Protein AF-A0A1Y5IA86-F1 (afdb_monomer)

Nearest PDB structures (foldseek):
  4j15-assembly1_A  TM=9.752E-01  e=4.546E-58  Homo sapiens
  4j15-assembly1_B  TM=9.785E-01  e=8.354E-58  Homo sapiens
  6iy6-assembly1_A  TM=9.654E-01  e=1.547E-54  Homo sapiens
  6iy6-assembly1_B  TM=9.676E-01  e=4.677E-54  Homo sapiens
  6iy6-assembly2_H  TM=9.541E-01  e=8.594E-54  Homo sapiens

Structure (mmCIF, N/CA/C/O backbone):
data_AF-A0A1Y5IA86-F1
#
_entry.id   AF-A0A1Y5IA86-F1
#
loop_
_atom_site.group_PDB
_atom_site.id
_atom_site.type_symbol
_atom_site.label_atom_id
_atom_site.label_alt_id
_atom_site.label_comp_id
_atom_site.label_asym_id
_atom_site.label_entity_id
_atom_site.label_seq_id
_atom_site.pdbx_PDB_ins_code
_atom_site.Cartn_x
_atom_site.Cartn_y
_atom_site.Cartn_z
_atom_site.occupancy
_atom_site.B_iso_or_equiv
_atom_site.auth_seq_id
_atom_site.auth_comp_id
_atom_site.auth_asym_id
_atom_site.auth_atom_id
_atom_site.pdbx_PDB_model_num
ATOM 1 N N . MET A 1 1 ? 17.474 30.977 -11.297 1.00 80.12 1 MET A N 1
ATOM 2 C CA . MET A 1 1 ? 16.524 30.396 -10.325 1.00 80.12 1 MET A CA 1
ATOM 3 C C . MET A 1 1 ? 15.575 31.470 -9.800 1.00 80.12 1 MET A C 1
ATOM 5 O O . MET A 1 1 ? 14.400 31.369 -10.131 1.00 80.12 1 MET A O 1
ATOM 9 N N . TRP A 1 2 ? 16.081 32.512 -9.118 1.00 85.75 2 TRP A N 1
ATOM 10 C CA . TRP A 1 2 ? 15.303 33.655 -8.601 1.00 85.75 2 TRP A CA 1
ATOM 11 C C . TRP A 1 2 ? 14.282 34.213 -9.606 1.00 85.75 2 TRP A C 1
ATOM 13 O O . TRP A 1 2 ? 13.081 34.064 -9.397 1.00 85.75 2 TRP A O 1
ATOM 23 N N . GLU A 1 3 ? 14.768 34.728 -10.741 1.00 83.12 3 GLU A N 1
ATOM 24 C CA . GLU A 1 3 ? 13.941 35.332 -11.800 1.00 83.12 3 GLU A CA 1
ATOM 25 C C . GLU A 1 3 ? 12.871 34.385 -12.361 1.00 83.12 3 GLU A C 1
ATOM 27 O O . GLU A 1 3 ? 11.746 34.786 -12.632 1.00 83.12 3 GLU A O 1
ATOM 32 N N . ARG A 1 4 ? 13.209 33.100 -12.526 1.00 80.50 4 ARG A N 1
ATOM 33 C CA . ARG A 1 4 ? 12.324 32.122 -13.180 1.00 80.50 4 ARG A CA 1
ATOM 34 C C . ARG A 1 4 ? 11.253 31.542 -12.256 1.00 80.50 4 ARG A C 1
ATOM 36 O O . ARG A 1 4 ? 10.274 31.016 -12.767 1.00 80.50 4 ARG A O 1
ATOM 43 N N . SER A 1 5 ? 11.467 31.568 -10.937 1.00 84.19 5 SER A N 1
ATOM 44 C CA . SER A 1 5 ? 10.695 30.725 -10.004 1.00 84.19 5 SER A CA 1
ATOM 45 C C . SER A 1 5 ? 10.127 31.512 -8.825 1.00 84.19 5 SER A C 1
ATOM 47 O O . SER A 1 5 ? 8.926 31.473 -8.601 1.00 84.19 5 SER A O 1
ATOM 49 N N . ALA A 1 6 ? 10.966 32.242 -8.086 1.00 87.44 6 ALA A N 1
ATOM 50 C CA . ALA A 1 6 ? 10.559 32.889 -6.837 1.00 87.44 6 ALA A CA 1
ATOM 51 C C . ALA A 1 6 ? 10.018 34.312 -7.053 1.00 87.44 6 ALA A C 1
ATOM 53 O O . ALA A 1 6 ? 8.976 34.668 -6.504 1.00 87.44 6 ALA A O 1
ATOM 54 N N . ARG A 1 7 ? 10.676 35.107 -7.909 1.00 89.56 7 ARG A N 1
ATOM 55 C CA . ARG A 1 7 ? 10.315 36.513 -8.153 1.00 89.56 7 ARG A CA 1
ATOM 56 C C . ARG A 1 7 ? 8.884 36.669 -8.673 1.00 89.56 7 ARG A C 1
ATOM 58 O O . ARG A 1 7 ? 8.102 37.423 -8.107 1.00 89.56 7 ARG A O 1
ATOM 65 N N . GLY A 1 8 ? 8.518 35.891 -9.693 1.00 86.19 8 GLY A N 1
ATOM 66 C CA . GLY A 1 8 ? 7.184 35.958 -10.295 1.00 86.19 8 GLY A CA 1
ATOM 67 C C . GLY A 1 8 ? 6.046 35.576 -9.341 1.00 86.19 8 GLY A C 1
ATOM 68 O O . GLY A 1 8 ? 4.920 36.022 -9.539 1.00 86.19 8 GLY A O 1
ATOM 69 N N . VAL A 1 9 ? 6.313 34.776 -8.301 1.00 87.81 9 VAL A N 1
ATOM 70 C CA . VAL A 1 9 ? 5.323 34.455 -7.258 1.00 87.81 9 VAL A CA 1
ATOM 71 C C . VAL A 1 9 ? 5.081 35.670 -6.363 1.00 87.81 9 VAL A C 1
ATOM 73 O O . VAL A 1 9 ? 3.931 36.030 -6.128 1.00 87.81 9 VAL A O 1
ATOM 76 N N . LEU A 1 10 ? 6.154 36.326 -5.915 1.00 87.06 10 LEU A N 1
ATOM 77 C CA . LEU A 1 10 ? 6.083 37.504 -5.046 1.00 87.06 10 LEU A CA 1
ATOM 78 C C . LEU A 1 10 ? 5.452 38.704 -5.768 1.00 87.06 10 LEU A C 1
ATOM 80 O O . LEU A 1 10 ? 4.538 39.330 -5.236 1.00 87.06 10 LEU A O 1
ATOM 84 N N . GLU A 1 11 ? 5.842 38.962 -7.017 1.00 86.06 11 GLU A N 1
ATOM 85 C CA . GLU A 1 11 ? 5.274 40.059 -7.813 1.00 86.06 11 GLU A CA 1
ATOM 86 C C . GLU A 1 11 ? 3.776 39.853 -8.094 1.00 86.06 11 GLU A C 1
ATOM 88 O O . GLU A 1 11 ? 2.989 40.793 -7.995 1.00 86.06 11 GLU A O 1
ATOM 93 N N . ARG A 1 12 ? 3.338 38.614 -8.374 1.00 85.81 12 ARG A N 1
ATOM 94 C CA . ARG A 1 12 ? 1.905 38.288 -8.537 1.00 85.81 12 ARG A CA 1
ATOM 95 C C . ARG A 1 12 ? 1.105 38.427 -7.244 1.00 85.81 12 ARG A C 1
ATOM 97 O O . ARG A 1 12 ? -0.098 38.656 -7.313 1.00 85.81 12 ARG A O 1
ATOM 104 N N . ALA A 1 13 ? 1.757 38.302 -6.091 1.00 82.94 13 ALA A N 1
ATOM 105 C CA . ALA A 1 13 ? 1.162 38.584 -4.789 1.00 82.94 13 ALA A CA 1
ATOM 106 C C . ALA A 1 13 ? 1.131 40.091 -4.460 1.00 82.94 13 ALA A C 1
ATOM 108 O O . ALA A 1 13 ? 0.719 40.464 -3.365 1.00 82.94 13 ALA A O 1
ATOM 109 N N . GLY A 1 14 ? 1.547 40.959 -5.393 1.00 81.81 14 GLY A N 1
ATOM 110 C CA . GLY A 1 14 ? 1.581 42.410 -5.207 1.00 81.81 14 GLY A CA 1
ATOM 111 C C . GLY A 1 14 ? 2.766 42.896 -4.373 1.00 81.81 14 GLY A C 1
ATOM 112 O O . GLY A 1 14 ? 2.727 44.011 -3.863 1.00 81.81 14 GLY A O 1
ATOM 113 N N . VAL A 1 15 ? 3.806 42.072 -4.214 1.00 84.00 15 VAL A N 1
ATOM 114 C CA . VAL A 1 15 ? 4.965 42.383 -3.376 1.00 84.00 15 VAL A CA 1
ATOM 115 C C . VAL A 1 15 ? 6.112 42.933 -4.223 1.00 84.00 15 VAL A C 1
ATOM 117 O O . VAL A 1 15 ? 6.592 42.272 -5.144 1.00 84.00 15 VAL A O 1
ATOM 120 N N . THR A 1 16 ? 6.585 44.133 -3.886 1.00 86.06 16 THR A N 1
ATOM 121 C CA . THR A 1 16 ? 7.737 44.766 -4.543 1.00 86.06 16 THR A CA 1
ATOM 122 C C . THR A 1 16 ? 9.044 44.206 -3.983 1.00 86.06 16 THR A C 1
ATOM 124 O O . THR A 1 16 ? 9.231 44.159 -2.770 1.00 86.06 16 THR A O 1
ATOM 127 N N . CYS A 1 17 ? 9.971 43.801 -4.851 1.00 89.19 17 CYS A N 1
ATOM 128 C CA . CYS A 1 17 ? 11.278 43.269 -4.457 1.00 89.19 17 CYS A CA 1
ATOM 129 C C . CYS A 1 17 ? 12.406 44.187 -4.940 1.00 89.19 17 CYS A C 1
ATOM 131 O O . CYS A 1 17 ? 12.538 44.400 -6.144 1.00 89.19 17 CYS A O 1
ATOM 133 N N . ASP A 1 18 ? 13.238 44.673 -4.018 1.00 91.31 18 ASP A N 1
ATOM 134 C CA . ASP A 1 18 ? 14.514 45.319 -4.334 1.00 91.31 18 ASP A CA 1
ATOM 135 C C . ASP A 1 18 ? 15.637 44.284 -4.219 1.00 91.31 18 ASP A C 1
ATOM 137 O O . ASP A 1 18 ? 15.963 43.825 -3.124 1.00 91.31 18 ASP A O 1
ATOM 141 N N . ALA A 1 19 ? 16.167 43.838 -5.357 1.00 90.12 19 ALA A N 1
ATOM 142 C CA . ALA A 1 19 ? 17.066 42.695 -5.423 1.00 90.12 19 ALA A CA 1
ATOM 143 C C . ALA A 1 19 ? 18.514 43.106 -5.701 1.00 90.12 19 ALA A C 1
ATOM 145 O O . ALA A 1 19 ? 18.819 43.682 -6.742 1.00 90.12 19 ALA A O 1
ATOM 146 N N . THR A 1 20 ? 19.422 42.705 -4.812 1.00 91.31 20 THR A N 1
ATOM 147 C CA . THR A 1 20 ? 20.872 42.883 -4.946 1.00 91.31 20 THR A CA 1
ATOM 148 C C . THR A 1 20 ? 21.560 41.522 -4.978 1.00 91.31 20 THR A C 1
ATOM 150 O O . THR A 1 20 ? 21.212 40.615 -4.225 1.00 91.31 20 THR A O 1
ATOM 153 N N . THR A 1 21 ? 22.542 41.355 -5.864 1.00 91.44 21 THR A N 1
ATOM 154 C CA . THR A 1 21 ? 23.313 40.110 -6.002 1.00 91.44 21 THR A CA 1
ATOM 155 C C . THR A 1 21 ? 24.685 40.269 -5.359 1.00 91.44 21 THR A C 1
ATOM 157 O O . THR A 1 21 ? 25.342 41.275 -5.599 1.00 91.44 21 THR A O 1
ATOM 160 N N . THR A 1 22 ? 25.123 39.285 -4.573 1.00 89.94 22 THR A N 1
ATOM 161 C CA . THR A 1 22 ? 26.429 39.325 -3.905 1.00 89.94 22 THR A CA 1
ATOM 162 C C . THR A 1 22 ? 27.589 39.164 -4.889 1.00 89.94 22 THR A C 1
ATOM 164 O O . THR A 1 22 ? 27.472 38.487 -5.909 1.00 89.94 22 THR A O 1
ATOM 167 N N . GLU A 1 23 ? 28.751 39.728 -4.586 1.00 85.00 23 GLU A N 1
ATOM 168 C CA . GLU A 1 23 ? 29.949 39.610 -5.430 1.00 85.00 23 GLU A CA 1
ATOM 169 C C . GLU A 1 23 ? 30.992 38.628 -4.874 1.00 85.00 23 GLU A C 1
ATOM 171 O O . GLU A 1 23 ? 31.783 38.069 -5.638 1.00 85.00 23 GLU A O 1
ATOM 176 N N . GLY A 1 24 ? 30.952 38.337 -3.571 1.00 79.75 24 GLY A N 1
ATOM 177 C CA . GLY A 1 24 ? 31.893 37.442 -2.898 1.00 79.75 24 GLY A CA 1
ATOM 178 C C . GLY A 1 24 ? 31.553 37.196 -1.420 1.00 79.75 24 GLY A C 1
ATOM 179 O O . GLY A 1 24 ? 30.486 37.609 -0.969 1.00 79.75 24 GLY A O 1
ATOM 180 N N . PRO A 1 25 ? 32.430 36.494 -0.672 1.00 79.69 25 PRO A N 1
ATOM 181 C CA . PRO A 1 25 ? 32.285 36.291 0.776 1.00 79.69 25 PRO A CA 1
ATOM 182 C C . PRO A 1 25 ? 32.173 37.603 1.551 1.00 79.69 25 PRO A C 1
ATOM 184 O O . PRO A 1 25 ? 32.876 38.562 1.233 1.00 79.69 25 PRO A O 1
ATOM 187 N N . GLY A 1 26 ? 31.326 37.626 2.578 1.00 83.38 26 GLY A N 1
ATOM 188 C CA . GLY A 1 26 ? 31.096 38.791 3.444 1.00 83.38 26 GLY A CA 1
ATOM 189 C C . GLY A 1 26 ? 30.260 39.906 2.808 1.00 83.38 26 GLY A C 1
ATOM 190 O O . GLY A 1 26 ? 29.914 40.882 3.475 1.00 83.38 26 GLY A O 1
ATOM 191 N N . ASP A 1 27 ? 29.888 39.777 1.535 1.00 89.38 27 ASP A N 1
ATOM 192 C CA . ASP A 1 27 ? 29.110 40.798 0.841 1.00 89.38 27 ASP A CA 1
ATOM 193 C C . ASP A 1 27 ? 27.649 40.817 1.315 1.00 89.38 27 ASP A C 1
ATOM 195 O O . ASP A 1 27 ? 27.065 41.887 1.459 1.00 89.38 27 ASP A O 1
ATOM 199 N N . ALA A 1 28 ? 27.076 39.659 1.673 1.00 90.00 28 ALA A N 1
ATOM 200 C CA . ALA A 1 28 ? 25.748 39.615 2.291 1.00 90.00 28 ALA A CA 1
ATOM 201 C C . ALA A 1 28 ? 25.734 40.316 3.663 1.00 90.00 28 ALA A C 1
ATOM 203 O O . ALA A 1 28 ? 24.791 41.047 3.964 1.00 90.00 28 ALA A O 1
ATOM 204 N N . THR A 1 29 ? 26.801 40.164 4.459 1.00 92.12 29 THR A N 1
ATOM 205 C CA . THR A 1 29 ? 26.995 40.902 5.720 1.00 92.12 29 THR A CA 1
ATOM 206 C C . THR A 1 29 ? 27.020 42.404 5.467 1.00 92.12 29 THR A C 1
ATOM 208 O O . THR A 1 29 ? 26.275 43.148 6.104 1.00 92.12 29 THR A O 1
ATOM 211 N N . ARG A 1 30 ? 27.826 42.856 4.499 1.00 92.75 30 ARG A N 1
ATOM 212 C CA . ARG A 1 30 ? 27.950 44.273 4.141 1.00 92.75 30 ARG A CA 1
ATOM 213 C C . ARG A 1 30 ? 26.624 44.868 3.660 1.00 92.75 30 ARG A C 1
ATOM 215 O O . ARG A 1 30 ? 26.199 45.884 4.203 1.00 92.75 30 ARG A O 1
ATOM 222 N N . ILE A 1 31 ? 25.954 44.221 2.702 1.00 92.50 31 ILE A N 1
ATOM 223 C CA . ILE A 1 31 ? 24.675 44.675 2.126 1.00 92.50 31 ILE A CA 1
ATOM 224 C C . ILE A 1 31 ? 23.634 44.883 3.227 1.00 92.50 31 ILE A C 1
ATOM 226 O O . ILE A 1 31 ? 22.983 45.923 3.281 1.00 92.50 31 ILE A O 1
ATOM 230 N N . VAL A 1 32 ? 23.490 43.914 4.130 1.00 91.94 32 VAL A N 1
ATOM 231 C CA . VAL A 1 32 ? 22.477 43.979 5.188 1.00 91.94 32 VAL A CA 1
ATOM 232 C C . VAL A 1 32 ? 22.867 44.966 6.296 1.00 91.94 32 VAL A C 1
ATOM 234 O O . VAL A 1 32 ? 22.005 45.653 6.851 1.00 91.94 32 VAL A O 1
ATOM 237 N N . ARG A 1 33 ? 24.160 45.109 6.595 1.00 92.81 33 ARG A N 1
ATOM 238 C CA . ARG A 1 33 ? 24.649 46.094 7.568 1.00 92.81 33 ARG A CA 1
ATOM 239 C C . ARG A 1 33 ? 24.466 47.535 7.086 1.00 92.81 33 ARG A C 1
ATOM 241 O O . ARG A 1 33 ? 24.126 48.391 7.891 1.00 92.81 33 ARG A O 1
ATOM 248 N N . GLU A 1 34 ? 24.664 47.797 5.796 1.00 90.94 34 GLU A N 1
ATOM 249 C CA . GLU A 1 34 ? 24.614 49.146 5.206 1.00 90.94 34 GLU A CA 1
ATOM 250 C C . GLU A 1 34 ? 23.210 49.556 4.730 1.00 90.94 34 GLU A C 1
ATOM 252 O O . GLU A 1 34 ? 22.939 50.745 4.574 1.00 90.94 34 GLU A O 1
ATOM 257 N N . ALA A 1 35 ? 22.301 48.602 4.508 1.00 88.50 35 ALA A N 1
ATOM 258 C CA . ALA A 1 35 ? 20.963 48.891 3.998 1.00 88.50 35 ALA A CA 1
ATOM 259 C C . ALA A 1 35 ? 20.098 49.701 4.984 1.00 88.50 35 ALA A C 1
ATOM 261 O O . ALA A 1 35 ? 20.112 49.477 6.197 1.00 88.50 35 ALA A O 1
ATOM 262 N N . ASP A 1 36 ? 19.274 50.608 4.455 1.00 87.81 36 ASP A N 1
ATOM 263 C CA . ASP A 1 36 ? 18.257 51.314 5.237 1.00 87.81 36 ASP A CA 1
ATOM 264 C C . ASP A 1 36 ? 17.083 50.375 5.549 1.00 87.81 36 ASP A C 1
ATOM 266 O O . ASP A 1 36 ? 16.126 50.244 4.784 1.00 87.81 36 ASP A O 1
ATOM 270 N N . MET A 1 37 ? 17.145 49.713 6.706 1.00 87.56 37 MET A N 1
ATOM 271 C CA . MET A 1 37 ? 16.094 48.804 7.172 1.00 87.56 37 MET A CA 1
ATOM 272 C C . MET A 1 37 ? 14.746 49.513 7.362 1.00 87.56 37 MET A C 1
ATOM 274 O O . MET A 1 37 ? 13.712 48.848 7.448 1.00 87.56 37 MET A O 1
ATOM 278 N N . GLY A 1 38 ? 14.702 50.845 7.473 1.00 81.94 38 GLY A N 1
ATOM 279 C CA . GLY A 1 38 ? 13.459 51.618 7.550 1.00 81.94 38 GLY A CA 1
ATOM 280 C C . GLY A 1 38 ? 12.592 51.471 6.297 1.00 81.94 38 GLY A C 1
ATOM 281 O O . GLY A 1 38 ? 11.363 51.437 6.407 1.00 81.94 38 GLY A O 1
ATOM 282 N N . ALA A 1 39 ? 13.223 51.294 5.135 1.00 83.81 39 ALA A N 1
ATOM 283 C CA . ALA A 1 39 ? 12.564 51.183 3.836 1.00 83.81 39 ALA A CA 1
ATOM 284 C C . ALA A 1 39 ? 11.942 49.802 3.553 1.00 83.81 39 ALA A C 1
ATOM 286 O O . ALA A 1 39 ? 11.108 49.691 2.654 1.00 83.81 39 ALA A O 1
ATOM 287 N N . TYR A 1 40 ? 12.298 48.769 4.326 1.00 86.81 40 TYR A N 1
ATOM 288 C CA . TYR A 1 40 ? 11.901 47.382 4.065 1.00 86.81 40 TYR A CA 1
ATOM 289 C C . TYR A 1 40 ? 11.084 46.775 5.209 1.00 86.81 40 TYR A C 1
ATOM 291 O O . TYR A 1 40 ? 11.309 47.069 6.388 1.00 86.81 40 TYR A O 1
ATOM 299 N N . ASP A 1 41 ? 10.150 45.890 4.854 1.00 76.06 41 ASP A N 1
ATOM 300 C CA . ASP A 1 41 ? 9.382 45.095 5.826 1.00 76.06 41 ASP A CA 1
ATOM 301 C C . ASP A 1 41 ? 10.126 43.814 6.233 1.00 76.06 41 ASP A C 1
ATOM 303 O O . ASP A 1 41 ? 9.995 43.325 7.359 1.00 76.06 41 ASP A O 1
ATOM 307 N N . CYS A 1 42 ? 10.921 43.255 5.318 1.00 87.56 42 CYS A N 1
ATOM 308 C CA . CYS A 1 42 ? 11.643 42.011 5.534 1.00 87.56 42 CYS A CA 1
ATOM 309 C C . CYS A 1 42 ? 12.900 41.903 4.660 1.00 87.56 42 CYS A C 1
ATOM 311 O O . CYS A 1 42 ? 13.068 42.641 3.683 1.00 87.56 42 CYS A O 1
ATOM 313 N N . VAL A 1 43 ? 13.770 40.957 5.021 1.00 93.06 43 VAL A N 1
ATOM 314 C CA . VAL A 1 43 ? 14.963 40.594 4.249 1.00 93.06 43 VAL A CA 1
ATOM 315 C C . VAL A 1 43 ? 14.776 39.177 3.716 1.00 93.06 43 VAL A C 1
ATOM 317 O O . VAL A 1 43 ? 14.604 38.237 4.492 1.00 93.06 43 VAL A O 1
ATOM 320 N N . VAL A 1 44 ? 14.802 39.011 2.395 1.00 93.94 44 VAL A N 1
ATOM 321 C CA . VAL A 1 44 ? 14.702 37.714 1.715 1.00 93.94 44 VAL A CA 1
ATOM 322 C C . VAL A 1 44 ? 16.075 37.291 1.211 1.00 93.94 44 VAL A C 1
ATOM 324 O O . VAL A 1 44 ? 16.728 38.006 0.458 1.00 93.94 44 VAL A O 1
ATOM 327 N N . LEU A 1 45 ? 16.501 36.098 1.600 1.00 94.75 45 LEU A N 1
ATOM 328 C CA . LEU A 1 45 ? 17.818 35.552 1.311 1.00 94.75 45 LEU A CA 1
ATOM 329 C C . LEU A 1 45 ? 17.675 34.413 0.308 1.00 94.75 45 LEU A C 1
ATOM 331 O O . LEU A 1 45 ? 17.053 33.390 0.596 1.00 94.75 45 LEU A O 1
ATOM 335 N N . VAL A 1 46 ? 18.237 34.594 -0.884 1.00 93.75 46 VAL A N 1
ATOM 336 C CA . VAL A 1 46 ? 18.209 33.601 -1.963 1.00 93.75 46 VAL A CA 1
ATOM 337 C C . VAL A 1 46 ? 19.581 32.940 -2.020 1.00 93.75 46 VAL A C 1
ATOM 339 O O . VAL A 1 46 ? 20.505 33.457 -2.648 1.00 93.75 46 VAL A O 1
ATOM 342 N N . GLY A 1 47 ? 19.740 31.821 -1.316 1.00 90.69 47 GLY A N 1
ATOM 343 C CA . GLY A 1 47 ? 21.059 31.275 -1.000 1.00 90.69 47 GLY A CA 1
ATOM 344 C C . GLY A 1 47 ? 21.013 29.951 -0.244 1.00 90.69 47 GLY A C 1
ATOM 345 O O . GLY A 1 47 ? 19.967 29.314 -0.138 1.00 90.69 47 GLY A O 1
ATOM 346 N N . GLY A 1 48 ? 22.176 29.528 0.250 1.00 88.44 48 GLY A N 1
ATOM 347 C CA . GLY A 1 48 ? 22.298 28.432 1.216 1.00 88.44 48 GLY A CA 1
ATOM 348 C C . GLY A 1 48 ? 22.410 28.941 2.648 1.00 88.44 48 GLY A C 1
ATOM 349 O O . GLY A 1 48 ? 22.352 30.147 2.883 1.00 88.44 48 GLY A O 1
ATOM 350 N N . ASP A 1 49 ? 22.650 28.031 3.591 1.00 89.06 49 ASP A N 1
ATOM 351 C CA . ASP A 1 49 ? 22.754 28.357 5.020 1.00 89.06 49 ASP A CA 1
ATOM 352 C C . ASP A 1 49 ? 23.853 29.395 5.320 1.00 89.06 49 ASP A C 1
ATOM 354 O O . ASP A 1 49 ? 23.603 30.338 6.063 1.00 89.06 49 ASP A O 1
ATOM 358 N N . GLY A 1 50 ? 25.006 29.330 4.640 1.00 87.38 50 GLY A N 1
ATOM 359 C CA . GLY A 1 50 ? 26.074 30.332 4.788 1.00 87.38 50 GLY A CA 1
ATOM 360 C C . GLY A 1 50 ? 25.664 31.752 4.367 1.00 87.38 50 GLY A C 1
ATOM 361 O O . GLY A 1 50 ? 26.040 32.726 5.008 1.00 87.38 50 GLY A O 1
ATOM 362 N N . THR A 1 51 ? 24.805 31.900 3.348 1.00 89.69 51 THR A N 1
ATOM 363 C CA . THR A 1 51 ? 24.244 33.216 2.979 1.00 89.69 51 THR A CA 1
ATOM 364 C C . THR A 1 51 ? 23.330 33.751 4.077 1.00 89.69 51 THR A C 1
ATOM 366 O O . THR A 1 51 ? 23.310 34.955 4.329 1.00 89.69 51 THR A O 1
ATOM 369 N N . VAL A 1 52 ? 22.584 32.860 4.739 1.00 91.00 52 VAL A N 1
ATOM 370 C CA . VAL A 1 52 ? 21.755 33.229 5.888 1.00 91.00 52 VAL A CA 1
ATOM 371 C C . VAL A 1 52 ? 22.616 33.681 7.060 1.00 91.00 52 VAL A C 1
ATOM 373 O O . VAL A 1 52 ? 22.331 34.726 7.644 1.00 91.00 52 VAL A O 1
ATOM 376 N N . ALA A 1 53 ? 23.689 32.947 7.349 1.00 89.12 53 ALA A N 1
ATOM 377 C CA . ALA A 1 53 ? 24.637 33.282 8.403 1.00 89.12 53 ALA A CA 1
ATOM 378 C C . ALA A 1 53 ? 25.298 34.651 8.169 1.00 89.12 53 ALA A C 1
ATOM 380 O O . ALA A 1 53 ? 25.236 35.517 9.041 1.00 89.12 53 ALA A O 1
ATOM 381 N N . GLU A 1 54 ? 25.854 34.890 6.975 1.00 91.25 54 GLU A N 1
ATOM 382 C CA . GLU A 1 54 ? 26.487 36.169 6.625 1.00 91.25 54 GLU A CA 1
ATOM 383 C C . GLU A 1 54 ? 25.508 37.346 6.749 1.00 91.25 54 GLU A C 1
ATOM 385 O O . GLU A 1 54 ? 25.830 38.369 7.361 1.00 91.25 54 GLU A O 1
ATOM 390 N N . ALA A 1 55 ? 24.303 37.207 6.192 1.00 91.38 55 ALA A N 1
ATOM 391 C CA . ALA A 1 55 ? 23.290 38.255 6.242 1.00 91.38 55 ALA A CA 1
ATOM 392 C C . ALA A 1 55 ? 22.838 38.550 7.680 1.00 91.38 55 ALA A C 1
ATOM 394 O O . ALA A 1 55 ? 22.693 39.714 8.060 1.00 91.38 55 ALA A O 1
ATOM 395 N N . TYR A 1 56 ? 22.637 37.511 8.496 1.00 91.56 56 TYR A N 1
ATOM 396 C CA . TYR A 1 56 ? 22.224 37.678 9.886 1.00 91.56 56 TYR A CA 1
ATOM 397 C C . TYR A 1 56 ? 23.322 38.309 10.746 1.00 91.56 56 TYR A C 1
ATOM 399 O O . TYR A 1 56 ? 23.034 39.191 11.556 1.00 91.56 56 TYR A O 1
ATOM 407 N N . GLN A 1 57 ? 24.583 37.939 10.517 1.00 90.62 57 GLN A N 1
ATOM 408 C CA . GLN A 1 57 ? 25.724 38.605 11.138 1.00 90.62 57 GLN A CA 1
ATOM 409 C C . GLN A 1 57 ? 25.731 40.105 10.798 1.00 90.62 57 GLN A C 1
ATOM 411 O O . GLN A 1 57 ? 25.901 40.937 11.688 1.00 90.62 57 GLN A O 1
ATOM 416 N N . GLY A 1 58 ? 25.415 40.459 9.547 1.00 90.75 58 GLY A N 1
ATOM 417 C CA . GLY A 1 58 ? 25.247 41.849 9.115 1.00 90.75 58 GLY A CA 1
ATOM 418 C C . GLY A 1 58 ? 24.164 42.602 9.890 1.00 90.75 58 GLY A C 1
ATOM 419 O O . GLY A 1 58 ? 24.367 43.765 10.219 1.00 90.75 58 GLY A O 1
ATOM 420 N N . LEU A 1 59 ? 23.049 41.947 10.248 1.00 89.94 59 LEU A N 1
ATOM 421 C CA . LEU A 1 59 ? 22.017 42.533 11.122 1.00 89.94 59 LEU A CA 1
ATOM 422 C C . LEU A 1 59 ? 22.509 42.739 12.556 1.00 89.94 59 LEU A C 1
ATOM 424 O O . LEU A 1 59 ? 22.099 43.702 13.201 1.00 89.94 59 LEU A O 1
ATOM 428 N N . CYS A 1 60 ? 23.341 41.833 13.073 1.00 88.25 60 CYS A N 1
ATOM 429 C CA . CYS A 1 60 ? 23.877 41.915 14.433 1.00 88.25 60 CYS A CA 1
ATOM 430 C C . CYS A 1 60 ? 24.977 42.972 14.595 1.00 88.25 60 CYS A C 1
ATOM 432 O O . CYS A 1 60 ? 25.123 43.505 15.690 1.00 88.25 60 CYS A O 1
ATOM 434 N N . GLU A 1 61 ? 25.712 43.303 13.533 1.00 88.94 61 GLU A N 1
ATOM 435 C CA . GLU A 1 61 ? 26.796 44.300 13.552 1.00 88.94 61 GLU A CA 1
ATOM 436 C C . GLU A 1 61 ? 26.322 45.759 13.467 1.00 88.94 61 GLU A C 1
ATOM 438 O O . GLU A 1 61 ? 27.138 46.679 13.520 1.00 88.94 61 GLU A O 1
ATOM 443 N N . ARG A 1 62 ? 25.017 45.997 13.313 1.00 88.75 62 ARG A N 1
ATOM 444 C CA . ARG A 1 62 ? 24.468 47.352 13.193 1.00 88.75 62 ARG A CA 1
ATOM 445 C C . ARG A 1 62 ? 24.401 48.061 14.544 1.00 88.75 62 ARG A C 1
ATOM 447 O O . ARG A 1 62 ? 24.119 47.446 15.569 1.00 88.75 62 ARG A O 1
ATOM 454 N N . GLU A 1 63 ? 24.528 49.385 14.529 1.00 85.12 63 GLU A N 1
ATOM 455 C CA . GLU A 1 63 ? 24.335 50.213 15.730 1.00 85.12 63 GLU A CA 1
ATOM 456 C C . GLU A 1 63 ? 22.901 50.099 16.289 1.00 85.12 63 GLU A C 1
ATOM 458 O O . GLU A 1 63 ? 22.695 50.083 17.502 1.00 85.12 63 GLU A O 1
ATOM 463 N N . ASP A 1 64 ? 21.909 49.931 15.408 1.00 86.56 64 ASP A N 1
ATOM 464 C CA . ASP A 1 64 ? 20.482 49.756 15.712 1.00 86.56 64 ASP A CA 1
ATOM 465 C C . ASP A 1 64 ? 20.042 48.273 15.774 1.00 86.56 64 ASP A C 1
ATOM 467 O O . ASP A 1 64 ? 18.844 47.966 15.761 1.00 86.56 64 ASP A O 1
ATOM 471 N N . ALA A 1 65 ? 20.986 47.324 15.880 1.00 83.56 65 ALA A N 1
ATOM 472 C CA . ALA A 1 65 ? 20.740 45.881 15.749 1.00 83.56 65 ALA A CA 1
ATOM 473 C C . ALA A 1 65 ? 19.629 45.332 16.660 1.00 83.56 65 ALA A C 1
ATOM 475 O O . ALA A 1 65 ? 18.934 44.378 16.302 1.00 83.56 65 ALA A O 1
ATOM 476 N N . ARG A 1 66 ? 19.437 45.895 17.860 1.00 82.31 66 ARG A N 1
ATOM 477 C CA . ARG A 1 66 ? 18.371 45.454 18.776 1.00 82.31 66 ARG A CA 1
ATOM 478 C C . ARG A 1 66 ? 16.978 45.785 18.238 1.00 82.31 66 ARG A C 1
ATOM 480 O O . ARG A 1 66 ? 16.090 44.939 18.312 1.00 82.31 66 ARG A O 1
ATOM 487 N N . GLU A 1 67 ? 16.791 46.986 17.702 1.00 83.00 67 GLU A N 1
ATOM 488 C CA . GLU A 1 67 ? 15.508 47.433 17.152 1.00 83.00 67 GLU A CA 1
ATOM 489 C C . GLU A 1 67 ? 15.216 46.738 15.819 1.00 83.00 67 GLU A C 1
ATOM 491 O O . GLU A 1 67 ? 14.119 46.215 15.604 1.00 83.00 67 GLU A O 1
ATOM 496 N N . VAL A 1 68 ? 16.228 46.648 14.951 1.00 84.19 68 VAL A N 1
ATOM 497 C CA . VAL A 1 68 ? 16.106 46.005 13.639 1.00 84.19 68 VAL A CA 1
ATOM 498 C C . VAL A 1 68 ? 15.759 44.525 13.776 1.00 84.19 68 VAL A C 1
ATOM 500 O O . VAL A 1 68 ? 14.821 44.078 13.123 1.00 84.19 68 VAL A O 1
ATOM 503 N N . ARG A 1 69 ? 16.430 43.764 14.652 1.00 83.25 69 ARG A N 1
ATOM 504 C CA . ARG A 1 69 ? 16.130 42.329 14.845 1.00 83.25 69 ARG A CA 1
ATOM 505 C C . ARG A 1 69 ? 14.734 42.072 15.408 1.00 83.25 69 ARG A C 1
ATOM 507 O O . ARG A 1 69 ? 14.109 41.082 15.047 1.00 83.25 69 ARG A O 1
ATOM 514 N N . ALA A 1 70 ? 14.214 42.977 16.239 1.00 79.25 70 ALA A N 1
ATOM 515 C CA . ALA A 1 70 ? 12.842 42.875 16.726 1.00 79.25 70 ALA A CA 1
ATOM 516 C C . ALA A 1 70 ? 11.813 43.119 15.605 1.00 79.25 70 ALA A C 1
ATOM 518 O O . ALA A 1 70 ? 10.733 42.520 15.606 1.00 79.25 70 ALA A O 1
ATOM 519 N N . ARG A 1 71 ? 12.132 43.981 14.628 1.00 83.25 71 ARG A N 1
ATOM 520 C CA . ARG A 1 71 ? 11.210 44.409 13.561 1.00 83.25 71 ARG A CA 1
ATOM 521 C C . ARG A 1 71 ? 11.292 43.576 12.278 1.00 83.25 71 ARG A C 1
ATOM 523 O O . ARG A 1 71 ? 10.248 43.290 11.693 1.00 83.25 71 ARG A O 1
ATOM 530 N N . VAL A 1 72 ? 12.489 43.208 11.837 1.00 85.94 72 VAL A N 1
ATOM 531 C CA . VAL A 1 72 ? 12.732 42.565 10.539 1.00 85.94 72 VAL A CA 1
ATOM 532 C C . VAL A 1 72 ? 12.424 41.073 10.609 1.00 85.94 72 VAL A C 1
ATOM 534 O O . VAL A 1 72 ? 12.850 40.373 11.523 1.00 85.94 72 VAL A O 1
ATOM 537 N N . THR A 1 73 ? 11.694 40.583 9.609 1.00 90.75 73 THR A N 1
ATOM 538 C CA . THR A 1 73 ? 11.467 39.145 9.401 1.00 90.75 73 THR A CA 1
ATOM 539 C C . THR A 1 73 ? 12.405 38.632 8.308 1.00 90.75 73 THR A C 1
ATOM 541 O O . THR A 1 73 ? 12.630 39.327 7.317 1.00 90.75 73 THR A O 1
ATOM 544 N N . LEU A 1 74 ? 12.945 37.425 8.463 1.00 93.12 74 LEU A N 1
ATOM 545 C CA . LEU A 1 74 ? 13.783 36.777 7.453 1.00 93.12 74 LEU A CA 1
ATOM 546 C C . LEU A 1 74 ? 12.960 35.826 6.576 1.00 93.12 74 LEU A C 1
ATOM 548 O O . LEU A 1 74 ? 12.257 34.947 7.075 1.00 93.12 74 LEU A O 1
ATOM 552 N N . GLY A 1 75 ? 13.073 35.976 5.260 1.00 93.12 75 GLY A N 1
ATOM 553 C CA . GLY A 1 75 ? 12.619 34.997 4.274 1.00 93.12 75 GLY A CA 1
ATOM 554 C C . GLY A 1 75 ? 13.807 34.244 3.694 1.00 93.12 75 GLY A C 1
ATOM 555 O O . GLY A 1 75 ? 14.853 34.840 3.464 1.00 93.12 75 GLY A O 1
ATOM 556 N N . VAL A 1 76 ? 13.662 32.946 3.435 1.00 93.62 76 VAL A N 1
ATOM 557 C CA . VAL A 1 76 ? 14.738 32.136 2.845 1.00 93.62 76 VAL A CA 1
ATOM 558 C C . VAL A 1 76 ? 14.203 31.398 1.628 1.00 93.62 76 VAL A C 1
ATOM 560 O O . VAL A 1 76 ? 13.197 30.698 1.719 1.00 93.62 76 VAL A O 1
ATOM 563 N N . VAL A 1 77 ? 14.882 31.547 0.494 1.00 93.94 77 VAL A N 1
ATOM 564 C CA . VAL A 1 77 ? 14.605 30.829 -0.755 1.00 93.94 77 VAL A CA 1
ATOM 565 C C . VAL A 1 77 ? 15.822 29.949 -1.070 1.00 93.94 77 VAL A C 1
ATOM 567 O O . VAL A 1 77 ? 16.926 30.484 -1.213 1.00 93.94 77 VAL A O 1
ATOM 570 N N . PRO A 1 78 ? 15.657 28.619 -1.188 1.00 92.81 78 PRO A N 1
ATOM 571 C CA . PRO A 1 78 ? 16.779 27.690 -1.244 1.00 92.81 78 PRO A CA 1
ATOM 572 C C . PRO A 1 78 ? 17.539 27.813 -2.569 1.00 92.81 78 PRO A C 1
ATOM 574 O O . PRO A 1 78 ? 16.959 27.727 -3.654 1.00 92.81 78 PRO A O 1
ATOM 577 N N . ALA A 1 79 ? 18.855 28.016 -2.480 1.00 89.06 79 ALA A N 1
ATOM 578 C CA . ALA A 1 79 ? 19.775 28.060 -3.623 1.00 89.06 79 ALA A CA 1
ATOM 579 C C . ALA A 1 79 ? 21.156 27.439 -3.331 1.00 89.06 79 ALA A C 1
ATOM 581 O O . ALA A 1 79 ? 22.033 27.458 -4.198 1.00 89.06 79 ALA A O 1
ATOM 582 N N . GLY A 1 80 ? 21.384 26.944 -2.111 1.00 83.38 80 GLY A N 1
ATOM 583 C CA . GLY A 1 80 ? 22.644 26.348 -1.672 1.00 83.38 80 GLY A CA 1
ATOM 584 C C . GLY A 1 80 ? 22.687 24.827 -1.801 1.00 83.38 80 GLY A C 1
ATOM 585 O O . GLY A 1 80 ? 21.759 24.199 -2.294 1.00 83.38 80 GLY A O 1
ATOM 586 N N . SER A 1 81 ? 23.794 24.225 -1.353 1.00 78.56 81 SER A N 1
ATOM 587 C CA . SER A 1 81 ? 23.986 22.764 -1.358 1.00 78.56 81 SER A CA 1
ATOM 588 C C . SER A 1 81 ? 23.465 22.059 -0.096 1.00 78.56 81 SER A C 1
ATOM 590 O O . SER A 1 81 ? 23.378 20.835 -0.108 1.00 78.56 81 SER A O 1
ATOM 592 N N . GLY A 1 82 ? 23.189 22.813 0.978 1.00 81.25 82 GLY A N 1
ATOM 593 C CA . GLY A 1 82 ? 22.732 22.312 2.283 1.00 81.25 82 GLY A CA 1
ATOM 594 C C . GLY A 1 82 ? 21.264 22.639 2.574 1.00 81.25 82 GLY A C 1
ATOM 595 O O . GLY A 1 82 ? 20.500 21.722 2.844 1.00 81.25 82 GLY A O 1
ATOM 596 N N . ASN A 1 83 ? 20.886 23.922 2.485 1.00 91.44 83 ASN A N 1
ATOM 597 C CA . ASN A 1 83 ? 19.536 24.490 2.675 1.00 91.44 83 ASN A CA 1
ATOM 598 C C . ASN A 1 83 ? 18.804 24.002 3.942 1.00 91.44 83 ASN A C 1
ATOM 600 O O . ASN A 1 83 ? 17.576 23.896 3.971 1.00 91.44 83 ASN A O 1
ATOM 604 N N . ALA A 1 84 ? 19.556 23.719 4.999 1.00 91.94 84 ALA A N 1
ATOM 605 C CA . ALA A 1 84 ? 19.099 23.082 6.225 1.00 91.94 84 ALA A CA 1
ATOM 606 C C . ALA A 1 84 ? 18.054 23.912 6.991 1.00 91.94 84 ALA A C 1
ATOM 608 O O . ALA A 1 84 ? 17.021 23.382 7.420 1.00 91.94 84 ALA A O 1
ATOM 609 N N . LEU A 1 85 ? 18.269 25.227 7.115 1.00 92.12 85 LEU A N 1
ATOM 610 C CA . LEU A 1 85 ? 17.316 26.121 7.779 1.00 92.12 85 LEU A CA 1
ATOM 611 C C . LEU A 1 85 ? 16.006 26.210 6.988 1.00 92.12 85 LEU A C 1
ATOM 613 O O . LEU A 1 85 ? 14.921 26.089 7.554 1.00 92.12 85 LEU A O 1
ATOM 617 N N . CYS A 1 86 ? 16.104 26.364 5.666 1.00 92.38 86 CYS A N 1
ATOM 618 C CA . CYS A 1 86 ? 14.943 26.424 4.782 1.00 92.38 86 CYS A CA 1
ATOM 619 C C . CYS A 1 86 ? 14.138 25.113 4.821 1.00 92.38 86 CYS A C 1
ATOM 621 O O . CYS A 1 86 ? 12.915 25.133 4.983 1.00 92.38 86 CYS A O 1
ATOM 623 N N . LYS A 1 87 ? 14.830 23.967 4.771 1.00 93.75 87 LYS A N 1
ATOM 624 C CA . LYS A 1 87 ? 14.230 22.638 4.924 1.00 93.75 87 LYS A CA 1
ATOM 625 C C . LYS A 1 87 ? 13.511 22.502 6.262 1.00 93.75 87 LYS A C 1
ATOM 627 O O . LYS A 1 87 ? 12.386 22.013 6.286 1.00 93.75 87 LYS A O 1
ATOM 632 N N . SER A 1 88 ? 14.119 22.970 7.350 1.00 93.25 88 SER A N 1
ATOM 633 C CA . SER A 1 88 ? 13.524 22.937 8.690 1.00 93.25 88 SER A CA 1
ATOM 634 C C . SER A 1 88 ? 12.275 23.806 8.821 1.00 93.25 88 SER A C 1
ATOM 636 O O . SER A 1 88 ? 11.318 23.414 9.488 1.00 93.25 88 SER A O 1
ATOM 638 N N . ILE A 1 89 ? 12.261 24.976 8.179 1.00 91.81 89 ILE A N 1
ATOM 639 C CA . ILE A 1 89 ? 11.093 25.862 8.152 1.00 91.81 89 ILE A CA 1
ATOM 640 C C . ILE A 1 89 ? 9.927 25.184 7.424 1.00 91.81 89 ILE A C 1
ATOM 642 O O . ILE A 1 89 ? 8.831 25.125 7.978 1.00 91.81 89 ILE A O 1
ATOM 646 N N . GLN A 1 90 ? 10.165 24.639 6.227 1.00 91.38 90 GLN A N 1
ATOM 647 C CA . GLN A 1 90 ? 9.101 24.050 5.404 1.00 91.38 90 GLN A CA 1
ATOM 648 C C . GLN A 1 90 ? 8.606 22.703 5.939 1.00 91.38 90 GLN A C 1
ATOM 650 O O . GLN A 1 90 ? 7.400 22.466 6.016 1.00 91.38 90 GLN A O 1
ATOM 655 N N . ALA A 1 91 ? 9.522 21.843 6.396 1.00 87.56 91 ALA A N 1
ATOM 656 C CA . ALA A 1 91 ? 9.176 20.529 6.933 1.00 87.56 91 ALA A CA 1
ATOM 657 C C . ALA A 1 91 ? 8.264 20.613 8.168 1.00 87.56 91 ALA A C 1
ATOM 659 O O . ALA A 1 91 ? 7.466 19.706 8.385 1.00 87.56 91 ALA A O 1
ATOM 660 N N . ALA A 1 92 ? 8.328 21.703 8.941 1.00 78.88 92 ALA A N 1
ATOM 661 C CA . ALA A 1 92 ? 7.466 21.903 10.105 1.00 78.88 92 ALA A CA 1
ATOM 662 C C . ALA A 1 92 ? 5.963 22.005 9.768 1.00 78.88 92 ALA A C 1
ATOM 664 O O . ALA A 1 92 ? 5.140 21.818 10.660 1.00 78.88 92 ALA A O 1
ATOM 665 N N . ALA A 1 93 ? 5.602 22.275 8.509 1.00 76.44 93 ALA A N 1
ATOM 666 C CA . ALA A 1 93 ? 4.218 22.234 8.026 1.00 76.44 93 ALA A CA 1
ATOM 667 C C . ALA A 1 93 ? 3.991 21.188 6.920 1.00 76.44 93 ALA A C 1
ATOM 669 O O . ALA A 1 93 ? 2.955 21.209 6.264 1.00 76.44 93 ALA A O 1
ATOM 670 N N . GLY A 1 94 ? 4.954 20.288 6.685 1.00 80.19 94 GLY A N 1
ATOM 671 C CA . GLY A 1 94 ? 4.868 19.294 5.610 1.00 80.19 94 GLY A CA 1
ATOM 672 C C . GLY A 1 94 ? 4.995 19.865 4.190 1.00 80.19 94 GLY A C 1
ATOM 673 O O . GLY A 1 94 ? 4.680 19.164 3.233 1.00 80.19 94 GLY A O 1
ATOM 674 N N . GLU A 1 95 ? 5.463 21.106 4.039 1.00 84.19 95 GLU A N 1
ATOM 675 C CA . GLU A 1 95 ? 5.651 21.764 2.739 1.00 84.19 95 GLU A CA 1
ATOM 676 C C . GLU A 1 95 ? 6.997 21.358 2.099 1.00 84.19 95 GLU A C 1
ATOM 678 O O . GLU A 1 95 ? 7.953 20.951 2.777 1.00 84.19 95 GLU A O 1
ATOM 683 N N . THR A 1 96 ? 7.108 21.471 0.772 1.00 87.69 96 THR A N 1
ATOM 684 C CA . THR A 1 96 ? 8.341 21.141 0.039 1.00 87.69 96 THR A CA 1
ATOM 685 C C . THR A 1 96 ? 9.394 22.252 0.149 1.00 87.69 96 THR A C 1
ATOM 687 O O . THR A 1 96 ? 9.096 23.446 0.158 1.00 87.69 96 THR A O 1
ATOM 690 N N . CYS A 1 97 ? 10.673 21.863 0.229 1.00 90.50 97 CYS A N 1
ATOM 691 C CA . CYS A 1 97 ? 11.800 22.800 0.234 1.00 90.50 97 CYS A CA 1
ATOM 692 C C . CYS A 1 97 ? 12.242 23.089 -1.207 1.00 90.50 97 CYS A C 1
ATOM 694 O O . CYS A 1 97 ? 13.232 22.553 -1.692 1.00 90.50 97 CYS A O 1
ATOM 696 N N . ASP A 1 98 ? 11.464 23.906 -1.911 1.00 92.12 98 ASP A N 1
ATOM 697 C CA . ASP A 1 98 ? 11.776 24.368 -3.264 1.00 92.12 98 ASP A CA 1
ATOM 698 C C . ASP A 1 98 ? 11.538 25.886 -3.397 1.00 92.12 98 ASP A C 1
ATOM 700 O O . ASP A 1 98 ? 10.810 26.475 -2.589 1.00 92.12 98 ASP A O 1
ATOM 704 N N . PRO A 1 99 ? 12.139 26.556 -4.399 1.00 92.38 99 PRO A N 1
ATOM 705 C CA . PRO A 1 99 ? 12.040 28.007 -4.533 1.00 92.38 99 PRO A CA 1
ATOM 706 C C . PRO A 1 99 ? 10.619 28.568 -4.645 1.00 92.38 99 PRO A C 1
ATOM 708 O O . PRO A 1 99 ? 10.385 29.688 -4.193 1.00 92.38 99 PRO A O 1
ATOM 711 N N . VAL A 1 100 ? 9.679 27.828 -5.243 1.00 91.69 100 VAL A N 1
ATOM 712 C CA . VAL A 1 100 ? 8.297 28.288 -5.453 1.00 91.69 100 VAL A CA 1
ATOM 713 C C . VAL A 1 100 ? 7.528 28.220 -4.140 1.00 91.69 100 VAL A C 1
ATOM 715 O O . VAL A 1 100 ? 6.925 29.214 -3.734 1.00 91.69 100 VAL A O 1
ATOM 718 N N . SER A 1 101 ? 7.611 27.091 -3.439 1.00 90.31 101 SER A N 1
ATOM 719 C CA . SER A 1 101 ? 6.948 26.899 -2.143 1.00 90.31 101 SER A CA 1
ATOM 720 C C . SER A 1 101 ? 7.478 27.870 -1.087 1.00 90.31 101 SER A C 1
ATOM 722 O O . SER A 1 101 ? 6.711 28.434 -0.312 1.00 90.31 101 SER A O 1
ATOM 724 N N . CYS A 1 102 ? 8.781 28.168 -1.103 1.00 91.00 102 CYS A N 1
ATOM 725 C CA . CYS A 1 102 ? 9.378 29.168 -0.209 1.00 91.00 102 CYS A CA 1
ATOM 726 C C . CYS A 1 102 ? 8.940 30.597 -0.537 1.00 91.00 102 CYS A C 1
ATOM 728 O O . CYS A 1 102 ? 8.616 31.362 0.372 1.00 91.00 102 CYS A O 1
ATOM 730 N N . ALA A 1 103 ? 8.855 30.952 -1.821 1.00 90.69 103 ALA A N 1
ATOM 731 C CA . ALA A 1 103 ? 8.309 32.243 -2.231 1.00 90.69 103 ALA A CA 1
ATOM 732 C C . ALA A 1 103 ? 6.832 32.393 -1.831 1.00 90.69 103 ALA A C 1
ATOM 734 O O . ALA A 1 103 ? 6.424 33.467 -1.395 1.00 90.69 103 ALA A O 1
ATOM 735 N N . LEU A 1 104 ? 6.043 31.316 -1.908 1.00 89.12 104 LEU A N 1
ATOM 736 C CA . LEU A 1 104 ? 4.649 31.309 -1.466 1.00 89.12 104 LEU A CA 1
ATOM 737 C C . LEU A 1 104 ? 4.528 31.473 0.057 1.00 89.12 104 LEU A C 1
ATOM 739 O O . LEU A 1 104 ? 3.682 32.238 0.515 1.00 89.12 104 LEU A O 1
ATOM 743 N N . THR A 1 105 ? 5.388 30.813 0.839 1.00 89.62 105 THR A N 1
ATOM 744 C CA . THR A 1 105 ? 5.472 31.000 2.299 1.00 89.62 105 THR A CA 1
ATOM 745 C C . THR A 1 105 ? 5.730 32.464 2.659 1.00 89.62 105 THR A C 1
ATOM 747 O O . THR A 1 105 ? 5.048 33.011 3.525 1.00 89.62 105 THR A O 1
ATOM 750 N N . ILE A 1 106 ? 6.660 33.121 1.960 1.00 90.44 106 ILE A N 1
ATOM 751 C CA . ILE A 1 106 ? 6.955 34.548 2.155 1.00 90.44 106 ILE A CA 1
ATOM 752 C C . ILE A 1 106 ? 5.750 35.410 1.749 1.00 90.44 106 ILE A C 1
ATOM 754 O O . ILE A 1 106 ? 5.334 36.276 2.514 1.00 90.44 106 ILE A O 1
ATOM 758 N N . ALA A 1 107 ? 5.139 35.141 0.589 1.00 87.38 107 ALA A N 1
ATOM 759 C CA . ALA A 1 107 ? 3.978 35.883 0.089 1.00 87.38 107 ALA A CA 1
ATOM 760 C C . ALA A 1 107 ? 2.757 35.800 1.023 1.00 87.38 107 ALA A C 1
ATOM 762 O O . ALA A 1 107 ? 2.009 36.766 1.152 1.00 87.38 107 ALA A O 1
ATOM 763 N N . ARG A 1 108 ? 2.559 34.658 1.696 1.00 86.31 108 ARG A N 1
ATOM 764 C CA . ARG A 1 108 ? 1.485 34.458 2.685 1.00 86.31 108 ARG A CA 1
ATOM 765 C C . ARG A 1 108 ? 1.673 35.311 3.948 1.00 86.31 108 ARG A C 1
ATOM 767 O O . ARG A 1 108 ? 0.713 35.498 4.689 1.00 86.31 108 ARG A O 1
ATOM 774 N N . GLY A 1 109 ? 2.885 35.803 4.214 1.00 84.19 109 GLY A N 1
ATOM 775 C CA . GLY A 1 109 ? 3.169 36.727 5.315 1.00 84.19 109 GLY A CA 1
ATOM 776 C C . GLY A 1 109 ? 3.124 36.110 6.719 1.00 84.19 109 GLY A C 1
ATOM 777 O O . GLY A 1 109 ? 3.159 36.839 7.709 1.00 84.19 109 GLY A O 1
ATOM 778 N N . MET A 1 110 ? 3.037 34.783 6.833 1.00 85.19 110 MET A N 1
ATOM 779 C CA . MET A 1 110 ? 3.000 34.094 8.125 1.00 85.19 110 MET A CA 1
ATOM 780 C C . MET A 1 110 ? 4.401 33.942 8.700 1.00 85.19 110 MET A C 1
ATOM 782 O O . MET A 1 110 ? 5.348 33.630 7.979 1.00 85.19 110 MET A O 1
ATOM 786 N N . THR A 1 111 ? 4.536 34.170 10.005 1.00 88.44 111 THR A N 1
ATOM 787 C CA . THR A 1 111 ? 5.837 34.200 10.678 1.00 88.44 111 THR A CA 1
ATOM 788 C C . THR A 1 111 ? 5.856 33.322 11.917 1.00 88.44 111 THR A C 1
ATOM 790 O O . THR A 1 111 ? 4.825 33.112 12.564 1.00 88.44 111 THR A O 1
ATOM 793 N N . ARG A 1 112 ? 7.052 32.834 12.252 1.00 88.88 112 ARG A N 1
ATOM 794 C CA . ARG A 1 112 ? 7.349 32.088 13.475 1.00 88.88 112 ARG A CA 1
ATOM 795 C C . ARG A 1 112 ? 8.600 32.657 14.141 1.00 88.88 112 ARG A C 1
ATOM 797 O O . ARG A 1 112 ? 9.493 33.163 13.457 1.00 88.88 112 ARG A O 1
ATOM 804 N N . ALA A 1 113 ? 8.645 32.577 15.467 1.00 90.75 113 ALA A N 1
ATOM 805 C CA . ALA A 1 113 ? 9.840 32.892 16.230 1.00 90.75 113 ALA A CA 1
ATOM 806 C C . ALA A 1 113 ? 10.915 31.799 16.056 1.00 90.75 113 ALA A C 1
ATOM 808 O O . ALA A 1 113 ? 10.615 30.633 15.804 1.00 90.75 113 ALA A O 1
ATOM 809 N N . LEU A 1 114 ? 12.177 32.192 16.158 1.00 91.62 114 LEU A N 1
ATOM 810 C CA . LEU A 1 114 ? 13.349 31.330 16.102 1.00 91.62 114 LEU A CA 1
ATOM 811 C C . LEU A 1 114 ? 14.341 31.804 17.167 1.00 91.62 114 LEU A C 1
ATOM 813 O O . LEU A 1 114 ? 14.495 33.008 17.398 1.00 91.62 114 LEU A O 1
ATOM 817 N N . ASP A 1 115 ? 15.001 30.850 17.812 1.00 92.75 115 ASP A N 1
ATOM 818 C CA . ASP A 1 115 ? 16.013 31.134 18.821 1.00 92.75 115 ASP A CA 1
ATOM 819 C C . ASP A 1 115 ? 17.315 31.599 18.168 1.00 92.75 115 ASP A C 1
ATOM 821 O O . ASP A 1 115 ? 17.664 31.180 17.063 1.00 92.75 115 ASP A O 1
ATOM 825 N N . ARG A 1 116 ? 18.043 32.480 18.855 1.00 92.50 116 ARG A N 1
ATOM 826 C CA . ARG A 1 116 ? 19.382 32.914 18.450 1.00 92.50 116 ARG A CA 1
ATOM 827 C C . ARG A 1 116 ? 20.408 32.232 19.337 1.00 92.50 116 ARG A C 1
ATOM 829 O O . ARG A 1 116 ? 20.373 32.389 20.554 1.00 92.50 116 ARG A O 1
ATOM 836 N N . CYS A 1 117 ? 21.387 31.578 18.734 1.00 94.19 117 CYS A N 1
ATOM 837 C CA . CYS A 1 117 ? 22.538 31.056 19.452 1.00 94.19 117 CYS A CA 1
ATOM 838 C C . CYS A 1 117 ? 23.681 32.075 19.403 1.00 94.19 117 CYS A C 1
ATOM 840 O O . CYS A 1 117 ? 24.100 32.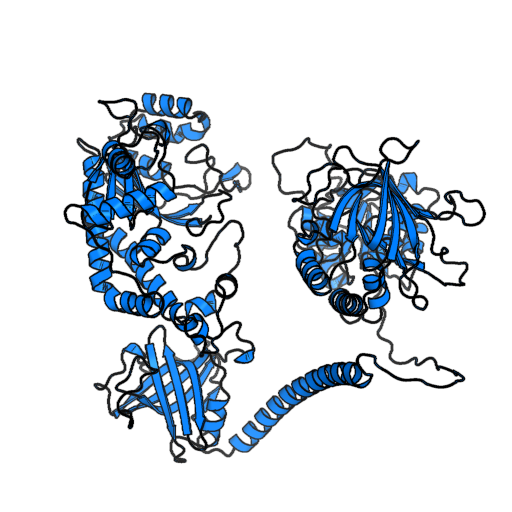516 18.334 1.00 94.19 117 CYS A O 1
ATOM 842 N N . GLU A 1 118 ? 24.183 32.482 20.563 1.00 93.25 118 GLU A N 1
ATOM 843 C CA . GLU A 1 118 ? 25.346 33.356 20.686 1.00 93.25 118 GLU A CA 1
ATOM 844 C C . GLU A 1 118 ? 26.580 32.534 21.029 1.00 93.25 118 GLU A C 1
ATOM 846 O O . GLU A 1 118 ? 26.633 31.915 22.088 1.00 93.25 118 GLU A O 1
ATOM 851 N N . VAL A 1 119 ? 27.575 32.545 20.144 1.00 92.44 119 VAL A N 1
ATOM 852 C CA . VAL A 1 119 ? 28.810 31.780 20.300 1.00 92.44 119 VAL A CA 1
ATOM 853 C C . VAL A 1 119 ? 29.964 32.724 20.618 1.00 92.44 119 VAL A C 1
ATOM 855 O O . VAL A 1 119 ? 30.295 33.600 19.820 1.00 92.44 119 VAL A O 1
ATOM 858 N N . ARG A 1 120 ? 30.596 32.532 21.778 1.00 91.12 120 ARG A N 1
ATOM 859 C CA . ARG A 1 120 ? 31.769 33.287 22.237 1.00 91.12 120 ARG A CA 1
ATOM 860 C C . ARG A 1 120 ? 32.981 32.379 22.343 1.00 91.12 120 ARG A C 1
ATOM 862 O O . ARG A 1 120 ? 32.894 31.263 22.857 1.00 91.12 120 ARG A O 1
ATOM 869 N N . PHE A 1 121 ? 34.130 32.885 21.918 1.00 87.69 121 PHE A N 1
ATOM 870 C CA . PHE A 1 121 ? 35.404 32.184 22.060 1.00 87.69 121 PHE A CA 1
ATOM 871 C C . PHE A 1 121 ? 36.165 32.681 23.288 1.00 87.69 121 PHE A C 1
ATOM 873 O O . PHE A 1 121 ? 36.132 33.867 23.625 1.00 87.69 121 PHE A O 1
ATOM 880 N N . MET A 1 122 ? 36.855 31.769 23.970 1.00 83.44 122 MET A N 1
ATOM 881 C CA . MET A 1 122 ? 37.721 32.127 25.091 1.00 83.44 122 MET A CA 1
ATOM 882 C C . MET A 1 122 ? 38.951 32.890 24.587 1.00 83.44 122 MET A C 1
ATOM 884 O O . MET A 1 122 ? 39.607 32.458 23.635 1.00 83.44 122 MET A O 1
ATOM 888 N N . ASP A 1 123 ? 39.295 33.999 25.238 1.00 77.06 123 ASP A N 1
ATOM 889 C CA . ASP A 1 123 ? 40.555 34.688 24.976 1.00 77.06 123 ASP A CA 1
ATOM 890 C C . ASP A 1 123 ? 41.710 33.932 25.653 1.00 77.06 123 ASP A C 1
ATOM 892 O O . ASP A 1 123 ? 41.735 33.733 26.870 1.00 77.06 123 ASP A O 1
ATOM 896 N N . GLY A 1 124 ? 42.676 33.490 24.845 1.00 67.50 124 GLY A N 1
ATOM 897 C CA . GLY A 1 124 ? 43.838 32.737 25.312 1.00 67.50 124 GLY A CA 1
ATOM 898 C C . GLY A 1 124 ? 44.814 33.539 26.180 1.00 67.50 124 GLY A C 1
ATOM 899 O O . GLY A 1 124 ? 45.631 32.921 26.858 1.00 67.50 124 GLY A O 1
ATOM 900 N N . MET A 1 125 ? 44.753 34.877 26.176 1.00 67.88 125 MET A N 1
ATOM 901 C CA . MET A 1 125 ? 45.606 35.740 27.005 1.00 67.88 125 MET A CA 1
ATOM 902 C C . MET A 1 125 ? 44.985 36.052 28.370 1.00 67.88 125 MET A C 1
ATOM 904 O O . MET A 1 125 ? 45.705 36.088 29.366 1.00 67.88 125 MET A O 1
ATOM 908 N N . THR A 1 126 ? 43.670 36.278 28.435 1.00 71.88 126 THR A N 1
ATOM 909 C CA . THR A 1 126 ? 42.982 36.693 29.674 1.00 71.88 126 THR A CA 1
ATOM 910 C C . THR A 1 126 ? 42.269 35.548 30.391 1.00 71.88 126 THR A C 1
ATOM 912 O O . THR A 1 126 ? 41.953 35.677 31.572 1.00 71.88 126 THR A O 1
ATOM 915 N N . GLY A 1 127 ? 41.999 34.430 29.706 1.00 72.25 127 GLY A N 1
ATOM 916 C CA . GLY A 1 127 ? 41.223 33.315 30.259 1.00 72.25 127 GLY A CA 1
ATOM 917 C C . GLY A 1 127 ? 39.746 33.651 30.497 1.00 72.25 127 GLY A C 1
ATOM 918 O O . GLY A 1 127 ? 39.081 32.959 31.268 1.00 72.25 127 GLY A O 1
ATOM 919 N N . THR A 1 128 ? 39.237 34.711 29.863 1.00 80.50 128 THR A N 1
ATOM 920 C CA . THR A 1 128 ? 37.837 35.152 29.940 1.00 80.50 128 THR A CA 1
ATOM 921 C C . THR A 1 128 ? 37.139 34.997 28.589 1.00 80.50 128 THR A C 1
ATOM 923 O O . THR A 1 128 ? 37.775 35.034 27.533 1.00 80.50 128 THR A O 1
ATOM 926 N N . TRP A 1 129 ? 35.814 34.820 28.604 1.00 83.50 129 TRP A N 1
ATOM 927 C CA . TRP A 1 129 ? 35.011 34.800 27.379 1.00 83.50 129 TRP A CA 1
ATOM 928 C C . TRP A 1 129 ? 35.110 36.159 26.687 1.00 83.50 129 TRP A C 1
ATOM 930 O O . TRP A 1 129 ? 34.825 37.185 27.302 1.00 83.50 129 TRP A O 1
ATOM 940 N N . SER A 1 130 ? 35.551 36.170 25.432 1.00 77.56 130 SER A N 1
ATOM 941 C CA . SER A 1 130 ? 35.770 37.408 24.691 1.00 77.56 130 SER A CA 1
ATOM 942 C C . SER A 1 130 ? 34.439 38.076 24.344 1.00 77.56 130 SER A C 1
ATOM 944 O O . SER A 1 130 ? 33.568 37.446 23.748 1.00 77.56 130 SER A O 1
ATOM 946 N N . GLU A 1 131 ? 34.294 39.359 24.682 1.00 69.00 131 GLU A N 1
ATOM 947 C CA . GLU A 1 131 ? 33.141 40.174 24.265 1.00 69.00 131 GLU A CA 1
ATOM 948 C C . GLU A 1 131 ? 33.271 40.643 22.808 1.00 69.00 131 GLU A C 1
ATOM 950 O O . GLU A 1 131 ? 32.274 40.821 22.113 1.00 69.00 131 GLU A O 1
ATOM 955 N N . THR A 1 132 ? 34.505 40.783 22.314 1.00 67.06 132 THR A N 1
ATOM 956 C CA . THR A 1 132 ? 34.805 41.233 20.948 1.00 67.06 132 THR A CA 1
ATOM 957 C C . THR A 1 132 ? 34.782 40.105 19.915 1.00 67.06 132 THR A C 1
ATOM 959 O O . THR A 1 132 ? 34.695 40.380 18.722 1.00 67.06 132 THR A O 1
ATOM 962 N N . ARG A 1 133 ? 34.844 38.835 20.343 1.00 73.69 133 ARG A N 1
ATOM 963 C CA . ARG A 1 133 ? 34.802 37.646 19.469 1.00 73.69 133 ARG A CA 1
ATOM 964 C C . ARG A 1 133 ? 33.516 36.857 19.677 1.00 73.69 133 ARG A C 1
ATOM 966 O O . ARG A 1 133 ? 33.533 35.726 20.172 1.00 73.69 133 ARG A O 1
ATOM 973 N N . THR A 1 134 ? 32.418 37.487 19.279 1.00 81.81 134 THR A N 1
ATOM 974 C CA . THR A 1 134 ? 31.066 36.933 19.356 1.00 81.81 134 THR A CA 1
ATOM 975 C C . THR A 1 134 ? 30.513 36.723 17.948 1.00 81.81 134 THR A C 1
ATOM 977 O O . THR A 1 134 ? 30.551 37.631 17.121 1.00 81.81 134 THR A O 1
ATOM 980 N N . THR A 1 135 ? 29.985 35.531 17.678 1.00 88.12 135 THR A N 1
ATOM 981 C CA . THR A 1 135 ? 29.292 35.181 16.428 1.00 88.12 135 THR A CA 1
ATOM 982 C C . THR A 1 135 ? 27.885 34.701 16.751 1.00 88.12 135 THR A C 1
ATOM 984 O O . THR A 1 135 ? 27.637 34.152 17.828 1.00 88.12 135 THR A O 1
ATOM 987 N N . HIS A 1 136 ? 26.947 34.900 15.831 1.00 90.75 136 HIS A N 1
ATOM 988 C CA . HIS A 1 136 ? 25.572 34.448 16.000 1.00 90.75 136 HIS A CA 1
ATOM 989 C C . HIS A 1 136 ? 25.226 33.320 15.032 1.00 90.75 136 HIS A C 1
ATOM 991 O O . HIS A 1 136 ? 25.621 33.346 13.872 1.00 90.75 136 HIS A O 1
ATOM 997 N N . SER A 1 137 ? 24.476 32.342 15.530 1.00 92.38 137 SER A N 1
ATOM 998 C CA . SER A 1 137 ? 24.023 31.168 14.792 1.00 92.38 137 SER A CA 1
ATOM 999 C C . SER A 1 137 ? 22.505 31.071 14.845 1.00 92.38 137 SER A C 1
ATOM 1001 O O . SER A 1 137 ? 21.893 31.288 15.896 1.00 92.38 137 SER A O 1
ATOM 1003 N N . LEU A 1 138 ? 21.908 30.756 13.698 1.00 92.38 138 LEU A N 1
ATOM 1004 C CA . LEU A 1 138 ? 20.485 30.446 13.556 1.00 92.38 138 LEU A CA 1
ATOM 1005 C C . LEU A 1 138 ? 20.239 28.957 13.306 1.00 92.38 138 LEU A C 1
ATOM 1007 O O . LEU A 1 138 ? 19.116 28.490 13.505 1.00 92.38 138 LEU A O 1
ATOM 1011 N N . LEU A 1 139 ? 21.261 28.222 12.857 1.00 92.56 139 LEU A N 1
ATOM 1012 C CA . LEU A 1 139 ? 21.152 26.835 12.417 1.00 92.56 139 LEU A CA 1
ATOM 1013 C C . LEU A 1 139 ? 21.879 25.868 13.355 1.00 92.56 139 LEU A C 1
ATOM 1015 O O . LEU A 1 139 ? 21.231 25.033 13.985 1.00 92.56 139 LEU A O 1
ATOM 1019 N N . SER A 1 140 ? 23.214 25.898 13.397 1.00 94.38 140 SER A N 1
ATOM 1020 C CA . SER A 1 140 ? 23.987 24.900 14.142 1.00 94.38 140 SER A CA 1
ATOM 1021 C C . SER A 1 140 ? 25.432 25.299 14.442 1.00 94.38 140 SER A C 1
ATOM 1023 O O . SER A 1 140 ? 26.069 26.047 13.706 1.00 94.38 140 SER A O 1
ATOM 1025 N N . THR A 1 141 ? 25.994 24.702 15.493 1.00 94.81 141 THR A N 1
ATOM 1026 C CA . THR A 1 141 ? 27.436 24.687 15.780 1.00 94.81 141 THR A CA 1
ATOM 1027 C C . THR A 1 141 ? 27.950 23.253 15.685 1.00 94.81 141 THR A C 1
ATOM 1029 O O . THR A 1 141 ? 27.426 22.351 16.340 1.00 94.81 141 THR A O 1
ATOM 1032 N N . SER A 1 142 ? 28.986 23.015 14.882 1.00 93.56 142 SER A N 1
ATOM 1033 C CA . SER A 1 142 ? 29.531 21.678 14.634 1.00 93.56 142 SER A CA 1
ATOM 1034 C C . SER A 1 142 ? 31.036 21.592 14.884 1.00 93.56 142 SER A C 1
ATOM 1036 O O . SER A 1 142 ? 31.794 22.553 14.727 1.00 93.56 142 SER A O 1
ATOM 1038 N N . TRP A 1 143 ? 31.478 20.406 15.301 1.00 92.38 143 TRP A N 1
ATOM 1039 C CA . TRP A 1 143 ? 32.865 20.130 15.645 1.00 92.38 143 TRP A CA 1
ATOM 1040 C C . TRP A 1 143 ? 33.257 18.671 15.369 1.00 92.38 143 TRP A C 1
ATOM 1042 O O . TRP A 1 143 ? 32.453 17.743 15.499 1.00 92.38 143 TRP A O 1
ATOM 1052 N N . GLY A 1 144 ? 34.528 18.456 15.029 1.00 90.38 144 GLY A N 1
ATOM 1053 C CA . GLY A 1 144 ? 35.088 17.139 14.746 1.00 90.38 144 GLY A CA 1
ATOM 1054 C C . GLY A 1 144 ? 34.602 16.586 13.407 1.00 90.38 144 GLY A C 1
ATOM 1055 O O . GLY A 1 144 ? 34.712 17.242 12.380 1.00 90.38 144 GLY A O 1
ATOM 1056 N N . PHE A 1 145 ? 34.079 15.361 13.394 1.00 89.44 145 PHE A N 1
ATOM 1057 C CA . PHE A 1 145 ? 33.637 14.688 12.168 1.00 89.44 145 PHE A CA 1
ATOM 1058 C C . PHE A 1 145 ? 32.669 15.513 11.317 1.00 89.44 145 PHE A C 1
ATOM 1060 O O . PHE A 1 145 ? 32.810 15.524 10.100 1.00 89.44 145 PHE A O 1
ATOM 1067 N N . PHE A 1 146 ? 31.712 16.201 11.940 1.00 90.94 146 PHE A N 1
ATOM 1068 C CA . PHE A 1 146 ? 30.686 16.949 11.215 1.00 90.94 146 PHE A CA 1
ATOM 1069 C C . PHE A 1 146 ? 31.264 18.176 10.504 1.00 90.94 146 PHE A C 1
ATOM 1071 O O . PHE A 1 146 ? 31.071 18.325 9.300 1.00 90.94 146 PHE A O 1
ATOM 1078 N N . SER A 1 147 ? 32.064 18.981 11.207 1.00 89.31 147 SER A N 1
ATOM 1079 C CA . SER A 1 147 ? 32.737 20.143 10.619 1.00 89.31 147 SER A CA 1
ATOM 1080 C C . SER A 1 147 ? 33.819 19.735 9.612 1.00 89.31 147 SER A C 1
ATOM 1082 O O . SER A 1 147 ? 33.961 20.367 8.572 1.00 89.31 147 SER A O 1
ATOM 1084 N N . ASP A 1 148 ? 34.546 18.639 9.852 1.00 89.00 148 ASP A N 1
ATOM 1085 C CA . ASP A 1 148 ? 35.493 18.087 8.875 1.00 89.00 148 ASP A CA 1
ATOM 1086 C C . ASP A 1 148 ? 34.795 17.691 7.569 1.00 89.00 148 ASP A C 1
ATOM 1088 O O . ASP A 1 148 ? 35.335 17.908 6.484 1.00 89.00 148 ASP A O 1
ATOM 1092 N N . VAL A 1 149 ? 33.624 17.054 7.661 1.00 88.25 149 VAL A N 1
ATOM 1093 C CA . VAL A 1 149 ? 32.847 16.643 6.488 1.00 88.25 149 VAL A CA 1
ATOM 1094 C C . VAL A 1 149 ? 32.343 17.860 5.733 1.00 88.25 149 VAL A C 1
ATOM 1096 O O . VAL A 1 149 ? 32.499 17.908 4.513 1.00 88.25 149 VAL A O 1
ATOM 1099 N N . ASP A 1 150 ? 31.784 18.838 6.435 1.00 86.25 150 ASP A N 1
ATOM 1100 C CA . ASP A 1 150 ? 31.247 20.044 5.818 1.00 86.25 150 ASP A CA 1
ATOM 1101 C C . ASP A 1 150 ? 32.348 20.853 5.115 1.00 86.25 150 ASP A C 1
ATOM 1103 O O . ASP A 1 150 ? 32.353 20.979 3.888 1.00 86.25 150 ASP A O 1
ATOM 1107 N N . ILE A 1 151 ? 33.376 21.262 5.862 1.00 86.81 151 ILE A N 1
ATOM 1108 C CA . ILE A 1 151 ? 34.414 22.174 5.372 1.00 86.81 151 ILE A CA 1
ATOM 1109 C C . ILE A 1 151 ? 35.306 21.518 4.319 1.00 86.81 151 ILE A C 1
ATOM 1111 O O . ILE A 1 151 ? 35.608 22.104 3.281 1.00 86.81 151 ILE A O 1
ATOM 1115 N N . GLU A 1 152 ? 35.744 20.277 4.522 1.00 86.19 152 GLU A N 1
ATOM 1116 C CA . GLU A 1 152 ? 36.673 19.653 3.575 1.00 86.19 152 GLU A CA 1
ATOM 1117 C C . GLU A 1 152 ? 35.980 19.111 2.319 1.00 86.19 152 GLU A C 1
ATOM 1119 O O . GLU A 1 152 ? 36.660 18.764 1.345 1.00 86.19 152 GLU A O 1
ATOM 1124 N N . SER A 1 153 ? 34.647 19.001 2.323 1.00 84.69 153 SER A N 1
ATOM 1125 C CA . SER A 1 153 ? 33.887 18.662 1.118 1.00 84.69 153 SER A CA 1
ATOM 1126 C C . SER A 1 153 ? 33.657 19.866 0.203 1.00 84.69 153 SER A C 1
ATOM 1128 O O . SER A 1 153 ? 33.227 19.666 -0.931 1.00 84.69 153 SER A O 1
ATOM 1130 N N . GLU A 1 154 ? 34.032 21.086 0.608 1.00 81.38 154 GLU A N 1
ATOM 1131 C CA . GLU A 1 154 ? 33.975 22.291 -0.238 1.00 81.38 154 GLU A CA 1
ATOM 1132 C C . GLU A 1 154 ? 34.765 22.134 -1.549 1.00 81.38 154 GLU A C 1
ATOM 1134 O O . GLU A 1 154 ? 34.329 22.577 -2.610 1.00 81.38 154 GLU A O 1
ATOM 1139 N N . ARG A 1 155 ? 35.866 21.370 -1.552 1.00 78.94 155 ARG A N 1
ATOM 1140 C CA . ARG A 1 155 ? 36.597 21.009 -2.791 1.00 78.94 155 ARG A CA 1
ATOM 1141 C C . ARG A 1 155 ? 35.767 20.188 -3.792 1.00 78.94 155 ARG A C 1
ATOM 1143 O O . ARG A 1 155 ? 36.146 20.038 -4.950 1.00 78.94 155 ARG A O 1
ATOM 1150 N N . PHE A 1 156 ? 34.647 19.629 -3.341 1.00 77.56 156 PHE A N 1
ATOM 1151 C CA . PHE A 1 156 ? 33.692 18.837 -4.112 1.00 77.56 156 PHE A CA 1
ATOM 1152 C C . PHE A 1 156 ? 32.353 19.562 -4.296 1.00 77.56 156 PHE A C 1
ATOM 1154 O O . PHE A 1 156 ? 31.378 18.927 -4.694 1.00 77.56 156 PHE A O 1
ATOM 1161 N N . ARG A 1 157 ? 32.290 20.885 -4.074 1.00 71.81 157 ARG A N 1
ATOM 1162 C CA . ARG A 1 157 ? 31.056 21.692 -4.162 1.00 71.81 157 ARG A CA 1
ATOM 1163 C C . ARG A 1 157 ? 30.275 21.508 -5.470 1.00 71.81 157 ARG A C 1
ATOM 1165 O O . ARG A 1 157 ? 29.052 21.589 -5.464 1.00 71.81 157 ARG A O 1
ATOM 1172 N N . ARG A 1 158 ? 30.953 21.154 -6.573 1.00 71.75 158 ARG A N 1
ATOM 1173 C CA . ARG A 1 158 ? 30.333 20.826 -7.876 1.00 71.75 158 ARG A CA 1
ATOM 1174 C C . ARG A 1 158 ? 29.350 19.648 -7.851 1.00 71.75 158 ARG A C 1
ATOM 1176 O O . ARG A 1 158 ? 28.576 19.502 -8.787 1.00 71.75 158 ARG A O 1
ATOM 1183 N N . PHE A 1 159 ? 29.401 18.801 -6.824 1.00 70.75 159 PHE A N 1
ATOM 1184 C CA . PHE A 1 159 ? 28.515 17.646 -6.666 1.00 70.75 159 PHE A CA 1
ATOM 1185 C C . PHE A 1 159 ? 27.273 17.952 -5.807 1.00 70.75 159 PHE A C 1
ATOM 1187 O O . PHE A 1 159 ? 26.545 17.031 -5.443 1.00 70.75 159 PHE A O 1
ATOM 1194 N N . GLY A 1 160 ? 27.021 19.224 -5.467 1.00 73.31 160 GLY A N 1
ATOM 1195 C CA . GLY A 1 160 ? 25.872 19.614 -4.646 1.00 73.31 160 GLY A CA 1
ATOM 1196 C C . GLY A 1 160 ? 25.867 18.891 -3.295 1.00 73.31 160 GLY A C 1
ATOM 1197 O O . GLY A 1 160 ? 26.928 18.672 -2.710 1.00 73.31 160 GLY A O 1
ATOM 1198 N N . GLY A 1 161 ? 24.689 18.480 -2.814 1.00 69.62 161 GLY A N 1
ATOM 1199 C CA . GLY A 1 161 ? 24.536 17.781 -1.529 1.00 69.62 161 GLY A CA 1
ATOM 1200 C C . GLY A 1 161 ? 25.288 16.443 -1.425 1.00 69.62 161 GLY A C 1
ATOM 1201 O O . GLY A 1 161 ? 25.704 16.056 -0.335 1.00 69.62 161 GLY A O 1
ATOM 1202 N N . MET A 1 162 ? 25.588 15.765 -2.545 1.00 76.38 162 MET A N 1
ATOM 1203 C CA . MET A 1 162 ? 26.339 14.494 -2.530 1.00 76.38 162 MET A CA 1
ATOM 1204 C C . MET A 1 162 ? 27.760 14.634 -1.956 1.00 76.38 162 MET A C 1
ATOM 1206 O O . MET A 1 162 ? 28.354 13.642 -1.515 1.00 76.38 162 MET A O 1
ATOM 1210 N N . ARG A 1 163 ? 28.312 15.858 -1.935 1.00 83.00 163 ARG A N 1
ATOM 1211 C CA . ARG A 1 163 ? 29.646 16.152 -1.385 1.00 83.00 163 ARG A CA 1
ATOM 1212 C C . ARG A 1 163 ? 29.785 15.707 0.073 1.00 83.00 163 ARG A C 1
ATOM 1214 O O . ARG A 1 163 ? 30.839 15.190 0.451 1.00 83.00 163 ARG A O 1
ATOM 1221 N N . PHE A 1 164 ? 28.716 15.848 0.858 1.00 81.19 164 PHE A N 1
ATOM 1222 C CA . PHE A 1 164 ? 28.697 15.506 2.278 1.00 81.19 164 PHE A CA 1
ATOM 1223 C C . PHE A 1 164 ? 28.821 13.996 2.481 1.00 81.19 164 PHE A C 1
ATOM 1225 O O . PHE A 1 164 ? 29.696 13.539 3.216 1.00 81.19 164 PHE A O 1
ATOM 1232 N N . THR A 1 165 ? 28.036 13.200 1.749 1.00 82.38 165 THR A N 1
ATOM 1233 C CA . THR A 1 165 ? 28.065 11.731 1.825 1.00 82.38 165 THR A CA 1
ATOM 1234 C C . THR A 1 165 ? 29.422 11.168 1.403 1.00 82.38 165 THR A C 1
ATOM 1236 O O . THR A 1 165 ? 29.985 10.307 2.082 1.00 82.38 165 THR A O 1
ATOM 1239 N N . MET A 1 166 ? 29.999 11.684 0.312 1.00 80.88 166 MET A N 1
ATOM 1240 C CA . MET A 1 166 ? 31.318 11.252 -0.168 1.00 80.88 166 MET A CA 1
ATOM 1241 C C . MET A 1 166 ? 32.414 11.522 0.868 1.00 80.88 166 MET A C 1
ATOM 1243 O O . MET A 1 166 ? 33.219 10.637 1.175 1.00 80.88 166 MET A O 1
ATOM 1247 N N . GLN A 1 167 ? 32.441 12.731 1.433 1.00 83.94 167 GLN A N 1
ATOM 1248 C CA . GLN A 1 167 ? 33.453 13.112 2.415 1.00 83.94 167 GLN A CA 1
ATOM 1249 C C . GLN A 1 167 ? 33.247 12.400 3.761 1.00 83.94 167 GLN A C 1
ATOM 1251 O O . GLN A 1 167 ? 34.231 12.007 4.392 1.00 83.94 167 GLN A O 1
ATOM 1256 N N . ALA A 1 168 ? 32.000 12.135 4.164 1.00 84.44 168 ALA A N 1
ATOM 1257 C CA . ALA A 1 168 ? 31.687 11.312 5.330 1.00 84.44 168 ALA A CA 1
ATOM 1258 C C . ALA A 1 168 ? 32.287 9.906 5.202 1.00 84.44 168 ALA A C 1
ATOM 1260 O O . ALA A 1 168 ? 32.973 9.446 6.116 1.00 84.44 168 ALA A O 1
ATOM 1261 N N . ILE A 1 169 ? 32.140 9.250 4.046 1.00 84.62 169 ILE A N 1
ATOM 1262 C CA . ILE A 1 169 ? 32.743 7.929 3.793 1.00 84.62 169 ILE A CA 1
ATOM 1263 C C . ILE A 1 169 ? 34.273 7.995 3.892 1.00 84.62 169 ILE A C 1
ATOM 1265 O O . ILE A 1 169 ? 34.885 7.158 4.564 1.00 84.62 169 ILE A O 1
ATOM 1269 N N . VAL A 1 170 ? 34.902 9.013 3.291 1.00 84.06 170 VAL A N 1
ATOM 1270 C CA . VAL A 1 170 ? 36.359 9.232 3.390 1.00 84.06 170 VAL A CA 1
ATOM 1271 C C . VAL A 1 170 ? 36.797 9.340 4.856 1.00 84.06 170 VAL A C 1
ATOM 1273 O O . VAL A 1 170 ? 37.767 8.696 5.269 1.00 84.06 170 VAL A O 1
ATOM 1276 N N . ARG A 1 171 ? 36.060 10.100 5.671 1.00 82.56 171 ARG A N 1
ATOM 1277 C CA . ARG A 1 171 ? 36.364 10.316 7.094 1.00 82.56 171 ARG A CA 1
ATOM 1278 C C . ARG A 1 171 ? 36.127 9.071 7.952 1.00 82.56 171 ARG A C 1
ATOM 1280 O O . ARG A 1 171 ? 36.944 8.785 8.831 1.00 82.56 171 ARG A O 1
ATOM 1287 N N . ILE A 1 172 ? 35.104 8.271 7.647 1.00 82.81 172 ILE A N 1
ATOM 1288 C CA . ILE A 1 172 ? 34.846 6.975 8.302 1.00 82.81 172 ILE A CA 1
ATOM 1289 C C . ILE A 1 172 ? 36.001 5.993 8.049 1.00 82.81 172 ILE A C 1
ATOM 1291 O O . ILE A 1 172 ? 36.439 5.285 8.963 1.00 82.81 172 ILE A O 1
ATOM 1295 N N . VAL A 1 173 ? 36.540 5.962 6.827 1.00 80.56 173 VAL A N 1
ATOM 1296 C CA . VAL A 1 173 ? 37.686 5.103 6.483 1.00 80.56 173 VAL A CA 1
ATOM 1297 C C . VAL A 1 173 ? 38.952 5.552 7.219 1.00 80.56 173 VAL A C 1
ATOM 1299 O O . VAL A 1 173 ? 39.646 4.706 7.799 1.00 80.56 173 VAL A O 1
ATOM 1302 N N . ALA A 1 174 ? 39.211 6.865 7.248 1.00 78.06 174 ALA A N 1
ATOM 1303 C CA . ALA A 1 174 ? 40.408 7.474 7.833 1.00 78.06 174 ALA A CA 1
ATOM 1304 C C . ALA A 1 174 ? 40.468 7.443 9.377 1.00 78.06 174 ALA A C 1
ATOM 1306 O O . ALA A 1 174 ? 41.547 7.629 9.932 1.00 78.06 174 ALA A O 1
ATOM 1307 N N . ARG A 1 175 ? 39.347 7.182 10.074 1.00 71.19 175 ARG A N 1
ATOM 1308 C CA . ARG A 1 175 ? 39.242 7.054 11.549 1.00 71.19 175 ARG A CA 1
ATOM 1309 C C . ARG A 1 175 ? 39.925 8.186 12.338 1.00 71.19 175 ARG A C 1
ATOM 1311 O O . ARG A 1 175 ? 40.730 7.927 13.233 1.00 71.19 175 ARG A O 1
ATOM 1318 N N . ARG A 1 176 ? 39.578 9.440 12.045 1.00 80.06 176 ARG A N 1
ATOM 1319 C CA . ARG A 1 176 ? 40.015 10.575 12.871 1.00 80.06 176 ARG A CA 1
ATOM 1320 C C . ARG A 1 176 ? 39.167 10.637 14.144 1.00 80.06 176 ARG A C 1
ATOM 1322 O O . ARG A 1 176 ? 37.943 10.625 14.055 1.00 80.06 176 ARG A O 1
ATOM 1329 N N . LYS A 1 177 ? 39.816 10.666 15.305 1.00 83.38 177 LYS A N 1
ATOM 1330 C CA . LYS A 1 177 ? 39.162 10.739 16.614 1.00 83.38 177 LYS A CA 1
ATOM 1331 C C . LYS A 1 177 ? 39.576 12.005 17.349 1.00 83.38 177 LYS A C 1
ATOM 1333 O O . LYS A 1 177 ? 40.671 12.530 17.115 1.00 83.38 177 LYS A O 1
ATOM 1338 N N . TYR A 1 178 ? 38.719 12.450 18.253 1.00 85.12 178 TYR A N 1
ATOM 1339 C CA . TYR A 1 178 ? 38.893 13.674 19.012 1.00 85.12 178 TYR A CA 1
ATOM 1340 C C . TYR A 1 178 ? 38.666 13.431 20.502 1.00 85.12 178 TYR A C 1
ATOM 1342 O O . TYR A 1 178 ? 37.845 12.606 20.889 1.00 85.12 178 TYR A O 1
ATOM 1350 N N . GLN A 1 179 ? 39.397 14.152 21.342 1.00 84.88 179 GLN A N 1
ATOM 1351 C CA . GLN A 1 179 ? 39.076 14.290 22.760 1.00 84.88 179 GLN A CA 1
ATOM 1352 C C . GLN A 1 179 ? 38.330 15.607 22.965 1.00 84.88 179 GLN A C 1
ATOM 1354 O O . GLN A 1 179 ? 38.685 16.601 22.331 1.00 84.88 179 GLN A O 1
ATOM 1359 N N . CYS A 1 180 ? 37.328 15.636 23.837 1.00 89.19 180 CYS A N 1
ATOM 1360 C CA . CYS A 1 180 ? 36.737 16.888 24.311 1.00 89.19 180 CYS A CA 1
ATOM 1361 C C . CYS A 1 180 ? 36.217 16.772 25.737 1.00 89.19 180 CYS A C 1
ATOM 1363 O O . CYS A 1 180 ? 35.804 15.694 26.174 1.00 89.19 180 CYS A O 1
ATOM 1365 N N . ASP A 1 181 ? 36.144 17.931 26.382 1.00 90.81 181 ASP A N 1
ATOM 1366 C CA . ASP A 1 181 ? 35.253 18.164 27.508 1.00 90.81 181 ASP A CA 1
ATOM 1367 C C . ASP A 1 181 ? 34.075 19.008 27.012 1.00 90.81 181 ASP A C 1
ATOM 1369 O O . ASP A 1 181 ? 34.265 20.100 26.475 1.00 90.81 181 ASP A O 1
ATOM 1373 N N . LEU A 1 182 ? 32.861 18.488 27.168 1.00 93.44 182 LEU A N 1
ATOM 1374 C CA . LEU A 1 182 ? 31.619 19.196 26.879 1.00 93.44 182 LEU A CA 1
ATOM 1375 C C . LEU A 1 182 ? 30.905 19.469 28.198 1.00 93.44 182 LEU A C 1
ATOM 1377 O O . LEU A 1 182 ? 30.478 18.531 28.875 1.00 93.44 182 LEU A O 1
ATOM 1381 N N . LEU A 1 183 ? 30.784 20.740 28.563 1.00 93.88 183 LEU A N 1
ATOM 1382 C CA . LEU A 1 183 ? 29.959 21.175 29.681 1.00 93.88 183 LEU A CA 1
ATOM 1383 C C . LEU A 1 183 ? 28.655 21.735 29.122 1.00 93.88 183 LEU A C 1
ATOM 1385 O O . LEU A 1 183 ? 28.677 22.416 28.105 1.00 93.88 183 LEU A O 1
ATOM 1389 N N . TYR A 1 184 ? 27.521 21.471 29.753 1.00 93.38 184 TYR A N 1
ATOM 1390 C CA . TYR A 1 184 ? 26.248 22.015 29.289 1.00 93.38 184 TYR A CA 1
ATOM 1391 C C . TYR A 1 184 ? 25.258 22.209 30.430 1.00 93.38 184 TYR A C 1
ATOM 1393 O O . TYR A 1 184 ? 25.287 21.477 31.420 1.00 93.38 184 TYR A O 1
ATOM 1401 N N . GLU A 1 185 ? 24.385 23.198 30.282 1.00 91.56 185 GLU A N 1
ATOM 1402 C CA . GLU A 1 185 ? 23.300 23.489 31.211 1.00 91.56 185 GLU A CA 1
ATOM 1403 C C . GLU A 1 185 ? 22.019 22.772 30.780 1.00 91.56 185 GLU A C 1
ATOM 1405 O O . GLU A 1 185 ? 21.544 22.932 29.653 1.00 91.56 185 GLU A O 1
ATOM 1410 N N . THR A 1 186 ? 21.460 21.980 31.691 1.00 82.81 186 THR A N 1
ATOM 1411 C CA . THR A 1 186 ? 20.245 21.187 31.458 1.00 82.81 186 THR A CA 1
ATOM 1412 C C . THR A 1 186 ? 18.984 22.053 31.311 1.00 82.81 186 THR A C 1
ATOM 1414 O O . THR A 1 186 ? 18.822 23.078 31.975 1.00 82.81 186 THR A O 1
ATOM 1417 N N . THR A 1 187 ? 18.056 21.634 30.446 1.00 75.38 187 THR A N 1
ATOM 1418 C CA . THR A 1 187 ? 16.685 22.174 30.361 1.00 75.38 187 THR A CA 1
ATOM 1419 C C . THR A 1 187 ? 15.723 21.339 31.228 1.00 75.38 187 THR A C 1
ATOM 1421 O O . THR A 1 187 ? 16.061 20.210 31.585 1.00 75.38 187 THR A O 1
ATOM 1424 N N . PRO A 1 188 ? 14.509 21.831 31.561 1.00 63.56 188 PRO A N 1
ATOM 1425 C CA . PRO A 1 188 ? 13.468 21.015 32.207 1.00 63.56 188 PRO A CA 1
ATOM 1426 C C . PRO A 1 188 ? 13.087 19.751 31.414 1.00 63.56 188 PRO A C 1
ATOM 1428 O O . PRO A 1 188 ? 12.687 18.756 32.001 1.00 63.56 188 PRO A O 1
ATOM 1431 N N . GLU A 1 189 ? 13.260 19.787 30.091 1.00 57.09 189 GLU A N 1
ATOM 1432 C CA . GLU A 1 189 ? 13.065 18.674 29.146 1.00 57.09 189 GLU A CA 1
ATOM 1433 C C . GLU A 1 189 ? 14.325 17.799 28.975 1.00 57.09 189 GLU A C 1
ATOM 1435 O O . GLU A 1 189 ? 14.331 16.871 28.169 1.00 57.09 189 GLU A O 1
ATOM 1440 N N . GLY A 1 190 ? 15.408 18.114 29.696 1.00 53.94 190 GLY A N 1
ATOM 1441 C CA . GLY A 1 190 ? 16.787 17.664 29.481 1.00 53.94 190 GLY A CA 1
ATOM 1442 C C . GLY A 1 190 ? 17.086 16.200 29.810 1.00 53.94 190 GLY A C 1
ATOM 1443 O O . GLY A 1 190 ? 18.169 15.890 30.304 1.00 53.94 190 GLY A O 1
ATOM 1444 N N . GLU A 1 191 ? 16.160 15.286 29.554 1.00 59.81 191 GLU A N 1
ATOM 1445 C CA . GLU A 1 191 ? 16.421 13.851 29.597 1.00 59.81 191 GLU A CA 1
ATOM 1446 C C . GLU A 1 191 ? 17.180 13.405 28.342 1.00 59.81 191 GLU A C 1
ATOM 1448 O O . GLU A 1 191 ? 16.979 13.938 27.249 1.00 59.81 191 GLU A O 1
ATOM 1453 N N . ALA A 1 192 ? 18.055 12.402 28.471 1.00 60.16 192 ALA A N 1
ATOM 1454 C CA . ALA A 1 192 ? 18.634 11.749 27.304 1.00 60.16 192 ALA A CA 1
ATOM 1455 C C . ALA A 1 192 ? 17.506 11.234 26.395 1.00 60.16 192 ALA A C 1
ATOM 1457 O O . ALA A 1 192 ? 16.702 10.389 26.776 1.00 60.16 192 ALA A O 1
ATOM 1458 N N . HIS A 1 193 ? 17.449 11.737 25.166 1.00 65.81 193 HIS A N 1
ATOM 1459 C CA . HIS A 1 193 ? 16.398 11.411 24.205 1.00 65.81 193 HIS A CA 1
ATOM 1460 C C . HIS A 1 193 ? 16.672 10.112 23.427 1.00 65.81 193 HIS A C 1
ATOM 1462 O O . HIS A 1 193 ? 15.920 9.755 22.519 1.00 65.81 193 HIS A O 1
ATOM 1468 N N . ASN A 1 194 ? 17.748 9.401 23.775 1.00 61.72 194 ASN A N 1
ATOM 1469 C CA . ASN A 1 194 ? 18.040 8.074 23.252 1.00 61.72 194 ASN A CA 1
ATOM 1470 C C . ASN A 1 194 ? 17.065 7.071 23.888 1.00 61.72 194 ASN A C 1
ATOM 1472 O O . ASN A 1 194 ? 17.107 6.848 25.096 1.00 61.72 194 ASN A O 1
ATOM 1476 N N . ALA A 1 195 ? 16.199 6.459 23.074 1.00 53.22 195 ALA A N 1
ATOM 1477 C CA . ALA A 1 195 ? 15.069 5.637 23.520 1.00 53.22 195 ALA A CA 1
ATOM 1478 C C . ALA A 1 195 ? 15.435 4.420 24.399 1.00 53.22 195 ALA A C 1
ATOM 1480 O O . ALA A 1 195 ? 14.543 3.778 24.948 1.00 53.22 195 ALA A O 1
ATOM 1481 N N . ARG A 1 196 ? 16.724 4.073 24.517 1.00 53.25 196 ARG A N 1
ATOM 1482 C CA . ARG A 1 196 ? 17.208 2.958 25.347 1.00 53.25 196 ARG A CA 1
ATOM 1483 C C . ARG A 1 196 ? 17.626 3.346 26.763 1.00 53.25 196 ARG A C 1
ATOM 1485 O O . ARG A 1 196 ? 17.544 2.496 27.640 1.00 53.25 196 ARG A O 1
ATOM 1492 N N . ASP A 1 197 ? 18.043 4.592 26.976 1.00 52.66 197 ASP A N 1
ATOM 1493 C CA . ASP A 1 197 ? 18.671 5.052 28.218 1.00 52.66 197 ASP A CA 1
ATOM 1494 C C . ASP A 1 197 ? 17.913 6.266 28.778 1.00 52.66 197 ASP A C 1
ATOM 1496 O O . ASP A 1 197 ? 18.502 7.325 28.997 1.00 52.66 197 ASP A O 1
ATOM 1500 N N . ALA A 1 198 ? 16.600 6.134 29.010 1.00 51.97 198 ALA A N 1
ATOM 1501 C CA . ALA A 1 198 ? 15.791 7.139 29.711 1.00 51.97 198 ALA A CA 1
ATOM 1502 C C . ALA A 1 198 ? 16.167 7.198 31.213 1.00 51.97 198 ALA A C 1
ATOM 1504 O O . ALA A 1 198 ? 15.372 6.894 32.097 1.00 51.97 198 ALA A O 1
ATOM 1505 N N . LEU A 1 199 ? 17.432 7.516 31.497 1.00 52.84 199 LEU A N 1
ATOM 1506 C CA . LEU A 1 199 ? 18.081 7.511 32.814 1.00 52.84 199 LEU A CA 1
ATOM 1507 C C . LEU A 1 199 ? 18.429 8.939 33.282 1.00 52.84 199 LEU A C 1
ATOM 1509 O O . LEU A 1 199 ? 19.310 9.132 34.120 1.00 52.84 199 LEU A O 1
ATOM 1513 N N . GLY A 1 200 ? 17.745 9.951 32.740 1.00 63.06 200 GLY A N 1
ATOM 1514 C CA . GLY A 1 200 ? 17.984 11.363 33.040 1.00 63.06 200 GLY A CA 1
ATOM 1515 C C . GLY A 1 200 ? 19.111 12.000 32.217 1.00 63.06 200 GLY A C 1
ATOM 1516 O O . GLY A 1 200 ? 19.566 11.469 31.204 1.00 63.06 200 GLY A O 1
ATOM 1517 N N . ALA A 1 201 ? 19.528 13.198 32.627 1.00 69.25 201 ALA A N 1
ATOM 1518 C CA . ALA A 1 201 ? 20.498 14.016 31.901 1.00 69.25 201 ALA A CA 1
ATOM 1519 C C . ALA A 1 201 ? 21.928 13.409 31.931 1.00 69.25 201 ALA A C 1
ATOM 1521 O O . ALA A 1 201 ? 22.450 13.130 33.017 1.00 69.25 201 ALA A O 1
ATOM 1522 N N . PRO A 1 202 ? 22.602 13.225 30.777 1.00 79.12 202 PRO A N 1
ATOM 1523 C CA . PRO A 1 202 ? 23.881 12.514 30.696 1.00 79.12 202 PRO A CA 1
ATOM 1524 C C . PRO A 1 202 ? 25.077 13.304 31.260 1.00 79.12 202 PRO A C 1
ATOM 1526 O O . PRO A 1 202 ? 25.204 14.507 31.052 1.00 79.12 202 PRO A O 1
ATOM 1529 N N . GLY A 1 203 ? 26.033 12.612 31.885 1.00 83.31 203 GLY A N 1
ATOM 1530 C CA . GLY A 1 203 ? 27.278 13.214 32.386 1.00 83.31 203 GLY A CA 1
ATOM 1531 C C . GLY A 1 203 ? 27.255 13.584 33.871 1.00 83.31 203 GLY A C 1
ATOM 1532 O O . GLY A 1 203 ? 26.219 13.523 34.538 1.00 83.31 203 GLY A O 1
ATOM 1533 N N . GLU A 1 204 ? 28.427 13.943 34.387 1.00 88.62 204 GLU A N 1
ATOM 1534 C CA . GLU A 1 204 ? 28.669 14.217 35.808 1.00 88.62 204 GLU A CA 1
ATOM 1535 C C . GLU A 1 204 ? 28.270 15.652 36.168 1.00 88.62 204 GLU A C 1
ATOM 1537 O O . GLU A 1 204 ? 28.440 16.564 35.361 1.00 88.62 204 GLU A O 1
ATOM 1542 N N . LEU A 1 205 ? 27.735 15.871 37.372 1.00 88.00 205 LEU A N 1
ATOM 1543 C CA . LEU A 1 205 ? 27.410 17.219 37.852 1.00 88.00 205 LEU A CA 1
ATOM 1544 C C . LEU A 1 205 ? 28.687 18.047 38.025 1.00 88.00 205 LEU A C 1
ATOM 1546 O O . LEU A 1 205 ? 29.670 17.562 38.583 1.00 88.00 205 LEU A O 1
ATOM 1550 N N . VAL A 1 206 ? 28.658 19.307 37.589 1.00 90.00 206 VAL A N 1
ATOM 1551 C CA . VAL A 1 206 ? 29.797 20.223 37.736 1.00 90.00 206 VAL A CA 1
ATOM 1552 C C . VAL A 1 206 ? 29.749 20.885 39.120 1.00 90.00 206 VAL A C 1
ATOM 1554 O O . VAL A 1 206 ? 28.803 21.627 39.404 1.00 90.00 206 VAL A O 1
ATOM 1557 N N . PRO A 1 207 ? 30.753 20.674 39.995 1.00 87.62 207 PRO A N 1
ATOM 1558 C CA . PRO A 1 207 ? 30.786 21.313 41.307 1.00 87.62 207 PRO A CA 1
ATOM 1559 C C . PRO A 1 207 ? 30.729 22.842 41.191 1.00 87.62 207 PRO A C 1
ATOM 1561 O O . PRO A 1 207 ? 31.468 23.443 40.415 1.00 87.62 207 PRO A O 1
ATOM 1564 N N . GLY A 1 208 ? 29.844 23.480 41.961 1.00 85.81 208 GLY A N 1
ATOM 1565 C CA . GLY A 1 208 ? 29.708 24.942 41.989 1.00 85.81 208 GLY A CA 1
ATOM 1566 C C . GLY A 1 208 ? 28.936 25.568 40.818 1.00 85.81 208 GLY A C 1
ATOM 1567 O O . GLY A 1 208 ? 28.773 26.785 40.809 1.00 85.81 208 GLY A O 1
ATOM 1568 N N . ARG A 1 209 ? 28.421 24.778 39.862 1.00 90.38 209 ARG A N 1
ATOM 1569 C CA . ARG A 1 209 ? 27.533 25.251 38.782 1.00 90.38 209 ARG A CA 1
ATOM 1570 C C . ARG A 1 209 ? 26.218 24.450 38.769 1.00 90.38 209 ARG A C 1
ATOM 1572 O O . ARG A 1 209 ? 26.146 23.407 38.118 1.00 90.38 209 ARG A O 1
ATOM 1579 N N . PRO A 1 210 ? 25.174 24.892 39.497 1.00 85.38 210 PRO A N 1
ATOM 1580 C CA . PRO A 1 210 ? 23.879 24.209 39.520 1.00 85.38 210 PRO A CA 1
ATOM 1581 C C . PRO A 1 210 ? 23.298 24.041 38.110 1.00 85.38 210 PRO A C 1
ATOM 1583 O O . PRO A 1 210 ? 23.347 24.970 37.314 1.00 85.38 210 PRO A O 1
ATOM 1586 N N . GLY A 1 211 ? 22.765 22.858 37.793 1.00 84.56 211 GLY A N 1
ATOM 1587 C CA . GLY A 1 211 ? 22.176 22.560 36.478 1.00 84.56 211 GLY A CA 1
ATOM 1588 C C . GLY A 1 211 ? 23.180 22.237 35.363 1.00 84.56 211 GLY A C 1
ATOM 1589 O O . GLY A 1 211 ? 22.758 21.762 34.306 1.00 84.56 211 GLY A O 1
ATOM 1590 N N . TRP A 1 212 ? 24.486 22.422 35.599 1.00 92.12 212 TRP A N 1
ATOM 1591 C CA . TRP A 1 212 ? 25.541 22.115 34.634 1.00 92.12 212 TRP A CA 1
ATOM 1592 C C . TRP A 1 212 ? 26.072 20.689 34.783 1.00 92.12 212 TRP A C 1
ATOM 1594 O O . TRP A 1 212 ? 26.321 20.195 35.888 1.00 92.12 212 TRP A O 1
ATOM 1604 N N . ARG A 1 213 ? 26.301 20.039 33.643 1.00 91.25 213 ARG A N 1
ATOM 1605 C CA . ARG A 1 213 ? 26.853 18.686 33.539 1.00 91.25 213 ARG A CA 1
ATOM 1606 C C . ARG A 1 213 ? 28.063 18.651 32.629 1.00 91.25 213 ARG A C 1
ATOM 1608 O O . ARG A 1 213 ? 28.163 19.453 31.708 1.00 91.25 213 ARG A O 1
ATOM 1615 N N . LYS A 1 214 ? 28.964 17.703 32.878 1.00 92.38 214 LYS A N 1
ATOM 1616 C CA . LYS A 1 214 ? 30.192 17.486 32.115 1.00 92.38 214 LYS A CA 1
ATOM 1617 C C . LYS A 1 214 ? 30.213 16.094 31.492 1.00 92.38 214 LYS A C 1
ATOM 1619 O O . LYS A 1 214 ? 29.977 15.087 32.161 1.00 92.38 214 LYS A O 1
ATOM 1624 N N . ILE A 1 215 ? 30.541 16.042 30.206 1.00 90.75 215 ILE A N 1
ATOM 1625 C CA . ILE A 1 215 ? 30.847 14.820 29.465 1.00 90.75 215 ILE A CA 1
ATOM 1626 C C . ILE A 1 215 ? 32.286 14.933 28.962 1.00 90.75 215 ILE A C 1
ATOM 1628 O O . ILE A 1 215 ? 32.600 15.815 28.166 1.00 90.75 215 ILE A O 1
ATOM 1632 N N . SER A 1 216 ? 33.140 14.019 29.412 1.00 89.38 216 SER A N 1
ATOM 1633 C CA . SER A 1 216 ? 34.544 13.927 29.004 1.00 89.38 216 SER A CA 1
ATOM 1634 C C . SER A 1 216 ? 34.796 12.632 28.242 1.00 89.38 216 SER A C 1
ATOM 1636 O O . SER A 1 216 ? 34.268 11.579 28.612 1.00 89.38 216 SER A O 1
ATOM 1638 N N . GLY A 1 217 ? 35.630 12.687 27.204 1.00 84.31 217 GLY A N 1
ATOM 1639 C CA . GLY A 1 217 ? 36.216 11.487 26.607 1.00 84.31 217 GLY A CA 1
ATOM 1640 C C . GLY A 1 217 ? 36.399 11.518 25.093 1.00 84.31 217 GLY A C 1
ATOM 1641 O O . GLY A 1 217 ? 36.301 12.551 24.430 1.00 84.31 217 GLY A O 1
ATOM 1642 N N . GLU A 1 218 ? 36.683 10.329 24.553 1.00 86.00 218 GLU A N 1
ATOM 1643 C CA . GLU A 1 218 ? 36.929 10.127 23.129 1.00 86.00 218 GLU A CA 1
ATOM 1644 C C . GLU A 1 218 ? 35.619 10.164 22.332 1.00 86.00 218 GLU A C 1
ATOM 1646 O O . GLU A 1 218 ? 34.719 9.339 22.513 1.00 86.00 218 GLU A O 1
ATOM 1651 N N . THR A 1 219 ? 35.537 11.094 21.393 1.00 88.38 219 THR A N 1
ATOM 1652 C CA . THR A 1 219 ? 34.392 11.291 20.513 1.00 88.38 219 THR A CA 1
ATOM 1653 C C . THR A 1 219 ? 34.841 11.419 19.061 1.00 88.38 219 THR A C 1
ATOM 1655 O O . THR A 1 219 ? 36.010 11.658 18.743 1.00 88.38 219 THR A O 1
ATOM 1658 N N . LEU A 1 220 ? 33.910 11.196 18.148 1.00 87.69 220 LEU A N 1
ATOM 1659 C CA . LEU A 1 220 ? 34.111 11.418 16.727 1.00 87.69 220 LEU A CA 1
ATOM 1660 C C . LEU A 1 220 ? 33.754 12.858 16.341 1.00 87.69 220 LEU A C 1
ATOM 1662 O O . LEU A 1 220 ? 34.400 13.434 15.470 1.00 87.69 220 LEU A O 1
ATOM 1666 N N . GLY A 1 221 ? 32.748 13.445 16.985 1.00 90.81 221 GLY A N 1
ATOM 1667 C CA . GLY A 1 221 ? 32.310 14.809 16.716 1.00 90.81 221 GLY A CA 1
ATOM 1668 C C . GLY A 1 221 ? 31.034 15.173 17.463 1.00 90.81 221 GLY A C 1
ATOM 1669 O O . GLY A 1 221 ? 30.349 14.310 18.021 1.00 90.81 221 GLY A O 1
ATOM 1670 N N . MET A 1 222 ? 30.731 16.464 17.453 1.00 93.44 222 MET A N 1
ATOM 1671 C CA . MET A 1 222 ? 29.543 17.059 18.055 1.00 93.44 222 MET A CA 1
ATOM 1672 C C . MET A 1 222 ? 28.822 17.907 17.011 1.00 93.44 222 MET A C 1
ATOM 1674 O O . MET A 1 222 ? 29.468 18.634 16.255 1.00 93.44 222 MET A O 1
ATOM 1678 N N . TRP A 1 223 ? 27.498 17.838 16.998 1.00 94.94 223 TRP A N 1
ATOM 1679 C CA . TRP A 1 223 ? 26.650 18.727 16.217 1.00 94.94 223 TRP A CA 1
ATOM 1680 C C . TRP A 1 223 ? 25.524 19.238 17.110 1.00 94.94 223 TRP A C 1
ATOM 1682 O O . TRP A 1 223 ? 24.688 18.456 17.550 1.00 94.94 223 TRP A O 1
ATOM 1692 N N . ALA A 1 224 ? 25.553 20.528 17.431 1.00 95.69 224 ALA A N 1
ATOM 1693 C CA . ALA A 1 224 ? 24.513 21.211 18.187 1.00 95.69 224 ALA A CA 1
ATOM 1694 C C . ALA A 1 224 ? 23.613 21.961 17.201 1.00 95.69 224 ALA A C 1
ATOM 1696 O O . ALA A 1 224 ? 24.121 22.799 16.456 1.00 95.69 224 ALA A O 1
ATOM 1697 N N . LEU A 1 225 ? 22.320 21.643 17.151 1.00 95.50 225 LEU A N 1
ATOM 1698 C CA . LEU A 1 225 ? 21.379 22.177 16.169 1.00 95.50 225 LEU A CA 1
ATOM 1699 C C . LEU A 1 225 ? 20.213 22.899 16.841 1.00 95.50 225 LEU A C 1
ATOM 1701 O O . LEU A 1 225 ? 19.584 22.373 17.754 1.00 95.50 225 LEU A O 1
ATOM 1705 N N . ASN A 1 226 ? 19.925 24.095 16.338 1.00 92.69 226 ASN A N 1
ATOM 1706 C CA . ASN A 1 226 ? 18.804 24.942 16.741 1.00 92.69 226 ASN A CA 1
ATOM 1707 C C . ASN A 1 226 ? 17.500 24.559 16.013 1.00 92.69 226 ASN A C 1
ATOM 1709 O O . ASN A 1 226 ? 16.404 24.918 16.424 1.00 92.69 226 ASN A O 1
ATOM 1713 N N . VAL A 1 227 ? 17.615 23.839 14.892 1.00 93.38 227 VAL A N 1
ATOM 1714 C CA . VAL A 1 227 ? 16.491 23.380 14.067 1.00 93.38 227 VAL A CA 1
ATOM 1715 C C . VAL A 1 227 ? 16.689 21.921 13.626 1.00 93.38 227 VAL A C 1
ATOM 1717 O O . VAL A 1 227 ? 17.817 21.426 13.658 1.00 93.38 227 VAL A O 1
ATOM 1720 N N . PRO A 1 228 ? 15.630 21.201 13.204 1.00 93.06 228 PRO A N 1
ATOM 1721 C CA . PRO A 1 228 ? 15.713 19.744 13.073 1.00 93.06 228 PRO A CA 1
ATOM 1722 C C . PRO A 1 228 ? 16.616 19.194 11.966 1.00 93.06 228 PRO A C 1
ATOM 1724 O O . PRO A 1 228 ? 17.190 18.110 12.107 1.00 93.06 228 PRO A O 1
ATOM 1727 N N . TRP A 1 229 ? 16.718 19.895 10.837 1.00 93.94 229 TRP A N 1
ATOM 1728 C CA . TRP A 1 229 ? 17.470 19.429 9.674 1.00 93.94 229 TRP A CA 1
ATOM 1729 C C . TRP A 1 229 ? 18.851 20.075 9.637 1.00 93.94 229 TRP A C 1
ATOM 1731 O O . TRP A 1 229 ? 18.974 21.284 9.798 1.00 93.94 229 TRP A O 1
ATOM 1741 N N . GLY A 1 230 ? 19.879 19.259 9.393 1.00 89.19 230 GLY A N 1
ATOM 1742 C CA . GLY A 1 230 ? 21.267 19.696 9.207 1.00 89.19 230 GLY A CA 1
ATOM 1743 C C . GLY A 1 230 ? 21.666 19.867 7.737 1.00 89.19 230 GLY A C 1
ATOM 1744 O O . GLY A 1 230 ? 22.645 20.544 7.448 1.00 89.19 230 GLY A O 1
ATOM 1745 N N . THR A 1 231 ? 20.901 19.273 6.814 1.00 89.12 231 THR A N 1
ATOM 1746 C CA . THR A 1 231 ? 20.914 19.489 5.351 1.00 89.12 231 THR A CA 1
ATOM 1747 C C . THR A 1 231 ? 19.525 19.122 4.794 1.00 89.12 231 THR A C 1
ATOM 1749 O O . THR A 1 231 ? 18.689 18.615 5.542 1.00 89.12 231 THR A O 1
ATOM 1752 N N . GLU A 1 232 ? 19.263 19.284 3.492 1.00 86.88 232 GLU A N 1
ATOM 1753 C CA . GLU A 1 232 ? 18.024 18.813 2.842 1.00 86.88 232 GLU A CA 1
ATOM 1754 C C . GLU A 1 232 ? 17.733 17.316 3.033 1.00 86.88 232 GLU A C 1
ATOM 1756 O O . GLU A 1 232 ? 16.564 16.921 3.027 1.00 86.88 232 GLU A O 1
ATOM 1761 N N . CYS A 1 233 ? 18.776 16.495 3.204 1.00 84.56 233 CYS A N 1
ATOM 1762 C CA . CYS A 1 233 ? 18.664 15.047 3.376 1.00 84.56 233 CYS A CA 1
ATOM 1763 C C . CYS A 1 233 ? 19.052 14.545 4.770 1.00 84.56 233 CYS A C 1
ATOM 1765 O O . CYS A 1 233 ? 18.836 13.377 5.050 1.00 84.56 233 CYS A O 1
ATOM 1767 N N . THR A 1 234 ? 19.582 15.386 5.661 1.00 90.06 234 THR A N 1
ATOM 1768 C CA . THR A 1 234 ? 20.045 14.966 6.995 1.00 90.06 234 THR A CA 1
ATOM 1769 C C . THR A 1 234 ? 19.107 15.477 8.090 1.00 90.06 234 THR A C 1
ATOM 1771 O O . THR A 1 234 ? 19.185 16.644 8.484 1.00 90.06 234 THR A O 1
ATOM 1774 N N . PHE A 1 235 ? 18.268 14.598 8.645 1.00 92.44 235 PHE A N 1
ATOM 1775 C CA . PHE A 1 235 ? 17.364 14.905 9.761 1.00 92.44 235 PHE A CA 1
ATOM 1776 C C . PHE A 1 235 ? 18.087 14.773 11.114 1.00 92.44 235 PHE A C 1
ATOM 1778 O O . PHE A 1 235 ? 17.847 13.858 11.900 1.00 92.44 235 PHE A O 1
ATOM 1785 N N . ALA A 1 236 ? 19.060 15.661 11.341 1.00 92.00 236 ALA A N 1
ATOM 1786 C CA . ALA A 1 236 ? 20.086 15.527 12.375 1.00 92.00 236 ALA A CA 1
ATOM 1787 C C . ALA A 1 236 ? 19.583 15.669 13.825 1.00 92.00 236 ALA A C 1
ATOM 1789 O O . ALA A 1 236 ? 20.099 14.960 14.693 1.00 92.00 236 ALA A O 1
ATOM 1790 N N . ALA A 1 237 ? 18.591 16.522 14.097 1.00 93.44 237 ALA A N 1
ATOM 1791 C CA . ALA A 1 237 ? 18.038 16.758 15.437 1.00 93.44 237 ALA A CA 1
ATOM 1792 C C . ALA A 1 237 ? 16.503 16.601 15.458 1.00 93.44 237 ALA A C 1
ATOM 1794 O O . ALA A 1 237 ? 15.772 17.588 15.470 1.00 93.44 237 ALA A O 1
ATOM 1795 N N . PRO A 1 238 ? 15.975 15.363 15.487 1.00 91.62 238 PRO A N 1
ATOM 1796 C CA . PRO A 1 238 ? 14.540 15.098 15.340 1.00 91.62 238 PRO A CA 1
ATOM 1797 C C . PRO A 1 238 ? 13.607 15.746 16.377 1.00 91.62 238 PRO A C 1
ATOM 1799 O O . PRO A 1 238 ? 12.402 15.796 16.148 1.00 91.62 238 PRO A O 1
ATOM 1802 N N . ARG A 1 239 ? 14.133 16.184 17.527 1.00 88.94 239 ARG A N 1
ATOM 1803 C CA . ARG A 1 239 ? 13.390 16.818 18.633 1.00 88.94 239 ARG A CA 1
ATOM 1804 C C . ARG A 1 239 ? 13.692 18.311 18.811 1.00 88.94 239 ARG A C 1
ATOM 1806 O O . ARG A 1 239 ? 13.135 18.912 19.733 1.00 88.94 239 ARG A O 1
ATOM 1813 N N . ALA A 1 240 ? 14.521 18.902 17.948 1.00 90.00 240 ALA A N 1
ATOM 1814 C CA . ALA A 1 240 ? 14.704 20.349 17.943 1.00 90.00 240 ALA A CA 1
ATOM 1815 C C . ALA A 1 240 ? 13.364 21.025 17.642 1.00 90.00 240 ALA A C 1
ATOM 1817 O O . ALA A 1 240 ? 12.638 20.610 16.735 1.00 90.00 240 ALA A O 1
ATOM 1818 N N . ALA A 1 241 ? 13.015 22.049 18.410 1.00 88.88 241 ALA A N 1
ATOM 1819 C CA . ALA A 1 241 ? 11.815 22.831 18.180 1.00 88.88 241 ALA A CA 1
ATOM 1820 C C . ALA A 1 241 ? 12.189 24.298 17.999 1.00 88.88 241 ALA A C 1
ATOM 1822 O O . ALA A 1 241 ? 13.215 24.773 18.470 1.00 88.88 241 ALA A O 1
ATOM 1823 N N . PHE A 1 242 ? 11.346 25.013 17.267 1.00 89.06 242 PHE A N 1
ATOM 1824 C CA . PHE A 1 242 ? 11.494 26.452 17.136 1.00 89.06 242 PHE A CA 1
ATOM 1825 C C . PHE A 1 242 ? 11.032 27.100 18.434 1.00 89.06 242 PHE A C 1
ATOM 1827 O O . PHE A 1 242 ? 10.007 26.684 18.960 1.00 89.06 242 PHE A O 1
ATOM 1834 N N . ASP A 1 243 ? 11.744 28.128 18.883 1.00 88.56 243 ASP A N 1
ATOM 1835 C CA . ASP A 1 243 ? 11.367 28.973 20.017 1.00 88.56 243 ASP A CA 1
ATOM 1836 C C . ASP A 1 243 ? 11.288 28.297 21.395 1.00 88.56 243 ASP A C 1
ATOM 1838 O O . ASP A 1 243 ? 10.672 28.845 22.314 1.00 88.56 243 ASP A O 1
ATOM 1842 N N . ASP A 1 244 ? 11.938 27.150 21.592 1.00 89.38 244 ASP A N 1
ATOM 1843 C CA . ASP A 1 244 ? 11.920 26.437 22.874 1.00 89.38 244 ASP A CA 1
ATOM 1844 C C . ASP A 1 244 ? 12.998 26.923 23.866 1.00 89.38 244 ASP A C 1
ATOM 1846 O O . ASP A 1 244 ? 12.934 26.623 25.063 1.00 89.38 244 ASP A O 1
ATOM 1850 N N . GLY A 1 245 ? 13.928 27.770 23.414 1.00 90.19 245 GLY A N 1
ATOM 1851 C CA . GLY A 1 245 ? 15.013 28.316 24.227 1.00 90.19 245 GLY A CA 1
ATOM 1852 C C . GLY A 1 245 ? 16.103 27.291 24.538 1.00 90.19 245 GLY A C 1
ATOM 1853 O O . GLY A 1 245 ? 16.772 27.408 25.570 1.00 90.19 245 GLY A O 1
ATOM 1854 N N . SER A 1 246 ? 16.261 26.278 23.688 1.00 91.25 246 SER A N 1
ATOM 1855 C CA . SER A 1 246 ? 17.256 25.221 23.827 1.00 91.25 246 SER A CA 1
ATOM 1856 C C . SER A 1 246 ? 17.952 24.892 22.506 1.00 91.25 246 SER A C 1
ATOM 1858 O O . SER A 1 246 ? 17.527 25.297 21.433 1.00 91.25 246 SER A O 1
ATOM 1860 N N . ILE A 1 247 ? 19.068 24.170 22.596 1.00 92.62 247 ILE A N 1
ATOM 1861 C CA . ILE A 1 247 ? 19.785 23.622 21.447 1.00 92.62 247 ILE A CA 1
ATOM 1862 C C . ILE A 1 247 ? 19.982 22.119 21.622 1.00 92.62 247 ILE A C 1
ATOM 1864 O O . ILE A 1 247 ? 20.368 21.637 22.694 1.00 92.62 247 ILE A O 1
ATOM 1868 N N . ASP A 1 248 ? 19.735 21.373 20.553 1.00 93.31 248 ASP A N 1
ATOM 1869 C CA . ASP A 1 248 ? 19.811 19.920 20.531 1.00 93.31 248 ASP A CA 1
ATOM 1870 C C . ASP A 1 248 ? 21.229 19.460 20.195 1.00 93.31 248 ASP A C 1
ATOM 1872 O O . ASP A 1 248 ? 21.743 19.712 19.106 1.00 93.31 248 ASP A O 1
ATOM 1876 N N . ILE A 1 249 ? 21.876 18.749 21.116 1.00 93.56 249 ILE A N 1
ATOM 1877 C CA . ILE A 1 249 ? 23.260 18.294 20.976 1.00 93.56 249 ILE A CA 1
ATOM 1878 C C . ILE A 1 249 ? 23.296 16.815 20.594 1.00 93.56 249 ILE A C 1
ATOM 1880 O O . ILE A 1 249 ? 22.902 15.939 21.365 1.00 93.56 249 ILE A O 1
ATOM 1884 N N . VAL A 1 250 ? 23.853 16.532 19.416 1.00 94.06 250 VAL A N 1
ATOM 1885 C CA . VAL A 1 250 ? 24.197 15.193 18.924 1.00 94.06 250 VAL A CA 1
ATOM 1886 C C . VAL A 1 250 ? 25.694 14.966 19.122 1.00 94.06 250 VAL A C 1
ATOM 1888 O O . VAL A 1 250 ? 26.530 15.495 18.387 1.00 94.06 250 VAL A O 1
ATOM 1891 N N . LEU A 1 251 ? 26.055 14.150 20.110 1.00 92.06 251 LEU A N 1
ATOM 1892 C CA . LEU A 1 251 ? 27.440 13.775 20.396 1.00 92.06 251 LEU A CA 1
ATOM 1893 C C . LEU A 1 251 ? 27.685 12.321 19.976 1.00 92.06 251 LEU A C 1
ATOM 1895 O O . LEU A 1 251 ? 27.113 11.394 20.555 1.00 92.06 251 LEU A O 1
ATOM 1899 N N . VAL A 1 252 ? 28.555 12.110 18.983 1.00 91.44 252 VAL A N 1
ATOM 1900 C CA . VAL A 1 252 ? 28.850 10.774 18.439 1.00 91.44 252 VAL A CA 1
ATOM 1901 C C . VAL A 1 252 ? 30.143 10.235 19.028 1.00 91.44 252 VAL A C 1
ATOM 1903 O O . VAL A 1 252 ? 31.235 10.615 18.620 1.00 91.44 252 VAL A O 1
ATOM 1906 N N . GLN A 1 253 ? 30.024 9.293 19.953 1.00 88.62 253 GLN A N 1
ATOM 1907 C CA . GLN A 1 253 ? 31.149 8.594 20.559 1.00 88.62 253 GLN A CA 1
ATOM 1908 C C . GLN A 1 253 ? 31.898 7.723 19.540 1.00 88.62 253 GLN A C 1
ATOM 1910 O O . GLN A 1 253 ? 31.358 7.302 18.511 1.00 88.62 253 GLN A O 1
ATOM 1915 N N . ALA A 1 254 ? 33.161 7.413 19.836 1.00 81.69 254 ALA A N 1
ATOM 1916 C CA . ALA A 1 254 ? 33.975 6.572 18.968 1.00 81.69 254 ALA A CA 1
ATOM 1917 C C . ALA A 1 254 ? 33.344 5.176 18.765 1.00 81.69 254 ALA A C 1
ATOM 1919 O O . ALA A 1 254 ? 33.150 4.413 19.709 1.00 81.69 254 ALA A O 1
ATOM 1920 N N . ALA A 1 255 ? 33.064 4.814 17.508 1.00 82.81 255 ALA A N 1
ATOM 1921 C CA . ALA A 1 255 ? 32.427 3.547 17.141 1.00 82.81 255 ALA A CA 1
ATOM 1922 C C . ALA A 1 255 ? 33.190 2.787 16.036 1.00 82.81 255 ALA A C 1
ATOM 1924 O O . ALA A 1 255 ? 34.156 3.275 15.442 1.00 82.81 255 ALA A O 1
ATOM 1925 N N . SER A 1 256 ? 32.764 1.548 15.757 1.00 83.25 256 SER A N 1
ATOM 1926 C CA . SER A 1 256 ? 33.314 0.738 14.657 1.00 83.25 256 SER A CA 1
ATOM 1927 C C . SER A 1 256 ? 32.941 1.314 13.281 1.00 83.25 256 SER A C 1
ATOM 1929 O O . SER A 1 256 ? 31.910 1.967 13.150 1.00 83.25 256 SER A O 1
ATOM 1931 N N . ARG A 1 257 ? 33.711 1.019 12.219 1.00 80.81 257 ARG A N 1
ATOM 1932 C CA . ARG A 1 257 ? 33.387 1.466 10.843 1.00 80.81 257 ARG A CA 1
ATOM 1933 C C . ARG A 1 257 ? 31.996 1.016 10.384 1.00 80.81 257 ARG A C 1
ATOM 1935 O O . ARG A 1 257 ? 31.284 1.796 9.769 1.00 80.81 257 ARG A O 1
ATOM 1942 N N . LYS A 1 258 ? 31.598 -0.215 10.726 1.00 80.25 258 LYS A N 1
ATOM 1943 C CA . LYS A 1 258 ? 30.261 -0.755 10.432 1.00 80.25 258 LYS A CA 1
ATOM 1944 C C . LYS A 1 258 ? 29.171 0.046 11.147 1.00 80.25 258 LYS A C 1
ATOM 1946 O O . LYS A 1 258 ? 28.161 0.380 10.543 1.00 80.25 258 LYS A O 1
ATOM 1951 N N . SER A 1 259 ? 29.401 0.390 12.416 1.00 83.19 259 SER A N 1
ATOM 1952 C CA . SER A 1 259 ? 28.501 1.251 13.191 1.00 83.19 259 SER A CA 1
ATOM 1953 C C . SER A 1 259 ? 28.427 2.664 12.616 1.00 83.19 259 SER A C 1
ATOM 1955 O O . SER A 1 259 ? 27.345 3.219 12.536 1.00 83.19 259 SER A O 1
ATOM 1957 N N . MET A 1 260 ? 29.551 3.220 12.161 1.00 82.81 260 MET A N 1
ATOM 1958 C CA . MET A 1 260 ? 29.593 4.543 11.537 1.00 82.81 260 MET A CA 1
ATOM 1959 C C . MET A 1 260 ? 28.894 4.592 10.178 1.00 82.81 260 MET A C 1
ATOM 1961 O O . MET A 1 260 ? 28.203 5.560 9.888 1.00 82.81 260 MET A O 1
ATOM 1965 N N . LEU A 1 261 ? 29.038 3.549 9.356 1.00 82.62 261 LEU A N 1
ATOM 1966 C CA . LEU A 1 261 ? 28.328 3.454 8.081 1.00 82.62 261 LEU A CA 1
ATOM 1967 C C . LEU A 1 261 ? 26.818 3.297 8.301 1.00 82.62 261 LEU A C 1
ATOM 1969 O O . LEU A 1 261 ? 26.030 3.898 7.585 1.00 82.62 261 LEU A O 1
ATOM 1973 N N . LYS A 1 262 ? 26.421 2.544 9.336 1.00 84.56 262 LYS A N 1
ATOM 1974 C CA . LYS A 1 262 ? 25.022 2.455 9.766 1.00 84.56 262 LYS A CA 1
ATOM 1975 C C . LYS A 1 262 ? 24.487 3.807 10.249 1.00 84.56 262 LYS A C 1
ATOM 1977 O O . LYS A 1 262 ? 23.419 4.208 9.815 1.00 84.56 262 LYS A O 1
ATOM 1982 N N . LEU A 1 263 ? 25.248 4.518 11.084 1.00 85.69 263 LEU A N 1
ATOM 1983 C CA . LEU A 1 263 ? 24.887 5.860 11.546 1.00 85.69 263 LEU A CA 1
ATOM 1984 C C . LEU A 1 263 ? 24.641 6.814 10.377 1.00 85.69 263 LEU A C 1
ATOM 1986 O O . LEU A 1 263 ? 23.631 7.503 10.388 1.00 85.69 263 LEU A O 1
ATOM 1990 N N . LEU A 1 264 ? 25.515 6.804 9.364 1.00 83.62 264 LEU A N 1
ATOM 1991 C CA . LEU A 1 264 ? 25.369 7.637 8.167 1.00 83.62 264 LEU A CA 1
ATOM 1992 C C . LEU A 1 264 ? 24.030 7.406 7.446 1.00 83.62 264 LEU A C 1
ATOM 1994 O O . LEU A 1 264 ? 23.428 8.371 7.003 1.00 83.62 264 LEU A O 1
ATOM 1998 N N . LEU A 1 265 ? 23.557 6.158 7.367 1.00 82.25 265 LEU A N 1
ATOM 1999 C CA . LEU A 1 265 ? 22.264 5.814 6.754 1.00 82.25 265 LEU A CA 1
ATOM 2000 C C . LEU A 1 265 ? 21.064 6.156 7.650 1.00 82.25 265 LEU A C 1
ATOM 2002 O O . LEU A 1 265 ? 19.961 6.374 7.159 1.00 82.25 265 LEU A O 1
ATOM 2006 N N . ASP A 1 266 ? 21.259 6.164 8.968 1.00 88.88 266 ASP A N 1
ATOM 2007 C CA . ASP A 1 266 ? 20.186 6.432 9.924 1.00 88.88 266 ASP A CA 1
ATOM 2008 C C . ASP A 1 266 ? 19.923 7.943 10.109 1.00 88.88 266 ASP A C 1
ATOM 2010 O O . ASP A 1 266 ? 18.805 8.301 10.490 1.00 88.88 266 ASP A O 1
ATOM 2014 N N . PHE A 1 267 ? 20.894 8.814 9.788 1.00 86.62 267 PHE A N 1
ATOM 2015 C CA . PHE A 1 267 ? 20.774 10.280 9.865 1.00 86.62 267 PHE A CA 1
ATOM 2016 C C . PHE A 1 267 ? 19.650 10.856 8.992 1.00 86.62 267 PHE A C 1
ATOM 2018 O O . PHE A 1 267 ? 18.991 11.806 9.408 1.00 86.62 267 PHE A O 1
ATOM 2025 N N . ASP A 1 268 ? 19.378 10.268 7.826 1.00 84.94 268 ASP A N 1
ATOM 2026 C CA . ASP A 1 268 ? 18.325 10.749 6.918 1.00 84.94 268 ASP A CA 1
ATOM 2027 C C . ASP A 1 268 ? 16.922 10.571 7.518 1.00 84.94 268 ASP A C 1
ATOM 2029 O O . ASP A 1 268 ? 16.005 11.347 7.268 1.00 84.94 268 ASP A O 1
ATOM 2033 N N . SER A 1 269 ? 16.768 9.548 8.361 1.00 85.69 269 SER A N 1
ATOM 2034 C CA . SER A 1 269 ? 15.508 9.190 9.021 1.00 85.69 269 SER A CA 1
ATOM 2035 C C . SER A 1 269 ? 15.392 9.691 10.462 1.00 85.69 269 SER A C 1
ATOM 2037 O O . SER A 1 269 ? 14.384 9.438 11.118 1.00 85.69 269 SER A O 1
ATOM 2039 N N . GLY A 1 270 ? 16.448 10.304 11.002 1.00 88.88 270 GLY A N 1
ATOM 2040 C CA . GLY A 1 270 ? 16.539 10.660 12.417 1.00 88.88 270 GLY A CA 1
ATOM 2041 C C . GLY A 1 270 ? 16.755 9.478 13.373 1.00 88.88 270 GLY A C 1
ATOM 2042 O O . GLY A 1 270 ? 16.866 9.673 14.581 1.00 88.88 270 GLY A O 1
ATOM 2043 N N . ARG A 1 271 ? 16.837 8.232 12.882 1.00 89.19 271 ARG A N 1
ATOM 2044 C CA . ARG A 1 271 ? 16.988 7.033 13.732 1.00 89.19 271 ARG A CA 1
ATOM 2045 C C . ARG A 1 271 ? 18.363 6.916 14.388 1.00 89.19 271 ARG A C 1
ATOM 2047 O O . ARG A 1 271 ? 18.518 6.110 15.309 1.00 89.19 271 ARG A O 1
ATOM 2054 N N . HIS A 1 272 ? 19.349 7.706 13.958 1.00 89.62 272 HIS A N 1
ATOM 2055 C CA . HIS A 1 272 ? 20.707 7.711 14.515 1.00 89.62 272 HIS A CA 1
ATOM 2056 C C . HIS A 1 272 ? 20.705 8.020 16.014 1.00 89.62 272 HIS A C 1
ATOM 2058 O O . HIS A 1 272 ? 21.559 7.499 16.730 1.00 89.62 272 HIS A O 1
ATOM 2064 N N . VAL A 1 273 ? 19.717 8.776 16.508 1.00 88.69 273 VAL A N 1
ATOM 2065 C CA . VAL A 1 273 ? 19.555 9.101 17.938 1.00 88.69 273 VAL A CA 1
ATOM 2066 C C . VAL A 1 273 ? 19.339 7.871 18.825 1.00 88.69 273 VAL A C 1
ATOM 2068 O O . VAL A 1 273 ? 19.624 7.924 20.016 1.00 88.69 273 VAL A O 1
ATOM 2071 N N . ASN A 1 274 ? 18.888 6.747 18.254 1.00 85.81 274 ASN A N 1
ATOM 2072 C CA . ASN A 1 274 ? 18.680 5.480 18.968 1.00 85.81 274 ASN A CA 1
ATOM 2073 C C . ASN A 1 274 ? 19.925 4.578 18.962 1.00 85.81 274 ASN A C 1
ATOM 2075 O O . ASN A 1 274 ? 19.935 3.487 19.540 1.00 85.81 274 ASN A O 1
ATOM 2079 N N . HIS A 1 275 ? 20.984 4.975 18.258 1.00 86.75 275 HIS A N 1
ATOM 2080 C CA . HIS A 1 275 ? 22.196 4.179 18.168 1.00 86.75 275 HIS A CA 1
ATOM 2081 C C . HIS A 1 275 ? 23.049 4.362 19.431 1.00 86.75 275 HIS A C 1
ATOM 2083 O O . HIS A 1 275 ? 23.313 5.476 19.864 1.00 86.75 275 HIS A O 1
ATOM 2089 N N . ARG A 1 276 ? 23.585 3.264 19.981 1.00 84.56 276 ARG A N 1
ATOM 2090 C CA . ARG A 1 276 ? 24.372 3.240 21.240 1.00 84.56 276 ARG A CA 1
ATOM 2091 C C . ARG A 1 276 ? 25.588 4.174 21.305 1.00 84.56 276 ARG A C 1
ATOM 2093 O O . ARG A 1 276 ? 26.122 4.412 22.374 1.00 84.56 276 ARG A O 1
ATOM 2100 N N . ALA A 1 277 ? 26.087 4.606 20.150 1.00 87.56 277 ALA A N 1
ATOM 2101 C CA . ALA A 1 277 ? 27.234 5.510 20.059 1.00 87.56 277 ALA A CA 1
ATOM 2102 C C . ALA A 1 277 ? 26.820 6.988 20.008 1.00 87.56 277 ALA A C 1
ATOM 2104 O O . ALA A 1 277 ? 27.686 7.844 19.892 1.00 87.56 277 ALA A O 1
ATOM 2105 N N . VAL A 1 278 ? 25.523 7.292 20.038 1.00 90.06 278 VAL A N 1
ATOM 2106 C CA . VAL A 1 278 ? 24.996 8.652 19.945 1.00 90.06 278 VAL A CA 1
ATOM 2107 C C . VAL A 1 278 ? 24.375 9.025 21.278 1.00 90.06 278 VAL A C 1
ATOM 2109 O O . VAL A 1 278 ? 23.490 8.335 21.786 1.00 90.06 278 VAL A O 1
ATOM 2112 N N . ARG A 1 279 ? 24.840 10.140 21.836 1.00 89.06 279 ARG A N 1
ATOM 2113 C CA . ARG A 1 279 ? 24.152 10.839 22.918 1.00 89.06 279 ARG A CA 1
ATOM 2114 C C . ARG A 1 279 ? 23.400 12.012 22.312 1.00 89.06 279 ARG A C 1
ATOM 2116 O O . ARG A 1 279 ? 23.991 12.781 21.559 1.00 89.06 279 ARG A O 1
ATOM 2123 N N . TYR A 1 280 ? 22.118 12.106 22.637 1.00 90.88 280 TYR A N 1
ATOM 2124 C CA . TYR A 1 280 ? 21.213 13.117 22.109 1.00 90.88 280 TYR A CA 1
ATOM 2125 C C . TYR A 1 280 ? 20.434 13.756 23.259 1.00 90.88 280 TYR A C 1
ATOM 2127 O O . TYR A 1 280 ? 19.752 13.041 23.997 1.00 90.88 280 TYR A O 1
ATOM 2135 N N . PHE A 1 281 ? 20.608 15.060 23.468 1.00 89.38 281 PHE A N 1
ATOM 2136 C CA . PHE A 1 281 ? 20.052 15.792 24.611 1.00 89.38 281 PHE A CA 1
ATOM 2137 C C . PHE A 1 281 ? 19.955 17.295 24.320 1.00 89.38 281 PHE A C 1
ATOM 2139 O O . PHE A 1 281 ? 20.666 17.800 23.454 1.00 89.38 281 PHE A O 1
ATOM 2146 N N . LYS A 1 282 ? 19.106 18.003 25.070 1.00 90.81 282 LYS A N 1
ATOM 2147 C CA . LYS A 1 282 ? 18.916 19.457 24.969 1.00 90.81 282 LYS A CA 1
ATOM 2148 C C . LYS A 1 282 ? 19.744 20.227 25.994 1.00 90.81 282 LYS A C 1
ATOM 2150 O O . LYS A 1 282 ? 19.932 19.768 27.124 1.00 90.81 282 LYS A O 1
ATOM 2155 N N . ALA A 1 283 ? 20.200 21.414 25.610 1.00 91.50 283 ALA A N 1
ATOM 2156 C CA . ALA A 1 283 ? 20.935 22.327 26.477 1.00 91.50 283 ALA A CA 1
ATOM 2157 C C . ALA A 1 283 ? 20.446 23.772 26.316 1.00 91.50 283 ALA A C 1
ATOM 2159 O O . ALA A 1 283 ? 20.107 24.184 25.213 1.00 91.50 283 ALA A O 1
ATOM 2160 N N . LYS A 1 284 ? 20.449 24.561 27.396 1.00 91.56 284 LYS A N 1
ATOM 2161 C CA . LYS A 1 284 ? 20.252 26.029 27.312 1.00 91.56 284 LYS A CA 1
ATOM 2162 C C . LYS A 1 284 ? 21.527 26.755 26.901 1.00 91.56 284 LYS A C 1
ATOM 2164 O O . LYS A 1 284 ? 21.491 27.745 26.178 1.00 91.56 284 LYS A O 1
ATOM 2169 N N . SER A 1 285 ? 22.648 26.220 27.369 1.00 93.62 285 SER A N 1
ATOM 2170 C CA . SER A 1 285 ? 23.989 26.686 27.057 1.00 93.62 285 SER A CA 1
ATOM 2171 C C . SER A 1 285 ? 24.944 25.502 27.055 1.00 93.62 285 SER A C 1
ATOM 2173 O O . SER A 1 285 ? 24.738 24.534 27.793 1.00 93.62 285 SER A O 1
ATOM 2175 N N . PHE A 1 286 ? 26.011 25.573 26.264 1.00 95.00 286 PHE A N 1
ATOM 2176 C CA . PHE A 1 286 ? 27.102 24.602 26.333 1.00 95.00 286 PHE A CA 1
ATOM 2177 C C . PHE A 1 286 ? 28.469 25.258 26.157 1.00 95.00 286 PHE A C 1
ATOM 2179 O O . PHE A 1 286 ? 28.619 26.257 25.461 1.00 95.00 286 PHE A O 1
ATOM 2186 N N . GLU A 1 287 ? 29.480 24.668 26.783 1.00 94.62 287 GLU A N 1
ATOM 2187 C CA . GLU A 1 287 ? 30.890 24.991 26.623 1.00 94.62 287 GLU A CA 1
ATOM 2188 C C . GLU A 1 287 ? 31.590 23.765 26.025 1.00 94.62 287 GLU A C 1
ATOM 2190 O O . GLU A 1 287 ? 31.612 22.688 26.626 1.00 94.62 287 GLU A O 1
ATOM 2195 N N . LEU A 1 288 ? 32.159 23.916 24.831 1.00 92.50 288 LEU A N 1
ATOM 2196 C CA . LEU A 1 288 ? 32.984 22.891 24.199 1.00 92.50 288 LEU A CA 1
ATOM 2197 C C . LEU A 1 288 ? 34.451 23.258 24.402 1.00 92.50 288 LEU A C 1
ATOM 2199 O O . LEU A 1 288 ? 34.897 24.314 23.959 1.00 92.50 288 LEU A O 1
ATOM 2203 N N . ILE A 1 289 ? 35.206 22.355 25.021 1.00 90.38 289 ILE A N 1
ATOM 2204 C CA . ILE A 1 289 ? 36.652 22.456 25.220 1.00 90.38 289 ILE A CA 1
ATOM 2205 C C . ILE A 1 289 ? 37.316 21.401 24.318 1.00 90.38 289 ILE A C 1
ATOM 2207 O O . ILE A 1 289 ? 37.334 20.211 24.662 1.00 90.38 289 ILE A O 1
ATOM 2211 N N . PRO A 1 290 ? 37.842 21.796 23.142 1.00 86.06 290 PRO A N 1
ATOM 2212 C CA . PRO A 1 290 ? 38.469 20.863 22.214 1.00 86.06 290 PRO A CA 1
ATOM 2213 C C . PRO A 1 290 ? 39.795 20.329 22.769 1.00 86.06 290 PRO A C 1
ATOM 2215 O O . PRO A 1 290 ? 40.705 21.091 23.089 1.00 86.06 290 PRO A O 1
ATOM 2218 N N . GLY A 1 291 ? 39.932 19.009 22.839 1.00 77.00 291 GLY A N 1
ATOM 2219 C CA . GLY A 1 291 ? 41.157 18.314 23.228 1.00 77.00 291 GLY A CA 1
ATOM 2220 C C . GLY A 1 291 ? 42.017 17.866 22.033 1.00 77.00 291 GLY A C 1
ATOM 2221 O O . GLY A 1 291 ? 41.752 18.219 20.876 1.00 77.00 291 GLY A O 1
ATOM 2222 N N . PRO A 1 292 ? 43.077 17.072 22.281 1.00 68.62 292 PRO A N 1
ATOM 2223 C CA . PRO A 1 292 ? 43.949 16.566 21.225 1.00 68.62 292 PRO A CA 1
ATOM 2224 C C . PRO A 1 292 ? 43.220 15.597 20.274 1.00 68.62 292 PRO A C 1
ATOM 2226 O O . PRO A 1 292 ? 42.397 14.781 20.684 1.00 68.62 292 PRO A O 1
ATOM 2229 N N . SER A 1 293 ? 43.553 15.673 18.981 1.00 70.06 293 SER A N 1
ATOM 2230 C CA . SER A 1 293 ? 43.107 14.727 17.944 1.00 70.06 293 SER A CA 1
ATOM 2231 C C . SER A 1 293 ? 44.121 13.593 17.748 1.00 70.06 293 SER A C 1
ATOM 2233 O O . SER A 1 293 ? 45.325 13.808 17.897 1.00 70.06 293 SER A O 1
ATOM 2235 N N . SER A 1 294 ? 43.649 12.410 17.337 1.00 65.19 294 SER A N 1
ATOM 2236 C CA . SER A 1 294 ? 44.471 11.216 17.071 1.00 65.19 294 SER A CA 1
ATOM 2237 C C . SER A 1 294 ? 45.423 11.343 15.870 1.00 65.19 294 SER A C 1
ATOM 2239 O O . SER A 1 294 ? 46.202 10.430 15.606 1.00 65.19 294 SER A O 1
ATOM 2241 N N . SER A 1 295 ? 45.365 12.447 15.117 1.00 58.44 295 SER A N 1
ATOM 2242 C CA . SER A 1 295 ? 46.296 12.766 14.031 1.00 58.44 295 SER A CA 1
ATOM 2243 C C . SER A 1 295 ? 47.011 14.087 14.311 1.00 58.44 295 SER A C 1
ATOM 2245 O O . SER A 1 295 ? 46.378 15.138 14.402 1.00 58.44 295 SER A O 1
ATOM 2247 N N . ALA A 1 296 ? 48.343 14.042 14.414 1.00 49.62 296 ALA A N 1
ATOM 2248 C CA . ALA A 1 296 ? 49.180 15.219 14.662 1.00 49.62 296 ALA A CA 1
ATOM 2249 C C . ALA A 1 296 ? 49.358 16.137 13.431 1.00 49.62 296 ALA A C 1
ATOM 2251 O O . ALA A 1 296 ? 49.837 17.253 13.580 1.00 49.62 296 ALA A O 1
ATOM 2252 N N . LYS A 1 297 ? 48.991 15.682 12.219 1.00 48.56 297 LYS A N 1
ATOM 2253 C CA . LYS A 1 297 ? 49.299 16.366 10.942 1.00 48.56 297 LYS A CA 1
ATOM 2254 C C . LYS A 1 297 ? 48.090 16.972 10.212 1.00 48.56 297 LYS A C 1
ATOM 2256 O O . LYS A 1 297 ? 48.254 17.513 9.126 1.00 48.56 297 LYS A O 1
ATOM 2261 N N . SER A 1 298 ? 46.876 16.888 10.759 1.00 52.16 298 SER A N 1
ATOM 2262 C CA . SER A 1 298 ? 45.678 17.434 10.104 1.00 52.16 298 SER A CA 1
ATOM 2263 C C . SER A 1 298 ? 44.744 18.088 11.118 1.00 52.16 298 SER A C 1
ATOM 2265 O O . SER A 1 298 ? 44.221 17.395 11.991 1.00 52.16 298 SER A O 1
ATOM 2267 N N . GLY A 1 299 ? 44.566 19.405 11.017 1.00 58.09 299 GLY A N 1
ATOM 2268 C CA . GLY A 1 299 ? 43.749 20.179 11.947 1.00 58.09 299 GLY A CA 1
ATOM 2269 C C . GLY A 1 299 ? 42.257 19.856 11.848 1.00 58.09 299 GLY A C 1
ATOM 2270 O O . GLY A 1 299 ? 41.763 19.600 10.754 1.00 58.09 299 GLY A O 1
ATOM 2271 N N . GLY A 1 300 ? 41.571 19.832 12.994 1.00 74.69 300 GLY A N 1
ATOM 2272 C CA . GLY A 1 300 ? 40.108 19.788 13.062 1.00 74.69 300 GLY A CA 1
ATOM 2273 C C . GLY A 1 300 ? 39.509 21.190 12.940 1.00 74.69 300 GLY A C 1
ATOM 2274 O O . GLY A 1 300 ? 40.213 22.183 13.165 1.00 74.69 300 GLY A O 1
ATOM 2275 N N . TYR A 1 301 ? 38.221 21.252 12.605 1.00 86.06 301 TYR A N 1
ATOM 2276 C CA . TYR A 1 301 ? 37.471 22.497 12.415 1.00 86.06 301 TYR A CA 1
ATOM 2277 C C . TYR A 1 301 ? 36.390 22.676 13.485 1.00 86.06 301 TYR A C 1
ATOM 2279 O O . TYR A 1 301 ? 35.822 21.701 13.986 1.00 86.06 301 TYR A O 1
ATOM 2287 N N . ILE A 1 302 ? 36.080 23.926 13.805 1.00 89.19 302 ILE A N 1
ATOM 2288 C CA . ILE A 1 302 ? 34.809 24.332 14.411 1.00 89.19 302 ILE A CA 1
ATOM 2289 C C . ILE A 1 302 ? 34.071 25.120 13.335 1.00 89.19 302 ILE A C 1
ATOM 2291 O O . ILE A 1 302 ? 34.653 26.047 12.765 1.00 89.19 302 ILE A O 1
ATOM 2295 N N . ALA A 1 303 ? 32.828 24.741 13.056 1.00 90.38 303 ALA A N 1
ATOM 2296 C CA . ALA A 1 303 ? 31.982 25.433 12.097 1.00 90.38 303 ALA A CA 1
ATOM 2297 C C . ALA A 1 303 ? 30.701 25.946 12.761 1.00 90.38 303 ALA A C 1
ATOM 2299 O O . ALA A 1 303 ? 30.108 25.252 13.590 1.00 90.38 303 ALA A O 1
ATOM 2300 N N . ILE A 1 304 ? 30.289 27.156 12.393 1.00 90.56 304 ILE A N 1
ATOM 2301 C CA . ILE A 1 304 ? 29.058 27.810 12.847 1.00 90.56 304 ILE A CA 1
ATOM 2302 C C . ILE A 1 304 ? 28.228 28.104 11.598 1.00 90.56 304 ILE A C 1
ATOM 2304 O O . ILE A 1 304 ? 28.718 28.750 10.680 1.00 90.56 304 ILE A O 1
ATOM 2308 N N . ASP A 1 305 ? 27.010 27.567 11.531 1.00 90.19 305 ASP A N 1
ATOM 2309 C CA . ASP A 1 305 ? 26.101 27.641 10.374 1.00 90.19 305 ASP A CA 1
ATOM 2310 C C . ASP A 1 305 ? 26.744 27.215 9.033 1.00 90.19 305 ASP A C 1
ATOM 2312 O O . ASP A 1 305 ? 26.350 27.660 7.958 1.00 90.19 305 ASP A O 1
ATOM 2316 N N . GLY A 1 306 ? 27.727 26.311 9.106 1.00 82.25 306 GLY A N 1
ATOM 2317 C CA . GLY A 1 306 ? 28.486 25.793 7.961 1.00 82.25 306 GLY A CA 1
ATOM 2318 C C . GLY A 1 306 ? 29.734 26.602 7.591 1.00 82.25 306 GLY A C 1
ATOM 2319 O O . GLY A 1 306 ? 30.508 26.178 6.736 1.00 82.25 306 GLY A O 1
ATOM 2320 N N . GLU A 1 307 ? 29.989 27.723 8.270 1.00 85.38 307 GLU A N 1
ATOM 2321 C CA . GLU A 1 307 ? 31.165 28.568 8.052 1.00 85.38 307 GLU A CA 1
ATOM 2322 C C . GLU A 1 307 ? 32.287 28.256 9.049 1.00 85.38 307 GLU A C 1
ATOM 2324 O O . GLU A 1 307 ? 32.046 27.912 10.209 1.00 85.38 307 GLU A O 1
ATOM 2329 N N . VAL A 1 308 ? 33.545 28.371 8.608 1.00 86.00 308 VAL A N 1
ATOM 2330 C CA . VAL A 1 308 ? 34.716 28.082 9.453 1.00 86.00 308 VAL A CA 1
ATOM 2331 C C . VAL A 1 308 ? 34.858 29.154 10.533 1.00 86.00 308 VAL A C 1
ATOM 2333 O O . VAL A 1 308 ? 35.207 30.291 10.236 1.00 86.00 308 VAL A O 1
ATOM 2336 N N . ALA A 1 309 ? 34.677 28.771 11.797 1.00 83.00 309 ALA A N 1
ATOM 2337 C CA . ALA A 1 309 ? 34.849 29.672 12.937 1.00 83.00 309 ALA A CA 1
ATOM 2338 C C . ALA A 1 309 ? 36.227 29.529 13.611 1.00 83.00 309 ALA A C 1
ATOM 2340 O O . ALA A 1 309 ? 36.785 30.502 14.119 1.00 83.00 309 ALA A O 1
ATOM 2341 N N . ALA A 1 310 ? 36.804 28.320 13.613 1.00 81.00 310 ALA A N 1
ATOM 2342 C CA . ALA A 1 310 ? 38.166 28.085 14.101 1.00 81.00 310 ALA A CA 1
ATOM 2343 C C . ALA A 1 310 ? 38.815 26.849 13.456 1.00 81.00 310 ALA A C 1
ATOM 2345 O O . ALA A 1 310 ? 38.143 25.864 13.132 1.00 81.00 310 ALA A O 1
ATOM 2346 N N . ARG A 1 311 ? 40.150 26.867 13.326 1.00 80.25 311 ARG A N 1
ATOM 2347 C CA . ARG A 1 311 ? 40.952 25.782 12.731 1.00 80.25 311 ARG A CA 1
ATOM 2348 C C . ARG A 1 311 ? 42.217 25.505 13.540 1.00 80.25 311 ARG A C 1
ATOM 2350 O O . ARG A 1 311 ? 42.910 26.416 13.984 1.00 80.25 311 ARG A O 1
ATOM 2357 N N . ARG A 1 312 ? 42.561 24.226 13.714 1.00 65.25 312 ARG A N 1
ATOM 2358 C CA . ARG A 1 312 ? 43.790 23.818 14.418 1.00 65.25 312 ARG A CA 1
ATOM 2359 C C . ARG A 1 312 ? 45.027 24.040 13.522 1.00 65.25 312 ARG A C 1
ATOM 2361 O O . ARG A 1 312 ? 45.102 23.429 12.458 1.00 65.25 312 ARG A O 1
ATOM 2368 N N . HIS A 1 313 ? 45.986 24.849 13.993 1.00 59.72 313 HIS A N 1
ATOM 2369 C CA . HIS A 1 313 ? 47.248 25.261 13.331 1.00 59.72 313 HIS A CA 1
ATOM 2370 C C . HIS A 1 313 ? 47.174 26.380 12.269 1.00 59.72 313 HIS A C 1
ATOM 2372 O O . HIS A 1 313 ? 47.998 26.392 11.358 1.00 59.72 313 HIS A O 1
ATOM 2378 N N . ASP A 1 314 ? 46.245 27.333 12.382 1.00 53.34 314 ASP A N 1
ATOM 2379 C CA . ASP A 1 314 ? 46.250 28.520 11.512 1.00 53.34 314 ASP A CA 1
ATOM 2380 C C . ASP A 1 314 ? 47.081 29.676 12.123 1.00 53.34 314 ASP A C 1
ATOM 2382 O O . ASP A 1 314 ? 46.829 30.038 13.274 1.00 53.34 314 ASP A O 1
ATOM 2386 N N . PRO A 1 315 ? 48.078 30.241 11.412 1.00 43.41 315 PRO A N 1
ATOM 2387 C CA . PRO A 1 315 ? 48.803 31.438 11.844 1.00 43.41 315 PRO A CA 1
ATOM 2388 C C . PRO A 1 315 ? 48.071 32.761 11.538 1.00 43.41 315 PRO A C 1
ATOM 2390 O O . PRO A 1 315 ? 48.587 33.822 11.891 1.00 43.41 315 PRO A O 1
ATOM 2393 N N . SER A 1 316 ? 46.905 32.739 10.875 1.00 47.25 316 SER A N 1
ATOM 2394 C CA . SER A 1 316 ? 46.151 33.951 10.527 1.00 47.25 316 SER A CA 1
ATOM 2395 C C . SER A 1 316 ? 45.566 34.660 11.763 1.00 47.25 316 SER A C 1
ATOM 2397 O O . SER A 1 316 ? 44.799 34.045 12.503 1.00 47.25 316 SER A O 1
ATOM 2399 N N . PRO A 1 317 ? 45.821 35.970 11.964 1.00 46.78 317 PRO A N 1
ATOM 2400 C CA . PRO A 1 317 ? 45.224 36.745 13.057 1.00 46.78 317 PRO A CA 1
ATOM 2401 C C . PRO A 1 317 ? 43.707 36.973 12.906 1.00 46.78 317 PRO A C 1
ATOM 2403 O O . PRO A 1 317 ? 43.076 37.442 13.851 1.00 46.78 317 PRO A O 1
ATOM 2406 N N . ALA A 1 318 ? 43.120 36.652 11.744 1.00 46.78 318 ALA A N 1
ATOM 2407 C CA . ALA A 1 318 ? 41.693 36.835 11.465 1.00 46.78 318 ALA A CA 1
ATOM 2408 C C . ALA A 1 318 ? 40.801 35.674 11.950 1.00 46.78 318 ALA A C 1
ATOM 2410 O O . ALA A 1 318 ? 39.604 35.876 12.131 1.00 46.78 318 ALA A O 1
ATOM 2411 N N . MET A 1 319 ? 41.351 34.471 12.171 1.00 53.09 319 MET A N 1
ATOM 2412 C CA . MET A 1 319 ? 40.595 33.312 12.670 1.00 53.09 319 MET A CA 1
ATOM 2413 C C . MET A 1 319 ? 40.991 32.958 14.108 1.00 53.09 319 MET A C 1
ATOM 2415 O O . MET A 1 319 ? 42.154 33.063 14.492 1.00 53.09 319 MET A O 1
ATOM 2419 N N . SER A 1 320 ? 40.015 32.534 14.917 1.00 54.88 320 SER A N 1
ATOM 2420 C CA . SER A 1 320 ? 40.232 32.227 16.336 1.00 54.88 320 SER A CA 1
ATOM 2421 C C . SER A 1 320 ? 41.169 31.019 16.515 1.00 54.88 320 SER A C 1
ATOM 2423 O O . SER A 1 320 ? 41.036 30.034 15.774 1.00 54.88 320 SER A O 1
ATOM 2425 N N . PRO A 1 321 ? 42.095 31.030 17.500 1.00 63.28 321 PRO A N 1
ATOM 2426 C CA . PRO A 1 321 ? 42.848 29.834 17.845 1.00 63.28 321 PRO A CA 1
ATOM 2427 C C . PRO A 1 321 ? 41.868 28.728 18.243 1.00 63.28 321 PRO A C 1
ATOM 2429 O O . PRO A 1 321 ? 40.938 28.950 19.013 1.00 63.28 321 PRO A O 1
ATOM 2432 N N . TYR A 1 322 ? 42.075 27.526 17.707 1.00 72.12 322 TYR A N 1
ATOM 2433 C CA . TYR A 1 322 ? 41.292 26.337 18.042 1.00 72.12 322 TYR A CA 1
ATOM 2434 C C . TYR A 1 322 ? 41.294 26.106 19.565 1.00 72.12 322 TYR A C 1
ATOM 2436 O O . TYR A 1 322 ? 42.275 25.604 20.116 1.00 72.12 322 TYR A O 1
ATOM 2444 N N . GLY A 1 323 ? 40.215 26.510 20.236 1.00 74.56 323 GLY A N 1
ATOM 2445 C CA . GLY A 1 323 ? 40.143 26.636 21.690 1.00 74.56 323 GLY A CA 1
ATOM 2446 C C . GLY A 1 323 ? 38.704 26.604 22.212 1.00 74.56 323 GLY A C 1
ATOM 2447 O O . GLY A 1 323 ? 37.781 26.367 21.428 1.00 74.56 323 GLY A O 1
ATOM 2448 N N . PRO A 1 324 ? 38.504 26.780 23.530 1.00 87.25 324 PRO A N 1
ATOM 2449 C CA . PRO A 1 324 ? 37.188 26.679 24.146 1.00 87.25 324 PRO A CA 1
ATOM 2450 C C . PRO A 1 324 ? 36.187 27.678 23.560 1.00 87.25 324 PRO A C 1
ATOM 2452 O O . PRO A 1 324 ? 36.506 28.857 23.388 1.00 87.25 324 PRO A O 1
ATOM 2455 N N . LEU A 1 325 ? 34.968 27.207 23.304 1.00 91.62 325 LEU A N 1
ATOM 2456 C CA . LEU A 1 325 ? 33.839 28.039 22.892 1.00 91.62 325 LEU A CA 1
ATOM 2457 C C . LEU A 1 325 ? 32.662 27.829 23.841 1.00 91.62 325 LEU A C 1
ATOM 2459 O O . LEU A 1 325 ? 32.486 26.735 24.381 1.00 91.62 325 LEU A O 1
ATOM 2463 N N . ARG A 1 326 ? 31.851 28.869 24.002 1.00 93.38 326 ARG A N 1
ATOM 2464 C CA . ARG A 1 326 ? 30.582 28.844 24.722 1.00 93.38 326 ARG A CA 1
ATOM 2465 C C . ARG A 1 326 ? 29.466 29.259 23.784 1.00 93.38 326 ARG A C 1
ATOM 2467 O O . ARG A 1 326 ? 29.621 30.236 23.064 1.00 93.38 326 ARG A O 1
ATOM 2474 N N . CYS A 1 327 ? 28.364 28.529 23.815 1.00 95.06 327 CYS A N 1
ATOM 2475 C CA . CYS A 1 327 ? 27.136 28.856 23.114 1.00 95.06 327 CYS A CA 1
ATOM 2476 C C . CYS A 1 327 ? 26.025 29.086 24.138 1.00 95.06 327 CYS A C 1
ATOM 2478 O O . CYS A 1 327 ? 25.783 28.212 24.971 1.00 95.06 327 CYS A O 1
ATOM 2480 N N . ASP A 1 328 ? 25.346 30.226 24.056 1.00 94.75 328 ASP A N 1
ATOM 2481 C CA . ASP A 1 328 ? 24.179 30.571 24.872 1.00 94.75 328 ASP A CA 1
ATOM 2482 C C . ASP A 1 328 ? 22.952 30.762 23.965 1.00 94.75 328 ASP A C 1
ATOM 2484 O O . ASP A 1 328 ? 23.026 31.468 22.954 1.00 94.75 328 ASP A O 1
ATOM 2488 N N . VAL A 1 329 ? 21.830 30.114 24.297 1.00 93.56 329 VAL A N 1
ATOM 2489 C CA . VAL A 1 329 ? 20.585 30.188 23.514 1.00 93.56 329 VAL A CA 1
ATOM 2490 C C . VAL A 1 329 ? 19.699 31.319 24.034 1.00 93.56 329 VAL A C 1
ATOM 2492 O O . VAL A 1 329 ? 19.335 31.361 25.209 1.00 93.56 329 VAL A O 1
ATOM 2495 N N . HIS A 1 330 ? 19.316 32.231 23.141 1.00 92.31 330 HIS A N 1
ATOM 2496 C CA . HIS A 1 330 ? 18.414 33.347 23.419 1.00 92.31 330 HIS A CA 1
ATOM 2497 C C . HIS A 1 330 ? 17.067 33.104 22.749 1.00 92.31 330 HIS A C 1
ATOM 2499 O O . HIS A 1 330 ? 16.969 33.039 21.519 1.00 92.31 330 HIS A O 1
ATOM 2505 N N . ARG A 1 331 ? 16.030 32.958 23.576 1.00 90.75 331 ARG A N 1
ATOM 2506 C CA . ARG A 1 331 ? 14.717 32.502 23.128 1.00 90.75 331 ARG A CA 1
ATOM 2507 C C . ARG A 1 331 ? 13.986 33.548 22.276 1.00 90.75 331 ARG A C 1
ATOM 2509 O O . ARG A 1 331 ? 13.838 34.687 22.713 1.00 90.75 331 ARG A O 1
ATOM 2516 N N . ALA A 1 332 ? 13.440 33.130 21.135 1.00 85.19 332 ALA A N 1
ATOM 2517 C CA . ALA A 1 332 ? 12.504 33.885 20.296 1.00 85.19 332 ALA A CA 1
ATOM 2518 C C . ALA A 1 332 ? 12.994 35.279 19.840 1.00 85.19 332 ALA A C 1
ATOM 2520 O O . ALA A 1 332 ? 12.193 36.199 19.670 1.00 85.19 332 ALA A O 1
ATOM 2521 N N . GLU A 1 333 ? 14.301 35.454 19.626 1.00 85.88 333 GLU A N 1
ATOM 2522 C CA . GLU A 1 333 ? 14.884 36.743 19.216 1.00 85.88 333 GLU A CA 1
ATOM 2523 C C . GLU A 1 333 ? 14.886 36.985 17.698 1.00 85.88 333 GLU A C 1
ATOM 2525 O O . GLU A 1 333 ? 15.256 38.072 17.246 1.00 85.88 333 GLU A O 1
ATOM 2530 N N . VAL A 1 334 ? 14.488 35.995 16.895 1.00 89.50 334 VAL A N 1
ATOM 2531 C CA . VAL A 1 334 ? 14.461 36.084 15.429 1.00 89.50 334 VAL A CA 1
ATOM 2532 C C . VAL A 1 334 ? 13.077 35.741 14.910 1.00 89.50 334 VAL A C 1
ATOM 2534 O O . VAL A 1 334 ? 12.426 34.834 15.417 1.00 89.50 334 VAL A O 1
ATOM 2537 N N . ARG A 1 335 ? 12.616 36.447 13.873 1.00 90.88 335 ARG A N 1
ATOM 2538 C CA . ARG A 1 335 ? 11.385 36.103 13.153 1.00 90.88 335 ARG A CA 1
ATOM 2539 C C . ARG A 1 335 ? 11.713 35.620 11.753 1.00 90.88 335 ARG A C 1
ATOM 2541 O O . ARG A 1 335 ? 12.425 36.296 11.014 1.00 90.88 335 ARG A O 1
ATOM 2548 N N . VAL A 1 336 ? 11.162 34.472 11.380 1.00 92.12 336 VAL A N 1
ATOM 2549 C CA . VAL A 1 336 ? 11.281 33.898 10.034 1.00 92.12 336 VAL A CA 1
ATOM 2550 C C . VAL A 1 336 ? 9.899 33.716 9.419 1.00 92.12 336 VAL A C 1
ATOM 2552 O O . VAL A 1 336 ? 8.937 33.442 10.141 1.00 92.12 336 VAL A O 1
ATOM 2555 N N . PHE A 1 337 ? 9.779 33.849 8.098 1.00 91.44 337 PHE A N 1
ATOM 2556 C CA . PHE A 1 337 ? 8.557 33.430 7.411 1.00 91.44 337 PHE A CA 1
ATOM 2557 C C . PHE A 1 337 ? 8.431 31.914 7.476 1.00 91.44 337 PHE A C 1
ATOM 2559 O O . PHE A 1 337 ? 9.379 31.197 7.160 1.00 91.44 337 PHE A O 1
ATOM 2566 N N . ALA A 1 338 ? 7.264 31.433 7.884 1.00 88.38 338 ALA A N 1
ATOM 2567 C CA . ALA A 1 338 ? 6.989 30.015 8.039 1.00 88.38 338 ALA A CA 1
ATOM 2568 C C . ALA A 1 338 ? 5.533 29.707 7.660 1.00 88.38 338 ALA A C 1
ATOM 2570 O O . ALA A 1 338 ? 4.644 30.522 7.923 1.00 88.38 338 ALA A O 1
ATOM 2571 N N . PRO A 1 339 ? 5.268 28.545 7.043 1.00 82.00 339 PRO A N 1
ATOM 2572 C CA . PRO A 1 339 ? 3.904 28.082 6.793 1.00 82.00 339 PRO A CA 1
ATOM 2573 C C . PRO A 1 339 ? 3.157 27.806 8.113 1.00 82.00 339 PRO A C 1
ATOM 2575 O O . PRO A 1 339 ? 3.781 27.542 9.143 1.00 82.00 339 PRO A O 1
ATOM 2578 N N . THR A 1 340 ? 1.819 27.861 8.104 1.00 64.69 340 THR A N 1
ATOM 2579 C CA . THR A 1 340 ? 1.015 27.476 9.278 1.00 64.69 340 THR A CA 1
ATOM 2580 C C . THR A 1 340 ? 1.233 25.991 9.559 1.00 64.69 340 THR A C 1
ATOM 2582 O O . THR A 1 340 ? 1.104 25.197 8.627 1.00 64.69 340 THR A O 1
ATOM 2585 N N . PRO A 1 341 ? 1.517 25.577 10.804 1.00 52.69 341 PRO A N 1
ATOM 2586 C CA . PRO A 1 341 ? 1.464 24.163 11.128 1.00 52.69 341 PRO A CA 1
ATOM 2587 C C . PRO A 1 341 ? 0.034 23.652 10.916 1.00 52.69 341 PRO A C 1
ATOM 2589 O O . PRO A 1 341 ? -0.925 24.285 11.365 1.00 52.69 341 PRO A O 1
ATOM 2592 N N . ALA A 1 342 ? -0.110 22.501 10.255 1.00 39.34 342 ALA A N 1
ATOM 2593 C CA . ALA A 1 342 ? -1.335 21.716 10.338 1.00 39.34 342 ALA A CA 1
ATOM 2594 C C . ALA A 1 342 ? -1.600 21.432 11.828 1.00 39.34 342 ALA A C 1
ATOM 2596 O O . ALA A 1 342 ? -0.704 20.991 12.549 1.00 39.34 342 ALA A O 1
ATOM 2597 N N . ILE A 1 343 ? -2.786 21.790 12.313 1.00 35.38 343 ILE A N 1
ATOM 2598 C CA . ILE A 1 343 ? -3.133 21.823 13.737 1.00 35.38 343 ILE A CA 1
ATOM 2599 C C . ILE A 1 343 ? -2.869 20.453 14.386 1.00 35.38 343 ILE A C 1
ATOM 2601 O O . ILE A 1 343 ? -3.552 19.477 14.088 1.00 35.38 343 ILE A O 1
ATOM 2605 N N . ASN A 1 344 ? -1.907 20.402 15.313 1.00 30.12 344 ASN A N 1
ATOM 2606 C CA . ASN A 1 344 ? -1.712 19.289 16.240 1.00 30.12 344 ASN A CA 1
ATOM 2607 C C . ASN A 1 344 ? -2.495 19.583 17.532 1.00 30.12 344 ASN A C 1
ATOM 2609 O O . ASN A 1 344 ? -2.262 20.587 18.206 1.00 30.12 344 ASN A O 1
ATOM 2613 N N . LEU A 1 345 ? -3.446 18.707 17.861 1.00 34.94 345 LEU A N 1
ATOM 2614 C CA . LEU A 1 345 ? -4.198 18.692 19.115 1.00 34.94 345 LEU A CA 1
ATOM 2615 C C . LEU A 1 345 ? -3.286 18.199 20.250 1.00 34.94 345 LEU A C 1
ATOM 2617 O O . LEU A 1 345 ? -3.051 17.002 20.372 1.00 34.94 345 LEU A O 1
ATOM 2621 N N . GLY A 1 346 ? -2.798 19.111 21.094 1.00 32.50 346 GLY A N 1
ATOM 2622 C CA . GLY A 1 346 ? -2.145 18.773 22.364 1.00 32.50 346 GLY A CA 1
ATOM 2623 C C . GLY A 1 346 ? -0.890 19.597 22.647 1.00 32.50 346 GLY A C 1
ATOM 2624 O O . GLY A 1 346 ? 0.171 19.321 22.104 1.00 32.50 346 GLY A O 1
ATOM 2625 N N . GLY A 1 347 ? -1.005 20.587 23.536 1.00 27.59 347 GLY A N 1
ATOM 2626 C CA . GLY A 1 347 ? 0.119 21.396 24.026 1.00 27.59 347 GLY A CA 1
ATOM 2627 C C . GLY A 1 347 ? -0.195 22.890 24.007 1.00 27.59 347 GLY A C 1
ATOM 2628 O O . GLY A 1 347 ? -0.775 23.391 23.051 1.00 27.59 347 GLY A O 1
ATOM 2629 N N . HIS A 1 348 ? 0.110 23.593 25.098 1.00 27.73 348 HIS A N 1
ATOM 2630 C CA . HIS A 1 348 ? -0.277 24.985 25.340 1.00 27.73 348 HIS A CA 1
ATOM 2631 C C . HIS A 1 348 ? 0.016 25.935 24.170 1.00 27.73 348 HIS A C 1
ATOM 2633 O O . HIS A 1 348 ? 1.148 26.043 23.707 1.00 27.73 348 HIS A O 1
ATOM 2639 N N . ALA A 1 349 ? -1.014 26.682 23.762 1.00 30.34 349 ALA A N 1
ATOM 2640 C CA . ALA A 1 349 ? -0.912 27.761 22.793 1.00 30.34 349 ALA A CA 1
ATOM 2641 C C . ALA A 1 349 ? 0.086 28.830 23.274 1.00 30.34 349 ALA A C 1
ATOM 2643 O O . ALA A 1 349 ? -0.191 29.566 24.227 1.00 30.34 349 ALA A O 1
ATOM 2644 N N . SER A 1 350 ? 1.233 28.943 22.600 1.00 29.23 350 SER A N 1
ATOM 2645 C CA . SER A 1 350 ? 2.026 30.171 22.624 1.00 29.23 350 SER A CA 1
ATOM 2646 C C . SER A 1 350 ? 1.396 31.183 21.655 1.00 29.23 350 SER A C 1
ATOM 2648 O O . SER A 1 350 ? 0.769 30.841 20.653 1.00 29.23 350 SER A O 1
ATOM 2650 N N . ARG A 1 351 ? 1.434 32.452 22.058 1.00 31.08 351 ARG A N 1
ATOM 2651 C CA . ARG A 1 351 ? 0.584 33.546 21.570 1.00 31.08 351 ARG A CA 1
ATOM 2652 C C . ARG A 1 351 ? 0.734 33.827 20.064 1.00 31.08 351 ARG A C 1
ATOM 2654 O O . ARG A 1 351 ? 1.836 34.041 19.580 1.00 31.08 351 ARG A O 1
ATOM 2661 N N . SER A 1 352 ? -0.420 33.913 19.396 1.00 35.44 352 SER A N 1
ATOM 2662 C CA . SER A 1 352 ? -0.748 34.632 18.149 1.00 35.44 352 SER A CA 1
ATOM 2663 C C . SER A 1 352 ? 0.385 35.394 17.432 1.00 35.44 352 SER A C 1
ATOM 2665 O O . SER A 1 352 ? 0.878 36.392 17.963 1.00 35.44 352 SER A O 1
ATOM 2667 N N . SER A 1 353 ? 0.673 35.052 16.168 1.00 38.78 353 SER A N 1
ATOM 2668 C CA . SER A 1 353 ? 1.336 35.967 15.228 1.00 38.78 353 SER A CA 1
ATOM 2669 C C . SER A 1 353 ? 0.296 36.657 14.334 1.00 38.78 353 SER A C 1
ATOM 2671 O O . SER A 1 353 ? -0.566 36.029 13.723 1.00 38.78 353 SER A O 1
ATOM 2673 N N . SER A 1 354 ? 0.328 37.990 14.324 1.00 41.53 354 SER A N 1
ATOM 2674 C CA . SER A 1 354 ? -0.535 38.852 13.517 1.00 41.53 354 SER A CA 1
ATOM 2675 C C . SER A 1 354 ? -0.131 38.800 12.042 1.00 41.53 354 SER A C 1
ATOM 2677 O O . SER A 1 354 ? 1.032 39.048 11.723 1.00 41.53 354 SER A O 1
ATOM 2679 N N . SER A 1 355 ? -1.082 38.569 11.135 1.00 44.34 355 SER A N 1
ATOM 2680 C CA . SER A 1 355 ? -0.884 38.790 9.700 1.00 44.34 355 SER A CA 1
ATOM 2681 C C . SER A 1 355 ? -0.957 40.291 9.397 1.00 44.34 355 SER A C 1
ATOM 2683 O O . SER A 1 355 ? -2.041 40.844 9.200 1.00 44.34 355 SER A O 1
ATOM 2685 N N . SER A 1 356 ? 0.181 40.977 9.388 1.00 49.72 356 SER A N 1
ATOM 2686 C CA . SER A 1 356 ? 0.274 42.318 8.805 1.00 49.72 356 SER A CA 1
ATOM 2687 C C . SER A 1 356 ? 0.574 42.180 7.307 1.00 49.72 356 SER A C 1
ATOM 2689 O O . SER A 1 356 ? 1.559 41.520 6.970 1.00 49.72 356 SER A O 1
ATOM 2691 N N . PRO A 1 357 ? -0.243 42.749 6.403 1.00 56.66 357 PRO A N 1
ATOM 2692 C CA . PRO A 1 357 ? 0.054 42.725 4.973 1.00 56.66 357 PRO A CA 1
ATOM 2693 C C . PRO A 1 357 ? 1.397 43.417 4.698 1.00 56.66 357 PRO A C 1
ATOM 2695 O O . PRO A 1 357 ? 1.668 44.476 5.265 1.00 56.66 357 PRO A O 1
ATOM 2698 N N . LEU A 1 358 ? 2.230 42.806 3.846 1.00 68.44 358 LEU A N 1
ATOM 2699 C CA . LEU A 1 358 ? 3.479 43.401 3.358 1.00 68.44 358 LEU A CA 1
ATOM 2700 C C . LEU A 1 358 ? 3.125 44.715 2.645 1.00 68.44 358 LEU A C 1
ATOM 2702 O O . LEU A 1 358 ? 2.381 44.711 1.667 1.00 68.44 358 LEU A O 1
ATOM 2706 N N . SER A 1 359 ? 3.588 45.838 3.187 1.00 62.56 359 SER A N 1
ATOM 2707 C CA . SER A 1 359 ? 3.187 47.195 2.786 1.00 62.56 359 SER A CA 1
ATOM 2708 C C . SER A 1 359 ? 4.329 48.004 2.160 1.00 62.56 359 SER A C 1
ATOM 2710 O O . SER A 1 359 ? 4.077 49.006 1.491 1.00 62.56 359 SER A O 1
ATOM 2712 N N . ARG A 1 360 ? 5.576 47.565 2.361 1.00 67.25 360 ARG A N 1
ATOM 2713 C CA . ARG A 1 360 ? 6.827 48.121 1.827 1.00 67.25 360 ARG A CA 1
ATOM 2714 C C . ARG A 1 360 ? 7.549 47.076 0.969 1.00 67.25 360 ARG A C 1
ATOM 2716 O O . ARG A 1 360 ? 7.159 45.910 0.917 1.00 67.25 360 ARG A O 1
ATOM 2723 N N . SER A 1 361 ? 8.615 47.495 0.289 1.00 82.56 361 SER A N 1
ATOM 2724 C CA . SER A 1 361 ? 9.447 46.596 -0.518 1.00 82.56 361 SER A CA 1
ATOM 2725 C C . SER A 1 361 ? 10.160 45.543 0.346 1.00 82.56 361 SER A C 1
ATOM 2727 O O . SER A 1 361 ? 10.429 45.767 1.529 1.00 82.56 361 SER A O 1
ATOM 2729 N N . LEU A 1 362 ? 10.511 44.402 -0.252 1.00 88.69 362 LEU A N 1
ATOM 2730 C CA . LEU A 1 362 ? 11.420 43.418 0.345 1.00 88.69 362 LEU A CA 1
ATOM 2731 C C . LEU A 1 362 ? 12.849 43.691 -0.114 1.00 88.69 362 LEU A C 1
ATOM 2733 O O . LEU A 1 362 ? 13.074 43.820 -1.318 1.00 88.69 362 LEU A O 1
ATOM 2737 N N . LEU A 1 363 ? 13.807 43.697 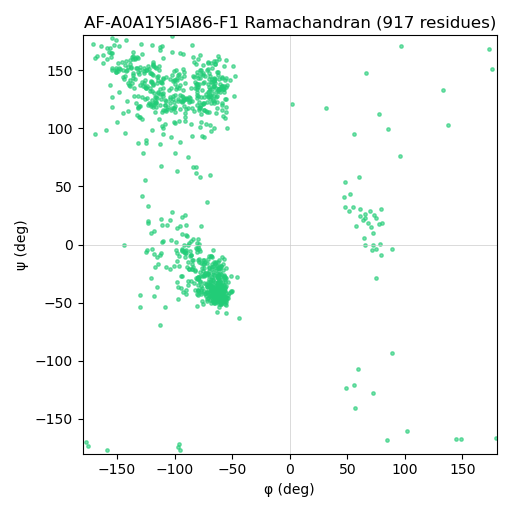0.814 1.00 91.44 363 LEU A N 1
ATOM 2738 C CA . LEU A 1 363 ? 15.220 43.636 0.449 1.00 91.44 363 LEU A CA 1
ATOM 2739 C C . LEU A 1 363 ? 15.560 42.184 0.113 1.00 91.44 363 LEU A C 1
ATOM 2741 O O . LEU A 1 363 ? 15.491 41.318 0.984 1.00 91.44 363 LEU A O 1
ATOM 2745 N N . VAL A 1 364 ? 15.932 41.905 -1.131 1.00 90.81 364 VAL A N 1
ATOM 2746 C CA . VAL A 1 364 ? 16.311 40.567 -1.588 1.00 90.81 364 VAL A CA 1
ATOM 2747 C C . VAL A 1 364 ? 17.818 40.508 -1.801 1.00 90.81 364 VAL A C 1
ATOM 2749 O O . VAL A 1 364 ? 18.353 41.172 -2.684 1.00 90.81 364 VAL A O 1
ATOM 2752 N N . VAL A 1 365 ? 18.508 39.669 -1.029 1.00 90.50 365 VAL A N 1
ATOM 2753 C CA . VAL A 1 365 ? 19.946 39.412 -1.187 1.00 90.50 365 VAL A CA 1
ATOM 2754 C C . VAL A 1 365 ? 20.134 38.066 -1.874 1.00 90.50 365 VAL A C 1
ATOM 2756 O O . VAL A 1 365 ? 19.756 37.018 -1.346 1.00 90.50 365 VAL A O 1
ATOM 2759 N N . ILE A 1 366 ? 20.703 38.092 -3.075 1.00 89.88 366 ILE A N 1
ATOM 2760 C CA . ILE A 1 366 ? 20.864 36.922 -3.937 1.00 89.88 366 ILE A CA 1
ATOM 2761 C C . ILE A 1 366 ? 22.322 36.493 -3.934 1.00 89.88 366 ILE A C 1
ATOM 2763 O O . ILE A 1 366 ? 23.192 37.222 -4.404 1.00 89.88 366 ILE A O 1
ATOM 2767 N N . ALA A 1 367 ? 22.594 35.277 -3.470 1.00 83.94 367 ALA A N 1
ATOM 2768 C CA . ALA A 1 367 ? 23.926 34.706 -3.571 1.00 83.94 367 ALA A CA 1
ATOM 2769 C C . ALA A 1 367 ? 24.297 34.480 -5.046 1.00 83.94 367 ALA A C 1
ATOM 2771 O O . ALA A 1 367 ? 23.620 33.736 -5.767 1.00 83.94 367 ALA A O 1
ATOM 2772 N N . ARG A 1 368 ? 25.390 35.092 -5.515 1.00 80.75 368 ARG A N 1
ATOM 2773 C CA . ARG A 1 368 ? 25.891 34.848 -6.873 1.00 80.75 368 ARG A CA 1
ATOM 2774 C C . ARG A 1 368 ? 26.413 33.426 -7.012 1.00 80.75 368 ARG A C 1
ATOM 2776 O O . ARG A 1 368 ? 27.220 32.947 -6.216 1.00 80.75 368 ARG A O 1
ATOM 2783 N N . ALA A 1 369 ? 26.017 32.769 -8.098 1.00 62.16 369 ALA A N 1
ATOM 2784 C CA . ALA A 1 369 ? 26.673 31.547 -8.532 1.00 62.16 369 ALA A CA 1
ATOM 2785 C C . ALA A 1 369 ? 28.125 31.882 -8.914 1.00 62.16 369 ALA A C 1
ATOM 2787 O O . ALA A 1 369 ? 28.354 32.613 -9.880 1.00 62.16 369 ALA A O 1
ATOM 2788 N N . ARG A 1 370 ? 29.113 31.381 -8.160 1.00 54.75 370 ARG A N 1
ATOM 2789 C CA . ARG A 1 370 ? 30.525 31.505 -8.555 1.00 54.75 370 ARG A CA 1
ATOM 2790 C C . ARG A 1 370 ? 30.704 30.842 -9.924 1.00 54.75 370 ARG A C 1
ATOM 2792 O O . ARG A 1 370 ? 30.407 29.656 -10.072 1.00 54.75 370 ARG A O 1
ATOM 2799 N N . ALA A 1 371 ? 31.139 31.618 -10.917 1.00 34.88 371 ALA A N 1
ATOM 2800 C CA . ALA A 1 371 ? 31.443 31.108 -12.247 1.00 34.88 371 ALA A CA 1
ATOM 2801 C C . ALA A 1 371 ? 32.537 30.035 -12.148 1.00 34.88 371 ALA A C 1
ATOM 2803 O O . ALA A 1 371 ? 33.508 30.194 -11.410 1.00 34.88 371 ALA A O 1
ATOM 2804 N N . GLN A 1 372 ? 32.360 28.937 -12.880 1.00 40.72 372 GLN A N 1
ATOM 2805 C CA . GLN A 1 372 ? 33.403 27.942 -13.093 1.00 40.72 372 GLN A CA 1
ATOM 2806 C C . GLN A 1 372 ? 34.489 28.573 -13.970 1.00 40.72 372 GLN A C 1
ATOM 2808 O O . GLN A 1 372 ? 34.332 28.634 -15.186 1.00 40.72 372 GLN A O 1
ATOM 2813 N N . THR A 1 373 ? 35.566 29.073 -13.370 1.00 26.31 373 THR A N 1
ATOM 2814 C CA . THR A 1 373 ? 36.788 29.413 -14.104 1.00 26.31 373 THR A CA 1
ATOM 2815 C C . THR A 1 373 ? 37.688 28.187 -14.206 1.00 26.31 373 THR A C 1
ATOM 2817 O O . THR A 1 373 ? 38.061 27.566 -13.210 1.00 26.31 373 THR A O 1
ATOM 2820 N N . GLU A 1 374 ? 38.006 27.827 -15.448 1.00 33.53 374 GLU A N 1
ATOM 2821 C CA . GLU A 1 374 ? 39.124 26.967 -15.807 1.00 33.53 374 GLU A CA 1
ATOM 2822 C C . GLU A 1 374 ? 40.445 27.657 -15.432 1.00 33.53 374 GLU A C 1
ATOM 2824 O O . GLU A 1 374 ? 40.638 28.828 -15.741 1.00 33.53 374 GLU A O 1
ATOM 2829 N N . GLY A 1 375 ? 41.359 26.902 -14.816 1.00 33.81 375 GLY A N 1
ATOM 2830 C CA . GLY A 1 375 ? 42.783 27.230 -14.753 1.00 33.81 375 GLY A CA 1
ATOM 2831 C C . GLY A 1 375 ? 43.221 28.167 -13.627 1.00 33.81 375 GLY A C 1
ATOM 2832 O O . GLY A 1 375 ? 43.201 29.375 -13.786 1.00 33.81 375 GLY A O 1
ATOM 2833 N N . GLU A 1 376 ? 43.758 27.589 -12.551 1.00 23.58 376 GLU A N 1
ATOM 2834 C CA . GLU A 1 376 ? 44.973 28.099 -11.902 1.00 23.58 376 GLU A CA 1
ATOM 2835 C C . GLU A 1 376 ? 45.599 26.969 -11.071 1.00 23.58 376 GLU A C 1
ATOM 2837 O O . GLU A 1 376 ? 45.161 26.613 -9.977 1.00 23.58 376 GLU A O 1
ATOM 2842 N N . ILE A 1 377 ? 46.609 26.331 -11.665 1.00 31.62 377 ILE A N 1
ATOM 2843 C CA . ILE A 1 377 ? 47.562 25.483 -10.954 1.00 31.62 377 ILE A CA 1
ATOM 2844 C C . ILE A 1 377 ? 48.509 26.455 -10.253 1.00 31.62 377 ILE A C 1
ATOM 2846 O O . ILE A 1 377 ? 49.355 27.058 -10.910 1.00 31.62 377 ILE A O 1
ATOM 2850 N N . MET A 1 378 ? 48.377 26.617 -8.937 1.00 24.61 378 MET A N 1
ATOM 2851 C CA . MET A 1 378 ? 49.464 27.187 -8.147 1.00 24.61 378 MET A CA 1
ATOM 2852 C C . MET A 1 378 ? 50.511 26.102 -7.894 1.00 24.61 378 MET A C 1
ATOM 2854 O O . MET A 1 378 ? 50.202 25.016 -7.406 1.00 24.61 378 MET A O 1
ATOM 2858 N N . ALA A 1 379 ? 51.732 26.413 -8.320 1.00 24.12 379 ALA A N 1
ATOM 2859 C CA . ALA A 1 379 ? 52.910 25.570 -8.274 1.00 24.12 379 ALA A CA 1
ATOM 2860 C C . ALA A 1 379 ? 53.310 25.196 -6.836 1.00 24.12 379 ALA A C 1
ATOM 2862 O O . ALA A 1 379 ? 53.384 26.056 -5.961 1.00 24.12 379 ALA A O 1
ATOM 2863 N N . ASP A 1 380 ? 53.607 23.911 -6.634 1.00 28.25 380 ASP A N 1
ATOM 2864 C CA . ASP A 1 380 ? 54.404 23.410 -5.513 1.00 28.25 380 ASP A CA 1
ATOM 2865 C C . ASP A 1 380 ? 55.896 23.651 -5.806 1.00 28.25 380 ASP A C 1
ATOM 2867 O O . ASP A 1 380 ? 56.371 23.355 -6.903 1.00 28.25 380 ASP A O 1
ATOM 2871 N N . GLU A 1 381 ? 56.647 24.091 -4.797 1.00 23.38 381 GLU A N 1
ATOM 2872 C CA . GLU A 1 381 ? 58.115 24.032 -4.738 1.00 23.38 381 GLU A CA 1
ATOM 2873 C C . GLU A 1 381 ? 58.548 23.610 -3.309 1.00 23.38 381 GLU A C 1
ATOM 2875 O O . GLU A 1 381 ? 57.766 23.742 -2.367 1.00 23.38 381 GLU A O 1
ATOM 2880 N N . PRO A 1 382 ? 59.736 23.007 -3.110 1.00 24.28 382 PRO A N 1
ATOM 2881 C CA . PRO A 1 382 ? 59.896 21.556 -3.036 1.00 24.28 382 PRO A CA 1
ATOM 2882 C C . PRO A 1 382 ? 60.241 21.017 -1.633 1.00 24.28 382 PRO A C 1
ATOM 2884 O O . PRO A 1 382 ? 60.765 21.707 -0.763 1.00 24.28 382 PRO A O 1
ATOM 2887 N N . ILE A 1 383 ? 59.989 19.717 -1.445 1.00 35.75 383 ILE A N 1
ATOM 2888 C CA . ILE A 1 383 ? 60.397 18.916 -0.279 1.00 35.75 383 ILE A CA 1
ATOM 2889 C C . ILE A 1 383 ? 61.832 18.392 -0.494 1.00 35.75 383 ILE A C 1
ATOM 2891 O O . ILE A 1 383 ? 62.109 17.822 -1.547 1.00 35.75 383 ILE A O 1
ATOM 2895 N N . ALA A 1 384 ? 62.700 18.486 0.521 1.00 21.86 384 ALA A N 1
ATOM 2896 C CA . ALA A 1 384 ? 63.928 17.684 0.671 1.00 21.86 384 ALA A CA 1
ATOM 2897 C C . ALA A 1 384 ? 63.803 16.894 1.992 1.00 21.86 384 ALA A C 1
ATOM 2899 O O . ALA A 1 384 ? 63.686 17.499 3.054 1.00 21.86 384 ALA A O 1
ATOM 2900 N N . ASP A 1 385 ? 63.412 15.620 1.988 1.00 23.28 385 ASP A N 1
ATOM 2901 C CA . ASP A 1 385 ? 64.123 14.363 1.678 1.00 23.28 385 ASP A CA 1
ATOM 2902 C C . ASP A 1 385 ? 65.056 13.871 2.801 1.00 23.28 385 ASP A C 1
ATOM 2904 O O . ASP A 1 385 ? 66.069 14.493 3.103 1.00 23.28 385 ASP A O 1
ATOM 2908 N N . ALA A 1 386 ? 64.673 12.736 3.402 1.00 21.25 386 ALA A N 1
ATOM 2909 C CA . ALA A 1 386 ? 65.566 11.713 3.948 1.00 21.25 386 ALA A CA 1
ATOM 2910 C C . ALA A 1 386 ? 64.760 10.446 4.310 1.00 21.25 386 ALA A C 1
ATOM 2912 O O . ALA A 1 386 ? 64.170 10.321 5.383 1.00 21.25 386 ALA A O 1
ATOM 2913 N N . SER A 1 387 ? 64.749 9.522 3.346 1.00 22.14 387 SER A N 1
ATOM 2914 C CA . SER A 1 387 ? 64.923 8.066 3.499 1.00 22.14 387 SER A CA 1
ATOM 2915 C C . SER A 1 387 ? 63.998 7.268 4.438 1.00 22.14 387 SER A C 1
ATOM 2917 O O . SER A 1 387 ? 64.252 7.090 5.623 1.00 22.14 387 SER A O 1
ATOM 2919 N N . ALA A 1 388 ? 62.965 6.709 3.802 1.00 27.88 388 ALA A N 1
ATOM 2920 C CA . ALA A 1 388 ? 62.599 5.289 3.748 1.00 27.88 388 ALA A CA 1
ATOM 2921 C C . ALA A 1 388 ? 62.903 4.353 4.939 1.00 27.88 388 ALA A C 1
ATOM 2923 O O . ALA A 1 388 ? 64.038 3.944 5.133 1.00 27.88 388 ALA A O 1
ATOM 2924 N N . GLU A 1 389 ? 61.823 3.814 5.515 1.00 23.95 389 GLU A N 1
ATOM 2925 C CA . GLU A 1 389 ? 61.617 2.367 5.678 1.00 23.95 389 GLU A CA 1
ATOM 2926 C C . GLU A 1 389 ? 60.113 2.041 5.504 1.00 23.95 389 GLU A C 1
ATOM 2928 O O . GLU A 1 389 ? 59.233 2.841 5.820 1.00 23.95 389 GLU A O 1
ATOM 2933 N N . THR A 1 390 ? 59.824 0.901 4.873 1.00 24.94 390 THR A N 1
ATOM 2934 C CA . THR A 1 390 ? 58.515 0.424 4.366 1.00 24.94 390 THR A CA 1
ATOM 2935 C C . THR A 1 390 ? 57.984 -0.668 5.309 1.00 24.94 390 THR A C 1
ATOM 2937 O O . THR A 1 390 ? 58.775 -1.482 5.758 1.00 24.94 390 THR A O 1
ATOM 2940 N N . GLN A 1 391 ? 56.719 -0.688 5.760 1.00 28.78 391 GLN A N 1
ATOM 2941 C CA . GLN A 1 391 ? 55.489 -1.305 5.194 1.00 28.78 391 GLN A CA 1
ATOM 2942 C C . GLN A 1 391 ? 54.349 -1.080 6.239 1.00 28.78 391 GLN A C 1
ATOM 2944 O O . GLN A 1 391 ? 54.646 -1.008 7.423 1.00 28.78 391 GLN A O 1
ATOM 2949 N N . GLU A 1 392 ? 53.037 -0.964 5.979 1.00 27.11 392 GLU A N 1
ATOM 2950 C CA . GLU A 1 392 ? 52.214 -1.061 4.769 1.00 27.11 392 GLU A CA 1
ATOM 2951 C C . GLU A 1 392 ? 50.917 -0.226 4.942 1.00 27.11 392 GLU A C 1
ATOM 2953 O O . GLU A 1 392 ? 50.082 -0.469 5.814 1.00 27.11 392 GLU A O 1
ATOM 2958 N N . ALA A 1 393 ? 50.738 0.781 4.085 1.00 32.19 393 ALA A N 1
ATOM 2959 C CA . ALA A 1 393 ? 49.472 1.480 3.867 1.00 32.19 393 ALA A CA 1
ATOM 2960 C C . ALA A 1 393 ? 48.558 0.646 2.942 1.00 32.19 393 ALA A C 1
ATOM 2962 O O . ALA A 1 393 ? 49.084 -0.130 2.137 1.00 32.19 393 ALA A O 1
ATOM 2963 N N . PRO A 1 394 ? 47.220 0.854 2.910 1.00 32.41 394 PRO A N 1
ATOM 2964 C CA . PRO A 1 394 ? 46.451 0.479 1.728 1.00 32.41 394 PRO A CA 1
ATOM 2965 C C . PRO A 1 394 ? 47.089 1.218 0.550 1.00 32.41 394 PRO A C 1
ATOM 2967 O O . PRO A 1 394 ? 47.088 2.445 0.486 1.00 32.41 394 PRO A O 1
ATOM 2970 N N . SER A 1 395 ? 47.769 0.449 -0.298 1.00 31.88 395 SER A N 1
ATOM 2971 C CA . SER A 1 395 ? 48.797 0.948 -1.209 1.00 31.88 395 SER A CA 1
ATOM 2972 C C . SER A 1 395 ? 48.356 2.173 -2.027 1.00 31.88 395 SER A C 1
ATOM 2974 O O . SER A 1 395 ? 47.189 2.308 -2.398 1.00 31.88 395 SER A O 1
ATOM 2976 N N . LYS A 1 396 ? 49.315 3.012 -2.456 1.00 38.50 396 LYS A N 1
ATOM 2977 C CA . LYS A 1 396 ? 49.118 3.932 -3.600 1.00 38.50 396 LYS A CA 1
ATOM 2978 C C . LYS A 1 396 ? 48.455 3.201 -4.781 1.00 38.50 396 LYS A C 1
ATOM 2980 O O . LYS A 1 396 ? 47.698 3.813 -5.520 1.00 38.50 396 LYS A O 1
ATOM 2985 N N . LYS A 1 397 ? 48.656 1.881 -4.911 1.00 33.91 397 LYS A N 1
ATOM 2986 C CA . LYS A 1 397 ? 47.949 1.000 -5.848 1.00 33.91 397 LYS A CA 1
ATOM 2987 C C . LYS A 1 397 ? 46.450 0.883 -5.551 1.00 33.91 397 LYS A C 1
ATOM 2989 O O . LYS A 1 397 ? 45.717 0.856 -6.512 1.00 33.91 397 LYS A O 1
ATOM 2994 N N . ALA A 1 398 ? 45.966 0.847 -4.310 1.00 40.91 398 ALA A N 1
ATOM 2995 C CA . ALA A 1 398 ? 44.544 0.744 -3.945 1.00 40.91 398 ALA A CA 1
ATOM 2996 C C . ALA A 1 398 ? 43.757 2.044 -4.184 1.00 40.91 398 ALA A C 1
ATOM 2998 O O . ALA A 1 398 ? 42.673 1.994 -4.752 1.00 40.91 398 ALA A O 1
ATOM 2999 N N . LEU A 1 399 ? 44.323 3.207 -3.843 1.00 40.66 399 LEU A N 1
ATOM 3000 C CA . LEU A 1 399 ? 43.731 4.523 -4.145 1.00 40.66 399 LEU A CA 1
ATOM 3001 C C . LEU A 1 399 ? 43.810 4.852 -5.638 1.00 40.66 399 LEU A C 1
ATOM 3003 O O . LEU A 1 399 ? 42.828 5.297 -6.224 1.00 40.66 399 LEU A O 1
ATOM 3007 N N . LYS A 1 400 ? 44.938 4.537 -6.288 1.00 43.16 400 LYS A N 1
ATOM 3008 C CA . LYS A 1 400 ? 45.067 4.632 -7.746 1.00 43.16 400 LYS A CA 1
ATOM 3009 C C . LYS A 1 400 ? 44.228 3.563 -8.450 1.00 43.16 400 LYS A C 1
ATOM 3011 O O . LYS A 1 400 ? 43.782 3.835 -9.542 1.00 43.16 400 LYS A O 1
ATOM 3016 N N . LYS A 1 401 ? 43.932 2.407 -7.836 1.00 41.12 401 LYS A N 1
ATOM 3017 C CA . LYS A 1 401 ? 43.004 1.369 -8.341 1.00 41.12 401 LYS A CA 1
ATOM 3018 C C . LYS A 1 401 ? 41.548 1.726 -8.091 1.00 41.12 401 LYS A C 1
ATOM 3020 O O . LYS A 1 401 ? 40.750 1.309 -8.900 1.00 41.12 401 LYS A O 1
ATOM 3025 N N . ALA A 1 402 ? 41.194 2.481 -7.052 1.00 45.56 402 ALA A N 1
ATOM 3026 C CA . ALA A 1 402 ? 39.832 2.958 -6.800 1.00 45.56 402 ALA A CA 1
ATOM 3027 C C . ALA A 1 402 ? 39.498 4.181 -7.662 1.00 45.56 402 ALA A C 1
ATOM 3029 O O . ALA A 1 402 ? 38.457 4.201 -8.302 1.00 45.56 402 ALA A O 1
ATOM 3030 N N . ALA A 1 403 ? 40.421 5.140 -7.778 1.00 45.84 403 ALA A N 1
ATOM 3031 C CA . ALA A 1 403 ? 40.322 6.239 -8.734 1.00 45.84 403 ALA A CA 1
ATOM 3032 C C . ALA A 1 403 ? 40.427 5.725 -10.171 1.00 45.84 403 ALA A C 1
ATOM 3034 O O . ALA A 1 403 ? 39.595 6.077 -10.988 1.00 45.84 403 ALA A O 1
ATOM 3035 N N . ALA A 1 404 ? 41.350 4.804 -10.476 1.00 46.88 404 ALA A N 1
ATOM 3036 C CA . ALA A 1 404 ? 41.336 4.129 -11.768 1.00 46.88 404 ALA A CA 1
ATOM 3037 C C . ALA A 1 404 ? 40.161 3.167 -11.908 1.00 46.88 404 ALA A C 1
ATOM 3039 O O . ALA A 1 404 ? 39.866 2.858 -13.036 1.00 46.88 404 ALA A O 1
ATOM 3040 N N . ALA A 1 405 ? 39.481 2.683 -10.863 1.00 48.56 405 ALA A N 1
ATOM 3041 C CA . ALA A 1 405 ? 38.274 1.856 -11.000 1.00 48.56 405 ALA A CA 1
ATOM 3042 C C . ALA A 1 405 ? 37.031 2.711 -11.201 1.00 48.56 405 ALA A C 1
ATOM 3044 O O . ALA A 1 405 ? 36.162 2.273 -11.929 1.00 48.56 405 ALA A O 1
ATOM 3045 N N . ALA A 1 406 ? 36.959 3.905 -10.614 1.00 48.62 406 ALA A N 1
ATOM 3046 C CA . ALA A 1 406 ? 35.896 4.881 -10.822 1.00 48.62 406 ALA A CA 1
ATOM 3047 C C . ALA A 1 406 ? 36.074 5.611 -12.158 1.00 48.62 406 ALA A C 1
ATOM 3049 O O . ALA A 1 406 ? 35.118 5.749 -12.901 1.00 48.62 406 ALA A O 1
ATOM 3050 N N . GLU A 1 407 ? 37.305 5.974 -12.521 1.00 54.00 407 GLU A N 1
ATOM 3051 C CA . GLU A 1 407 ? 37.664 6.469 -13.852 1.00 54.00 407 GLU A CA 1
ATOM 3052 C C . GLU A 1 407 ? 37.541 5.341 -14.881 1.00 54.00 407 GLU A C 1
ATOM 3054 O O . GLU A 1 407 ? 37.014 5.582 -15.948 1.00 54.00 407 GLU A O 1
ATOM 3059 N N . LYS A 1 408 ? 37.918 4.086 -14.578 1.00 51.84 408 LYS A N 1
ATOM 3060 C CA . LYS A 1 408 ? 37.633 2.925 -15.447 1.00 51.84 408 LYS A CA 1
ATOM 3061 C C . LYS A 1 408 ? 36.162 2.560 -15.439 1.00 51.84 408 LYS A C 1
ATOM 3063 O O . LYS A 1 408 ? 35.759 1.983 -16.422 1.00 51.84 408 LYS A O 1
ATOM 3068 N N . ALA A 1 409 ? 35.366 2.857 -14.414 1.00 54.59 409 ALA A N 1
ATOM 3069 C CA . ALA A 1 409 ? 33.921 2.626 -14.398 1.00 54.59 409 ALA A CA 1
ATOM 3070 C C . ALA A 1 409 ? 33.196 3.723 -15.169 1.00 54.59 409 ALA A C 1
ATOM 3072 O O . ALA A 1 409 ? 32.320 3.389 -15.946 1.00 54.59 409 ALA A O 1
ATOM 3073 N N . ARG A 1 410 ? 33.622 4.987 -15.056 1.00 59.09 410 ARG A N 1
ATOM 3074 C CA . ARG A 1 410 ? 33.164 6.103 -15.889 1.00 59.09 410 ARG A CA 1
ATOM 3075 C C . ARG A 1 410 ? 33.604 5.906 -17.328 1.00 59.09 410 ARG A C 1
ATOM 3077 O O . ARG A 1 410 ? 32.755 5.872 -18.186 1.00 59.09 410 ARG A O 1
ATOM 3084 N N . LEU A 1 411 ? 34.878 5.625 -17.596 1.00 60.72 411 LEU A N 1
ATOM 3085 C CA . LEU A 1 411 ? 35.374 5.264 -18.927 1.00 60.72 411 LEU A CA 1
ATOM 3086 C C . LEU A 1 411 ? 34.805 3.932 -19.415 1.00 60.72 411 LEU A C 1
ATOM 3088 O O . LEU A 1 411 ? 34.758 3.750 -20.616 1.00 60.72 411 LEU A O 1
ATOM 3092 N N . LYS A 1 412 ? 34.401 2.984 -18.556 1.00 59.44 412 LYS A N 1
ATOM 3093 C CA . LYS A 1 412 ? 33.688 1.753 -18.955 1.00 59.44 412 LYS A CA 1
ATOM 3094 C C . LYS A 1 412 ? 32.212 2.030 -19.178 1.00 59.44 412 LYS A C 1
ATOM 3096 O O . LYS A 1 412 ? 31.679 1.349 -20.021 1.00 59.44 412 LYS A O 1
ATOM 3101 N N . ALA A 1 413 ? 31.584 2.990 -18.506 1.00 55.94 413 ALA A N 1
ATOM 3102 C CA . ALA A 1 413 ? 30.199 3.409 -18.715 1.00 55.94 413 ALA A CA 1
ATOM 3103 C C . ALA A 1 413 ? 30.081 4.342 -19.925 1.00 55.94 413 ALA A C 1
ATOM 3105 O O . ALA A 1 413 ? 29.193 4.164 -20.730 1.00 55.94 413 ALA A O 1
ATOM 3106 N N . GLU A 1 414 ? 31.027 5.255 -20.132 1.00 63.19 414 GLU A N 1
ATOM 3107 C CA . GLU A 1 414 ? 31.190 6.080 -21.330 1.00 63.19 414 GLU A CA 1
ATOM 3108 C C . GLU A 1 414 ? 31.688 5.240 -22.497 1.00 63.19 414 GLU A C 1
ATOM 3110 O O . GLU A 1 414 ? 31.170 5.398 -23.588 1.00 63.19 414 GLU A O 1
ATOM 3115 N N . ARG A 1 415 ? 32.637 4.305 -22.315 1.00 56.94 415 ARG A N 1
ATOM 3116 C CA . ARG A 1 415 ? 32.928 3.315 -23.363 1.00 56.94 415 ARG A CA 1
ATOM 3117 C C . ARG A 1 415 ? 31.794 2.327 -23.517 1.00 56.94 415 ARG A C 1
ATOM 3119 O O . ARG A 1 415 ? 31.674 1.870 -24.623 1.00 56.94 415 ARG A O 1
ATOM 3126 N N . ALA A 1 416 ? 30.990 1.973 -22.518 1.00 55.56 416 ALA A N 1
ATOM 3127 C CA . ALA A 1 416 ? 29.844 1.078 -22.708 1.00 55.56 416 ALA A CA 1
ATOM 3128 C C . ALA A 1 416 ? 28.711 1.807 -23.412 1.00 55.56 416 ALA A C 1
ATOM 3130 O O . ALA A 1 416 ? 28.186 1.232 -24.334 1.00 55.56 416 ALA A O 1
ATOM 3131 N N . ALA A 1 417 ? 28.431 3.068 -23.089 1.00 56.34 417 ALA A N 1
ATOM 3132 C CA . ALA A 1 417 ? 27.457 3.918 -23.764 1.00 56.34 417 ALA A CA 1
ATOM 3133 C C . ALA A 1 417 ? 27.945 4.350 -25.152 1.00 56.34 417 ALA A C 1
ATOM 3135 O O . ALA A 1 417 ? 27.162 4.416 -26.085 1.00 56.34 417 ALA A O 1
ATOM 3136 N N . ALA A 1 418 ? 29.244 4.601 -25.337 1.00 58.47 418 ALA A N 1
ATOM 3137 C CA . ALA A 1 418 ? 29.832 4.886 -26.643 1.00 58.47 418 ALA A CA 1
ATOM 3138 C C . ALA A 1 418 ? 30.074 3.613 -27.456 1.00 58.47 418 ALA A C 1
ATOM 3140 O O . ALA A 1 418 ? 30.038 3.692 -28.669 1.00 58.47 418 ALA A O 1
ATOM 3141 N N . LEU A 1 419 ? 30.315 2.449 -26.848 1.00 52.06 419 LEU A N 1
ATOM 3142 C CA . LEU A 1 419 ? 30.346 1.141 -27.513 1.00 52.06 419 LEU A CA 1
ATOM 3143 C C . LEU A 1 419 ? 28.924 0.638 -27.732 1.00 52.06 419 LEU A C 1
ATOM 3145 O O . LEU A 1 419 ? 28.735 -0.034 -28.714 1.00 52.06 419 LEU A O 1
ATOM 3149 N N . GLU A 1 420 ? 27.925 0.994 -26.931 1.00 53.97 420 GLU A N 1
ATOM 3150 C CA . GLU A 1 420 ? 26.501 0.773 -27.206 1.00 53.97 420 GLU A CA 1
ATOM 3151 C C . GLU A 1 420 ? 26.059 1.698 -28.316 1.00 53.97 420 GLU A C 1
ATOM 3153 O O . GLU A 1 420 ? 25.460 1.218 -29.250 1.00 53.97 420 GLU A O 1
ATOM 3158 N N . ALA A 1 421 ? 26.406 2.983 -28.301 1.00 57.53 421 ALA A N 1
ATOM 3159 C CA . ALA A 1 421 ? 26.092 3.903 -29.389 1.00 57.53 421 ALA A CA 1
ATOM 3160 C C . ALA A 1 421 ? 26.876 3.555 -30.660 1.00 57.53 421 ALA A C 1
ATOM 3162 O O . ALA A 1 421 ? 26.335 3.641 -31.753 1.00 57.53 421 ALA A O 1
ATOM 3163 N N . LYS A 1 422 ? 28.132 3.104 -30.547 1.00 49.38 422 LYS A N 1
ATOM 3164 C CA . LYS A 1 422 ? 28.967 2.669 -31.677 1.00 49.38 422 LYS A CA 1
ATOM 3165 C C . LYS A 1 422 ? 28.666 1.238 -32.106 1.00 49.38 422 LYS A C 1
ATOM 3167 O O . LYS A 1 422 ? 28.837 0.967 -33.277 1.00 49.38 422 LYS A O 1
ATOM 3172 N N . MET A 1 423 ? 28.208 0.331 -31.243 1.00 50.78 423 MET A N 1
ATOM 3173 C CA . MET A 1 423 ? 27.670 -0.990 -31.611 1.00 50.78 423 MET A CA 1
ATOM 3174 C C . MET A 1 423 ? 26.237 -0.866 -32.088 1.00 50.78 423 MET A C 1
ATOM 3176 O O . MET A 1 423 ? 25.879 -1.648 -32.938 1.00 50.78 423 MET A O 1
ATOM 3180 N N . ALA A 1 424 ? 25.445 0.096 -31.631 1.00 52.94 424 ALA A N 1
ATOM 3181 C CA . ALA A 1 424 ? 24.147 0.438 -32.197 1.00 52.94 424 ALA A CA 1
ATOM 3182 C C . ALA A 1 424 ? 24.340 1.119 -33.549 1.00 52.94 424 ALA A C 1
ATOM 3184 O O . ALA A 1 424 ? 23.603 0.800 -34.461 1.00 52.94 424 ALA A O 1
ATOM 3185 N N . ALA A 1 425 ? 25.372 1.951 -33.732 1.00 50.44 425 ALA A N 1
ATOM 3186 C CA . ALA A 1 425 ? 25.723 2.540 -35.025 1.00 50.44 425 ALA A CA 1
ATOM 3187 C C . ALA A 1 425 ? 26.442 1.556 -35.968 1.00 50.44 425 ALA A C 1
ATOM 3189 O O . ALA A 1 425 ? 26.190 1.590 -37.161 1.00 50.44 425 ALA A O 1
ATOM 3190 N N . LEU A 1 426 ? 27.302 0.653 -35.473 1.00 47.66 426 LEU A N 1
ATOM 3191 C CA . LEU A 1 426 ? 27.940 -0.424 -36.255 1.00 47.66 426 LEU A CA 1
ATOM 3192 C C . LEU A 1 426 ? 26.983 -1.593 -36.500 1.00 47.66 426 LEU A C 1
ATOM 3194 O O . LEU A 1 426 ? 27.106 -2.239 -37.527 1.00 47.66 426 LEU A O 1
ATOM 3198 N N . SER A 1 427 ? 26.049 -1.880 -35.586 1.00 50.00 427 SER A N 1
ATOM 3199 C CA . SER A 1 427 ? 24.916 -2.783 -35.826 1.00 50.00 427 SER A CA 1
ATOM 3200 C C . SER A 1 427 ? 23.996 -2.117 -36.819 1.00 50.00 427 SER A C 1
ATOM 3202 O O . SER A 1 427 ? 23.774 -2.719 -37.836 1.00 50.00 427 SER A O 1
ATOM 3204 N N . ALA A 1 428 ? 23.585 -0.859 -36.652 1.00 50.50 428 ALA A N 1
ATOM 3205 C CA . ALA A 1 428 ? 22.788 -0.156 -37.659 1.00 50.50 428 ALA A CA 1
ATOM 3206 C C . ALA A 1 428 ? 23.487 -0.074 -39.029 1.00 50.50 428 ALA A C 1
ATOM 3208 O O . ALA A 1 428 ? 22.815 -0.201 -40.042 1.00 50.50 428 ALA A O 1
ATOM 3209 N N . ALA A 1 429 ? 24.817 0.074 -39.082 1.00 45.69 429 ALA A N 1
ATOM 3210 C CA . ALA A 1 429 ? 25.583 0.092 -40.331 1.00 45.69 429 ALA A CA 1
ATOM 3211 C C . ALA A 1 429 ? 25.858 -1.306 -40.925 1.00 45.69 429 ALA A C 1
ATOM 3213 O O . ALA A 1 429 ? 25.971 -1.415 -42.138 1.00 45.69 429 ALA A O 1
ATOM 3214 N N . ALA A 1 430 ? 25.952 -2.367 -40.112 1.00 47.47 430 ALA A N 1
ATOM 3215 C CA . ALA A 1 430 ? 26.052 -3.761 -40.574 1.00 47.47 430 ALA A CA 1
ATOM 3216 C C . ALA A 1 430 ? 24.674 -4.423 -40.807 1.00 47.47 430 ALA A C 1
ATOM 3218 O O . ALA A 1 430 ? 24.583 -5.401 -41.537 1.00 47.47 430 ALA A O 1
ATOM 3219 N N . ASP A 1 431 ? 23.617 -3.883 -40.193 1.00 51.81 431 ASP A N 1
ATOM 3220 C CA . ASP A 1 431 ? 22.203 -4.274 -40.294 1.00 51.81 431 ASP A CA 1
ATOM 3221 C C . ASP A 1 431 ? 21.505 -3.556 -41.460 1.00 51.81 431 ASP A C 1
ATOM 3223 O O . ASP A 1 431 ? 20.465 -4.021 -41.912 1.00 51.81 431 ASP A O 1
ATOM 3227 N N . ALA A 1 432 ? 22.035 -2.427 -41.949 1.00 53.06 432 ALA A N 1
ATOM 3228 C CA . ALA A 1 432 ? 21.510 -1.749 -43.140 1.00 53.06 432 ALA A CA 1
ATOM 3229 C C . ALA A 1 432 ? 21.665 -2.596 -44.421 1.00 53.06 432 ALA A C 1
ATOM 3231 O O . ALA A 1 432 ? 20.985 -2.331 -45.407 1.00 53.06 432 ALA A O 1
ATOM 3232 N N . GLU A 1 433 ? 22.527 -3.621 -44.393 1.00 64.25 433 GLU A N 1
ATOM 3233 C CA . GLU A 1 433 ? 22.673 -4.637 -45.444 1.00 64.25 433 GLU A CA 1
ATOM 3234 C C . GLU A 1 433 ? 22.007 -5.987 -45.087 1.00 64.25 433 GLU A C 1
ATOM 3236 O O . GLU A 1 433 ? 22.126 -6.944 -45.853 1.00 64.25 433 GLU A O 1
ATOM 3241 N N . ASP A 1 434 ? 21.306 -6.104 -43.946 1.00 80.69 434 ASP A N 1
ATOM 3242 C CA . ASP A 1 434 ? 20.585 -7.333 -43.583 1.00 80.69 434 ASP A CA 1
ATOM 3243 C C . ASP A 1 434 ? 19.259 -7.418 -44.367 1.00 80.69 434 ASP A C 1
ATOM 3245 O O . ASP A 1 434 ? 18.378 -6.574 -44.172 1.00 80.69 434 ASP A O 1
ATOM 3249 N N . PRO A 1 435 ? 19.064 -8.434 -45.231 1.00 82.88 435 PRO A N 1
ATOM 3250 C CA . PRO A 1 435 ? 17.854 -8.554 -46.045 1.00 82.88 435 PRO A CA 1
ATOM 3251 C C . PRO A 1 435 ? 16.572 -8.753 -45.219 1.00 82.88 435 PRO A C 1
ATOM 3253 O O . PRO A 1 435 ? 15.477 -8.593 -45.757 1.00 82.88 435 PRO A O 1
ATOM 3256 N N . LEU A 1 436 ? 16.678 -9.094 -43.929 1.00 90.38 436 LEU A N 1
ATOM 3257 C CA . LEU A 1 436 ? 15.545 -9.325 -43.028 1.00 90.38 436 LEU A CA 1
ATOM 3258 C C . LEU A 1 436 ? 15.333 -8.194 -42.016 1.00 90.38 436 LEU A C 1
ATOM 3260 O O . LEU A 1 436 ? 14.610 -8.380 -41.035 1.00 90.38 436 LEU A O 1
ATOM 3264 N N . LYS A 1 437 ? 15.922 -7.013 -42.236 1.00 88.44 437 LYS A N 1
ATOM 3265 C CA . LYS A 1 437 ? 15.860 -5.901 -41.278 1.00 88.44 437 LYS A CA 1
ATOM 3266 C C . LYS A 1 437 ? 14.435 -5.476 -40.907 1.00 88.44 437 LYS A C 1
ATOM 3268 O O . LYS A 1 437 ? 14.169 -5.241 -39.736 1.00 88.44 437 LYS A O 1
ATOM 3273 N N . ASP A 1 438 ? 13.495 -5.481 -41.849 1.00 92.06 438 ASP A N 1
ATOM 3274 C CA . ASP A 1 438 ? 12.090 -5.121 -41.583 1.00 92.06 438 ASP A CA 1
ATOM 3275 C C . ASP A 1 438 ? 11.347 -6.143 -40.698 1.00 92.06 438 ASP A C 1
ATOM 3277 O O . ASP A 1 438 ? 10.225 -5.895 -40.253 1.00 92.06 438 ASP A O 1
ATOM 3281 N N . LYS A 1 439 ? 11.948 -7.314 -40.442 1.00 95.50 439 LYS A N 1
ATOM 3282 C CA . LYS A 1 439 ? 11.383 -8.377 -39.598 1.00 95.50 439 LYS A CA 1
ATOM 3283 C C . LYS A 1 439 ? 11.797 -8.281 -38.134 1.00 95.50 439 LYS A C 1
ATOM 3285 O O . LYS A 1 439 ? 11.293 -9.063 -37.325 1.00 95.50 439 LYS A O 1
ATOM 3290 N N . TYR A 1 440 ? 12.702 -7.365 -37.783 1.00 96.44 440 TYR A N 1
ATOM 3291 C CA . TYR A 1 440 ? 13.073 -7.136 -36.393 1.00 96.44 440 TYR A CA 1
ATOM 3292 C C . TYR A 1 440 ? 13.522 -5.714 -36.088 1.00 96.44 440 TYR A C 1
ATOM 3294 O O . TYR A 1 440 ? 14.171 -5.046 -36.885 1.00 96.44 440 TYR A O 1
ATOM 3302 N N . GLY A 1 441 ? 13.261 -5.269 -34.866 1.00 94.81 441 GLY A N 1
ATOM 3303 C CA . GLY A 1 441 ? 13.685 -3.950 -34.422 1.00 94.81 441 GLY A CA 1
ATOM 3304 C C . GLY A 1 441 ? 12.731 -3.344 -33.415 1.00 94.81 441 GLY A C 1
ATOM 3305 O O . GLY A 1 441 ? 11.880 -4.023 -32.840 1.00 94.81 441 GLY A O 1
ATOM 3306 N N . ASP A 1 442 ? 12.907 -2.053 -33.171 1.00 94.88 442 ASP A N 1
ATOM 3307 C CA . ASP A 1 442 ? 11.958 -1.280 -32.384 1.00 94.88 442 ASP A CA 1
ATOM 3308 C C . ASP A 1 442 ? 10.776 -0.887 -33.274 1.00 94.88 442 ASP A C 1
ATOM 3310 O O . ASP A 1 442 ? 10.958 -0.309 -34.345 1.00 94.88 442 ASP A O 1
ATOM 3314 N N . ALA A 1 443 ? 9.564 -1.219 -32.832 1.00 93.69 443 ALA A N 1
ATOM 3315 C CA . ALA A 1 443 ? 8.351 -0.740 -33.470 1.00 93.69 443 ALA A CA 1
ATOM 3316 C C . ALA A 1 443 ? 8.162 0.753 -33.190 1.00 93.69 443 ALA A C 1
ATOM 3318 O O . ALA A 1 443 ? 8.611 1.284 -32.169 1.00 93.69 443 ALA A O 1
ATOM 3319 N N . GLU A 1 444 ? 7.406 1.418 -34.058 1.00 93.25 444 GLU A N 1
ATOM 3320 C CA . GLU A 1 444 ? 6.910 2.752 -33.753 1.00 93.25 444 GLU A CA 1
ATOM 3321 C C . GLU A 1 444 ? 6.057 2.738 -32.479 1.00 93.25 444 GLU A C 1
ATOM 3323 O O . GLU A 1 444 ? 5.305 1.796 -32.200 1.00 93.25 444 GLU A O 1
ATOM 3328 N N . MET A 1 445 ? 6.157 3.820 -31.706 1.00 94.88 445 MET A N 1
ATOM 3329 C CA . MET A 1 445 ? 5.362 3.988 -30.498 1.00 94.88 445 MET A CA 1
ATOM 3330 C C . MET A 1 445 ? 3.872 3.879 -30.837 1.00 94.88 445 MET A C 1
ATOM 3332 O O . MET A 1 445 ? 3.348 4.626 -31.663 1.00 94.88 445 MET A O 1
ATOM 3336 N N . VAL A 1 446 ? 3.176 2.973 -30.152 1.00 95.31 446 VAL A N 1
ATOM 3337 C CA . VAL A 1 446 ? 1.736 2.772 -30.328 1.00 95.31 446 VAL A CA 1
ATOM 3338 C C . VAL A 1 446 ? 0.982 3.987 -29.780 1.00 95.31 446 VAL A C 1
ATOM 3340 O O . VAL A 1 446 ? 0.801 4.123 -28.573 1.00 95.31 446 VAL A O 1
ATOM 3343 N N . GLN A 1 447 ? 0.506 4.855 -30.671 1.00 96.69 447 GLN A N 1
ATOM 3344 C CA . GLN A 1 447 ? -0.344 6.019 -30.378 1.00 96.69 447 GLN A CA 1
ATOM 3345 C C . GLN A 1 447 ? -1.662 5.952 -31.164 1.00 96.69 447 GLN A C 1
ATOM 3347 O O . GLN A 1 447 ? -2.223 6.967 -31.565 1.00 96.69 447 GLN A O 1
ATOM 3352 N N . SER A 1 448 ? -2.166 4.734 -31.390 1.00 96.31 448 SER A N 1
ATOM 3353 C CA . SER A 1 448 ? -3.419 4.470 -32.116 1.00 96.31 448 SER A CA 1
ATOM 3354 C C . SER A 1 448 ? -3.438 4.957 -33.574 1.00 96.31 448 SER A C 1
ATOM 3356 O O . SER A 1 448 ? -4.498 5.278 -34.106 1.00 96.31 448 SER A O 1
ATOM 3358 N N . GLN A 1 449 ? -2.285 4.975 -34.246 1.00 95.81 449 GLN A N 1
ATOM 3359 C CA . GLN A 1 449 ? -2.155 5.448 -35.630 1.00 95.81 449 GLN A CA 1
ATOM 3360 C C . GLN A 1 449 ? -2.779 4.488 -36.654 1.00 95.81 449 GLN A C 1
ATOM 3362 O O . GLN A 1 449 ? -3.187 4.914 -37.731 1.00 95.81 449 GLN A O 1
ATOM 3367 N N . THR A 1 450 ? -2.864 3.189 -36.344 1.00 93.38 450 THR A N 1
ATOM 3368 C CA . THR A 1 450 ? -3.374 2.172 -37.275 1.00 93.38 450 THR A CA 1
ATOM 3369 C C . THR A 1 450 ? -4.329 1.185 -36.603 1.00 93.38 450 THR A C 1
ATOM 3371 O O . THR A 1 450 ? -4.140 0.765 -35.461 1.00 93.38 450 TH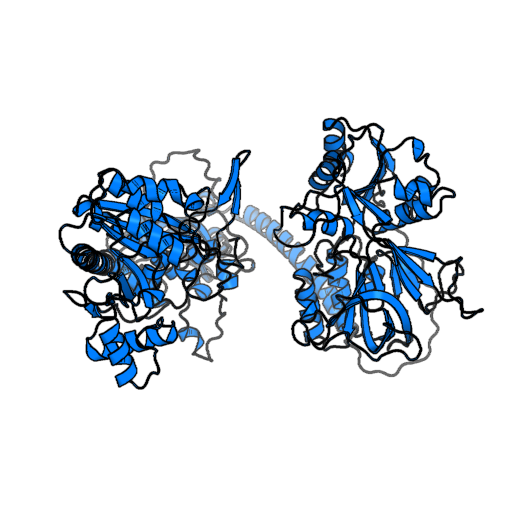R A O 1
ATOM 3374 N N . LYS A 1 451 ? -5.360 0.764 -37.346 1.00 94.50 451 LYS A N 1
ATOM 3375 C CA . LYS A 1 451 ? -6.261 -0.344 -36.993 1.00 94.50 451 LYS A CA 1
ATOM 3376 C C . LYS A 1 451 ? -6.037 -1.493 -37.971 1.00 94.50 451 LYS A C 1
ATOM 3378 O O . LYS A 1 451 ? -6.697 -1.589 -38.993 1.00 94.50 451 LYS A O 1
ATOM 3383 N N . SER A 1 452 ? -5.063 -2.344 -37.662 1.00 90.06 452 SER A N 1
ATOM 3384 C CA . SER A 1 452 ? -4.569 -3.364 -38.605 1.00 90.06 452 SER A CA 1
ATOM 3385 C C . SER A 1 452 ? -5.480 -4.583 -38.827 1.00 90.06 452 SER A C 1
ATOM 3387 O O . SER A 1 452 ? -5.204 -5.368 -39.724 1.00 90.06 452 SER A O 1
ATOM 3389 N N . GLY A 1 453 ? -6.508 -4.806 -37.997 1.00 91.38 453 GLY A N 1
ATOM 3390 C CA . GLY A 1 453 ? -7.358 -6.007 -38.079 1.00 91.38 453 GLY A CA 1
ATOM 3391 C C . GLY A 1 453 ? -6.642 -7.338 -37.788 1.00 91.38 453 GLY A C 1
ATOM 3392 O O . GLY A 1 453 ? -7.248 -8.396 -37.924 1.00 91.38 453 GLY A O 1
ATOM 3393 N N . ARG A 1 454 ? -5.363 -7.303 -37.382 1.00 92.62 454 ARG A N 1
ATOM 3394 C CA . ARG A 1 454 ? -4.571 -8.494 -37.047 1.00 92.62 454 ARG A CA 1
ATOM 3395 C C . ARG A 1 454 ? -5.206 -9.262 -35.887 1.00 92.62 454 ARG A C 1
ATOM 3397 O O . ARG A 1 454 ? -5.624 -8.660 -34.896 1.00 92.62 454 ARG A O 1
ATOM 3404 N N . ARG A 1 455 ? -5.231 -10.591 -36.002 1.00 95.56 455 ARG A N 1
ATOM 3405 C CA . ARG A 1 455 ? -5.711 -11.493 -34.950 1.00 95.56 455 ARG A CA 1
ATOM 3406 C C . ARG A 1 455 ? -4.579 -11.775 -33.966 1.00 95.56 455 ARG A C 1
ATOM 3408 O O . ARG A 1 455 ? -3.521 -12.246 -34.365 1.00 95.56 455 ARG A O 1
ATOM 3415 N N . TRP A 1 456 ? -4.818 -11.479 -32.694 1.00 96.69 456 TRP A N 1
ATOM 3416 C CA . TRP A 1 456 ? -3.881 -11.737 -31.604 1.00 96.69 456 TRP A CA 1
ATOM 3417 C C . TRP A 1 456 ? -4.270 -13.017 -30.876 1.00 96.69 456 TRP A C 1
ATOM 3419 O O . TRP A 1 456 ? -5.451 -13.222 -30.595 1.00 96.69 456 TRP A O 1
ATOM 3429 N N . THR A 1 457 ? -3.279 -13.832 -30.537 1.00 97.81 457 THR A N 1
ATOM 3430 C CA . THR A 1 457 ? -3.458 -15.066 -29.762 1.00 97.81 457 THR A CA 1
ATOM 3431 C C . THR A 1 457 ? -2.834 -14.883 -28.384 1.00 97.81 457 THR A C 1
ATOM 3433 O O . THR A 1 457 ? -1.771 -14.265 -28.251 1.00 97.81 457 THR A O 1
ATOM 3436 N N . ARG A 1 458 ? -3.502 -15.365 -27.332 1.00 97.75 458 ARG A N 1
ATOM 3437 C CA . ARG A 1 458 ? -2.955 -15.314 -25.971 1.00 97.75 458 ARG A CA 1
ATOM 3438 C C . ARG A 1 458 ? -1.964 -16.453 -25.785 1.00 97.75 458 ARG A C 1
ATOM 3440 O O . ARG A 1 458 ? -2.147 -17.526 -26.343 1.00 97.75 458 ARG A O 1
ATOM 3447 N N . VAL A 1 459 ? -0.941 -16.241 -24.960 1.00 97.81 459 VAL A N 1
ATOM 3448 C CA . VAL A 1 459 ? 0.057 -17.291 -24.675 1.00 97.81 459 VAL A CA 1
ATOM 3449 C C . VAL A 1 459 ? -0.592 -18.504 -24.004 1.00 97.81 459 VAL A C 1
ATOM 3451 O O . VAL A 1 459 ? -0.148 -19.624 -24.211 1.00 97.81 459 VAL A O 1
ATOM 3454 N N . GLU A 1 460 ? -1.639 -18.294 -23.203 1.00 95.81 460 GLU A N 1
ATOM 3455 C CA . GLU A 1 460 ? -2.351 -19.391 -22.537 1.00 95.81 460 GLU A CA 1
ATOM 3456 C C . GLU A 1 460 ? -3.172 -20.278 -23.484 1.00 95.81 460 GLU A C 1
ATOM 3458 O O . GLU A 1 460 ? -3.452 -21.414 -23.120 1.00 95.81 460 GLU A O 1
ATOM 3463 N N . ASP A 1 461 ? -3.510 -19.781 -24.679 1.00 96.38 461 ASP A N 1
ATOM 3464 C CA . ASP A 1 461 ? -4.318 -20.501 -25.674 1.00 96.38 461 ASP A CA 1
ATOM 3465 C C . ASP A 1 461 ? -3.450 -21.314 -26.656 1.00 96.38 461 ASP A C 1
ATOM 3467 O O . ASP A 1 461 ? -3.969 -22.043 -27.503 1.00 96.38 461 ASP A O 1
ATOM 3471 N N . LEU A 1 462 ? -2.120 -21.180 -26.579 1.00 96.50 462 LEU A N 1
ATOM 3472 C CA . LEU A 1 462 ? -1.194 -21.919 -27.434 1.00 96.50 462 LEU A CA 1
ATOM 3473 C C . LEU A 1 462 ? -1.117 -23.372 -26.973 1.00 96.50 462 LEU A C 1
ATOM 3475 O O . LEU A 1 462 ? -0.761 -23.637 -25.834 1.00 96.50 462 LEU A O 1
ATOM 3479 N N . SER A 1 463 ? -1.430 -24.301 -27.868 1.00 93.81 463 SER A N 1
ATOM 3480 C CA . SER A 1 463 ? -1.416 -25.741 -27.602 1.00 93.81 463 SER A CA 1
ATOM 3481 C C . SER A 1 463 ? -1.160 -26.511 -28.892 1.00 93.81 463 SER A C 1
ATOM 3483 O O . SER A 1 463 ? -1.228 -25.936 -29.984 1.00 93.81 463 SER A O 1
ATOM 3485 N N . GLY A 1 464 ? -0.949 -27.826 -28.797 1.00 90.69 464 GLY A N 1
ATOM 3486 C CA . GLY A 1 464 ? -0.777 -28.691 -29.969 1.00 90.69 464 GLY A CA 1
ATOM 3487 C C . GLY A 1 464 ? -1.933 -28.677 -30.985 1.00 90.69 464 GLY A C 1
ATOM 3488 O O . GLY A 1 464 ? -1.751 -29.173 -32.094 1.00 90.69 464 GLY A O 1
ATOM 3489 N N . THR A 1 465 ? -3.099 -28.106 -30.652 1.00 92.62 465 THR A N 1
ATOM 3490 C CA . THR A 1 465 ? -4.216 -27.918 -31.602 1.00 92.62 465 THR A CA 1
ATOM 3491 C C . THR A 1 465 ? -3.933 -26.868 -32.675 1.00 92.62 465 THR A C 1
ATOM 3493 O O . THR A 1 465 ? -4.523 -26.937 -33.747 1.00 92.62 465 THR A O 1
ATOM 3496 N N . LEU A 1 466 ? -3.013 -25.938 -32.404 1.00 92.69 466 LEU A N 1
ATOM 3497 C CA . LEU A 1 466 ? -2.584 -24.887 -33.328 1.00 92.69 466 LEU A CA 1
ATOM 3498 C C . LEU A 1 466 ? -1.284 -25.254 -34.058 1.00 92.69 466 LEU A C 1
ATOM 3500 O O . LEU A 1 466 ? -0.632 -24.372 -34.606 1.00 92.69 466 LEU A O 1
ATOM 3504 N N . ALA A 1 467 ? -0.861 -26.524 -34.024 1.00 92.12 467 ALA A N 1
ATOM 3505 C CA . ALA A 1 467 ? 0.365 -26.960 -34.685 1.00 92.12 467 ALA A CA 1
ATOM 3506 C C . ALA A 1 467 ? 0.361 -26.574 -36.173 1.00 92.12 467 ALA A C 1
ATOM 3508 O O . ALA A 1 467 ? -0.655 -26.698 -36.853 1.00 92.12 467 ALA A O 1
ATOM 3509 N N . ASP A 1 468 ? 1.506 -26.091 -36.650 1.00 94.12 468 ASP A N 1
ATOM 3510 C CA . ASP A 1 468 ? 1.735 -25.583 -38.005 1.00 94.12 468 ASP A CA 1
ATOM 3511 C C . ASP A 1 468 ? 0.955 -24.301 -38.370 1.00 94.12 468 ASP A C 1
ATOM 3513 O O . ASP A 1 468 ? 1.144 -23.757 -39.463 1.00 94.12 468 ASP A O 1
ATOM 3517 N N . GLU A 1 469 ? 0.141 -23.746 -37.463 1.00 96.50 469 GLU A N 1
ATOM 3518 C CA . GLU A 1 469 ? -0.502 -22.445 -37.660 1.00 96.50 469 GLU A CA 1
ATOM 3519 C C . GLU A 1 469 ? 0.449 -21.282 -37.347 1.00 96.50 469 GLU A C 1
ATOM 3521 O O . GLU A 1 469 ? 1.283 -21.333 -36.438 1.00 96.50 469 GLU A O 1
ATOM 3526 N N . GLU A 1 470 ? 0.294 -20.184 -38.091 1.00 97.44 470 GLU A N 1
ATOM 3527 C CA . GLU A 1 470 ? 0.990 -18.932 -37.806 1.00 97.44 470 GLU A CA 1
ATOM 3528 C C . GLU A 1 470 ? 0.190 -18.082 -36.813 1.00 97.44 470 GLU A C 1
ATOM 3530 O O . GLU A 1 470 ? -0.976 -17.749 -37.038 1.00 97.44 470 GLU A O 1
ATOM 3535 N N . VAL A 1 471 ? 0.842 -17.671 -35.729 1.00 98.06 471 VAL A N 1
ATOM 3536 C CA . VAL A 1 471 ? 0.247 -16.862 -34.666 1.00 98.06 471 VAL A CA 1
ATOM 3537 C C . VAL A 1 471 ? 0.956 -15.522 -34.518 1.00 98.06 471 VAL A C 1
ATOM 3539 O O . VAL A 1 471 ? 2.147 -15.383 -34.801 1.00 98.06 471 VAL A O 1
ATOM 3542 N N . LEU A 1 472 ? 0.217 -14.532 -34.018 1.00 98.25 472 LEU A N 1
ATOM 3543 C CA . LEU A 1 472 ? 0.746 -13.255 -33.553 1.00 98.25 472 LEU A CA 1
ATOM 3544 C C . LEU A 1 472 ? 0.459 -13.107 -32.057 1.00 98.25 472 LEU A C 1
ATOM 3546 O O . LEU A 1 472 ? -0.697 -13.139 -31.627 1.00 98.25 472 LEU A O 1
ATOM 3550 N N . VAL A 1 473 ? 1.515 -12.929 -31.271 1.00 98.38 473 VAL A N 1
ATOM 3551 C CA . VAL A 1 473 ? 1.468 -12.914 -29.808 1.00 98.38 473 VAL A CA 1
ATOM 3552 C C . VAL A 1 473 ? 2.202 -11.685 -29.287 1.00 98.38 473 VAL A C 1
ATOM 3554 O O . VAL A 1 473 ? 3.298 -11.370 -29.741 1.00 98.38 473 VAL A O 1
ATOM 3557 N N . ARG A 1 474 ? 1.625 -11.007 -28.290 1.00 98.50 474 ARG A N 1
ATOM 3558 C CA . ARG A 1 474 ? 2.302 -9.946 -27.530 1.00 98.50 474 ARG A CA 1
ATOM 3559 C C . ARG A 1 474 ? 2.628 -10.437 -26.130 1.00 98.50 474 ARG A C 1
ATOM 3561 O O . ARG A 1 474 ? 1.724 -10.815 -25.378 1.00 98.50 474 ARG A O 1
ATOM 3568 N N . GLY A 1 475 ? 3.897 -10.370 -25.749 1.00 98.31 475 GLY A N 1
ATOM 3569 C CA . GLY A 1 475 ? 4.352 -10.816 -24.435 1.00 98.31 475 GLY A CA 1
ATOM 3570 C C . GLY A 1 475 ? 5.580 -10.068 -23.940 1.00 98.31 475 GLY A C 1
ATOM 3571 O O . GLY A 1 475 ? 6.136 -9.211 -24.621 1.00 98.31 475 GLY A O 1
ATOM 3572 N N . ARG A 1 476 ? 5.991 -10.384 -22.714 1.00 98.62 476 ARG A N 1
ATOM 3573 C CA . ARG A 1 476 ? 7.228 -9.893 -22.109 1.00 98.62 476 ARG A CA 1
ATOM 3574 C C . ARG A 1 476 ? 8.336 -10.907 -22.308 1.00 98.62 476 ARG A C 1
ATOM 3576 O O . ARG A 1 476 ? 8.139 -12.094 -22.061 1.00 98.62 476 ARG A O 1
ATOM 3583 N N . VAL A 1 477 ? 9.512 -10.422 -22.663 1.00 98.44 477 VAL A N 1
ATOM 3584 C CA . VAL A 1 477 ? 10.748 -11.197 -22.660 1.00 98.44 477 VAL A CA 1
ATOM 3585 C C . VAL A 1 477 ? 11.084 -11.562 -21.212 1.00 98.44 477 VAL A C 1
ATOM 3587 O O . VAL A 1 477 ? 11.573 -10.728 -20.454 1.00 98.44 477 VAL A O 1
ATOM 3590 N N . HIS A 1 478 ? 10.780 -12.788 -20.793 1.00 98.06 478 HIS A N 1
ATOM 3591 C CA . HIS A 1 478 ? 11.065 -13.256 -19.435 1.00 98.06 478 HIS A CA 1
ATOM 3592 C C . HIS A 1 478 ? 12.530 -13.675 -19.296 1.00 98.06 478 HIS A C 1
ATOM 3594 O O . HIS A 1 478 ? 13.198 -13.335 -18.320 1.00 98.06 478 HIS A O 1
ATOM 3600 N N . ASN A 1 479 ? 13.043 -14.375 -20.308 1.00 96.38 479 ASN A N 1
ATOM 3601 C CA . ASN A 1 479 ? 14.440 -14.775 -20.401 1.00 96.38 479 ASN A CA 1
ATOM 3602 C C . ASN A 1 479 ? 14.856 -14.889 -21.874 1.00 96.38 479 ASN A C 1
ATOM 3604 O O . ASN A 1 479 ? 14.021 -15.203 -22.719 1.00 96.38 479 ASN A O 1
ATOM 3608 N N . VAL A 1 480 ? 16.139 -14.674 -22.167 1.00 95.62 480 VAL A N 1
ATOM 3609 C CA . VAL A 1 480 ? 16.731 -14.861 -23.501 1.00 95.62 480 VAL A CA 1
ATOM 3610 C C . VAL A 1 480 ? 18.048 -15.606 -23.349 1.00 95.62 480 VAL A C 1
ATOM 3612 O O . VAL A 1 480 ? 18.858 -15.270 -22.486 1.00 95.62 480 VAL A O 1
ATOM 3615 N N . ARG A 1 481 ? 18.276 -16.618 -24.188 1.00 94.12 481 ARG A N 1
ATOM 3616 C CA . ARG A 1 481 ? 19.537 -17.366 -24.251 1.00 94.12 481 ARG A CA 1
ATOM 3617 C C . ARG A 1 481 ? 19.990 -17.485 -25.701 1.00 94.12 481 ARG A C 1
ATOM 3619 O O . ARG A 1 481 ? 19.296 -18.086 -26.512 1.00 94.12 481 ARG A O 1
ATOM 3626 N N . GLY A 1 482 ? 21.159 -16.934 -26.015 1.00 91.88 482 GLY A N 1
ATOM 3627 C CA . GLY A 1 482 ? 21.789 -17.049 -27.331 1.00 91.88 482 GLY A CA 1
ATOM 3628 C C . GLY A 1 482 ? 22.881 -18.116 -27.362 1.00 91.88 482 GLY A C 1
ATOM 3629 O O . GLY A 1 482 ? 23.666 -18.232 -26.421 1.00 91.88 482 GLY A O 1
ATOM 3630 N N . LYS A 1 483 ? 22.976 -18.866 -28.463 1.00 90.19 483 LYS A N 1
ATOM 3631 C CA . LYS A 1 483 ? 24.064 -19.817 -28.731 1.00 90.19 483 LYS A CA 1
ATOM 3632 C C . LYS A 1 483 ? 24.427 -19.807 -30.217 1.00 90.19 483 LYS A C 1
ATOM 3634 O O . LYS A 1 483 ? 23.823 -20.505 -31.032 1.00 90.19 483 LYS A O 1
ATOM 3639 N N . GLY A 1 484 ? 25.449 -19.029 -30.573 1.00 88.62 484 GLY A N 1
ATOM 3640 C CA . GLY A 1 484 ? 25.981 -18.963 -31.938 1.00 88.62 484 GLY A CA 1
ATOM 3641 C C . GLY A 1 484 ? 24.929 -18.515 -32.958 1.00 88.62 484 GLY A C 1
ATOM 3642 O O . GLY A 1 484 ? 24.569 -17.345 -32.994 1.00 88.62 484 GLY A O 1
ATOM 3643 N N . LYS A 1 485 ? 24.451 -19.452 -33.785 1.00 91.88 485 LYS A N 1
ATOM 3644 C CA . LYS A 1 485 ? 23.425 -19.237 -34.824 1.00 91.88 485 LYS A CA 1
ATOM 3645 C C . LYS A 1 485 ? 21.983 -19.466 -34.332 1.00 91.88 485 LYS A C 1
ATOM 3647 O O . LYS A 1 485 ? 21.092 -19.677 -35.146 1.00 91.88 485 LYS A O 1
ATOM 3652 N N . SER A 1 486 ? 21.759 -19.485 -33.020 1.00 94.31 486 SER A N 1
ATOM 3653 C CA . SER A 1 486 ? 20.437 -19.732 -32.440 1.00 94.31 486 SER A CA 1
ATOM 3654 C C . SER A 1 486 ? 20.164 -18.855 -31.224 1.00 94.31 486 SER A C 1
ATOM 3656 O O . SER A 1 486 ? 21.103 -18.456 -30.526 1.00 94.31 486 SER A O 1
ATOM 3658 N N . ALA A 1 487 ? 18.890 -18.575 -30.962 1.00 95.50 487 ALA A N 1
ATOM 3659 C CA . ALA A 1 487 ? 18.423 -17.954 -29.729 1.00 95.50 487 ALA A CA 1
ATOM 3660 C C . ALA A 1 487 ? 17.089 -18.553 -29.274 1.00 95.50 487 ALA A C 1
ATOM 3662 O O . ALA A 1 487 ? 16.263 -18.960 -30.087 1.00 95.50 487 ALA A O 1
ATOM 3663 N N . PHE A 1 488 ? 16.895 -18.563 -27.959 1.00 96.81 488 PHE A N 1
ATOM 3664 C CA . PHE A 1 488 ? 15.699 -19.051 -27.284 1.00 96.81 488 PHE A CA 1
ATOM 3665 C C . PHE A 1 488 ? 15.171 -17.940 -26.384 1.00 96.81 488 PHE A C 1
ATOM 3667 O O . PHE A 1 488 ? 15.911 -17.419 -25.543 1.00 96.81 488 PHE A O 1
ATOM 3674 N N . ILE A 1 489 ? 13.903 -17.576 -26.546 1.00 97.94 489 ILE A N 1
ATOM 3675 C CA . ILE A 1 489 ? 13.214 -16.603 -25.697 1.00 97.94 489 ILE A CA 1
ATOM 3676 C C . ILE A 1 489 ? 12.145 -17.346 -24.907 1.00 97.94 489 ILE A C 1
ATOM 3678 O O . ILE A 1 489 ? 11.365 -18.099 -25.477 1.00 97.94 489 ILE A O 1
ATOM 3682 N N . VAL A 1 490 ? 12.055 -17.090 -23.607 1.00 98.38 490 VAL A N 1
ATOM 3683 C CA . VAL A 1 490 ? 10.844 -17.410 -22.845 1.00 98.38 490 VAL A CA 1
ATOM 3684 C C . VAL A 1 490 ? 9.951 -16.179 -22.898 1.00 98.38 490 VAL A C 1
ATOM 3686 O O . VAL A 1 490 ? 10.280 -15.143 -22.313 1.00 98.38 490 VAL A O 1
ATOM 3689 N N . LEU A 1 491 ? 8.843 -16.271 -23.628 1.00 98.44 491 LEU A N 1
ATOM 3690 C CA . LEU A 1 491 ? 7.859 -15.204 -23.752 1.00 98.44 491 LEU A CA 1
ATOM 3691 C C . LEU A 1 491 ? 6.764 -15.414 -22.707 1.00 98.44 491 LEU A C 1
ATOM 3693 O O . LEU A 1 491 ? 6.112 -16.454 -22.685 1.00 98.44 491 LEU A O 1
ATOM 3697 N N . ARG A 1 492 ? 6.549 -14.423 -21.841 1.00 98.25 492 ARG A N 1
ATOM 3698 C CA . ARG A 1 492 ? 5.547 -14.470 -20.769 1.00 98.25 492 ARG A CA 1
ATOM 3699 C C . ARG A 1 492 ? 4.390 -13.524 -21.048 1.00 98.25 492 ARG A C 1
ATOM 3701 O O . ARG A 1 492 ? 4.601 -12.339 -21.311 1.00 98.25 492 ARG A O 1
ATOM 3708 N N . GLN A 1 493 ? 3.169 -13.998 -20.854 1.00 97.69 493 GLN A N 1
ATOM 3709 C CA . GLN A 1 493 ? 1.971 -13.171 -20.779 1.00 97.69 493 GLN A CA 1
ATOM 3710 C C . GLN A 1 493 ? 1.182 -13.566 -19.524 1.00 97.69 493 GLN A C 1
ATOM 3712 O O . GLN A 1 493 ? 0.611 -14.649 -19.454 1.00 97.69 493 GLN A O 1
ATOM 3717 N N . GLN A 1 494 ? 1.155 -12.676 -18.525 1.00 94.25 494 GLN A N 1
ATOM 3718 C CA . GLN A 1 494 ? 0.607 -12.957 -17.188 1.00 94.25 494 GLN A CA 1
ATOM 3719 C C . GLN A 1 494 ? 1.273 -14.192 -16.545 1.00 94.25 494 GLN A C 1
ATOM 3721 O O . GLN A 1 494 ? 2.490 -14.187 -16.362 1.00 94.25 494 GLN A O 1
ATOM 3726 N N . THR A 1 495 ? 0.493 -15.220 -16.203 1.00 94.81 495 THR A N 1
ATOM 3727 C CA . THR A 1 495 ? 0.949 -16.487 -15.616 1.00 94.81 495 THR A CA 1
ATOM 3728 C C . THR A 1 495 ? 1.432 -17.497 -16.656 1.00 94.81 495 THR A C 1
ATOM 3730 O O . THR A 1 495 ? 2.062 -18.475 -16.272 1.00 94.81 495 THR A O 1
ATOM 3733 N N . ALA A 1 496 ? 1.162 -17.278 -17.948 1.00 96.62 496 ALA A N 1
ATOM 3734 C CA . ALA A 1 496 ? 1.515 -18.210 -19.014 1.00 96.62 496 ALA A CA 1
ATOM 3735 C C . ALA A 1 496 ? 2.860 -17.861 -19.665 1.00 96.62 496 ALA A C 1
ATOM 3737 O O . ALA A 1 496 ? 3.186 -16.685 -19.874 1.00 96.62 496 ALA A O 1
ATOM 3738 N N . THR A 1 497 ? 3.627 -18.886 -20.025 1.00 98.00 497 THR A N 1
ATOM 3739 C CA . THR A 1 497 ? 4.915 -18.790 -20.717 1.00 98.00 497 THR A CA 1
ATOM 3740 C C . THR A 1 497 ? 5.002 -19.787 -21.867 1.00 98.00 497 THR A C 1
ATOM 3742 O O . THR A 1 497 ? 4.530 -20.916 -21.760 1.00 98.00 497 THR A O 1
ATOM 3745 N N . VAL A 1 498 ? 5.635 -19.369 -22.962 1.00 98.31 498 VAL A N 1
ATOM 3746 C CA . VAL A 1 498 ? 5.929 -20.206 -24.133 1.00 98.31 498 VAL A CA 1
ATOM 3747 C C . VAL A 1 498 ? 7.358 -19.947 -24.600 1.00 98.31 498 VAL A C 1
ATOM 3749 O O . VAL A 1 498 ? 7.871 -18.830 -24.466 1.00 98.31 498 VAL A O 1
ATOM 3752 N N . GLN A 1 499 ? 8.014 -20.973 -25.136 1.00 98.19 499 GLN A N 1
ATOM 3753 C CA . GLN A 1 499 ? 9.326 -20.823 -25.755 1.00 98.19 499 GLN A CA 1
ATOM 3754 C C . GLN A 1 499 ? 9.183 -20.300 -27.187 1.00 98.19 499 GLN A C 1
ATOM 3756 O O . GLN A 1 499 ? 8.317 -20.736 -27.938 1.00 98.19 499 GLN A O 1
ATOM 3761 N N . VAL A 1 500 ? 10.049 -19.368 -27.571 1.00 98.25 500 VAL A N 1
ATOM 3762 C CA . VAL A 1 500 ? 10.216 -18.898 -28.948 1.00 98.25 500 VAL A CA 1
ATOM 3763 C C . VAL A 1 500 ? 11.625 -19.262 -29.391 1.00 98.25 500 VAL A C 1
ATOM 3765 O O . VAL A 1 500 ? 12.593 -18.920 -28.704 1.00 98.25 500 VAL A O 1
ATOM 3768 N N . VAL A 1 501 ? 11.740 -19.943 -30.525 1.00 96.94 501 VAL A N 1
ATOM 3769 C CA . VAL A 1 501 ? 13.004 -20.430 -31.079 1.00 96.94 501 VAL A CA 1
ATOM 3770 C C . VAL A 1 501 ? 13.364 -19.691 -32.358 1.00 96.94 501 VAL A C 1
ATOM 3772 O O . VAL A 1 501 ? 12.515 -19.384 -33.195 1.00 96.94 501 VAL A O 1
ATOM 3775 N N . LEU A 1 502 ? 14.649 -19.382 -32.488 1.00 95.44 502 LEU A N 1
ATOM 3776 C CA . LEU A 1 502 ? 15.225 -18.697 -33.633 1.00 95.44 502 LEU A CA 1
ATOM 3777 C C . LEU A 1 502 ? 16.457 -19.477 -34.089 1.00 95.44 502 LEU A C 1
ATOM 3779 O O . LEU A 1 502 ? 17.423 -19.576 -33.329 1.00 95.44 502 LEU A O 1
ATOM 3783 N N . PHE A 1 503 ? 16.459 -19.971 -35.325 1.00 95.06 503 PHE A N 1
ATOM 3784 C CA . PHE A 1 503 ? 17.610 -20.628 -35.950 1.00 95.06 503 PHE A CA 1
ATOM 3785 C C . PHE A 1 503 ? 17.945 -19.919 -37.255 1.00 95.06 503 PHE A C 1
ATOM 3787 O O . PHE A 1 503 ? 17.067 -19.752 -38.091 1.00 95.06 503 PHE A O 1
ATOM 3794 N N . VAL A 1 504 ? 19.201 -19.493 -37.429 1.00 93.50 504 VAL A N 1
ATOM 3795 C CA . VAL A 1 504 ? 19.619 -18.785 -38.649 1.00 93.50 504 VAL A CA 1
ATOM 3796 C C . VAL A 1 504 ? 19.472 -19.696 -39.865 1.00 93.50 504 VAL A C 1
ATOM 3798 O O . VAL A 1 504 ? 20.183 -20.698 -39.972 1.00 93.50 504 VAL A O 1
ATOM 3801 N N . ASP A 1 505 ? 18.607 -19.289 -40.786 1.00 92.06 505 ASP A N 1
ATOM 3802 C CA . ASP A 1 505 ? 18.374 -19.908 -42.093 1.00 92.06 505 ASP A CA 1
ATOM 3803 C C . ASP A 1 505 ? 18.568 -18.917 -43.257 1.00 92.06 505 ASP A C 1
ATOM 3805 O O . ASP A 1 505 ? 18.503 -19.319 -44.415 1.00 92.06 505 ASP A O 1
ATOM 3809 N N . ASP A 1 506 ? 18.824 -17.638 -42.947 1.00 83.81 506 ASP A N 1
ATOM 3810 C CA . ASP A 1 506 ? 18.958 -16.521 -43.890 1.00 83.81 506 ASP A CA 1
ATOM 3811 C C . ASP A 1 506 ? 17.706 -16.296 -44.784 1.00 83.81 506 ASP A C 1
ATOM 3813 O O . ASP A 1 506 ? 17.765 -15.558 -45.767 1.00 83.81 506 ASP A O 1
ATOM 3817 N N . VAL A 1 507 ? 16.553 -16.877 -44.414 1.00 88.69 507 VAL A N 1
ATOM 3818 C CA . VAL A 1 507 ? 15.243 -16.717 -45.085 1.00 88.69 507 VAL A CA 1
ATOM 3819 C C . VAL A 1 507 ? 14.216 -16.072 -44.155 1.00 88.69 507 VAL A C 1
ATOM 3821 O O . VAL A 1 507 ? 13.473 -15.177 -44.556 1.00 88.69 507 VAL A O 1
ATOM 3824 N N . HIS A 1 508 ? 14.169 -16.517 -42.905 1.00 90.12 508 HIS A N 1
ATOM 3825 C CA . HIS A 1 508 ? 13.247 -16.042 -41.877 1.00 90.12 508 HIS A CA 1
ATOM 3826 C C . HIS A 1 508 ? 13.980 -15.467 -40.670 1.00 90.12 508 HIS A C 1
ATOM 3828 O O . HIS A 1 508 ? 13.460 -14.568 -40.012 1.00 90.12 508 HIS A O 1
ATOM 3834 N N . VAL A 1 509 ? 15.193 -15.950 -40.399 1.00 93.88 509 VAL A N 1
ATOM 3835 C CA . VAL A 1 509 ? 16.029 -15.489 -39.291 1.00 93.88 509 VAL A CA 1
ATOM 3836 C C . VAL A 1 509 ? 17.451 -15.251 -39.790 1.00 93.88 509 VAL A C 1
ATOM 3838 O O . VAL A 1 509 ? 18.129 -16.166 -40.260 1.00 93.88 509 VAL A O 1
ATOM 3841 N N . SER A 1 510 ? 17.934 -14.020 -39.620 1.00 93.81 510 SER A N 1
ATOM 3842 C CA . SER A 1 510 ? 19.316 -13.635 -39.912 1.00 93.81 510 SER A CA 1
ATOM 3843 C C . SER A 1 510 ? 20.200 -13.681 -38.659 1.00 93.81 510 SER A C 1
ATOM 3845 O O . SER A 1 510 ? 19.733 -13.681 -37.513 1.00 93.81 510 SER A O 1
ATOM 3847 N N . LYS A 1 511 ? 21.525 -13.650 -38.853 1.00 91.00 511 LYS A N 1
ATOM 3848 C CA . LYS A 1 511 ? 22.475 -13.471 -37.736 1.00 91.00 511 LYS A CA 1
ATOM 3849 C C . LYS A 1 511 ? 22.281 -12.130 -37.015 1.00 91.00 511 LYS A C 1
ATOM 3851 O O . LYS A 1 511 ? 22.494 -12.073 -35.802 1.00 91.00 511 LYS A O 1
ATOM 3856 N N . GLY A 1 512 ? 21.897 -11.078 -37.746 1.00 90.50 512 GLY A N 1
ATOM 3857 C CA . GLY A 1 512 ? 21.599 -9.753 -37.197 1.00 90.50 512 GLY A CA 1
ATOM 3858 C C . GLY A 1 512 ? 20.415 -9.802 -36.234 1.00 90.50 512 GLY A C 1
ATOM 3859 O O . GLY A 1 512 ? 20.535 -9.359 -35.089 1.00 90.50 512 GLY A O 1
ATOM 3860 N N . MET A 1 513 ? 19.328 -10.467 -36.637 1.00 94.62 513 MET A N 1
ATOM 3861 C CA . MET A 1 513 ? 18.146 -10.690 -35.799 1.00 94.62 513 MET A CA 1
ATOM 3862 C C . MET A 1 513 ? 18.496 -11.434 -34.503 1.00 94.62 513 MET A C 1
ATOM 3864 O O . MET A 1 513 ? 18.151 -10.963 -33.420 1.00 94.62 513 MET A O 1
ATOM 3868 N N . VAL A 1 514 ? 19.234 -12.551 -34.577 1.00 94.31 514 VAL A N 1
ATOM 3869 C CA . VAL A 1 514 ? 19.652 -13.318 -33.381 1.00 94.31 514 VAL A CA 1
ATOM 3870 C C . VAL A 1 514 ? 20.462 -12.448 -32.418 1.00 94.31 514 VAL A C 1
ATOM 3872 O O . VAL A 1 514 ? 20.213 -12.462 -31.209 1.00 94.31 514 VAL A O 1
ATOM 3875 N N . LYS A 1 515 ? 21.408 -11.659 -32.939 1.00 93.06 515 LYS A N 1
ATOM 3876 C CA . LYS A 1 515 ? 22.229 -10.748 -32.133 1.00 93.06 515 LYS A CA 1
ATOM 3877 C C . LYS A 1 515 ? 21.383 -9.662 -31.464 1.00 93.06 515 LYS A C 1
ATOM 3879 O O . LYS A 1 515 ? 21.579 -9.401 -30.278 1.00 93.06 515 LYS A O 1
ATOM 3884 N N . TRP A 1 516 ? 20.446 -9.057 -32.194 1.00 95.00 516 TRP A N 1
ATOM 3885 C CA . TRP A 1 516 ? 19.545 -8.034 -31.660 1.00 95.00 516 TRP A CA 1
ATOM 3886 C C . TRP A 1 516 ? 18.625 -8.600 -30.574 1.00 95.00 516 TRP A C 1
ATOM 3888 O O . TRP A 1 516 ? 18.549 -8.031 -29.486 1.00 95.00 516 TRP A O 1
ATOM 3898 N N . VAL A 1 517 ? 18.015 -9.765 -30.802 1.00 96.00 517 VAL A N 1
ATOM 3899 C CA . VAL A 1 517 ? 17.171 -10.446 -29.807 1.00 96.00 517 VAL A CA 1
ATOM 3900 C C . VAL A 1 517 ? 17.942 -10.745 -28.524 1.00 96.00 517 VAL A C 1
ATOM 3902 O O . VAL A 1 517 ? 17.443 -10.477 -27.434 1.00 96.00 517 VAL A O 1
ATOM 3905 N N . CYS A 1 518 ? 19.181 -11.235 -28.630 1.00 95.12 518 CYS A N 1
ATOM 3906 C CA . CYS A 1 518 ? 20.028 -11.503 -27.462 1.00 95.12 518 CYS A CA 1
ATOM 3907 C C . CYS A 1 518 ? 20.415 -10.243 -26.672 1.00 95.12 518 CYS A C 1
ATOM 3909 O O . CYS A 1 518 ? 20.877 -10.366 -25.541 1.00 95.12 518 CYS A O 1
ATOM 3911 N N . SER A 1 519 ? 20.243 -9.051 -27.252 1.00 94.38 519 SER A N 1
ATOM 3912 C CA . SER A 1 519 ? 20.481 -7.768 -26.580 1.00 94.38 519 SER A CA 1
ATOM 3913 C C . SER A 1 519 ? 19.244 -7.197 -25.882 1.00 94.38 519 SER A C 1
ATOM 3915 O O . SER A 1 519 ? 19.355 -6.193 -25.182 1.00 94.38 519 SER A O 1
ATOM 3917 N N . LEU A 1 520 ? 18.062 -7.797 -26.065 1.00 95.62 520 LEU A N 1
ATOM 3918 C CA . LEU A 1 520 ? 16.836 -7.304 -25.444 1.00 95.62 520 LEU A CA 1
ATOM 3919 C C . LEU A 1 520 ? 16.899 -7.474 -23.919 1.00 95.62 520 LEU A C 1
ATOM 3921 O O . LEU A 1 520 ? 17.062 -8.600 -23.438 1.00 95.62 520 LEU A O 1
ATOM 3925 N N . PRO A 1 521 ? 16.707 -6.392 -23.140 1.00 97.12 521 PRO A N 1
ATOM 3926 C CA . PRO A 1 521 ? 16.589 -6.514 -21.697 1.00 97.12 521 PRO A CA 1
ATOM 3927 C C . PRO A 1 521 ? 15.365 -7.347 -21.310 1.00 97.12 521 PRO A C 1
ATOM 3929 O O . PRO A 1 521 ? 14.325 -7.298 -21.983 1.00 97.12 521 PRO A O 1
ATOM 3932 N N . ARG A 1 522 ? 15.458 -8.067 -20.188 1.00 97.62 522 ARG A N 1
ATOM 3933 C CA . ARG A 1 522 ? 14.306 -8.754 -19.591 1.00 97.62 522 ARG A CA 1
ATOM 3934 C C . ARG A 1 522 ? 13.191 -7.752 -19.292 1.00 97.62 522 ARG A C 1
ATOM 3936 O O . ARG A 1 522 ? 13.438 -6.569 -19.094 1.00 97.62 522 ARG A O 1
ATOM 3943 N N . GLU A 1 523 ? 11.955 -8.238 -19.274 1.00 98.25 523 GLU A N 1
ATOM 3944 C CA . GLU A 1 523 ? 10.708 -7.476 -19.112 1.00 98.25 523 GLU A CA 1
ATOM 3945 C C . GLU A 1 523 ? 10.283 -6.593 -20.299 1.00 98.25 523 GLU A C 1
ATOM 3947 O O . GLU A 1 523 ? 9.159 -6.069 -20.273 1.00 98.25 523 GLU A O 1
ATOM 3952 N N . THR A 1 524 ? 11.107 -6.496 -21.351 1.00 98.56 524 THR A N 1
ATOM 3953 C CA . THR A 1 524 ? 10.769 -5.828 -22.621 1.00 98.56 524 THR A CA 1
ATOM 3954 C C . THR A 1 524 ? 9.516 -6.442 -23.239 1.00 98.56 524 THR A C 1
ATOM 3956 O O . THR A 1 524 ? 9.383 -7.665 -23.300 1.00 98.56 524 THR A O 1
ATOM 3959 N N . VAL A 1 525 ? 8.583 -5.603 -23.690 1.00 98.75 525 VAL A N 1
ATOM 3960 C CA . VAL A 1 525 ? 7.367 -6.045 -24.386 1.00 98.75 525 VAL A CA 1
ATOM 3961 C C . VAL A 1 525 ? 7.668 -6.181 -25.870 1.00 98.75 525 VAL A C 1
ATOM 3963 O O . VAL A 1 525 ? 8.113 -5.217 -26.495 1.00 98.75 525 VAL A O 1
ATOM 3966 N N . VAL A 1 526 ? 7.387 -7.355 -26.428 1.00 98.69 526 VAL A N 1
ATOM 3967 C CA . VAL A 1 526 ? 7.597 -7.671 -27.843 1.00 98.69 526 VAL A CA 1
ATOM 3968 C C . VAL A 1 526 ? 6.327 -8.215 -28.488 1.00 98.69 526 VAL A C 1
ATOM 3970 O O . VAL A 1 526 ? 5.538 -8.911 -27.841 1.00 98.69 526 VAL A O 1
ATOM 3973 N N . ASP A 1 527 ? 6.169 -7.914 -29.772 1.00 98.50 527 ASP A N 1
ATOM 3974 C CA . ASP A 1 527 ? 5.274 -8.621 -30.681 1.00 98.50 527 ASP A CA 1
ATOM 3975 C C . ASP A 1 527 ? 6.065 -9.710 -31.385 1.00 98.50 527 ASP A C 1
ATOM 3977 O O . ASP A 1 527 ? 7.120 -9.439 -31.949 1.00 98.50 527 ASP A O 1
ATOM 3981 N N . VAL A 1 528 ? 5.554 -10.932 -31.343 1.00 98.38 528 VAL A N 1
ATOM 3982 C CA . VAL A 1 528 ? 6.158 -12.123 -31.932 1.00 98.38 528 VAL A CA 1
ATOM 3983 C C . VAL A 1 528 ? 5.168 -12.711 -32.921 1.00 98.38 528 VAL A C 1
ATOM 3985 O O . VAL A 1 528 ? 4.050 -13.067 -32.547 1.00 98.38 528 VAL A O 1
ATOM 3988 N N . ARG A 1 529 ? 5.586 -12.828 -34.178 1.00 98.25 529 ARG A N 1
ATOM 3989 C CA . ARG A 1 529 ? 4.884 -13.589 -35.208 1.00 98.25 529 ARG A CA 1
ATOM 3990 C C . ARG A 1 529 ? 5.707 -14.821 -35.549 1.00 98.25 529 ARG A C 1
ATOM 3992 O O . ARG A 1 529 ? 6.910 -14.715 -35.802 1.00 98.25 529 ARG A O 1
ATOM 3999 N N . GLY A 1 530 ? 5.072 -15.983 -35.552 1.00 97.62 530 GLY A N 1
ATOM 4000 C CA . GLY A 1 530 ? 5.762 -17.247 -35.778 1.00 97.62 530 GLY A CA 1
ATOM 4001 C C . GLY A 1 530 ? 4.813 -18.418 -35.960 1.00 97.62 530 GLY A C 1
ATOM 4002 O O . GLY A 1 530 ? 3.607 -18.269 -35.789 1.00 97.62 530 GLY A O 1
ATOM 4003 N N . VAL A 1 531 ? 5.370 -19.570 -36.318 1.00 97.94 531 VAL A N 1
ATOM 4004 C CA . VAL A 1 531 ? 4.625 -20.818 -36.536 1.00 97.94 531 VAL A CA 1
ATOM 4005 C C . VAL A 1 531 ? 4.716 -21.685 -35.286 1.00 97.94 531 VAL A C 1
ATOM 4007 O O . VAL A 1 531 ? 5.800 -21.818 -34.718 1.00 97.94 531 VAL A O 1
ATOM 4010 N N . ILE A 1 532 ? 3.603 -22.268 -34.853 1.00 97.88 532 ILE A N 1
ATOM 4011 C CA . ILE A 1 532 ? 3.590 -23.206 -33.726 1.00 97.88 532 ILE A CA 1
ATOM 4012 C C . ILE A 1 532 ? 4.171 -24.548 -34.159 1.00 97.88 532 ILE A C 1
ATOM 4014 O O . ILE A 1 532 ? 3.710 -25.148 -35.126 1.00 97.88 532 ILE A O 1
ATOM 4018 N N . VAL A 1 533 ? 5.160 -25.041 -33.421 1.00 96.62 533 VAL A N 1
ATOM 4019 C CA . VAL A 1 533 ? 5.808 -26.333 -33.669 1.00 96.62 533 VAL A CA 1
ATOM 4020 C C . VAL A 1 533 ? 5.921 -27.130 -32.374 1.00 96.62 533 VAL A C 1
ATOM 4022 O O . VAL A 1 533 ? 5.826 -26.577 -31.276 1.00 96.62 533 VAL A O 1
ATOM 4025 N N . ARG A 1 534 ? 6.120 -28.445 -32.491 1.00 94.25 534 ARG A N 1
ATOM 4026 C CA . ARG A 1 534 ? 6.417 -29.296 -31.333 1.00 94.25 534 ARG A CA 1
ATOM 4027 C C . ARG A 1 534 ? 7.909 -29.211 -30.993 1.00 94.25 534 ARG A C 1
ATOM 4029 O O . ARG A 1 534 ? 8.714 -29.325 -31.919 1.00 94.25 534 ARG A O 1
ATOM 4036 N N . PRO A 1 535 ? 8.289 -29.066 -29.712 1.00 91.94 535 PRO A N 1
ATOM 4037 C CA . PRO A 1 535 ? 9.691 -29.034 -29.317 1.00 91.94 535 PRO A CA 1
ATOM 4038 C C . PRO A 1 535 ? 10.401 -30.348 -29.662 1.00 91.94 535 PRO A C 1
ATOM 4040 O O . PRO A 1 535 ? 9.922 -31.434 -29.331 1.00 91.94 535 PRO A O 1
ATOM 4043 N N . GLU A 1 536 ? 11.592 -30.269 -30.261 1.00 84.88 536 GLU A N 1
ATOM 4044 C CA . GLU A 1 536 ? 12.405 -31.462 -30.563 1.00 84.88 536 GLU A CA 1
ATOM 4045 C C . GLU A 1 536 ? 12.835 -32.221 -29.295 1.00 84.88 536 GLU A C 1
ATOM 4047 O O . GLU A 1 536 ? 13.049 -33.431 -29.327 1.00 84.88 536 GLU A O 1
ATOM 4052 N N . SER A 1 537 ? 12.941 -31.519 -28.161 1.00 81.56 537 SER A N 1
ATOM 4053 C CA . SER A 1 537 ? 13.288 -32.093 -26.857 1.00 81.56 537 SER A CA 1
ATOM 4054 C C . SER A 1 537 ? 12.126 -32.808 -26.155 1.00 81.56 537 SER A C 1
ATOM 4056 O O . SER A 1 537 ? 12.310 -33.288 -25.038 1.00 81.56 537 SER A O 1
ATOM 4058 N N . GLY A 1 538 ? 10.938 -32.863 -26.765 1.00 85.38 538 GLY A N 1
ATOM 4059 C CA . GLY A 1 538 ? 9.713 -33.339 -26.125 1.00 85.38 538 GLY A CA 1
ATOM 4060 C C . GLY A 1 538 ? 8.984 -32.199 -25.419 1.00 85.38 538 GLY A C 1
ATOM 4061 O O . GLY A 1 538 ? 8.210 -31.492 -26.054 1.00 85.38 538 GLY A O 1
ATOM 4062 N N . GLU A 1 539 ? 9.241 -32.007 -24.123 1.00 91.38 539 GLU A N 1
ATOM 4063 C CA . GLU A 1 539 ? 8.600 -30.960 -23.313 1.00 91.38 539 GLU A CA 1
ATOM 4064 C C . GLU A 1 539 ? 9.573 -29.841 -22.919 1.00 91.38 539 GLU A C 1
ATOM 4066 O O . GLU A 1 539 ? 10.739 -30.081 -22.587 1.00 91.38 539 GLU A O 1
ATOM 4071 N N . VAL A 1 540 ? 9.088 -28.595 -22.915 1.00 92.81 540 VAL A N 1
ATOM 4072 C CA . VAL A 1 540 ? 9.844 -27.433 -22.420 1.00 92.81 540 VAL A CA 1
ATOM 4073 C C . VAL A 1 540 ? 9.484 -27.151 -20.962 1.00 92.81 540 VAL A C 1
ATOM 4075 O O . VAL A 1 540 ? 8.620 -26.332 -20.662 1.00 92.81 540 VAL A O 1
ATOM 4078 N N . GLU A 1 541 ? 10.199 -27.789 -20.036 1.00 92.00 541 GLU A N 1
ATOM 4079 C CA . GLU A 1 541 ? 9.909 -27.737 -18.590 1.00 92.00 541 GLU A CA 1
ATOM 4080 C C . GLU A 1 541 ? 9.896 -26.330 -17.974 1.00 92.00 541 GLU A C 1
ATOM 4082 O O . GLU A 1 541 ? 9.232 -26.088 -16.969 1.00 92.00 541 GLU A O 1
ATOM 4087 N N . SER A 1 542 ? 10.619 -25.376 -18.566 1.00 90.44 542 SER A N 1
ATOM 4088 C CA . SER A 1 542 ? 10.652 -23.991 -18.081 1.00 90.44 542 SER A CA 1
ATOM 4089 C C . SER A 1 542 ? 9.434 -23.149 -18.484 1.00 90.44 542 SER A C 1
ATOM 4091 O O . SER A 1 542 ? 9.364 -21.975 -18.110 1.00 90.44 542 SER A O 1
ATOM 4093 N N . CYS A 1 543 ? 8.515 -23.697 -19.280 1.00 95.38 543 CYS A N 1
ATOM 4094 C CA . CYS A 1 543 ? 7.352 -22.997 -19.818 1.00 95.38 543 CYS A CA 1
ATOM 4095 C C . CYS A 1 543 ? 6.042 -23.636 -19.340 1.00 95.38 543 CYS A C 1
ATOM 4097 O O . CYS A 1 543 ? 6.000 -24.820 -19.019 1.00 95.38 543 CYS A O 1
ATOM 4099 N N . THR A 1 544 ? 4.954 -22.861 -19.295 1.00 95.44 544 THR A N 1
ATOM 4100 C CA . THR A 1 544 ? 3.621 -23.423 -19.021 1.00 95.44 544 THR A CA 1
ATOM 4101 C C . THR A 1 544 ? 3.064 -24.139 -20.244 1.00 95.44 544 THR A C 1
ATOM 4103 O O . THR A 1 544 ? 2.428 -25.175 -20.093 1.00 95.44 544 THR A O 1
ATOM 4106 N N . GLN A 1 545 ? 3.319 -23.606 -21.443 1.00 96.56 545 GLN A N 1
ATOM 4107 C CA . GLN A 1 545 ? 3.057 -24.303 -22.700 1.00 96.56 545 GLN A CA 1
ATOM 4108 C C . GLN A 1 545 ? 4.257 -25.196 -22.997 1.00 96.56 545 GLN A C 1
ATOM 4110 O O . GLN A 1 545 ? 5.280 -24.726 -23.498 1.00 96.56 545 GLN A O 1
ATOM 4115 N N . LYS A 1 546 ? 4.162 -26.454 -22.561 1.00 95.62 546 LYS A N 1
ATOM 4116 C CA . LYS A 1 546 ? 5.268 -27.419 -22.599 1.00 95.62 546 LYS A CA 1
ATOM 4117 C C . LYS A 1 546 ? 5.341 -28.197 -23.905 1.00 95.62 546 LYS A C 1
ATOM 4119 O O . LYS A 1 546 ? 6.435 -28.575 -24.308 1.00 95.62 546 LYS A O 1
ATOM 4124 N N . ASP A 1 547 ? 4.193 -28.443 -24.528 1.00 94.75 547 ASP A N 1
ATOM 4125 C CA . ASP A 1 547 ? 4.006 -29.284 -25.715 1.00 94.75 547 ASP A CA 1
ATOM 4126 C C . ASP A 1 547 ? 4.233 -28.535 -27.037 1.00 94.75 547 ASP A C 1
ATOM 4128 O O . ASP A 1 547 ? 4.271 -29.154 -28.104 1.00 94.75 547 ASP A O 1
ATOM 4132 N N . VAL A 1 548 ? 4.389 -27.209 -26.973 1.00 96.69 548 VAL A N 1
ATOM 4133 C CA . VAL A 1 548 ? 4.561 -26.332 -28.132 1.00 96.69 548 VAL A CA 1
ATOM 4134 C C . VAL A 1 548 ? 5.626 -25.261 -27.917 1.00 96.69 548 VAL A C 1
ATOM 4136 O O . VAL A 1 548 ? 5.847 -24.766 -26.811 1.00 96.69 548 VAL A O 1
ATOM 4139 N N . GLU A 1 549 ? 6.241 -24.837 -29.015 1.00 97.69 549 GLU A N 1
ATOM 4140 C CA . GLU A 1 549 ? 7.089 -23.650 -29.099 1.00 97.69 549 GLU A CA 1
ATOM 4141 C C . GLU A 1 549 ? 6.777 -22.845 -30.370 1.00 97.69 549 GLU A C 1
ATOM 4143 O O . GLU A 1 549 ? 6.146 -23.338 -31.305 1.00 97.69 549 GLU A O 1
ATOM 4148 N N . ILE A 1 550 ? 7.196 -21.580 -30.406 1.00 98.19 550 ILE A N 1
ATOM 4149 C CA . ILE A 1 550 ? 7.001 -20.695 -31.559 1.00 98.19 550 ILE A CA 1
ATOM 4150 C C . ILE A 1 550 ? 8.295 -20.639 -32.372 1.00 98.19 550 ILE A C 1
ATOM 4152 O O . ILE A 1 550 ? 9.287 -20.072 -31.914 1.00 98.19 550 ILE A O 1
ATOM 4156 N N . SER A 1 551 ? 8.276 -21.149 -33.601 1.00 97.56 551 SER A N 1
ATOM 4157 C CA . SER A 1 551 ? 9.338 -20.922 -34.584 1.00 97.56 551 SER A CA 1
ATOM 4158 C C . SER A 1 551 ? 9.205 -19.518 -35.174 1.00 97.56 551 SER A C 1
ATOM 4160 O O . SER A 1 551 ? 8.209 -19.191 -35.830 1.00 97.56 551 SER A O 1
ATOM 4162 N N . LEU A 1 552 ? 10.169 -18.643 -34.880 1.00 97.75 552 LEU A N 1
ATOM 4163 C CA . LEU A 1 552 ? 10.040 -17.213 -35.149 1.00 97.75 552 LEU A CA 1
ATOM 4164 C C . LEU A 1 552 ? 10.046 -16.874 -36.649 1.00 97.75 552 LEU A C 1
ATOM 4166 O O . LEU A 1 552 ? 10.864 -17.379 -37.416 1.00 97.75 552 LEU A O 1
ATOM 4170 N N . ARG A 1 553 ? 9.184 -15.928 -37.045 1.00 97.00 553 ARG A N 1
ATOM 4171 C CA . ARG A 1 553 ? 9.216 -15.254 -38.355 1.00 97.00 553 ARG A CA 1
ATOM 4172 C C . ARG A 1 553 ? 9.510 -13.757 -38.263 1.00 97.00 553 ARG A C 1
ATOM 4174 O O . ARG A 1 553 ? 10.151 -13.209 -39.152 1.00 97.00 553 ARG A O 1
ATOM 4181 N N . GLU A 1 554 ? 9.005 -13.083 -37.234 1.00 97.19 554 GLU A N 1
ATOM 4182 C CA . GLU A 1 554 ? 9.122 -11.629 -37.078 1.00 97.19 554 GLU A CA 1
ATOM 4183 C C . GLU A 1 554 ? 8.986 -11.246 -35.598 1.00 97.19 554 GLU A C 1
ATOM 4185 O O . GLU A 1 554 ? 8.139 -11.797 -34.890 1.00 97.19 554 GLU A O 1
ATOM 4190 N N . ILE A 1 555 ? 9.824 -10.323 -35.116 1.00 98.25 555 ILE A N 1
ATOM 4191 C CA . ILE A 1 555 ? 9.816 -9.873 -33.717 1.00 98.25 555 ILE A CA 1
ATOM 4192 C C . ILE A 1 555 ? 10.076 -8.376 -33.597 1.00 98.25 555 ILE A C 1
ATOM 4194 O O . ILE A 1 555 ? 11.135 -7.892 -33.973 1.00 98.25 555 ILE A O 1
ATOM 4198 N N . HIS A 1 556 ? 9.164 -7.643 -32.966 1.00 98.12 556 HIS A N 1
ATOM 4199 C CA . HIS A 1 556 ? 9.317 -6.199 -32.777 1.00 98.12 556 HIS A CA 1
ATOM 4200 C C . HIS A 1 556 ? 9.212 -5.802 -31.313 1.00 98.12 556 HIS A C 1
ATOM 4202 O O . HIS A 1 556 ? 8.314 -6.240 -30.598 1.00 98.12 556 HIS A O 1
ATOM 4208 N N . CYS A 1 557 ? 10.122 -4.947 -30.862 1.00 98.12 557 CYS A N 1
ATOM 4209 C CA . CYS A 1 557 ? 10.111 -4.359 -29.532 1.00 98.12 557 CYS A CA 1
ATOM 4210 C C . CYS A 1 557 ? 9.092 -3.217 -29.486 1.00 98.12 557 CYS A C 1
ATOM 4212 O O . CYS A 1 557 ? 9.218 -2.227 -30.199 1.00 98.12 557 CYS A O 1
ATOM 4214 N N . ILE A 1 558 ? 8.074 -3.364 -28.638 1.00 98.12 558 ILE A N 1
ATOM 4215 C CA . ILE A 1 558 ? 6.978 -2.396 -28.479 1.00 98.12 558 ILE A CA 1
ATOM 4216 C C . ILE A 1 558 ? 7.267 -1.428 -27.337 1.00 98.12 558 ILE A C 1
ATOM 4218 O O . ILE A 1 558 ? 6.922 -0.251 -27.390 1.00 98.12 558 ILE A O 1
ATOM 4222 N N . SER A 1 559 ? 7.870 -1.939 -26.267 1.00 98.00 559 SER A N 1
ATOM 4223 C CA . SER A 1 559 ? 8.249 -1.149 -25.103 1.00 98.00 559 SER A CA 1
ATOM 4224 C C . SER A 1 559 ? 9.479 -1.776 -24.470 1.00 98.00 559 SER A C 1
ATOM 4226 O O . SER A 1 559 ? 9.403 -2.837 -23.840 1.00 98.00 559 SER A O 1
ATOM 4228 N N . ARG A 1 560 ? 10.619 -1.121 -24.686 1.00 97.75 560 ARG A N 1
ATOM 4229 C CA . ARG A 1 560 ? 11.923 -1.536 -24.173 1.00 97.75 560 ARG A CA 1
ATOM 4230 C C . ARG A 1 560 ? 11.981 -1.330 -22.662 1.00 97.75 560 ARG A C 1
ATOM 4232 O O . ARG A 1 560 ? 11.619 -0.265 -22.168 1.00 97.75 560 ARG A O 1
ATOM 4239 N N . SER A 1 561 ? 12.425 -2.353 -21.938 1.00 97.50 561 SER A N 1
ATOM 4240 C CA . SER A 1 561 ? 12.707 -2.232 -20.505 1.00 97.50 561 SER A CA 1
ATOM 4241 C C . SER A 1 561 ? 14.054 -1.540 -20.272 1.00 97.50 561 SER A C 1
ATOM 4243 O O . SER A 1 561 ? 14.895 -1.485 -21.170 1.00 97.50 561 SER A O 1
ATOM 4245 N N . VAL A 1 562 ? 14.270 -1.053 -19.048 1.00 93.56 562 VAL A N 1
ATOM 4246 C CA . VAL A 1 562 ? 15.610 -0.696 -18.556 1.00 93.56 562 VAL A CA 1
ATOM 4247 C C . VAL A 1 562 ? 16.568 -1.894 -18.682 1.00 93.56 562 VAL A C 1
ATOM 4249 O O . VAL A 1 562 ? 16.083 -3.035 -18.754 1.00 93.56 562 VAL A O 1
ATOM 4252 N N . PRO A 1 563 ? 17.898 -1.671 -18.705 1.00 95.38 563 PRO A N 1
ATOM 4253 C CA . PRO A 1 563 ? 18.879 -2.753 -18.663 1.00 95.38 563 PRO A CA 1
ATOM 4254 C C . PRO A 1 563 ? 18.562 -3.771 -17.562 1.00 95.38 563 PRO A C 1
ATOM 4256 O O . PRO A 1 563 ? 18.033 -3.429 -16.505 1.00 95.38 563 PRO A O 1
ATOM 4259 N N . THR A 1 564 ? 18.847 -5.050 -17.818 1.00 92.00 564 THR A N 1
ATOM 4260 C CA . THR A 1 564 ? 18.407 -6.137 -16.919 1.00 92.00 564 THR A CA 1
ATOM 4261 C C . THR A 1 564 ? 19.066 -6.025 -15.543 1.00 92.00 564 THR A C 1
ATOM 4263 O O . THR A 1 564 ? 18.454 -6.363 -14.536 1.00 92.00 564 THR A O 1
ATOM 4266 N N . GLU A 1 565 ? 20.299 -5.532 -15.510 1.00 90.69 565 GLU A N 1
ATOM 4267 C CA . GLU A 1 565 ? 21.093 -5.235 -14.319 1.00 90.69 565 GLU A CA 1
ATOM 4268 C C . GLU A 1 565 ? 20.552 -4.075 -13.471 1.00 90.69 565 GLU A C 1
ATOM 4270 O O . GLU A 1 565 ? 20.862 -4.015 -12.284 1.00 90.69 565 GLU A O 1
ATOM 4275 N N . ASP A 1 566 ? 19.731 -3.200 -14.057 1.00 93.56 566 ASP A N 1
ATOM 4276 C CA . ASP A 1 566 ? 19.115 -2.057 -13.377 1.00 93.56 566 ASP A CA 1
ATOM 4277 C C . ASP A 1 566 ? 17.714 -2.393 -12.837 1.00 93.56 566 ASP A C 1
ATOM 4279 O O . ASP A 1 566 ? 17.088 -1.575 -12.158 1.00 93.56 566 ASP A O 1
ATOM 4283 N N . LEU A 1 567 ? 17.193 -3.595 -13.122 1.00 94.56 567 LEU A N 1
ATOM 4284 C CA . LEU A 1 567 ? 15.959 -4.063 -12.498 1.00 94.56 567 LEU A CA 1
ATOM 4285 C C . LEU A 1 567 ? 16.184 -4.257 -10.988 1.00 94.56 567 LEU A C 1
ATOM 4287 O O . LEU A 1 567 ? 17.172 -4.876 -10.592 1.00 94.56 567 LEU A O 1
ATOM 4291 N N . PRO A 1 568 ? 15.243 -3.819 -10.130 1.00 95.19 568 PRO A N 1
ATOM 4292 C CA . PRO A 1 568 ? 15.389 -3.933 -8.676 1.00 95.19 568 PRO A CA 1
ATOM 4293 C C . PRO A 1 568 ? 15.478 -5.394 -8.210 1.00 95.19 568 PRO A C 1
ATOM 4295 O O . PRO A 1 568 ? 16.098 -5.692 -7.191 1.00 95.19 568 PRO A O 1
ATOM 4298 N N . PHE A 1 569 ? 14.853 -6.308 -8.955 1.00 96.62 569 PHE A N 1
ATOM 4299 C CA . PHE A 1 569 ? 14.990 -7.754 -8.823 1.00 96.62 569 PHE A CA 1
ATOM 4300 C C . PHE A 1 569 ? 14.481 -8.447 -10.089 1.00 96.62 569 PHE A C 1
ATOM 4302 O O . PHE A 1 569 ? 13.724 -7.878 -10.881 1.00 96.62 569 PHE A O 1
ATOM 4309 N N . LEU A 1 570 ? 14.855 -9.713 -10.263 1.00 95.88 570 LEU A N 1
ATOM 4310 C CA . LEU A 1 570 ? 14.324 -10.554 -11.328 1.00 95.88 570 LEU A CA 1
ATOM 4311 C C . LEU A 1 570 ? 12.996 -11.186 -10.898 1.00 95.88 570 LEU A C 1
ATOM 4313 O O . LEU A 1 570 ? 12.819 -11.582 -9.746 1.00 95.88 570 LEU A O 1
ATOM 4317 N N . ILE A 1 571 ? 12.071 -11.345 -11.849 1.00 96.31 571 ILE A N 1
ATOM 4318 C CA . ILE A 1 571 ? 10.800 -12.047 -11.608 1.00 96.31 571 ILE A CA 1
ATOM 4319 C C . ILE A 1 571 ? 11.047 -13.468 -11.098 1.00 96.31 571 ILE A C 1
ATOM 4321 O O . ILE A 1 571 ? 10.325 -13.919 -10.215 1.00 96.31 571 ILE A O 1
ATOM 4325 N N . GLU A 1 572 ? 12.047 -14.160 -11.647 1.00 93.44 572 GLU A N 1
ATOM 4326 C CA . GLU A 1 572 ? 12.403 -15.523 -11.245 1.00 93.44 572 GLU A CA 1
ATOM 4327 C C . GLU A 1 572 ? 12.742 -15.581 -9.751 1.00 93.44 572 GLU A C 1
ATOM 4329 O O . GLU A 1 572 ? 12.148 -16.376 -9.032 1.00 93.44 572 GLU A O 1
ATOM 4334 N N . ASP A 1 573 ? 13.589 -14.667 -9.266 1.00 94.00 573 ASP A N 1
ATOM 4335 C CA . ASP A 1 573 ? 14.002 -14.601 -7.859 1.00 94.00 573 ASP A CA 1
ATOM 4336 C C . ASP A 1 573 ? 12.833 -14.269 -6.925 1.00 94.00 573 ASP A C 1
ATOM 4338 O O . ASP A 1 573 ? 12.684 -14.878 -5.867 1.00 94.00 573 ASP A O 1
ATOM 4342 N N . ALA A 1 574 ? 11.946 -13.357 -7.337 1.00 95.44 574 ALA A N 1
ATOM 4343 C CA . ALA A 1 574 ? 10.743 -13.017 -6.577 1.00 95.44 574 ALA A CA 1
ATOM 4344 C C . ALA A 1 574 ? 9.651 -14.106 -6.622 1.00 95.44 574 ALA A C 1
ATOM 4346 O O . ALA A 1 574 ? 8.728 -14.060 -5.804 1.00 95.44 574 ALA A O 1
ATOM 4347 N N . SER A 1 575 ? 9.741 -15.067 -7.550 1.00 95.19 575 SER A N 1
ATOM 4348 C CA . SER A 1 575 ? 8.778 -16.169 -7.723 1.00 95.19 575 SER A CA 1
ATOM 4349 C C . SER A 1 575 ? 9.221 -17.477 -7.056 1.00 95.19 575 SER A C 1
ATOM 4351 O O . SER A 1 575 ? 8.434 -18.419 -7.010 1.00 95.19 575 SER A O 1
ATOM 4353 N N . ARG A 1 576 ? 10.452 -17.562 -6.527 1.00 93.12 576 ARG A N 1
ATOM 4354 C CA . ARG A 1 576 ? 10.940 -18.786 -5.869 1.00 93.12 576 ARG A CA 1
ATOM 4355 C C . ARG A 1 576 ? 10.153 -19.076 -4.579 1.00 93.12 576 ARG A C 1
ATOM 4357 O O . ARG A 1 576 ? 9.842 -18.130 -3.843 1.00 93.12 576 ARG A O 1
ATOM 4364 N N . PRO A 1 577 ? 9.835 -20.352 -4.293 1.00 92.56 577 PRO A N 1
ATOM 4365 C CA . PRO A 1 577 ? 9.280 -20.752 -3.007 1.00 92.56 577 PRO A CA 1
ATOM 4366 C C . PRO A 1 577 ? 10.343 -20.668 -1.909 1.00 92.56 577 PRO A C 1
ATOM 4368 O O . PRO A 1 577 ? 11.542 -20.764 -2.176 1.00 92.56 577 PRO A O 1
ATOM 4371 N N . GLU A 1 578 ? 9.905 -20.521 -0.660 1.00 86.44 578 GLU A N 1
ATOM 4372 C CA . GLU A 1 578 ? 10.819 -20.376 0.481 1.00 86.44 578 GLU A CA 1
ATOM 4373 C C . GLU A 1 578 ? 11.706 -21.622 0.675 1.00 86.44 578 GLU A C 1
ATOM 4375 O O . GLU A 1 578 ? 12.893 -21.495 0.978 1.00 86.44 578 GLU A O 1
ATOM 4380 N N . THR A 1 579 ? 11.157 -22.806 0.382 1.00 86.50 579 THR A N 1
ATOM 4381 C CA . THR A 1 579 ? 11.846 -24.107 0.430 1.00 86.50 579 THR A CA 1
ATOM 4382 C C . THR A 1 579 ? 13.022 -24.204 -0.543 1.00 86.50 579 THR A C 1
ATOM 4384 O O . THR A 1 579 ? 13.979 -24.929 -0.289 1.00 86.50 579 THR A O 1
ATOM 4387 N N . ALA A 1 580 ? 13.026 -23.430 -1.637 1.00 85.94 580 ALA A N 1
ATOM 4388 C CA . ALA A 1 580 ? 14.148 -23.413 -2.580 1.00 85.94 580 ALA A CA 1
ATOM 4389 C C . ALA A 1 580 ? 15.435 -22.825 -1.972 1.00 85.94 580 ALA A C 1
ATOM 4391 O O . ALA A 1 580 ? 16.516 -23.047 -2.512 1.00 85.94 580 ALA A O 1
ATOM 4392 N N . PHE A 1 581 ? 15.328 -22.081 -0.867 1.00 85.19 581 PHE A N 1
ATOM 4393 C CA . PHE A 1 581 ? 16.467 -21.504 -0.149 1.00 85.19 581 PHE A CA 1
ATOM 4394 C C . PHE A 1 581 ? 16.973 -22.389 1.001 1.00 85.19 581 PHE A C 1
ATOM 4396 O O . PHE A 1 581 ? 17.957 -22.028 1.639 1.00 85.19 581 PHE A O 1
ATOM 4403 N N . GLU A 1 582 ? 16.312 -23.514 1.289 1.00 82.38 582 GLU A N 1
ATOM 4404 C CA . GLU A 1 582 ? 16.774 -24.484 2.294 1.00 82.38 582 GLU A CA 1
ATOM 4405 C C . GLU A 1 582 ? 17.947 -25.324 1.769 1.00 82.38 582 GLU A C 1
ATOM 4407 O O . GLU A 1 582 ? 18.743 -25.844 2.548 1.00 82.38 582 GLU A O 1
ATOM 4412 N N . ASN A 1 583 ? 18.089 -25.430 0.443 1.00 79.31 583 ASN A N 1
ATOM 4413 C CA . ASN A 1 583 ? 19.230 -26.083 -0.184 1.00 79.31 583 ASN A CA 1
ATOM 4414 C C . ASN A 1 583 ? 20.461 -25.159 -0.164 1.00 79.31 583 ASN A C 1
ATOM 4416 O O . ASN A 1 583 ? 20.595 -24.276 -1.012 1.00 79.31 583 ASN A O 1
ATOM 4420 N N . GLU A 1 584 ? 21.377 -25.397 0.777 1.00 66.44 584 GLU A N 1
ATOM 4421 C CA . GLU A 1 584 ? 22.611 -24.614 0.953 1.00 66.44 584 GLU A CA 1
ATOM 4422 C C . GLU A 1 584 ? 23.551 -24.641 -0.271 1.00 66.44 584 GLU A C 1
ATOM 4424 O O . GLU A 1 584 ? 24.380 -23.742 -0.427 1.00 66.44 584 GLU A O 1
ATOM 4429 N N . GLU A 1 585 ? 23.419 -25.624 -1.170 1.00 67.00 585 GLU A N 1
ATOM 4430 C CA . GLU A 1 585 ? 24.215 -25.698 -2.405 1.00 67.00 585 GLU A CA 1
ATOM 4431 C C . GLU A 1 585 ? 23.740 -24.701 -3.477 1.00 67.00 585 GLU A C 1
ATOM 4433 O O . GLU A 1 585 ? 24.495 -24.344 -4.388 1.00 67.00 585 GLU A O 1
ATOM 4438 N N . ALA A 1 586 ? 22.497 -24.220 -3.381 1.00 69.50 586 ALA A N 1
ATOM 4439 C CA . ALA A 1 586 ? 21.902 -23.333 -4.368 1.00 69.50 586 ALA A CA 1
ATOM 4440 C C . ALA A 1 586 ? 22.145 -21.851 -4.025 1.00 69.50 586 ALA A C 1
ATOM 4442 O O . ALA A 1 586 ? 21.600 -21.298 -3.073 1.00 69.50 586 ALA A O 1
ATOM 4443 N N . GLN A 1 587 ? 22.940 -21.159 -4.847 1.00 75.19 587 GLN A N 1
ATOM 4444 C CA . GLN A 1 587 ? 23.234 -19.728 -4.681 1.00 75.19 587 GLN A CA 1
ATOM 4445 C C . GLN A 1 587 ? 22.112 -18.834 -5.242 1.00 75.19 587 GLN A C 1
ATOM 4447 O O . GLN A 1 587 ? 22.303 -18.128 -6.234 1.00 75.19 587 GLN A O 1
ATOM 4452 N N . TYR A 1 588 ? 20.927 -18.865 -4.629 1.00 84.62 588 TYR A N 1
ATOM 4453 C CA . TYR A 1 588 ? 19.798 -18.013 -5.025 1.00 84.62 588 TYR A CA 1
ATOM 4454 C C . TYR A 1 588 ? 19.750 -16.684 -4.260 1.00 84.62 588 TYR A C 1
ATOM 4456 O O . TYR A 1 588 ? 20.112 -16.597 -3.088 1.00 84.62 588 TYR A O 1
ATOM 4464 N N . VAL A 1 589 ? 19.245 -15.637 -4.920 1.00 85.88 589 VAL A N 1
ATOM 4465 C CA . VAL A 1 589 ? 19.013 -14.322 -4.307 1.00 85.88 589 VAL A CA 1
ATOM 4466 C C . VAL A 1 589 ? 17.606 -14.276 -3.718 1.00 85.88 589 VAL A C 1
ATOM 4468 O O . VAL A 1 589 ? 16.625 -14.532 -4.414 1.00 85.88 589 VAL A O 1
ATOM 4471 N N . ARG A 1 590 ? 17.492 -13.926 -2.433 1.00 89.44 590 ARG A N 1
ATOM 4472 C CA . ARG A 1 590 ? 16.201 -13.741 -1.761 1.00 89.44 590 ARG A CA 1
ATOM 4473 C C . ARG A 1 590 ? 15.760 -12.280 -1.840 1.00 89.44 590 ARG A C 1
ATOM 4475 O O . ARG A 1 590 ? 16.465 -11.395 -1.359 1.00 89.44 590 ARG A O 1
ATOM 4482 N N . VAL A 1 591 ? 14.574 -12.032 -2.396 1.00 93.25 591 VAL A N 1
ATOM 4483 C CA . VAL A 1 591 ? 13.991 -10.683 -2.485 1.00 93.25 591 VAL A CA 1
ATOM 4484 C C . VAL A 1 591 ? 13.149 -10.398 -1.238 1.00 93.25 591 VAL A C 1
ATOM 4486 O O . VAL A 1 591 ? 12.151 -11.074 -0.984 1.00 93.25 591 VAL A O 1
ATOM 4489 N N . GLY A 1 592 ? 13.548 -9.395 -0.452 1.00 92.31 592 GLY A N 1
ATOM 4490 C CA . GLY A 1 592 ? 12.842 -8.998 0.770 1.00 92.31 592 GLY A CA 1
ATOM 4491 C C . GLY A 1 592 ? 11.464 -8.387 0.499 1.00 92.31 592 GLY A C 1
ATOM 4492 O O . GLY A 1 592 ? 11.243 -7.776 -0.544 1.00 92.31 592 GLY A O 1
ATOM 4493 N N . GLN A 1 593 ? 10.537 -8.525 1.453 1.00 91.06 593 GLN A N 1
ATOM 4494 C CA . GLN A 1 593 ? 9.164 -8.033 1.299 1.00 91.06 593 GLN A CA 1
ATOM 4495 C C . GLN A 1 593 ? 9.102 -6.522 1.038 1.00 91.06 593 GLN A C 1
ATOM 4497 O O . GLN A 1 593 ? 8.380 -6.115 0.137 1.00 91.06 593 GLN A O 1
ATOM 4502 N N . ASP A 1 594 ? 9.877 -5.707 1.758 1.00 91.44 594 ASP A N 1
ATOM 4503 C CA . ASP A 1 594 ? 9.888 -4.256 1.529 1.00 91.44 594 ASP A CA 1
ATOM 4504 C C . ASP A 1 594 ? 10.380 -3.909 0.123 1.00 91.44 594 ASP A C 1
ATOM 4506 O O . ASP A 1 594 ? 9.696 -3.191 -0.587 1.00 91.44 594 ASP A O 1
ATOM 4510 N N . THR A 1 595 ? 11.465 -4.527 -0.358 1.00 94.31 595 THR A N 1
ATOM 4511 C CA . THR A 1 595 ? 11.946 -4.323 -1.736 1.00 94.31 595 THR A CA 1
ATOM 4512 C C . THR A 1 595 ? 10.892 -4.690 -2.784 1.00 94.31 595 THR A C 1
ATOM 4514 O O . THR A 1 595 ? 10.766 -3.999 -3.796 1.00 94.31 595 THR A O 1
ATOM 4517 N N . ARG A 1 596 ? 10.117 -5.759 -2.546 1.00 96.38 596 ARG A N 1
ATOM 4518 C CA . ARG A 1 596 ? 8.987 -6.149 -3.408 1.00 96.38 596 ARG A CA 1
ATOM 4519 C C . ARG A 1 596 ? 7.886 -5.094 -3.385 1.00 96.38 596 ARG A C 1
ATOM 4521 O O . ARG A 1 596 ? 7.368 -4.745 -4.440 1.00 96.38 596 ARG A O 1
ATOM 4528 N N . LEU A 1 597 ? 7.538 -4.598 -2.199 1.00 95.69 597 LEU A N 1
ATOM 4529 C CA . LEU A 1 597 ? 6.478 -3.612 -2.008 1.00 95.69 597 LEU A CA 1
ATOM 4530 C C . LEU A 1 597 ? 6.868 -2.197 -2.445 1.00 95.69 597 LEU A C 1
ATOM 4532 O O . LEU A 1 597 ? 5.963 -1.472 -2.810 1.00 95.69 597 LEU A O 1
ATOM 4536 N N . ASP A 1 598 ? 8.152 -1.830 -2.439 1.00 95.38 598 ASP A N 1
ATOM 4537 C CA . ASP A 1 598 ? 8.683 -0.552 -2.959 1.00 95.38 598 ASP A CA 1
ATOM 4538 C C . ASP A 1 598 ? 8.811 -0.559 -4.494 1.00 95.38 598 ASP A C 1
ATOM 4540 O O . ASP A 1 598 ? 9.090 0.451 -5.133 1.00 95.38 598 ASP A O 1
ATOM 4544 N N . ASN A 1 599 ? 8.681 -1.740 -5.104 1.00 97.00 599 ASN A N 1
ATOM 4545 C CA . ASN A 1 599 ? 8.686 -1.935 -6.552 1.00 97.00 599 ASN A CA 1
ATOM 4546 C C . ASN A 1 599 ? 7.453 -2.751 -6.956 1.00 97.00 599 ASN A C 1
ATOM 4548 O O . ASN A 1 599 ? 7.528 -3.670 -7.787 1.00 97.00 599 ASN A O 1
ATOM 4552 N N . ARG A 1 600 ? 6.300 -2.436 -6.345 1.00 97.69 600 ARG A N 1
ATOM 4553 C CA . ARG A 1 600 ? 5.109 -3.298 -6.360 1.00 97.69 600 ARG A CA 1
ATOM 4554 C C . ARG A 1 600 ? 4.619 -3.623 -7.764 1.00 97.69 600 ARG A C 1
ATOM 4556 O O . ARG A 1 600 ? 4.202 -4.746 -8.025 1.00 97.69 600 ARG A O 1
ATOM 4563 N N . VAL A 1 601 ? 4.740 -2.688 -8.705 1.00 97.38 601 VAL A N 1
ATOM 4564 C CA . VAL A 1 601 ? 4.355 -2.893 -10.114 1.00 97.38 601 VAL A CA 1
ATOM 4565 C C . VAL A 1 601 ? 5.128 -4.041 -10.775 1.00 97.38 601 VAL A C 1
ATOM 4567 O O . VAL A 1 601 ? 4.570 -4.746 -11.619 1.00 97.38 601 VAL A O 1
ATOM 4570 N N . LEU A 1 602 ? 6.402 -4.242 -10.422 1.00 97.44 602 LEU A N 1
ATOM 4571 C CA . LEU A 1 602 ? 7.196 -5.366 -10.922 1.00 97.44 602 LEU A CA 1
ATOM 4572 C C . LEU A 1 602 ? 6.819 -6.666 -10.199 1.00 97.44 602 LEU A C 1
ATOM 4574 O O . LEU A 1 602 ? 6.631 -7.692 -10.852 1.00 97.44 602 LEU A O 1
ATOM 4578 N N . ASP A 1 603 ? 6.634 -6.610 -8.878 1.00 98.00 603 ASP A N 1
ATOM 4579 C CA . ASP A 1 603 ? 6.241 -7.762 -8.055 1.00 98.00 603 ASP A CA 1
ATOM 4580 C C . ASP A 1 603 ? 4.876 -8.347 -8.461 1.00 98.00 603 ASP A C 1
ATOM 4582 O O . ASP A 1 603 ? 4.719 -9.567 -8.553 1.00 98.00 603 ASP A O 1
ATOM 4586 N N . LEU A 1 604 ? 3.910 -7.494 -8.819 1.00 98.12 604 LEU A N 1
ATOM 4587 C CA . LEU A 1 604 ? 2.588 -7.894 -9.325 1.00 98.12 604 LEU A CA 1
ATOM 4588 C C . LEU A 1 604 ? 2.644 -8.708 -10.632 1.00 98.12 604 LEU A C 1
ATOM 4590 O O . LEU A 1 604 ? 1.647 -9.315 -11.025 1.00 98.12 604 LEU A O 1
ATOM 4594 N N . ARG A 1 605 ? 3.797 -8.751 -11.315 1.00 97.69 605 ARG A N 1
ATOM 4595 C CA . ARG A 1 605 ? 4.006 -9.583 -12.512 1.00 97.69 605 ARG A CA 1
ATOM 4596 C C . ARG A 1 605 ? 4.419 -11.017 -12.182 1.00 97.69 605 ARG A C 1
ATOM 4598 O O . ARG A 1 605 ? 4.436 -11.848 -13.089 1.00 97.69 605 ARG A O 1
ATOM 4605 N N . THR A 1 606 ? 4.810 -11.310 -10.943 1.00 97.75 606 THR A N 1
ATOM 4606 C CA . THR A 1 606 ? 5.099 -12.691 -10.523 1.00 97.75 606 THR A CA 1
ATOM 4607 C C . THR A 1 606 ? 3.831 -13.547 -10.659 1.00 97.75 606 THR A C 1
ATOM 4609 O O . THR A 1 606 ? 2.734 -13.039 -10.396 1.00 97.75 606 THR A O 1
ATOM 4612 N N . PRO A 1 607 ? 3.934 -14.823 -11.081 1.00 97.00 607 PRO A N 1
ATOM 4613 C CA . PRO A 1 607 ? 2.756 -15.664 -11.289 1.00 97.00 607 PRO A CA 1
ATOM 4614 C C . PRO A 1 607 ? 1.862 -15.770 -10.048 1.00 97.00 607 PRO A C 1
ATOM 4616 O O . PRO A 1 607 ? 0.647 -15.628 -10.170 1.00 97.00 607 PRO A O 1
ATOM 4619 N N . ALA A 1 608 ? 2.455 -15.921 -8.856 1.00 97.19 608 ALA A N 1
ATOM 4620 C CA . ALA A 1 608 ? 1.701 -16.021 -7.610 1.00 97.19 608 ALA A CA 1
ATOM 4621 C C . ALA A 1 608 ? 0.933 -14.734 -7.283 1.00 97.19 608 ALA A C 1
ATOM 4623 O O . ALA A 1 608 ? -0.263 -14.813 -7.034 1.00 97.19 608 ALA A O 1
ATOM 4624 N N . ASN A 1 609 ? 1.554 -13.545 -7.339 1.00 98.00 609 ASN A N 1
ATOM 4625 C CA . ASN A 1 609 ? 0.814 -12.296 -7.100 1.00 98.00 609 ASN A CA 1
ATOM 4626 C C . ASN A 1 609 ? -0.306 -12.106 -8.133 1.00 98.00 609 ASN A C 1
ATOM 4628 O O . ASN A 1 609 ? -1.415 -11.728 -7.766 1.00 98.00 609 ASN A O 1
ATOM 4632 N N . ASN A 1 610 ? -0.051 -12.394 -9.415 1.00 97.25 610 ASN A N 1
ATOM 4633 C CA . ASN A 1 610 ? -1.085 -12.288 -10.445 1.00 97.25 610 ASN A CA 1
ATOM 4634 C C . ASN A 1 610 ? -2.297 -13.183 -10.131 1.00 97.25 610 ASN A C 1
ATOM 4636 O O . ASN A 1 610 ? -3.436 -12.732 -10.236 1.00 97.25 610 ASN A O 1
ATOM 4640 N N . ALA A 1 611 ? -2.044 -14.424 -9.708 1.00 98.25 611 ALA A N 1
ATOM 4641 C CA . ALA A 1 611 ? -3.074 -15.374 -9.307 1.00 98.25 611 ALA A CA 1
ATOM 4642 C C . ALA A 1 611 ? -3.798 -14.954 -8.013 1.00 98.25 611 ALA A C 1
ATOM 4644 O O . ALA A 1 611 ? -5.026 -14.976 -7.982 1.00 98.25 611 ALA A O 1
ATOM 4645 N N . ILE A 1 612 ? -3.072 -14.483 -6.990 1.00 98.62 612 ILE A N 1
ATOM 4646 C CA . ILE A 1 612 ? -3.642 -13.975 -5.728 1.00 98.62 612 ILE A CA 1
ATOM 4647 C C . ILE A 1 612 ? -4.687 -12.887 -6.000 1.00 98.62 612 ILE A C 1
ATOM 4649 O O . ILE A 1 612 ? -5.785 -12.946 -5.453 1.00 98.62 612 ILE A O 1
ATOM 4653 N N . PHE A 1 613 ? -4.393 -11.920 -6.875 1.00 98.56 613 PHE A N 1
ATOM 4654 C CA . PHE A 1 613 ? -5.337 -10.831 -7.160 1.00 98.56 613 PHE A CA 1
ATOM 4655 C C . PHE A 1 613 ? -6.528 -11.254 -8.027 1.00 98.56 613 PHE A C 1
ATOM 4657 O O . PHE A 1 613 ? -7.608 -10.680 -7.891 1.00 98.56 613 PHE A O 1
ATOM 4664 N N . LYS A 1 614 ? -6.387 -12.295 -8.858 1.00 98.38 614 LYS A N 1
ATOM 4665 C CA . LYS A 1 614 ? -7.538 -12.928 -9.526 1.00 98.38 614 LYS A CA 1
ATOM 4666 C C . LYS A 1 614 ? -8.447 -13.632 -8.515 1.00 98.38 614 LYS A C 1
ATOM 4668 O O . LYS A 1 614 ? -9.658 -13.453 -8.576 1.00 98.38 614 LYS A O 1
ATOM 4673 N N . ILE A 1 615 ? -7.870 -14.354 -7.554 1.00 98.69 615 ILE A N 1
ATOM 4674 C CA . ILE A 1 615 ? -8.612 -15.022 -6.472 1.00 98.69 615 ILE A CA 1
ATOM 4675 C C . ILE A 1 615 ? -9.307 -13.990 -5.578 1.00 98.69 615 ILE A C 1
ATOM 4677 O O . ILE A 1 615 ? -10.488 -14.142 -5.286 1.00 98.69 615 ILE A O 1
ATOM 4681 N N . GLN A 1 616 ? -8.631 -12.895 -5.213 1.00 98.62 616 GLN A N 1
ATOM 4682 C CA . GLN A 1 616 ? -9.251 -11.791 -4.472 1.00 98.62 616 GLN A CA 1
ATOM 4683 C C . GLN A 1 616 ? -10.436 -11.177 -5.234 1.00 98.62 616 GLN A C 1
ATOM 4685 O O . GLN A 1 616 ? -11.484 -10.923 -4.644 1.00 98.62 616 GLN A O 1
ATOM 4690 N N . SER A 1 617 ? -10.306 -10.969 -6.548 1.00 98.69 617 SER A N 1
ATOM 4691 C CA . SER A 1 617 ? -11.434 -10.541 -7.384 1.00 98.69 617 SER A CA 1
ATOM 4692 C C . SER A 1 617 ? -12.571 -11.572 -7.378 1.00 98.69 617 SER A C 1
ATOM 4694 O O . SER A 1 617 ? -13.741 -11.184 -7.354 1.00 98.69 617 SER A O 1
ATOM 4696 N N . GLY A 1 618 ? -12.241 -12.866 -7.349 1.00 98.62 618 GLY A N 1
ATOM 4697 C CA . GLY A 1 618 ? -13.188 -13.965 -7.165 1.00 98.62 618 GLY A CA 1
ATOM 4698 C C . GLY A 1 618 ? -13.953 -13.887 -5.846 1.00 98.62 618 GLY A C 1
ATOM 4699 O O . GLY A 1 618 ? -15.175 -13.992 -5.866 1.00 98.62 618 GLY A O 1
ATOM 4700 N N . VAL A 1 619 ? -13.274 -13.609 -4.728 1.00 98.69 619 VAL A N 1
ATOM 4701 C CA . VAL A 1 619 ? -13.904 -13.416 -3.405 1.00 98.69 619 VAL A CA 1
ATOM 4702 C C . VAL A 1 619 ? -14.976 -12.324 -3.468 1.00 98.69 619 VAL A C 1
ATOM 4704 O O . VAL A 1 619 ? -16.124 -12.571 -3.102 1.00 98.69 619 VAL A O 1
ATOM 4707 N N . GLY A 1 620 ? -14.638 -11.138 -3.988 1.00 98.44 620 GLY A N 1
ATOM 4708 C CA . GLY A 1 620 ? -15.596 -10.031 -4.112 1.00 98.44 620 GLY A CA 1
ATOM 4709 C C . GLY A 1 620 ? -16.761 -10.340 -5.062 1.00 98.44 620 GLY A C 1
ATOM 4710 O O . GLY A 1 620 ? -17.905 -9.983 -4.783 1.00 98.44 620 GLY A O 1
ATOM 4711 N N . THR A 1 621 ? -16.488 -11.055 -6.157 1.00 98.69 621 THR A N 1
ATOM 4712 C CA . THR A 1 621 ? -17.515 -11.473 -7.127 1.00 98.69 621 THR A CA 1
ATOM 4713 C C . THR A 1 621 ? -18.496 -12.463 -6.506 1.00 98.69 621 THR A C 1
ATOM 4715 O O . THR A 1 621 ? -19.705 -12.268 -6.597 1.00 98.69 621 THR A O 1
ATOM 4718 N N . LEU A 1 622 ? -17.994 -13.500 -5.834 1.00 98.69 622 LEU A N 1
ATOM 4719 C CA . LEU A 1 622 ? -18.814 -14.548 -5.226 1.00 98.69 622 LEU A CA 1
ATOM 4720 C C . LEU A 1 622 ? -19.612 -14.029 -4.025 1.00 98.69 622 LEU A C 1
ATOM 4722 O O . LEU A 1 622 ? -20.772 -14.405 -3.871 1.00 98.69 622 LEU A O 1
ATOM 4726 N N . PHE A 1 623 ? -19.040 -13.111 -3.236 1.00 98.62 623 PHE A N 1
ATOM 4727 C CA . PHE A 1 623 ? -19.766 -12.380 -2.192 1.00 98.62 623 PHE A CA 1
ATOM 4728 C C . PHE A 1 623 ? -20.984 -11.650 -2.776 1.00 98.62 623 PHE A C 1
ATOM 4730 O O . PHE A 1 623 ? -22.114 -11.840 -2.323 1.00 98.62 623 PHE A O 1
ATOM 4737 N N . ARG A 1 624 ? -20.764 -10.870 -3.843 1.00 98.62 624 ARG A N 1
ATOM 4738 C CA . ARG A 1 624 ? -21.820 -10.129 -4.541 1.00 98.62 624 ARG A CA 1
ATOM 4739 C C . ARG A 1 624 ? -22.878 -11.064 -5.135 1.00 98.62 624 ARG A C 1
ATOM 4741 O O . ARG A 1 624 ? -24.067 -10.853 -4.921 1.00 98.62 624 ARG A O 1
ATOM 4748 N N . GLU A 1 625 ? -22.465 -12.109 -5.852 1.00 98.25 625 GLU A N 1
ATOM 4749 C CA . GLU A 1 625 ? -23.375 -13.097 -6.450 1.00 98.25 625 GLU A CA 1
ATOM 4750 C C . GLU A 1 625 ? -24.241 -13.807 -5.399 1.00 98.25 625 GLU A C 1
ATOM 4752 O O . GLU A 1 625 ? -25.416 -14.071 -5.653 1.00 98.25 625 GLU A O 1
ATOM 4757 N N . ALA A 1 626 ? -23.680 -14.150 -4.235 1.00 97.81 626 ALA A N 1
ATOM 4758 C CA . ALA A 1 626 ? -24.405 -14.837 -3.166 1.00 97.81 626 ALA A CA 1
ATOM 4759 C C . ALA A 1 626 ? -25.493 -13.962 -2.529 1.00 97.81 626 ALA A C 1
ATOM 4761 O O . ALA A 1 626 ? -26.583 -14.458 -2.245 1.00 97.81 626 ALA A O 1
ATOM 4762 N N . LEU A 1 627 ? -25.226 -12.670 -2.334 1.00 98.31 627 LEU A N 1
ATOM 4763 C CA . LEU A 1 627 ? -26.183 -11.742 -1.727 1.00 98.31 627 LEU A CA 1
ATOM 4764 C C . LEU A 1 627 ? -27.248 -11.267 -2.722 1.00 98.31 627 LEU A C 1
ATOM 4766 O O . LEU A 1 627 ? -28.432 -11.248 -2.384 1.00 98.31 627 LEU A O 1
ATOM 4770 N N . LEU A 1 628 ? -26.873 -10.986 -3.976 1.00 98.12 628 LEU A N 1
ATOM 4771 C CA . LEU A 1 628 ? -27.836 -10.625 -5.025 1.00 98.12 628 LEU A CA 1
ATOM 4772 C C . LEU A 1 628 ? -28.857 -11.741 -5.284 1.00 98.12 628 LEU A C 1
ATOM 4774 O O . LEU A 1 628 ? -30.038 -11.460 -5.471 1.00 98.12 628 LEU A O 1
ATOM 4778 N N . ARG A 1 629 ? -28.438 -13.015 -5.231 1.00 97.19 629 ARG A N 1
ATOM 4779 C CA . ARG A 1 629 ? -29.355 -14.170 -5.337 1.00 97.19 629 ARG A CA 1
ATOM 4780 C C . ARG A 1 629 ? -30.404 -14.222 -4.223 1.00 97.19 629 ARG A C 1
ATOM 4782 O O . ARG A 1 629 ? -31.431 -14.868 -4.402 1.00 97.19 629 ARG A O 1
ATOM 4789 N N . ARG A 1 630 ? -30.160 -13.541 -3.102 1.00 96.62 630 ARG A N 1
ATOM 4790 C CA . ARG A 1 630 ? -31.082 -13.415 -1.966 1.00 96.62 630 ARG A CA 1
ATOM 4791 C C . ARG A 1 630 ? -31.774 -12.050 -1.909 1.00 96.62 630 ARG A C 1
ATOM 4793 O O . ARG A 1 630 ? -32.257 -11.661 -0.855 1.00 96.62 630 ARG A O 1
ATOM 4800 N N . ASN A 1 631 ? -31.826 -11.329 -3.032 1.00 96.88 631 ASN A N 1
ATOM 4801 C CA . ASN A 1 631 ? -32.454 -10.010 -3.161 1.00 96.88 631 ASN A CA 1
ATOM 4802 C C . ASN A 1 631 ? -31.845 -8.911 -2.274 1.00 96.88 631 ASN A C 1
ATOM 4804 O O . ASN A 1 631 ? -32.509 -7.916 -1.987 1.00 96.88 631 ASN A O 1
ATOM 4808 N N . PHE A 1 632 ? -30.581 -9.042 -1.863 1.00 98.62 632 PHE A N 1
ATOM 4809 C CA . PHE A 1 632 ? -29.895 -7.924 -1.224 1.00 98.62 632 PHE A CA 1
ATOM 4810 C C . PHE A 1 632 ? -29.616 -6.813 -2.240 1.00 98.62 632 PHE A C 1
ATOM 4812 O O . PHE A 1 632 ? -29.317 -7.074 -3.406 1.00 98.62 632 PHE A O 1
ATOM 4819 N N . THR A 1 633 ? -29.639 -5.568 -1.772 1.00 98.62 633 THR A N 1
ATOM 4820 C CA . THR A 1 633 ? -29.342 -4.382 -2.581 1.00 98.62 633 THR A CA 1
ATOM 4821 C C . THR A 1 633 ? -27.924 -3.882 -2.309 1.00 98.62 633 THR A C 1
ATOM 4823 O O . THR A 1 633 ? -27.553 -3.653 -1.159 1.00 98.62 633 THR A O 1
ATOM 4826 N N . GLU A 1 634 ? -27.123 -3.689 -3.361 1.00 98.75 634 GLU A N 1
ATOM 4827 C CA . GLU A 1 634 ? -25.817 -3.030 -3.226 1.00 98.75 634 GLU A CA 1
ATOM 4828 C C . GLU A 1 634 ? -26.019 -1.544 -2.902 1.00 98.75 634 GLU A C 1
ATOM 4830 O O . GLU A 1 634 ? -26.753 -0.847 -3.606 1.00 98.75 634 GLU A O 1
ATOM 4835 N N . ILE A 1 635 ? -25.361 -1.051 -1.855 1.00 98.56 635 ILE A N 1
ATOM 4836 C CA . ILE A 1 635 ? -25.396 0.356 -1.442 1.00 98.56 635 ILE A CA 1
ATOM 4837 C C . ILE A 1 635 ? -23.999 0.981 -1.502 1.00 98.56 635 ILE A C 1
ATOM 4839 O O . ILE A 1 635 ? -22.980 0.296 -1.417 1.00 98.56 635 ILE A O 1
ATOM 4843 N N . HIS A 1 636 ? -23.954 2.310 -1.614 1.00 98.44 636 HIS A N 1
ATOM 4844 C CA . HIS A 1 636 ? -22.715 3.087 -1.604 1.00 98.44 636 HIS A CA 1
ATOM 4845 C C . HIS A 1 636 ? -22.814 4.201 -0.568 1.00 98.44 636 HIS A C 1
ATOM 4847 O O . HIS A 1 636 ? -23.550 5.174 -0.751 1.00 98.44 636 HIS A O 1
ATOM 4853 N N . THR A 1 637 ? -22.084 4.048 0.532 1.00 96.75 637 THR A N 1
ATOM 4854 C CA . THR A 1 637 ? -22.178 4.952 1.682 1.00 96.75 637 THR A CA 1
ATOM 4855 C C . THR A 1 637 ? -21.025 5.957 1.689 1.00 96.75 637 THR A C 1
ATOM 4857 O O . THR A 1 637 ? -19.925 5.658 1.203 1.00 96.75 637 THR A O 1
ATOM 4860 N N . PRO A 1 638 ? -21.233 7.178 2.216 1.00 95.31 638 PRO A N 1
ATOM 4861 C CA . PRO A 1 638 ? -20.172 8.173 2.267 1.00 95.31 638 PRO A CA 1
ATOM 4862 C C . PRO A 1 638 ? -19.037 7.705 3.184 1.00 95.31 638 PRO A C 1
ATOM 4864 O O . PRO A 1 638 ? -19.262 7.172 4.268 1.00 95.31 638 PRO A O 1
ATOM 4867 N N . LYS A 1 639 ? -17.796 7.942 2.751 1.00 95.06 639 LYS A N 1
ATOM 4868 C CA . LYS A 1 639 ? -16.588 7.631 3.536 1.00 95.06 639 LYS A CA 1
ATOM 4869 C C . LYS A 1 639 ? -16.050 8.829 4.306 1.00 95.06 639 LYS A C 1
ATOM 4871 O O . LYS A 1 639 ? -15.186 8.654 5.152 1.00 95.06 639 LYS A O 1
ATOM 4876 N N . LEU A 1 640 ? -16.576 10.020 4.029 1.00 93.06 640 LEU A N 1
ATOM 4877 C CA . LEU A 1 640 ? -16.311 11.254 4.761 1.00 93.06 640 LEU A CA 1
ATOM 4878 C C . LEU A 1 640 ? -17.470 11.516 5.719 1.00 93.06 640 LEU A C 1
ATOM 4880 O O . LEU A 1 640 ? -18.602 11.705 5.273 1.00 93.06 640 LEU A O 1
ATOM 4884 N N . ILE A 1 641 ? -17.183 11.532 7.017 1.00 87.75 641 ILE A N 1
ATOM 4885 C CA . ILE A 1 641 ? -18.184 11.669 8.078 1.00 87.75 641 ILE A CA 1
ATOM 4886 C C . ILE A 1 641 ? -17.786 12.757 9.080 1.00 87.75 641 ILE A C 1
ATOM 4888 O O . ILE A 1 641 ? -16.605 13.023 9.297 1.00 87.75 641 ILE A O 1
ATOM 4892 N N . ALA A 1 642 ? -18.775 13.411 9.693 1.00 79.19 642 ALA A N 1
ATOM 4893 C CA . ALA A 1 642 ? -18.547 14.533 10.612 1.00 79.19 642 ALA A CA 1
ATOM 4894 C C . ALA A 1 642 ? -18.005 14.108 11.997 1.00 79.19 642 ALA A C 1
ATOM 4896 O O . ALA A 1 642 ? -17.475 14.936 12.733 1.00 79.19 642 ALA A O 1
ATOM 4897 N N . GLY A 1 643 ? -18.114 12.826 12.356 1.00 72.25 643 GLY A N 1
ATOM 4898 C CA . GLY A 1 643 ? -17.685 12.274 13.644 1.00 72.25 643 GLY A CA 1
ATOM 4899 C C . GLY A 1 643 ? -17.404 10.774 13.551 1.00 72.25 643 GLY A C 1
ATOM 4900 O O . GLY A 1 643 ? -17.708 10.163 12.534 1.00 72.25 643 GLY A O 1
ATOM 4901 N N . ALA A 1 644 ? -16.803 10.181 14.585 1.00 69.69 644 ALA A N 1
ATOM 4902 C CA . ALA A 1 644 ? -16.415 8.768 14.563 1.00 69.69 644 ALA A CA 1
ATOM 4903 C C . ALA A 1 644 ? -17.640 7.835 14.516 1.00 69.69 644 ALA A C 1
ATOM 4905 O O . ALA A 1 644 ? -18.603 8.040 15.251 1.00 69.69 644 ALA A O 1
ATOM 4906 N N . SER A 1 645 ? -17.585 6.795 13.678 1.00 61.84 645 SER A N 1
ATOM 4907 C CA . SER A 1 645 ? -18.704 5.872 13.446 1.00 61.84 645 SER A CA 1
ATOM 4908 C C . SER A 1 645 ? -18.904 4.826 14.548 1.00 61.84 645 SER A C 1
ATOM 4910 O O . SER A 1 645 ? -20.008 4.308 14.680 1.00 61.84 645 SER A O 1
ATOM 4912 N N . GLU A 1 646 ? -17.870 4.495 15.332 1.00 63.41 646 GLU A N 1
ATOM 4913 C CA . GLU A 1 646 ? -17.922 3.367 16.285 1.00 63.41 646 GLU A CA 1
ATOM 4914 C C . GLU A 1 646 ? -17.578 3.733 17.741 1.00 63.41 646 GLU A C 1
ATOM 4916 O O . GLU A 1 646 ? -17.787 2.910 18.628 1.00 63.41 646 GLU A O 1
ATOM 4921 N N . GLY A 1 647 ? -17.138 4.970 18.015 1.00 55.34 647 GLY A N 1
ATOM 4922 C CA . GLY A 1 647 ? -16.651 5.383 19.340 1.00 55.34 647 GLY A CA 1
ATOM 4923 C C . GLY A 1 647 ? -15.345 4.672 19.743 1.00 55.34 647 GLY A C 1
ATOM 4924 O O . GLY A 1 647 ? -15.076 3.547 19.342 1.00 55.34 647 GLY A O 1
ATOM 4925 N N . GLY A 1 648 ? -14.470 5.336 20.502 1.00 54.19 648 GLY A N 1
ATOM 4926 C CA . GLY A 1 648 ? -13.270 4.712 21.092 1.00 54.19 648 GLY A CA 1
ATOM 4927 C C . GLY A 1 648 ? -12.076 4.415 20.163 1.00 54.19 648 GLY A C 1
ATOM 4928 O O . GLY A 1 648 ? -10.943 4.467 20.634 1.00 54.19 648 GLY A O 1
ATOM 4929 N N . ALA A 1 649 ? -12.271 4.167 18.864 1.00 58.84 649 ALA A N 1
ATOM 4930 C CA . ALA A 1 649 ? -11.175 3.873 17.932 1.00 58.84 649 ALA A CA 1
ATOM 4931 C C . ALA A 1 649 ? -10.624 5.133 17.235 1.00 58.84 649 ALA A C 1
ATOM 4933 O O . ALA A 1 649 ? -11.371 6.051 16.883 1.00 58.84 649 ALA A O 1
ATOM 4934 N N . ALA A 1 650 ? -9.312 5.163 16.983 1.00 74.19 650 ALA A N 1
ATOM 4935 C CA . ALA A 1 650 ? -8.662 6.258 16.268 1.00 74.19 650 ALA A CA 1
ATOM 4936 C C . ALA A 1 650 ? -9.222 6.399 14.837 1.00 74.19 650 ALA A C 1
ATOM 4938 O O . ALA A 1 650 ? -9.350 5.417 14.099 1.00 74.19 650 ALA A O 1
ATOM 4939 N N . VAL A 1 651 ? -9.537 7.634 14.434 1.00 85.75 651 VAL A N 1
ATOM 4940 C CA . VAL A 1 651 ? -10.032 7.979 13.090 1.00 85.75 651 VAL A CA 1
ATOM 4941 C C . VAL A 1 651 ? -9.031 8.866 12.360 1.00 85.75 651 VAL A C 1
ATOM 4943 O O . VAL A 1 651 ? -8.431 9.756 12.964 1.00 85.75 651 VAL A O 1
ATOM 4946 N N . PHE A 1 652 ? -8.895 8.683 11.045 1.00 90.75 652 PHE A N 1
ATOM 4947 C CA . PHE A 1 652 ? -8.177 9.648 10.216 1.00 90.75 652 PHE A CA 1
ATOM 4948 C C . PHE A 1 652 ? -9.021 10.909 10.087 1.00 90.75 652 PHE A C 1
ATOM 4950 O O . PHE A 1 652 ? -10.167 10.840 9.645 1.00 90.75 652 PHE A O 1
ATOM 4957 N N . ARG A 1 653 ? -8.461 12.052 10.482 1.00 90.25 653 ARG A N 1
ATOM 4958 C CA . ARG A 1 653 ? -9.115 13.361 10.396 1.00 90.25 653 ARG A CA 1
ATOM 4959 C C . ARG A 1 653 ? -8.575 14.141 9.207 1.00 90.25 653 ARG A C 1
ATOM 4961 O O . ARG A 1 653 ? -7.396 14.037 8.880 1.00 90.25 653 ARG A O 1
ATOM 4968 N N . LEU A 1 654 ? -9.445 14.924 8.588 1.00 91.44 654 LEU A N 1
ATOM 4969 C CA . LEU A 1 654 ? -9.108 15.827 7.497 1.00 91.44 654 LEU A CA 1
ATOM 4970 C C . LEU A 1 654 ? -9.920 17.120 7.606 1.00 91.44 654 LEU A C 1
ATOM 4972 O O . LEU A 1 654 ? -11.029 17.123 8.142 1.00 91.44 654 LEU A O 1
ATOM 4976 N N . ASP A 1 655 ? -9.392 18.208 7.057 1.00 91.38 655 ASP A N 1
ATOM 4977 C CA . ASP A 1 655 ? -10.105 19.482 7.009 1.00 91.38 655 ASP A CA 1
ATOM 4978 C C . ASP A 1 655 ? -11.154 19.466 5.892 1.00 91.38 655 ASP A C 1
ATOM 4980 O O . ASP A 1 655 ? -10.833 19.341 4.706 1.00 91.38 655 ASP A O 1
ATOM 4984 N N . TYR A 1 656 ? -12.429 19.612 6.258 1.00 91.19 656 TYR A N 1
ATOM 4985 C CA . TYR A 1 656 ? -13.542 19.619 5.314 1.00 91.19 656 TYR A CA 1
ATOM 4986 C C . TYR A 1 656 ? -14.006 21.043 5.008 1.00 91.19 656 TYR A C 1
ATOM 4988 O O . TYR A 1 656 ? -15.026 21.545 5.495 1.00 91.19 656 TYR A O 1
ATOM 4996 N N . MET A 1 657 ? -13.233 21.697 4.138 1.00 93.12 657 MET A N 1
ATOM 4997 C CA . MET A 1 657 ? -13.513 23.039 3.624 1.00 93.12 657 MET A CA 1
ATOM 4998 C C . MET A 1 657 ? -13.851 24.028 4.759 1.00 93.12 657 MET A C 1
ATOM 5000 O O . MET A 1 657 ? -13.063 24.220 5.677 1.00 93.12 657 MET A O 1
ATOM 5004 N N . LYS A 1 658 ? -15.023 24.677 4.695 1.00 91.25 658 LYS A N 1
ATOM 5005 C CA . LYS A 1 658 ? -15.494 25.664 5.679 1.00 91.25 658 LYS A CA 1
ATOM 5006 C C . LYS A 1 658 ? -16.366 25.064 6.787 1.00 91.25 658 LYS A C 1
ATOM 5008 O O . LYS A 1 658 ? -16.766 25.800 7.681 1.00 91.25 658 LYS A O 1
ATOM 5013 N N . LEU A 1 659 ? -16.705 23.774 6.707 1.00 81.62 659 LEU A N 1
ATOM 5014 C CA . LEU A 1 659 ? -17.590 23.111 7.674 1.00 81.62 659 LEU A CA 1
ATOM 5015 C C . LEU A 1 659 ? -16.833 22.564 8.892 1.00 81.62 659 LEU A C 1
ATOM 5017 O O . LEU A 1 659 ? -17.466 22.192 9.874 1.00 81.62 659 LEU A O 1
ATOM 5021 N N . GLY A 1 660 ? -15.498 22.563 8.851 1.00 85.25 660 GLY A N 1
ATOM 5022 C CA . GLY A 1 660 ? -14.646 22.100 9.944 1.00 85.25 660 GLY A CA 1
ATOM 5023 C C . GLY A 1 660 ? -14.086 20.695 9.696 1.00 85.25 660 GLY A C 1
ATOM 5024 O O . GLY A 1 660 ? -14.012 20.265 8.545 1.00 85.25 660 GLY A O 1
ATOM 5025 N N . PRO A 1 661 ? -13.633 19.986 10.742 1.00 86.50 661 PRO A N 1
ATOM 5026 C CA . PRO A 1 661 ? -13.002 18.681 10.587 1.00 86.50 661 PRO A CA 1
ATOM 5027 C C . PRO A 1 661 ? -14.017 17.613 10.157 1.00 86.50 661 PRO A C 1
ATOM 5029 O O . PRO A 1 661 ? -15.093 17.493 10.737 1.00 86.50 661 PRO A O 1
ATOM 5032 N N . ALA A 1 662 ? -13.635 16.791 9.183 1.00 89.62 662 ALA A N 1
ATOM 5033 C CA . ALA A 1 662 ? -14.266 15.510 8.890 1.00 89.62 662 ALA A CA 1
ATOM 5034 C C . ALA A 1 662 ? -13.314 14.367 9.255 1.00 89.62 662 ALA A C 1
ATOM 5036 O O . ALA A 1 662 ? -12.134 14.567 9.556 1.00 89.62 662 ALA A O 1
ATOM 5037 N N . CYS A 1 663 ? -13.825 13.147 9.224 1.00 90.75 663 CYS A N 1
ATOM 5038 C CA . CYS A 1 663 ? -13.030 11.946 9.383 1.00 90.75 663 CYS A CA 1
ATOM 5039 C C . CYS A 1 663 ? -13.413 10.872 8.370 1.00 90.75 663 CYS A C 1
ATOM 5041 O O . CYS A 1 663 ? -14.489 10.917 7.769 1.00 90.75 663 CYS A O 1
ATOM 5043 N N . LEU A 1 664 ? -12.494 9.935 8.154 1.00 92.94 664 LEU A N 1
ATOM 5044 C CA . LEU A 1 664 ? -12.744 8.762 7.331 1.00 92.94 664 LEU A CA 1
ATOM 5045 C C . LEU A 1 664 ? -13.508 7.702 8.128 1.00 92.94 664 LEU A C 1
ATOM 5047 O O . LEU A 1 664 ? -13.186 7.435 9.287 1.00 92.94 664 LEU A O 1
ATOM 5051 N N . ALA A 1 665 ? -14.519 7.108 7.498 1.00 90.38 665 ALA A N 1
ATOM 5052 C CA . ALA A 1 665 ? -15.375 6.104 8.116 1.00 90.38 665 ALA A CA 1
ATOM 5053 C C . ALA A 1 665 ? -14.602 4.814 8.440 1.00 90.38 665 ALA A C 1
ATOM 5055 O O . ALA A 1 665 ? -13.970 4.214 7.569 1.00 90.38 665 ALA A O 1
ATOM 5056 N N . GLN A 1 666 ? -14.695 4.360 9.693 1.00 88.94 666 GLN A N 1
ATOM 5057 C CA . GLN A 1 666 ? -14.042 3.123 10.152 1.00 88.94 666 GLN A CA 1
ATOM 5058 C C . GLN A 1 666 ? -14.766 1.857 9.723 1.00 88.94 666 GLN A C 1
ATOM 5060 O O . GLN A 1 666 ? -14.219 0.764 9.817 1.00 88.94 666 GLN A O 1
ATOM 5065 N N . SER A 1 667 ? -16.012 2.015 9.307 1.00 89.25 667 SER A N 1
ATOM 5066 C CA . SER A 1 667 ? -16.875 0.999 8.733 1.00 89.25 667 SER A CA 1
ATOM 5067 C C . SER A 1 667 ? -18.109 1.716 8.171 1.00 89.25 667 SER A C 1
ATOM 5069 O O . SER A 1 667 ? -18.423 2.840 8.589 1.00 89.25 667 SER A O 1
ATOM 5071 N N . PRO A 1 668 ? -18.864 1.094 7.256 1.00 93.94 668 PRO A N 1
ATOM 5072 C CA . PRO A 1 668 ? -20.165 1.608 6.836 1.00 93.94 668 PRO A CA 1
ATOM 5073 C C . PRO A 1 668 ? -21.281 1.325 7.866 1.00 93.94 668 PRO A C 1
ATOM 5075 O O . PRO A 1 668 ? -22.461 1.438 7.535 1.00 93.94 668 PRO A O 1
ATOM 5078 N N . GLN A 1 669 ? -20.940 0.965 9.115 1.00 93.25 669 GLN A N 1
ATOM 5079 C CA . GLN A 1 669 ? -21.858 0.388 10.105 1.00 93.25 669 GLN A CA 1
ATOM 5080 C C . GLN A 1 669 ? -23.088 1.239 10.418 1.00 93.25 669 GLN A C 1
ATOM 5082 O O . GLN A 1 669 ? -24.192 0.703 10.517 1.00 93.25 669 GLN A O 1
ATOM 5087 N N . LEU A 1 670 ? -22.930 2.554 10.564 1.00 92.25 670 LEU A N 1
ATOM 5088 C CA . LEU A 1 670 ? -24.074 3.428 10.835 1.00 92.25 670 LEU A CA 1
ATOM 5089 C C . LEU A 1 670 ? -25.000 3.516 9.615 1.00 92.25 670 LEU A C 1
ATOM 5091 O O . LEU A 1 670 ? -26.213 3.379 9.741 1.00 92.25 670 LEU A O 1
ATOM 5095 N N . TYR A 1 671 ? -24.425 3.680 8.423 1.00 95.75 671 TYR A N 1
ATOM 5096 C CA . TYR A 1 671 ? -25.192 3.874 7.196 1.00 95.75 671 TYR A CA 1
ATOM 5097 C C . TYR A 1 671 ? -25.904 2.611 6.719 1.00 95.75 671 TYR A C 1
ATOM 5099 O O . TYR A 1 671 ? -27.030 2.719 6.243 1.00 95.75 671 TYR A O 1
ATOM 5107 N N . LYS A 1 672 ? -25.305 1.422 6.872 1.00 96.69 672 LYS A N 1
ATOM 5108 C CA . LYS A 1 672 ? -25.985 0.171 6.502 1.00 96.69 672 LYS A CA 1
ATOM 5109 C C . LYS A 1 672 ? -27.213 -0.093 7.374 1.00 96.69 672 LYS A C 1
ATOM 5111 O O . LYS A 1 672 ? -28.235 -0.507 6.849 1.00 96.69 672 LYS A O 1
ATOM 5116 N N . GLN A 1 673 ? -27.172 0.258 8.662 1.00 97.69 673 GLN A N 1
ATOM 5117 C CA . GLN A 1 673 ? -28.351 0.192 9.536 1.00 97.69 673 GLN A CA 1
ATOM 5118 C C . GLN A 1 673 ? -29.404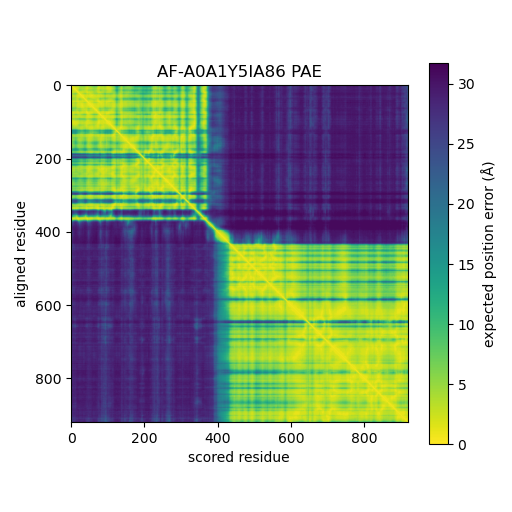 1.238 9.156 1.00 97.69 673 GLN A C 1
ATOM 5120 O O . GLN A 1 673 ? -30.577 0.905 9.038 1.00 97.69 673 GLN A O 1
ATOM 5125 N N . MET A 1 674 ? -28.997 2.483 8.883 1.00 97.19 674 MET A N 1
ATOM 5126 C CA . MET A 1 674 ? -29.917 3.523 8.400 1.00 97.19 674 MET A CA 1
ATOM 5127 C C . MET A 1 674 ? -30.580 3.145 7.067 1.00 97.19 674 MET A C 1
ATOM 5129 O O . MET A 1 674 ? -31.717 3.534 6.827 1.00 97.19 674 MET A O 1
ATOM 5133 N N . ALA A 1 675 ? -29.895 2.380 6.214 1.00 98.12 675 ALA A N 1
ATOM 5134 C CA . ALA A 1 675 ? -30.463 1.838 4.985 1.00 98.12 675 ALA A CA 1
ATOM 5135 C C . ALA A 1 675 ? -31.561 0.798 5.272 1.00 98.12 675 ALA A C 1
ATOM 5137 O O . ALA A 1 675 ? -32.612 0.856 4.639 1.00 98.12 675 ALA A O 1
ATOM 5138 N N . ILE A 1 676 ? -31.371 -0.073 6.275 1.00 98.31 676 ILE A N 1
ATOM 5139 C CA . ILE A 1 676 ? -32.439 -0.962 6.766 1.00 98.31 676 ILE A CA 1
ATOM 5140 C C . ILE A 1 676 ? -33.622 -0.148 7.308 1.00 98.31 676 ILE A C 1
ATOM 5142 O O . ILE A 1 676 ? -34.770 -0.460 7.009 1.00 98.31 676 ILE A O 1
ATOM 5146 N N . MET A 1 677 ? -33.359 0.929 8.060 1.00 97.81 677 MET A N 1
ATOM 5147 C CA . MET A 1 677 ? -34.415 1.837 8.545 1.00 97.81 677 MET A CA 1
ATOM 5148 C C . MET A 1 677 ? -35.117 2.603 7.409 1.00 97.81 677 MET A C 1
ATOM 5150 O O . MET A 1 677 ? -36.170 3.194 7.626 1.00 97.81 677 MET A O 1
ATOM 5154 N N . GLY A 1 678 ? -34.535 2.612 6.208 1.00 97.44 678 GLY A N 1
ATOM 5155 C CA . GLY A 1 678 ? -35.120 3.142 4.978 1.00 97.44 678 GLY A CA 1
ATOM 5156 C C . GLY A 1 678 ? -35.857 2.091 4.141 1.00 97.44 678 GLY A C 1
ATOM 5157 O O . GLY A 1 678 ? -35.962 2.275 2.930 1.00 97.44 678 GLY A O 1
ATOM 5158 N N . ASP A 1 679 ? -36.318 1.001 4.761 1.00 97.06 679 ASP A N 1
ATOM 5159 C CA . ASP A 1 679 ? -37.071 -0.110 4.156 1.00 97.06 679 ASP A CA 1
ATOM 5160 C C . ASP A 1 679 ? -36.308 -0.946 3.111 1.00 97.06 679 ASP A C 1
ATOM 5162 O O . ASP A 1 679 ? -36.908 -1.650 2.294 1.00 97.06 679 ASP A O 1
ATOM 5166 N N . LEU A 1 680 ? -34.973 -0.939 3.144 1.00 97.56 680 LEU A N 1
ATOM 5167 C CA . LEU A 1 680 ? -34.182 -1.925 2.405 1.00 97.56 680 LEU A CA 1
ATOM 5168 C C . LEU A 1 680 ? -34.014 -3.183 3.263 1.00 97.56 680 LEU A C 1
ATOM 5170 O O . LEU A 1 680 ? -33.214 -3.196 4.190 1.00 97.56 680 LEU A O 1
ATOM 5174 N N . GLU A 1 681 ? -34.752 -4.256 2.963 1.00 96.25 681 GLU A N 1
ATOM 5175 C CA . GLU A 1 681 ? -34.776 -5.464 3.810 1.00 96.25 681 GLU A CA 1
ATOM 5176 C C . GLU A 1 681 ? -33.407 -6.153 3.958 1.00 96.25 681 GLU A C 1
ATOM 5178 O O . GLU A 1 681 ? -33.127 -6.735 5.006 1.00 96.25 681 GLU A O 1
ATOM 5183 N N . GLY A 1 682 ? -32.546 -6.062 2.941 1.00 98.31 682 GLY A N 1
ATOM 5184 C CA . GLY A 1 682 ? -31.177 -6.572 2.953 1.00 98.31 682 GLY A CA 1
ATOM 5185 C C . GLY A 1 682 ? -30.266 -5.715 2.081 1.00 98.31 682 GLY A C 1
ATOM 5186 O O . GLY A 1 682 ? -30.592 -5.417 0.929 1.00 98.31 682 GLY A O 1
ATOM 5187 N N . VAL A 1 683 ? -29.115 -5.319 2.618 1.00 98.75 683 VAL A N 1
ATOM 5188 C CA . VAL A 1 683 ? -28.137 -4.459 1.941 1.00 98.75 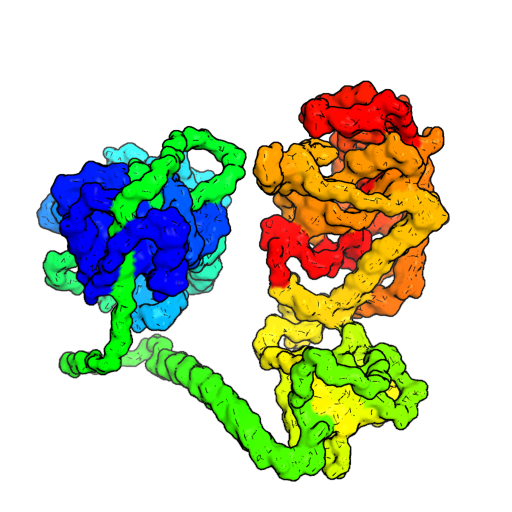683 VAL A CA 1
ATOM 5189 C C . VAL A 1 683 ? -26.726 -5.009 2.058 1.00 98.75 683 VAL A C 1
ATOM 5191 O O . VAL A 1 683 ? -26.386 -5.677 3.036 1.00 98.75 683 VAL A O 1
ATOM 5194 N N . PHE A 1 684 ? -25.885 -4.703 1.074 1.00 98.75 684 PHE A N 1
ATOM 5195 C CA . PHE A 1 684 ? -24.452 -4.968 1.153 1.00 98.75 684 PHE A CA 1
ATOM 5196 C C . PHE A 1 684 ? -23.626 -3.855 0.523 1.00 98.75 684 PHE A C 1
ATOM 5198 O O . PHE A 1 684 ? -24.102 -3.116 -0.336 1.00 98.75 684 PHE A O 1
ATOM 5205 N N . GLU A 1 685 ? -22.367 -3.752 0.929 1.00 98.62 685 GLU A N 1
ATOM 5206 C CA . GLU A 1 685 ? -21.414 -2.799 0.373 1.00 98.62 685 GLU A CA 1
ATOM 5207 C C . GLU A 1 685 ? -20.038 -3.447 0.216 1.00 98.62 685 GLU A C 1
ATOM 5209 O O . GLU A 1 685 ? -19.563 -4.147 1.107 1.00 98.62 685 GLU A O 1
ATOM 5214 N N . ILE A 1 686 ? -19.385 -3.188 -0.918 1.00 98.50 686 ILE A N 1
ATOM 5215 C CA . ILE A 1 686 ? -17.970 -3.500 -1.139 1.00 98.50 686 ILE A CA 1
ATOM 5216 C C . ILE A 1 686 ? -17.241 -2.167 -1.280 1.00 98.50 686 ILE A C 1
ATOM 5218 O O . ILE A 1 686 ? -17.416 -1.467 -2.279 1.00 98.50 686 ILE A O 1
ATOM 5222 N N . GLY A 1 687 ? -16.447 -1.785 -0.282 1.00 97.81 687 GLY A N 1
ATOM 5223 C CA . GLY A 1 687 ? -15.854 -0.449 -0.250 1.00 97.81 687 GLY A CA 1
ATOM 5224 C C . GLY A 1 687 ? -14.686 -0.298 0.721 1.00 97.81 687 GLY A C 1
ATOM 5225 O O . GLY A 1 687 ? -14.410 -1.200 1.508 1.00 97.81 687 GLY A O 1
ATOM 5226 N N . PRO A 1 688 ? -13.974 0.838 0.666 1.00 97.50 688 PRO A N 1
ATOM 5227 C CA . PRO A 1 688 ? -12.825 1.073 1.526 1.00 97.50 688 PRO A CA 1
ATOM 5228 C C . PRO A 1 688 ? -13.247 1.277 2.983 1.00 97.50 688 PRO A C 1
ATOM 5230 O O . PRO A 1 688 ? -14.261 1.922 3.277 1.00 97.50 688 PRO A O 1
ATOM 5233 N N . VAL A 1 689 ? -12.420 0.748 3.878 1.00 94.94 689 VAL A N 1
ATOM 5234 C CA . VAL A 1 689 ? -12.534 0.822 5.331 1.00 94.94 689 VAL A CA 1
ATOM 5235 C C . VAL A 1 689 ? -11.216 1.337 5.906 1.00 94.94 689 VAL A C 1
ATOM 5237 O O . VAL A 1 689 ? -10.142 0.895 5.495 1.00 94.94 689 VAL A O 1
ATOM 5240 N N . PHE A 1 690 ? -11.297 2.262 6.867 1.00 94.38 690 PHE A N 1
ATOM 5241 C CA . PHE A 1 690 ? -10.134 2.971 7.399 1.00 94.38 690 PHE A CA 1
ATOM 5242 C C . PHE A 1 690 ? -9.945 2.741 8.902 1.00 94.38 690 PHE A C 1
ATOM 5244 O O . PHE A 1 690 ? -10.791 3.113 9.710 1.00 94.38 690 PHE A O 1
ATOM 5251 N N . ARG A 1 691 ? -8.803 2.191 9.315 1.00 89.50 691 ARG A N 1
ATOM 5252 C CA . ARG A 1 691 ? -8.438 2.015 10.731 1.00 89.50 691 ARG A CA 1
ATOM 5253 C C . ARG A 1 691 ? -7.193 2.847 11.028 1.00 89.50 691 ARG A C 1
ATOM 5255 O O . ARG A 1 691 ? -6.122 2.565 10.500 1.00 89.50 691 ARG A O 1
ATOM 5262 N N . ALA A 1 692 ? -7.317 3.876 11.867 1.00 86.88 692 ALA A N 1
ATOM 5263 C CA . ALA A 1 692 ? -6.199 4.772 12.192 1.00 86.88 692 ALA A CA 1
ATOM 5264 C C . ALA A 1 692 ? -5.395 4.319 13.425 1.00 86.88 692 ALA A C 1
ATOM 5266 O O . ALA A 1 692 ? -4.791 5.133 14.119 1.00 86.88 692 ALA A O 1
ATOM 5267 N N . GLU A 1 693 ? -5.415 3.023 13.725 1.00 81.94 693 GLU A N 1
ATOM 5268 C CA . GLU A 1 693 ? -4.628 2.430 14.803 1.00 81.94 693 GLU A CA 1
ATOM 5269 C C . GLU A 1 693 ? -3.156 2.316 14.387 1.00 81.94 693 GLU A C 1
ATOM 5271 O O . GLU A 1 693 ? -2.852 1.901 13.266 1.00 81.94 693 GLU A O 1
ATOM 5276 N N . ASP A 1 694 ? -2.228 2.621 15.300 1.00 83.38 694 ASP A N 1
ATOM 5277 C CA . ASP A 1 694 ? -0.783 2.441 15.082 1.00 83.38 694 ASP A CA 1
ATOM 5278 C C . ASP A 1 694 ? -0.377 0.962 15.237 1.00 83.38 694 ASP A C 1
ATOM 5280 O O . ASP A 1 694 ? 0.417 0.567 16.092 1.00 83.38 694 ASP A O 1
ATOM 5284 N N . SER A 1 695 ? -0.998 0.100 14.429 1.00 84.88 695 SER A N 1
ATOM 5285 C CA . SER A 1 695 ? -0.834 -1.350 14.474 1.00 84.88 695 SER A CA 1
ATOM 5286 C C . SER A 1 695 ? -0.081 -1.837 13.242 1.00 84.88 695 SER A C 1
ATOM 5288 O O . SER A 1 695 ? -0.650 -2.095 12.183 1.00 84.88 695 SER A O 1
ATOM 5290 N N . ASN A 1 696 ? 1.235 -1.997 13.374 1.00 88.00 696 ASN A N 1
ATOM 5291 C CA . ASN A 1 696 ? 2.092 -2.472 12.287 1.00 88.00 696 ASN A CA 1
ATOM 5292 C C . ASN A 1 696 ? 2.390 -3.980 12.396 1.00 88.00 696 ASN A C 1
ATOM 5294 O O . ASN A 1 696 ? 3.542 -4.388 12.573 1.00 88.00 696 ASN A O 1
ATOM 5298 N N . THR A 1 697 ? 1.351 -4.813 12.299 1.00 89.31 697 THR A N 1
ATOM 5299 C CA . THR A 1 697 ? 1.463 -6.285 12.342 1.00 89.31 697 THR A CA 1
ATOM 5300 C C . THR A 1 697 ? 1.364 -6.906 10.942 1.00 89.31 697 THR A C 1
ATOM 5302 O O . THR A 1 697 ? 1.193 -6.213 9.939 1.00 89.31 697 THR A O 1
ATOM 5305 N N . HIS A 1 698 ? 1.470 -8.233 10.845 1.00 88.88 698 HIS A N 1
ATOM 5306 C CA . HIS A 1 698 ? 1.265 -8.974 9.594 1.00 88.88 698 HIS A CA 1
ATOM 5307 C C . HIS A 1 698 ? -0.222 -9.169 9.226 1.00 88.88 698 HIS A C 1
ATOM 5309 O O . HIS A 1 698 ? -0.496 -9.694 8.149 1.00 88.88 698 HIS A O 1
ATOM 5315 N N . ARG A 1 699 ? -1.165 -8.761 10.093 1.00 88.56 699 ARG A N 1
ATOM 5316 C CA . ARG A 1 699 ? -2.623 -8.958 9.936 1.00 88.56 699 ARG A CA 1
ATOM 5317 C C . ARG A 1 699 ? -3.418 -7.656 9.785 1.00 88.56 699 ARG A C 1
ATOM 5319 O O . ARG A 1 699 ? -4.606 -7.727 9.487 1.00 88.56 699 ARG A O 1
ATOM 5326 N N . HIS A 1 700 ? -2.794 -6.498 10.017 1.00 92.00 700 HIS A N 1
ATOM 5327 C CA . HIS A 1 700 ? -3.467 -5.196 10.037 1.00 92.00 700 HIS A CA 1
ATOM 5328 C C . HIS A 1 700 ? -3.004 -4.289 8.895 1.00 92.00 700 HIS A C 1
ATOM 5330 O O . HIS A 1 700 ? -1.837 -4.316 8.494 1.00 92.00 700 HIS A O 1
ATOM 5336 N N . LEU A 1 701 ? -3.949 -3.494 8.394 1.00 94.69 701 LEU A N 1
ATOM 5337 C CA . LEU A 1 701 ? -3.774 -2.428 7.411 1.00 94.69 701 LEU A CA 1
ATOM 5338 C C . LEU A 1 701 ? -4.528 -1.191 7.909 1.00 94.69 701 LEU A C 1
ATOM 5340 O O . LEU A 1 701 ? -5.532 -1.321 8.609 1.00 94.69 701 LEU A O 1
ATOM 5344 N N . CYS A 1 702 ? -4.063 -0.006 7.522 1.00 94.88 702 CYS A N 1
ATOM 5345 C CA . CYS A 1 702 ? -4.759 1.250 7.808 1.00 94.88 702 CYS A CA 1
ATOM 5346 C C . CYS A 1 702 ? -5.917 1.514 6.840 1.00 94.88 702 CYS A C 1
ATOM 5348 O O . CYS A 1 702 ? -6.880 2.186 7.197 1.00 94.88 702 CYS A O 1
ATOM 5350 N N . GLU A 1 703 ? -5.817 0.988 5.623 1.00 96.94 703 GLU A N 1
ATOM 5351 C CA . GLU A 1 703 ? -6.856 1.027 4.597 1.00 96.94 703 GLU A CA 1
ATOM 5352 C C . GLU A 1 703 ? -6.959 -0.368 3.979 1.00 96.94 703 GLU A C 1
ATOM 5354 O O . GLU A 1 703 ? -5.950 -0.958 3.580 1.00 96.94 703 GLU A O 1
ATOM 5359 N N . PHE A 1 704 ? -8.174 -0.903 3.937 1.00 96.81 704 PHE A N 1
ATOM 5360 C CA . PHE A 1 704 ? -8.484 -2.206 3.353 1.00 96.81 704 PHE A CA 1
ATOM 5361 C C . PHE A 1 704 ? -9.893 -2.196 2.755 1.00 96.81 704 PHE A C 1
ATOM 5363 O O . PHE A 1 704 ? -10.647 -1.238 2.942 1.00 96.81 704 PHE A O 1
ATOM 5370 N N . THR A 1 705 ? -10.264 -3.244 2.024 1.00 98.38 705 THR A N 1
ATOM 5371 C CA . THR A 1 705 ? -11.599 -3.353 1.420 1.00 98.38 705 THR A CA 1
ATOM 5372 C C . THR A 1 705 ? -12.528 -4.163 2.321 1.00 98.38 705 THR A C 1
ATOM 5374 O O . THR A 1 705 ? -12.311 -5.352 2.553 1.00 98.38 705 THR A O 1
ATOM 5377 N N . GLY A 1 706 ? -13.581 -3.521 2.821 1.00 97.75 706 GLY A N 1
ATOM 5378 C CA . GLY A 1 706 ? -14.671 -4.169 3.543 1.00 97.75 706 GLY A CA 1
ATOM 5379 C C . GLY A 1 706 ? -15.700 -4.776 2.592 1.00 97.75 706 GLY A C 1
ATOM 5380 O O . GLY A 1 706 ? -16.035 -4.180 1.565 1.00 97.75 706 GLY A O 1
ATOM 5381 N N . LEU A 1 707 ? -16.190 -5.962 2.943 1.00 98.25 707 LEU A N 1
ATOM 5382 C CA . LEU A 1 707 ? -17.395 -6.587 2.408 1.00 98.25 707 LEU A CA 1
ATOM 5383 C C . LEU A 1 707 ? -18.419 -6.577 3.545 1.00 98.25 707 LEU A C 1
ATOM 5385 O O . LEU A 1 707 ? -18.324 -7.359 4.488 1.00 98.25 707 LEU A O 1
ATOM 5389 N N . ASP A 1 708 ? -19.360 -5.651 3.505 1.00 98.25 708 ASP A N 1
ATOM 5390 C CA . ASP A 1 708 ? -20.337 -5.447 4.568 1.00 98.25 708 ASP A CA 1
ATOM 5391 C C . ASP A 1 708 ? -21.710 -5.934 4.128 1.00 98.25 708 ASP A C 1
ATOM 5393 O O . ASP A 1 708 ? -22.089 -5.757 2.974 1.00 98.25 708 ASP A O 1
ATOM 5397 N N . MET A 1 709 ? -22.475 -6.501 5.059 1.00 98.25 709 MET A N 1
ATOM 5398 C CA . MET A 1 709 ? -23.904 -6.745 4.875 1.00 98.25 709 MET A CA 1
ATOM 5399 C C . MET A 1 709 ? -24.691 -6.408 6.138 1.00 98.25 709 MET A C 1
ATOM 5401 O O . MET A 1 709 ? -24.170 -6.496 7.252 1.00 98.25 709 MET A O 1
ATOM 5405 N N . GLU A 1 710 ? -25.953 -6.045 5.953 1.00 98.69 710 GLU A N 1
ATOM 5406 C CA . GLU A 1 710 ? -26.945 -5.882 7.013 1.00 98.69 710 GLU A CA 1
ATOM 5407 C C . GLU A 1 710 ? -28.295 -6.364 6.470 1.00 98.69 710 GLU A C 1
ATOM 5409 O O . GLU A 1 710 ? -28.573 -6.217 5.277 1.00 98.69 710 GLU A O 1
ATOM 5414 N N . MET A 1 711 ? -29.126 -6.964 7.315 1.00 98.69 711 MET A N 1
ATOM 5415 C CA . MET A 1 711 ? -30.456 -7.432 6.931 1.00 98.69 711 MET A CA 1
ATOM 5416 C C . MET A 1 711 ? -31.442 -7.346 8.088 1.00 98.69 711 MET A C 1
ATOM 5418 O O . MET A 1 711 ? -31.073 -7.464 9.258 1.00 98.69 711 MET A O 1
ATOM 5422 N N . SER A 1 712 ? -32.712 -7.181 7.743 1.00 98.44 712 SER A N 1
ATOM 5423 C CA . SER A 1 712 ? -33.829 -7.342 8.668 1.00 98.44 712 SER A CA 1
ATOM 5424 C C . SER A 1 712 ? -33.919 -8.798 9.124 1.00 98.44 712 SER A C 1
ATOM 5426 O O . SER A 1 712 ? -33.728 -9.708 8.320 1.00 98.44 712 SER A O 1
ATOM 5428 N N . ILE A 1 713 ? -34.252 -9.015 10.393 1.00 98.50 713 ILE A N 1
ATOM 5429 C CA . ILE A 1 713 ? -34.508 -10.347 10.964 1.00 98.50 713 ILE A CA 1
ATOM 5430 C C . ILE A 1 713 ? -35.963 -10.434 11.418 1.00 98.50 713 ILE A C 1
ATOM 5432 O O . ILE A 1 713 ? -36.568 -9.410 11.754 1.00 98.50 713 ILE A O 1
ATOM 5436 N N . LYS A 1 714 ? -36.539 -11.637 11.417 1.00 98.00 714 LYS A N 1
ATOM 5437 C CA . LYS A 1 714 ? -37.941 -11.843 11.805 1.00 98.00 714 LYS A CA 1
ATOM 5438 C C . LYS A 1 714 ? -38.078 -12.276 13.260 1.00 98.00 714 LYS A C 1
ATOM 5440 O O . LYS A 1 714 ? -38.884 -11.696 13.984 1.00 98.00 714 LYS A O 1
ATOM 5445 N N . GLU A 1 715 ? -37.285 -13.248 13.693 1.00 97.69 715 GLU A N 1
ATOM 5446 C CA . GLU A 1 715 ? -37.396 -13.875 15.013 1.00 97.69 715 GLU A CA 1
ATOM 5447 C C . GLU A 1 715 ? -36.055 -13.934 15.749 1.00 97.69 715 GLU A C 1
ATOM 5449 O O . GLU A 1 715 ? -36.002 -13.624 16.942 1.00 97.69 715 GLU A O 1
ATOM 5454 N N . HIS A 1 716 ? -34.967 -14.305 15.065 1.00 98.31 716 HIS A N 1
ATOM 5455 C CA . HIS A 1 716 ? -33.681 -14.564 15.716 1.00 98.31 716 HIS A CA 1
ATOM 5456 C C . HIS A 1 716 ? -32.490 -14.137 14.855 1.00 98.31 716 HIS A C 1
ATOM 5458 O O . HIS A 1 716 ? -32.513 -14.208 13.630 1.00 98.31 716 HIS A O 1
ATOM 5464 N N . TYR A 1 717 ? -31.388 -13.742 15.498 1.00 97.88 717 TYR A N 1
ATOM 5465 C CA . TYR A 1 717 ? -30.170 -13.337 14.786 1.00 97.88 717 TYR A CA 1
ATOM 5466 C C . TYR A 1 717 ? -29.448 -14.502 14.088 1.00 97.88 717 TYR A C 1
ATOM 5468 O O . TYR A 1 717 ? -28.557 -14.270 13.271 1.00 97.88 717 TYR A O 1
ATOM 5476 N N . ASP A 1 718 ? -29.872 -15.738 14.358 1.00 98.00 718 ASP A N 1
ATOM 5477 C CA . ASP A 1 718 ? -29.415 -16.938 13.649 1.00 98.00 718 ASP A CA 1
ATOM 5478 C C . ASP A 1 718 ? -29.762 -16.875 12.159 1.00 98.00 718 ASP A C 1
ATOM 5480 O O . ASP A 1 718 ? -29.002 -17.395 11.352 1.00 98.00 718 ASP A O 1
ATOM 5484 N N . GLU A 1 719 ? -30.812 -16.140 11.775 1.00 98.62 719 GLU A N 1
ATOM 5485 C CA . GLU A 1 719 ? -31.131 -15.862 10.368 1.00 98.62 719 GLU A CA 1
ATOM 5486 C C . GLU A 1 719 ? -29.940 -15.206 9.638 1.00 98.62 719 GLU A C 1
ATOM 5488 O O . GLU A 1 719 ? -29.660 -15.515 8.479 1.00 98.62 719 GLU A O 1
ATOM 5493 N N . VAL A 1 720 ? -29.176 -14.348 10.329 1.00 98.38 720 VAL A N 1
ATOM 5494 C CA . VAL A 1 720 ? -27.947 -13.740 9.790 1.00 98.38 720 VAL A CA 1
ATOM 5495 C C . VAL A 1 720 ? -26.841 -14.789 9.656 1.00 98.38 720 VAL A C 1
ATOM 5497 O O . VAL A 1 720 ? -26.147 -14.832 8.640 1.00 98.38 720 VAL A O 1
ATOM 5500 N N . LEU A 1 721 ? -26.677 -15.654 10.662 1.00 98.25 721 LEU A N 1
ATOM 5501 C CA . LEU A 1 721 ? -25.689 -16.738 10.640 1.00 98.25 721 LEU A CA 1
ATOM 5502 C C . LEU A 1 721 ? -25.979 -17.758 9.531 1.00 98.25 721 LEU A C 1
ATOM 5504 O O . LEU A 1 721 ? -25.041 -18.272 8.924 1.00 98.25 721 LEU A O 1
ATOM 5508 N N . ASP A 1 722 ? -27.249 -18.042 9.245 1.00 98.00 722 ASP A N 1
ATOM 5509 C CA . ASP A 1 722 ? -27.680 -18.946 8.174 1.00 98.00 722 ASP A CA 1
ATOM 5510 C C . ASP A 1 722 ? -27.332 -18.368 6.794 1.00 98.00 722 ASP A C 1
ATOM 5512 O O . ASP A 1 722 ? -26.791 -19.066 5.931 1.00 98.00 722 ASP A O 1
ATOM 5516 N N . VAL A 1 723 ? -27.551 -17.061 6.600 1.00 98.00 723 VAL A N 1
ATOM 5517 C CA . VAL A 1 723 ? -27.130 -16.362 5.376 1.00 98.00 723 VAL A CA 1
ATOM 5518 C C . VAL A 1 723 ? -25.613 -16.421 5.204 1.00 98.00 723 VAL A C 1
ATOM 5520 O O . VAL A 1 723 ? -25.143 -16.691 4.090 1.00 98.00 723 VAL A O 1
ATOM 5523 N N . LEU A 1 724 ? -24.856 -16.206 6.286 1.00 97.75 724 LEU A N 1
ATOM 5524 C CA . LEU A 1 724 ? -23.392 -16.249 6.285 1.00 97.75 724 LEU A CA 1
ATOM 5525 C C . LEU A 1 724 ? -22.838 -17.656 6.042 1.00 97.75 724 LEU A C 1
ATOM 5527 O O . LEU A 1 724 ? -21.869 -17.782 5.296 1.00 97.75 724 LEU A O 1
ATOM 5531 N N . ASP A 1 725 ? -23.454 -18.698 6.604 1.00 97.25 725 ASP A N 1
ATOM 5532 C CA . ASP A 1 725 ? -23.069 -20.097 6.377 1.00 97.25 725 ASP A CA 1
ATOM 5533 C C . ASP A 1 725 ? -23.084 -20.420 4.878 1.00 97.25 725 ASP A C 1
ATOM 5535 O O . ASP A 1 725 ? -22.047 -20.705 4.277 1.00 97.25 725 ASP A O 1
ATOM 5539 N N . GLU A 1 726 ? -24.235 -20.253 4.226 1.00 96.31 726 GLU A N 1
ATOM 5540 C CA . GLU A 1 726 ? -24.347 -20.532 2.791 1.00 96.31 726 GLU A CA 1
ATOM 5541 C C . GLU A 1 726 ? -23.521 -19.542 1.938 1.00 96.31 726 GLU A C 1
ATOM 5543 O O . GLU A 1 726 ? -22.992 -19.931 0.891 1.00 96.31 726 GLU A O 1
ATOM 5548 N N . LEU A 1 727 ? -23.334 -18.287 2.372 1.00 97.75 727 LEU A N 1
ATOM 5549 C CA . LEU A 1 727 ? -22.478 -17.328 1.660 1.00 97.75 727 LEU A CA 1
ATOM 5550 C C . LEU A 1 727 ? -21.028 -17.813 1.597 1.00 97.75 727 LEU A C 1
ATOM 5552 O O . LEU A 1 727 ? -20.464 -17.882 0.505 1.00 97.75 727 LEU A O 1
ATOM 5556 N N . PHE A 1 728 ? -20.418 -18.151 2.734 1.00 98.00 728 PHE A N 1
ATOM 5557 C CA . PHE A 1 728 ? -19.010 -18.559 2.761 1.00 98.00 728 PHE A CA 1
ATOM 5558 C C . PHE A 1 728 ? -18.802 -19.923 2.131 1.00 98.00 728 PHE A C 1
ATOM 5560 O O . PHE A 1 728 ? -17.871 -20.094 1.349 1.00 98.00 728 PHE A O 1
ATOM 5567 N N . VAL A 1 729 ? -19.699 -20.869 2.395 1.00 97.50 729 VAL A N 1
ATOM 5568 C CA . VAL A 1 729 ? -19.636 -22.193 1.780 1.00 97.50 729 VAL A CA 1
ATOM 5569 C C . VAL A 1 729 ? -19.717 -22.084 0.250 1.00 97.50 729 VAL A C 1
ATOM 5571 O O . VAL A 1 729 ? -18.866 -22.642 -0.443 1.00 97.50 729 VAL A O 1
ATOM 5574 N N . SER A 1 730 ? -20.661 -21.304 -0.295 1.00 97.25 730 SER A N 1
ATOM 5575 C CA . SER A 1 730 ? -20.758 -21.104 -1.752 1.00 97.25 730 SER A CA 1
ATOM 5576 C C . SER A 1 730 ? -19.592 -20.299 -2.336 1.00 97.25 730 SER A C 1
ATOM 5578 O O . SER A 1 730 ? -19.197 -20.530 -3.480 1.00 97.25 730 SER A O 1
ATOM 5580 N N . MET A 1 731 ? -19.003 -19.386 -1.559 1.00 98.31 731 MET A N 1
ATOM 5581 C CA . MET A 1 731 ? -17.776 -18.686 -1.935 1.00 98.31 731 MET A CA 1
ATOM 5582 C C . MET A 1 731 ? -16.596 -19.654 -2.037 1.00 98.31 731 MET A C 1
ATOM 5584 O O . MET A 1 731 ? -15.888 -19.629 -3.040 1.00 98.31 731 MET A O 1
ATOM 5588 N N . PHE A 1 732 ? -16.374 -20.515 -1.044 1.00 98.50 732 PHE A N 1
ATOM 5589 C CA . PHE A 1 732 ? -15.268 -21.474 -1.076 1.00 98.50 732 PHE A CA 1
ATOM 5590 C C . PHE A 1 732 ? -15.421 -22.473 -2.226 1.00 98.50 732 PHE A C 1
ATOM 5592 O O . PHE A 1 732 ? -14.449 -22.721 -2.939 1.00 98.50 732 PHE A O 1
ATOM 5599 N N . ASP A 1 733 ? -16.638 -22.959 -2.481 1.00 98.19 733 ASP A N 1
ATOM 5600 C CA . ASP A 1 733 ? -16.935 -23.807 -3.642 1.00 98.19 733 ASP A CA 1
ATOM 5601 C C . ASP A 1 733 ? -16.623 -23.083 -4.952 1.00 98.19 733 ASP A C 1
ATOM 5603 O O . ASP A 1 733 ? -15.865 -23.581 -5.782 1.00 98.19 733 ASP A O 1
ATOM 5607 N N . GLY A 1 734 ? -17.131 -21.858 -5.108 1.00 98.44 734 GLY A N 1
ATOM 5608 C CA . GLY A 1 734 ? -16.899 -21.053 -6.302 1.00 98.44 734 GLY A CA 1
ATOM 5609 C C . GLY A 1 734 ? -15.420 -20.733 -6.533 1.00 98.44 734 GLY A C 1
ATOM 5610 O O . GLY A 1 734 ? -14.980 -20.707 -7.682 1.00 98.44 734 GLY A O 1
ATOM 5611 N N . LEU A 1 735 ? -14.635 -20.518 -5.472 1.00 98.62 735 LEU A N 1
ATOM 5612 C CA . LEU A 1 735 ? -13.185 -20.334 -5.573 1.00 98.62 735 LEU A CA 1
ATOM 5613 C C . LEU A 1 735 ? -12.492 -21.618 -6.034 1.00 98.62 735 LEU A C 1
ATOM 5615 O O . LEU A 1 735 ? -11.712 -21.579 -6.987 1.00 98.62 735 LEU A O 1
ATOM 5619 N N . ASN A 1 736 ? -12.803 -22.747 -5.398 1.00 98.25 736 ASN A N 1
ATOM 5620 C CA . ASN A 1 736 ? -12.222 -24.045 -5.735 1.00 98.25 736 ASN A CA 1
ATOM 5621 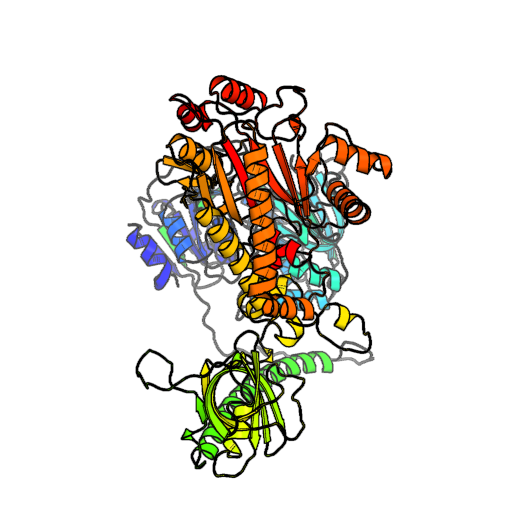C C . ASN A 1 736 ? -12.568 -24.485 -7.165 1.00 98.25 736 ASN A C 1
ATOM 5623 O O . ASN A 1 736 ? -11.718 -25.049 -7.845 1.00 98.25 736 ASN A O 1
ATOM 5627 N N . GLU A 1 737 ? -13.777 -24.196 -7.648 1.00 98.00 737 GLU A N 1
ATOM 5628 C CA . GLU A 1 737 ? -14.224 -24.561 -8.995 1.00 98.00 737 GLU A CA 1
ATOM 5629 C C . GLU A 1 737 ? -13.714 -23.593 -10.071 1.00 98.00 737 GLU A C 1
ATOM 5631 O O . GLU A 1 737 ? -13.118 -24.013 -11.064 1.00 98.00 737 GLU A O 1
ATOM 5636 N N . ARG A 1 738 ? -13.940 -22.283 -9.897 1.00 98.38 738 ARG A N 1
ATOM 5637 C CA . ARG A 1 738 ? -13.696 -21.279 -10.952 1.00 98.38 738 ARG A CA 1
ATOM 5638 C C . ARG A 1 738 ? -12.245 -20.789 -10.998 1.00 98.38 738 ARG A C 1
ATOM 5640 O O . ARG A 1 738 ? -11.825 -20.274 -12.030 1.00 98.38 738 ARG A O 1
ATOM 5647 N N . PHE A 1 739 ? -11.488 -20.941 -9.907 1.00 98.12 739 PHE A N 1
ATOM 5648 C CA . PHE A 1 739 ? -10.119 -20.423 -9.758 1.00 98.12 739 PHE A CA 1
ATOM 5649 C C . PHE A 1 739 ? -9.096 -21.519 -9.414 1.00 98.12 739 PHE A C 1
ATOM 5651 O O . PHE A 1 739 ? -8.000 -21.212 -8.942 1.00 98.12 739 PHE A O 1
ATOM 5658 N N . ALA A 1 740 ? -9.410 -22.795 -9.679 1.00 97.75 740 ALA A N 1
ATOM 5659 C CA . ALA A 1 740 ? -8.524 -23.938 -9.416 1.00 97.75 740 ALA A CA 1
ATOM 5660 C C . ALA A 1 740 ? -7.109 -23.750 -9.989 1.00 97.75 74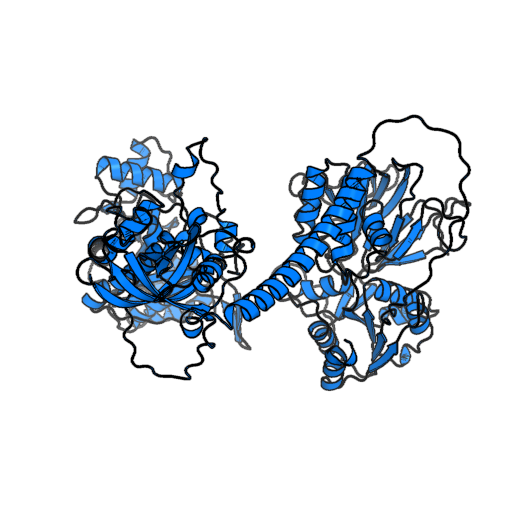0 ALA A C 1
ATOM 5662 O O . ALA A 1 740 ? -6.107 -24.075 -9.350 1.00 97.75 740 ALA A O 1
ATOM 5663 N N . ARG A 1 741 ? -7.020 -23.185 -11.200 1.00 95.75 741 ARG A N 1
ATOM 5664 C CA . ARG A 1 741 ? -5.746 -22.915 -11.873 1.00 95.75 741 ARG A CA 1
ATOM 5665 C C . ARG A 1 741 ? -4.928 -21.873 -11.118 1.00 95.75 741 ARG A C 1
ATOM 5667 O O . ARG A 1 741 ? -3.749 -22.094 -10.856 1.00 95.75 741 ARG A O 1
ATOM 5674 N N . GLU A 1 742 ? -5.533 -20.741 -10.776 1.00 98.19 742 GLU A N 1
ATOM 5675 C CA . GLU A 1 742 ? -4.893 -19.677 -10.007 1.00 98.19 742 GLU A CA 1
ATOM 5676 C C . GLU A 1 742 ? -4.467 -20.182 -8.619 1.00 98.19 742 GLU A C 1
ATOM 5678 O O . GLU A 1 742 ? -3.338 -19.921 -8.211 1.00 98.19 742 GLU A O 1
ATOM 5683 N N . ILE A 1 743 ? -5.311 -20.965 -7.939 1.00 98.50 743 ILE A N 1
ATOM 5684 C CA . ILE A 1 743 ? -4.990 -21.625 -6.661 1.00 98.50 743 ILE A CA 1
ATOM 5685 C C . ILE A 1 743 ? -3.736 -22.495 -6.813 1.00 98.50 743 ILE A C 1
ATOM 5687 O O . ILE A 1 743 ? -2.793 -22.354 -6.035 1.00 98.50 743 ILE A O 1
ATOM 5691 N N . GLY A 1 744 ? -3.679 -23.325 -7.860 1.00 97.50 744 GLY A N 1
ATOM 5692 C CA . GLY A 1 744 ? -2.508 -24.144 -8.173 1.00 97.50 744 GLY A CA 1
ATOM 5693 C C . GLY A 1 744 ? -1.241 -23.315 -8.396 1.00 97.50 744 GLY A C 1
ATOM 5694 O O . GLY A 1 744 ? -0.192 -23.639 -7.843 1.00 97.50 744 GLY A O 1
ATOM 5695 N N . VAL A 1 745 ? -1.334 -22.203 -9.137 1.00 96.94 745 VAL A N 1
ATOM 5696 C CA . VAL A 1 745 ? -0.204 -21.280 -9.360 1.00 96.94 745 VAL A CA 1
ATOM 5697 C C . VAL A 1 745 ? 0.296 -20.684 -8.043 1.00 96.94 745 VAL A C 1
ATOM 5699 O O . VAL A 1 745 ? 1.507 -20.648 -7.827 1.00 96.94 745 VAL A O 1
ATOM 5702 N N . VAL A 1 746 ? -0.595 -20.255 -7.142 1.00 98.12 746 VAL A N 1
ATOM 5703 C CA . VAL A 1 746 ? -0.190 -19.768 -5.809 1.00 98.12 746 VAL A CA 1
ATOM 5704 C C . VAL A 1 746 ? 0.511 -20.879 -5.031 1.00 98.12 746 VAL A C 1
ATOM 5706 O O . VAL A 1 746 ? 1.596 -20.639 -4.500 1.00 98.12 746 VAL A O 1
ATOM 5709 N N . GLY A 1 747 ? -0.048 -22.092 -5.053 1.00 97.12 747 GLY A N 1
ATOM 5710 C CA . GLY A 1 747 ? 0.504 -23.282 -4.404 1.00 97.12 747 GLY A CA 1
ATOM 5711 C C . GLY A 1 747 ? 1.931 -23.638 -4.835 1.00 97.12 747 GLY A C 1
ATOM 5712 O O . GLY A 1 747 ? 2.690 -24.179 -4.036 1.00 97.12 747 GLY A O 1
ATOM 5713 N N . THR A 1 748 ? 2.344 -23.287 -6.062 1.00 95.06 748 THR A N 1
ATOM 5714 C CA . THR A 1 748 ? 3.733 -23.515 -6.514 1.00 95.06 748 THR A CA 1
ATOM 5715 C C . THR A 1 748 ? 4.764 -22.660 -5.777 1.00 95.06 748 THR A C 1
ATOM 5717 O O . THR A 1 748 ? 5.891 -23.106 -5.568 1.00 95.06 748 THR A O 1
ATOM 5720 N N . GLN A 1 749 ? 4.397 -21.437 -5.375 1.00 95.75 749 GLN A N 1
ATOM 5721 C CA . GLN A 1 749 ? 5.290 -20.538 -4.640 1.00 95.75 749 GLN A CA 1
ATOM 5722 C C . GLN A 1 749 ? 5.050 -20.605 -3.127 1.00 95.75 749 GLN A C 1
ATOM 5724 O O . GLN A 1 749 ? 5.993 -20.509 -2.340 1.00 95.75 749 GLN A O 1
ATOM 5729 N N . TYR A 1 750 ? 3.794 -20.754 -2.719 1.00 96.56 750 TYR A N 1
ATOM 5730 C CA . TYR A 1 750 ? 3.368 -20.843 -1.330 1.00 96.56 750 TYR A CA 1
ATOM 5731 C C . TYR A 1 750 ? 2.565 -22.134 -1.161 1.00 96.56 750 TYR A C 1
ATOM 5733 O O . TYR A 1 750 ? 1.354 -22.099 -1.338 1.00 96.56 750 TYR A O 1
ATOM 5741 N N . PRO A 1 751 ? 3.203 -23.282 -0.879 1.00 95.94 751 PRO A N 1
ATOM 5742 C CA . PRO A 1 751 ? 2.474 -24.519 -0.620 1.00 95.94 751 PRO A CA 1
ATOM 5743 C C . PRO A 1 751 ? 1.583 -24.385 0.621 1.00 95.94 751 PRO A C 1
ATOM 5745 O O . PRO A 1 751 ? 2.054 -23.927 1.661 1.00 95.94 751 PRO A O 1
ATOM 5748 N N . PHE A 1 752 ? 0.320 -24.799 0.518 1.00 96.19 752 PHE A N 1
ATOM 5749 C CA . PHE A 1 752 ? -0.639 -24.807 1.625 1.00 96.19 752 PHE A CA 1
ATOM 5750 C C . PHE A 1 752 ? -1.609 -25.987 1.519 1.00 96.19 752 PHE A C 1
ATOM 5752 O O . PHE A 1 752 ? -1.837 -26.529 0.435 1.00 96.19 752 PHE A O 1
ATOM 5759 N N . GLU A 1 753 ? -2.201 -26.380 2.648 1.00 95.88 753 GLU A N 1
ATOM 5760 C CA . GLU A 1 753 ? -3.290 -27.360 2.670 1.00 95.88 753 GLU A CA 1
ATOM 5761 C C . GLU A 1 753 ? -4.600 -26.705 2.216 1.00 95.88 753 GLU A C 1
ATOM 5763 O O . GLU A 1 753 ? -4.933 -25.636 2.736 1.00 95.88 753 GLU A O 1
ATOM 5768 N N . PRO A 1 754 ? -5.388 -27.318 1.312 1.00 96.94 754 PRO A N 1
ATOM 5769 C CA . PRO A 1 754 ? -6.713 -26.813 0.964 1.00 96.94 754 PRO A CA 1
ATOM 5770 C C . PRO A 1 754 ? -7.578 -26.562 2.205 1.00 96.94 754 PRO A C 1
ATOM 5772 O O . PRO A 1 754 ? -7.528 -27.328 3.167 1.00 96.94 754 PRO A O 1
ATOM 5775 N N . LEU A 1 755 ? -8.356 -25.479 2.184 1.00 97.56 755 LEU A N 1
ATOM 5776 C CA . LEU A 1 755 ? -9.213 -25.101 3.305 1.00 97.56 755 LEU A CA 1
ATOM 5777 C C . LEU A 1 755 ? -10.284 -26.174 3.555 1.00 97.56 755 LEU A C 1
ATOM 5779 O O . LEU A 1 755 ? -11.018 -26.534 2.634 1.00 97.56 755 LEU A O 1
ATOM 5783 N N . GLN A 1 756 ? -10.402 -26.650 4.794 1.00 97.75 756 GLN A N 1
ATOM 5784 C CA . GLN A 1 756 ? -11.434 -27.609 5.197 1.00 97.75 756 GLN A CA 1
ATOM 5785 C C . GLN A 1 756 ? -12.634 -26.891 5.822 1.00 97.75 756 GLN A C 1
ATOM 5787 O O . GLN A 1 756 ? -12.468 -26.007 6.659 1.00 97.75 756 GLN A O 1
ATOM 5792 N N . TYR A 1 757 ? -13.850 -27.268 5.430 1.00 97.31 757 TYR A N 1
ATOM 5793 C CA . TYR A 1 757 ? -15.091 -26.686 5.949 1.00 97.31 757 TYR A CA 1
ATOM 5794 C C . TYR A 1 757 ? -16.245 -27.700 5.912 1.00 97.31 757 TYR A C 1
ATOM 5796 O O . TYR A 1 757 ? -16.289 -28.576 5.046 1.00 97.31 757 TYR A O 1
ATOM 5804 N N . CYS A 1 758 ? -17.175 -27.596 6.867 1.00 94.06 758 CYS A N 1
ATOM 5805 C CA . CYS A 1 758 ? -18.317 -28.508 7.026 1.00 94.06 758 CYS A CA 1
ATOM 5806 C C . CYS A 1 758 ? -19.631 -27.912 6.495 1.00 94.06 758 CYS A C 1
ATOM 5808 O O . CYS A 1 758 ? -19.731 -26.709 6.270 1.00 94.06 758 CYS A O 1
ATOM 5810 N N . ARG A 1 759 ? -20.651 -28.766 6.317 1.00 94.38 759 ARG A N 1
ATOM 5811 C CA . ARG A 1 759 ? -22.034 -28.366 6.004 1.00 94.38 759 ARG A CA 1
ATOM 5812 C C . ARG A 1 759 ? -23.017 -29.071 6.949 1.00 94.38 759 ARG A C 1
ATOM 5814 O O . ARG A 1 759 ? -23.069 -30.302 6.907 1.00 94.38 759 ARG A O 1
ATOM 5821 N N . PRO A 1 760 ? -23.804 -28.339 7.756 1.00 93.81 760 PRO A N 1
ATOM 5822 C CA . PRO A 1 760 ? -23.693 -26.894 7.996 1.00 93.81 760 PRO A CA 1
ATOM 5823 C C . PRO A 1 760 ? -22.343 -26.529 8.635 1.00 93.81 760 PRO A C 1
ATOM 5825 O O . PRO A 1 760 ? -21.649 -27.401 9.173 1.00 93.81 760 PRO A O 1
ATOM 5828 N N . SER A 1 761 ? -21.957 -25.255 8.572 1.00 97.25 761 SER A N 1
ATOM 5829 C CA . SER A 1 761 ? -20.742 -24.794 9.253 1.00 97.25 761 SER A CA 1
ATOM 5830 C C . SER A 1 761 ? -20.846 -24.972 10.766 1.00 97.25 761 SER A C 1
ATOM 5832 O O . SER A 1 761 ? -21.914 -24.824 11.363 1.00 97.25 761 SER A O 1
ATOM 5834 N N . LEU A 1 762 ? -19.714 -25.273 11.405 1.00 98.12 762 LEU A N 1
ATOM 5835 C CA . LEU A 1 762 ? -19.655 -25.467 12.850 1.00 98.12 762 LEU A CA 1
ATOM 5836 C C . LEU A 1 762 ? -19.999 -24.164 13.584 1.00 98.12 762 LEU A C 1
ATOM 5838 O O . LEU A 1 762 ? -19.359 -23.136 13.357 1.00 98.12 762 LEU A O 1
ATOM 5842 N N . ARG A 1 763 ? -20.958 -24.235 14.510 1.00 97.88 763 ARG A N 1
ATOM 5843 C CA . ARG A 1 763 ? -21.288 -23.163 15.455 1.00 97.88 763 ARG A CA 1
ATOM 5844 C C . ARG A 1 763 ? -20.937 -23.610 16.865 1.00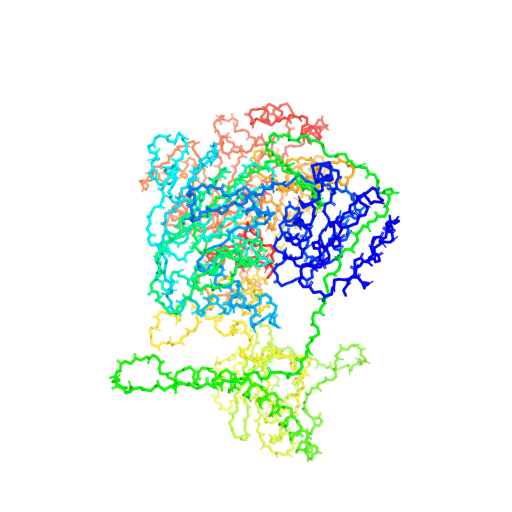 97.88 763 ARG A C 1
ATOM 5846 O O . ARG A 1 763 ? -21.338 -24.691 17.285 1.00 97.88 763 ARG A O 1
ATOM 5853 N N . LEU A 1 764 ? -20.201 -22.770 17.575 1.00 97.94 764 LEU A N 1
ATOM 5854 C CA . LEU A 1 764 ? -19.894 -22.923 18.992 1.00 97.94 764 LEU A CA 1
ATOM 5855 C C . LEU A 1 764 ? -20.353 -21.662 19.718 1.00 97.94 764 LEU A C 1
ATOM 5857 O O . LEU A 1 764 ? -20.348 -20.569 19.150 1.00 97.94 764 LEU A O 1
ATOM 5861 N N . THR A 1 765 ? -20.741 -21.782 20.975 1.00 97.38 765 THR A N 1
ATOM 5862 C CA . THR A 1 765 ? -20.889 -20.629 21.868 1.00 97.38 765 THR A CA 1
ATOM 5863 C C . THR A 1 765 ? -19.527 -20.222 22.424 1.00 97.38 765 THR A C 1
ATOM 5865 O O . THR A 1 765 ? -18.613 -21.041 22.537 1.00 97.38 765 THR A O 1
ATOM 5868 N N . PHE A 1 766 ? -19.382 -18.958 22.812 1.00 96.19 766 PHE A N 1
ATOM 5869 C CA . PHE A 1 766 ? -18.172 -18.434 23.437 1.00 96.19 766 PHE A CA 1
ATOM 5870 C C . PHE A 1 766 ? -17.774 -19.273 24.656 1.00 96.19 766 PHE A C 1
ATOM 5872 O O . PHE A 1 766 ? -16.622 -19.676 24.780 1.00 96.19 766 PHE A O 1
ATOM 5879 N N . ALA A 1 767 ? -18.752 -19.633 25.493 1.00 95.31 767 ALA A N 1
ATOM 5880 C CA . ALA A 1 767 ? -18.553 -20.493 26.655 1.00 95.31 767 ALA A CA 1
ATOM 5881 C C . ALA A 1 767 ? -18.018 -21.891 26.287 1.00 95.31 767 ALA A C 1
ATOM 5883 O O . ALA A 1 767 ? -17.143 -22.415 26.974 1.00 95.31 767 ALA A O 1
ATOM 5884 N N . GLU A 1 768 ? -18.493 -22.498 25.194 1.00 97.38 768 GLU A N 1
ATOM 5885 C CA . GLU A 1 768 ? -17.946 -23.768 24.695 1.00 97.38 768 GLU A CA 1
ATOM 5886 C C . GLU A 1 768 ? -16.514 -23.609 24.173 1.00 97.38 768 GLU A C 1
ATOM 5888 O O . GLU A 1 768 ? -15.675 -24.469 24.440 1.00 97.38 768 GLU A O 1
ATOM 5893 N N . GLY A 1 769 ? -16.214 -22.506 23.480 1.00 96.62 769 GLY A N 1
ATOM 5894 C CA . GLY A 1 769 ? -14.860 -22.180 23.023 1.00 96.62 769 GLY A CA 1
ATOM 5895 C C . GLY A 1 769 ? -13.881 -21.989 24.186 1.00 96.62 769 GLY A C 1
ATOM 5896 O O . GLY A 1 769 ? -12.812 -22.600 24.201 1.00 96.62 769 GLY A O 1
ATOM 5897 N N . VAL A 1 770 ? -14.274 -21.218 25.204 1.00 95.81 770 VAL A N 1
ATOM 5898 C CA . VAL A 1 770 ? -13.519 -21.055 26.458 1.00 95.81 770 VAL A CA 1
ATOM 5899 C C . VAL A 1 770 ? -13.305 -22.401 27.138 1.00 95.81 770 VAL A C 1
ATOM 5901 O O . VAL A 1 770 ? -12.189 -22.708 27.548 1.00 95.81 770 VAL A O 1
ATOM 5904 N N . LYS A 1 771 ? -14.344 -23.234 27.230 1.00 96.62 771 LYS A N 1
ATOM 5905 C CA . LYS A 1 771 ? -14.226 -24.561 27.836 1.00 96.62 771 LYS A CA 1
ATOM 5906 C C . LYS A 1 771 ? -13.225 -25.440 27.086 1.00 96.62 771 LYS A C 1
ATOM 5908 O O . LYS A 1 771 ? -12.405 -26.086 27.723 1.00 96.62 771 LYS A O 1
ATOM 5913 N N . MET A 1 772 ? -13.236 -25.425 25.751 1.00 97.19 772 MET A N 1
ATOM 5914 C CA . MET A 1 772 ? -12.240 -26.150 24.950 1.00 97.19 772 MET A CA 1
ATOM 5915 C C . MET A 1 772 ? -10.809 -25.686 25.250 1.00 97.19 772 MET A C 1
ATOM 5917 O O . MET A 1 772 ? -9.904 -26.512 25.335 1.00 97.19 772 MET A O 1
ATOM 5921 N N . LEU A 1 773 ? -10.603 -24.381 25.435 1.00 96.25 773 LEU A N 1
ATOM 5922 C CA . LEU A 1 773 ? -9.305 -23.811 25.801 1.00 96.25 773 LEU A CA 1
ATOM 5923 C C . LEU A 1 773 ? -8.872 -24.228 27.214 1.00 96.25 773 LEU A C 1
ATOM 5925 O O . LEU A 1 773 ? -7.728 -24.638 27.408 1.00 96.25 773 LEU A O 1
ATOM 5929 N N . GLN A 1 774 ? -9.791 -24.188 28.179 1.00 95.44 774 GLN A N 1
ATOM 5930 C CA . GLN A 1 774 ? -9.547 -24.619 29.559 1.00 95.44 774 GLN A CA 1
ATOM 5931 C C . GLN A 1 774 ? -9.231 -26.117 29.646 1.00 95.44 774 GLN A C 1
ATOM 5933 O O . GLN A 1 774 ? -8.278 -26.501 30.322 1.00 95.44 774 GLN A O 1
ATOM 5938 N N . ASP A 1 775 ? -9.968 -26.956 28.912 1.00 96.31 775 ASP A N 1
ATOM 5939 C CA . ASP A 1 775 ? -9.726 -28.402 28.819 1.00 96.31 775 ASP A CA 1
ATOM 5940 C C . ASP A 1 775 ? -8.339 -28.705 28.211 1.00 96.31 775 ASP A C 1
ATOM 5942 O O . ASP A 1 775 ? -7.720 -29.718 28.540 1.00 96.31 775 ASP A O 1
ATOM 5946 N N . ALA A 1 776 ? -7.819 -27.808 27.364 1.00 94.50 776 ALA A N 1
ATOM 5947 C CA . ALA A 1 776 ? -6.469 -27.869 26.800 1.00 94.50 776 ALA A CA 1
ATOM 5948 C C . ALA A 1 776 ? -5.382 -27.235 27.698 1.00 94.50 776 ALA A C 1
ATOM 5950 O O . ALA A 1 776 ? -4.216 -27.178 27.302 1.00 94.50 776 ALA A O 1
ATOM 5951 N N . GLY A 1 777 ? -5.736 -26.767 28.899 1.00 94.38 777 GLY A N 1
ATOM 5952 C CA . GLY A 1 777 ? -4.808 -26.175 29.866 1.00 94.38 777 GLY A CA 1
ATOM 5953 C C . GLY A 1 777 ? -4.438 -24.712 29.601 1.00 94.38 777 GLY A C 1
ATOM 5954 O O . GLY A 1 777 ? -3.427 -24.246 30.124 1.00 94.38 777 GLY A O 1
ATOM 5955 N N . VAL A 1 778 ? -5.217 -23.985 28.794 1.00 93.44 778 VAL A N 1
ATOM 5956 C CA . VAL A 1 778 ? -5.014 -22.551 28.539 1.00 93.44 778 VAL A CA 1
ATOM 5957 C C . VAL A 1 778 ? -5.777 -21.727 29.577 1.00 93.44 778 VAL A C 1
ATOM 5959 O O . VAL A 1 778 ? -6.990 -21.874 29.730 1.00 93.44 778 VAL A O 1
ATOM 5962 N N . GLU A 1 779 ? -5.081 -20.826 30.272 1.00 90.56 779 GLU A N 1
ATOM 5963 C CA . GLU A 1 779 ? -5.719 -19.866 31.17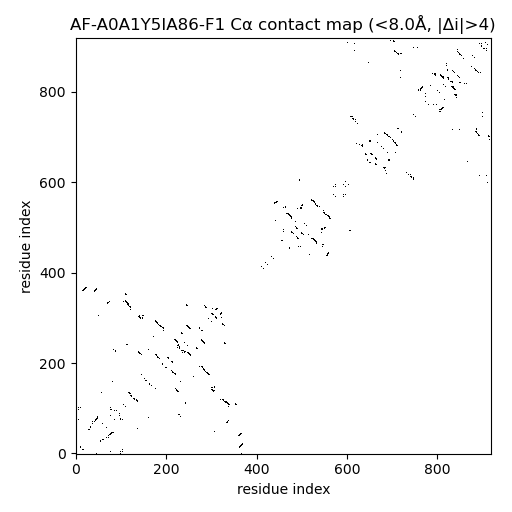5 1.00 90.56 779 GLU A CA 1
ATOM 5964 C C . GLU A 1 779 ? -6.424 -18.763 30.374 1.00 90.56 779 GLU A C 1
ATOM 5966 O O . GLU A 1 779 ? -5.788 -17.985 29.663 1.00 90.56 779 GLU A O 1
ATOM 5971 N N . VAL A 1 780 ? -7.751 -18.700 30.492 1.00 90.50 780 VAL A N 1
ATOM 5972 C CA . VAL A 1 780 ? -8.616 -17.713 29.835 1.00 90.50 780 VAL A CA 1
ATOM 5973 C C . VAL A 1 780 ? -9.687 -17.250 30.813 1.00 90.50 780 VAL A C 1
ATOM 5975 O O . VAL A 1 780 ? -10.295 -18.068 31.508 1.00 90.50 780 VAL A O 1
ATOM 5978 N N . ASP A 1 781 ? -9.928 -15.939 30.838 1.00 89.00 781 ASP A N 1
ATOM 5979 C CA . ASP A 1 781 ? -11.062 -15.341 31.540 1.00 89.00 781 ASP A CA 1
ATOM 5980 C C . ASP A 1 781 ? -12.376 -15.738 30.836 1.00 89.00 781 ASP A C 1
ATOM 5982 O O . ASP A 1 781 ? -12.541 -15.425 29.655 1.00 89.00 781 ASP A O 1
ATOM 5986 N N . PRO A 1 782 ? -13.327 -16.400 31.527 1.00 88.00 782 PRO A N 1
ATOM 5987 C CA . PRO A 1 782 ? -14.604 -16.805 30.943 1.00 88.00 782 PRO A CA 1
ATOM 5988 C C . PRO A 1 782 ? -15.453 -15.674 30.361 1.00 88.00 782 PRO A C 1
ATOM 5990 O O . PRO A 1 782 ? -16.318 -15.949 29.531 1.00 88.00 782 PRO A O 1
ATOM 5993 N N . LEU A 1 783 ? -15.234 -14.432 30.799 1.00 88.44 783 LEU A N 1
ATOM 5994 C CA . LEU A 1 783 ? -15.928 -13.240 30.300 1.00 88.44 783 LEU A CA 1
ATOM 5995 C C . LEU A 1 783 ? -14.959 -12.210 29.698 1.00 88.44 783 LEU A C 1
ATOM 5997 O O . LEU A 1 783 ? -15.353 -11.072 29.434 1.00 88.44 783 LEU A O 1
ATOM 6001 N N . GLY A 1 784 ? -13.694 -12.584 29.512 1.00 83.31 784 GLY A N 1
ATOM 6002 C CA . GLY A 1 784 ? -12.684 -11.739 28.888 1.00 83.31 784 GLY A CA 1
ATOM 6003 C C . GLY A 1 784 ? -12.710 -11.843 27.368 1.00 83.31 784 GLY A C 1
ATOM 6004 O O . GLY A 1 784 ? -13.385 -12.694 26.798 1.00 83.31 784 GLY A O 1
ATOM 6005 N N . ASP A 1 785 ? -11.950 -10.978 26.706 1.00 82.31 785 ASP A N 1
ATOM 6006 C CA . ASP A 1 785 ? -11.737 -11.073 25.262 1.00 82.31 785 ASP A CA 1
ATOM 6007 C C . ASP A 1 785 ? -10.709 -12.170 24.918 1.00 82.31 785 ASP A C 1
ATOM 6009 O O . ASP A 1 785 ? -9.790 -12.452 25.697 1.00 82.31 785 ASP A O 1
ATOM 6013 N N . ILE A 1 786 ? -10.845 -12.795 23.746 1.00 84.56 786 ILE A N 1
ATOM 6014 C CA . ILE A 1 786 ? -9.938 -13.856 23.286 1.00 84.56 786 ILE A CA 1
ATOM 6015 C C . ILE A 1 786 ? -8.807 -13.220 22.479 1.00 84.56 786 ILE A C 1
ATOM 6017 O O . ILE A 1 786 ? -8.967 -12.831 21.327 1.00 84.56 786 ILE A O 1
ATOM 6021 N N . GLY A 1 787 ? -7.614 -13.161 23.073 1.00 85.44 787 GLY A N 1
ATOM 6022 C CA . GLY A 1 787 ? -6.426 -12.655 22.387 1.00 85.44 787 GLY A CA 1
ATOM 6023 C C . GLY A 1 787 ? -5.999 -13.513 21.185 1.00 85.44 787 GLY A C 1
ATOM 6024 O O . GLY A 1 787 ? -6.256 -14.712 21.120 1.00 85.44 787 GLY A O 1
ATOM 6025 N N . THR A 1 788 ? -5.244 -12.912 20.259 1.00 86.00 788 THR A N 1
ATOM 6026 C CA . THR A 1 788 ? -4.793 -13.539 18.996 1.00 86.00 788 THR A CA 1
ATOM 6027 C C . THR A 1 788 ? -4.134 -14.916 19.147 1.00 86.00 788 THR A C 1
ATOM 6029 O O . THR A 1 788 ? -4.323 -15.787 18.300 1.00 86.00 788 THR A O 1
ATOM 6032 N N . GLU A 1 789 ? -3.304 -15.129 20.168 1.00 89.00 789 GLU A N 1
ATOM 6033 C CA . GLU A 1 789 ? -2.658 -16.433 20.370 1.00 89.00 789 GLU A CA 1
ATOM 6034 C C . GLU A 1 789 ? -3.683 -17.504 20.755 1.00 89.00 789 GLU A C 1
ATOM 6036 O O . GLU A 1 789 ? -3.690 -18.599 20.188 1.00 89.00 789 GLU A O 1
ATOM 6041 N N . THR A 1 790 ? -4.606 -17.141 21.639 1.00 92.31 790 THR A N 1
ATOM 6042 C CA . THR A 1 790 ? -5.716 -17.974 22.089 1.00 92.31 790 THR A CA 1
ATOM 6043 C C . THR A 1 790 ? -6.671 -18.318 20.943 1.00 92.31 790 THR A C 1
ATOM 6045 O O . THR A 1 790 ? -7.064 -19.478 20.831 1.00 92.31 790 THR A O 1
ATOM 6048 N N . GLU A 1 791 ? -6.970 -17.380 20.031 1.00 93.50 791 GLU A N 1
ATOM 6049 C CA . GLU A 1 791 ? -7.745 -17.660 18.804 1.00 93.50 791 GLU A CA 1
ATOM 6050 C C . GLU A 1 791 ? -7.113 -18.794 17.986 1.00 93.50 791 GLU A C 1
ATOM 6052 O O . GLU A 1 791 ? -7.789 -19.726 17.544 1.00 93.50 791 GLU A O 1
ATOM 6057 N N . ARG A 1 792 ? -5.785 -18.742 17.808 1.00 93.75 792 ARG A N 1
ATOM 6058 C CA . ARG A 1 792 ? -5.047 -19.737 17.019 1.00 93.75 792 ARG A CA 1
ATOM 6059 C C . ARG A 1 792 ? -5.035 -21.096 17.702 1.00 93.75 792 ARG A C 1
ATOM 6061 O O . ARG A 1 792 ? -5.103 -22.110 17.010 1.00 93.75 792 ARG A O 1
ATOM 6068 N N . ILE A 1 793 ? -4.930 -21.129 19.030 1.00 96.31 793 ILE A N 1
ATOM 6069 C CA . ILE A 1 793 ? -5.023 -22.375 19.799 1.00 96.31 793 ILE A CA 1
ATOM 6070 C C . ILE A 1 793 ? -6.430 -22.958 19.660 1.00 96.31 793 ILE A C 1
ATOM 6072 O O . ILE A 1 793 ? -6.557 -24.127 19.302 1.00 96.31 793 ILE A O 1
ATOM 6076 N N . LEU A 1 794 ? -7.475 -22.146 19.838 1.00 97.38 794 LEU A N 1
ATOM 6077 C CA . LEU A 1 794 ? -8.859 -22.585 19.664 1.00 97.38 794 LEU A CA 1
ATOM 6078 C C . LEU A 1 794 ? -9.095 -23.142 18.256 1.00 97.38 794 LEU A C 1
ATOM 6080 O O . LEU A 1 794 ? -9.657 -24.224 18.119 1.00 97.38 794 LEU A O 1
ATOM 6084 N N . GLY A 1 795 ? -8.603 -22.469 17.215 1.00 97.25 795 GLY A N 1
ATOM 6085 C CA . GLY A 1 795 ? -8.713 -22.956 15.840 1.00 97.25 795 GLY A CA 1
ATOM 6086 C C . GLY A 1 795 ? -8.032 -24.306 15.610 1.00 97.25 795 GLY A C 1
ATOM 6087 O O . GLY A 1 795 ? -8.582 -25.147 14.902 1.00 97.25 795 GLY A O 1
ATOM 6088 N N . LYS A 1 796 ? -6.876 -24.559 16.240 1.00 97.19 796 LYS A N 1
ATOM 6089 C CA . LYS A 1 796 ? -6.226 -25.882 16.202 1.00 97.19 796 LYS A CA 1
ATOM 6090 C C . LYS A 1 796 ? -7.076 -26.944 16.890 1.00 97.19 796 LYS A C 1
ATOM 6092 O O . LYS A 1 796 ? -7.314 -27.987 16.294 1.00 97.19 796 LYS A O 1
ATOM 6097 N N . LEU A 1 797 ? -7.588 -26.656 18.088 1.00 97.94 797 LEU A N 1
ATOM 6098 C CA . LEU A 1 797 ? -8.468 -27.571 18.827 1.00 97.94 797 LEU A CA 1
ATOM 6099 C C . LEU A 1 797 ? -9.746 -27.883 18.037 1.00 97.94 797 LEU A C 1
ATOM 6101 O O . LEU A 1 797 ? -10.206 -29.023 18.013 1.00 97.94 797 LEU A O 1
ATOM 6105 N N . VAL A 1 798 ? -10.311 -26.880 17.360 1.00 98.06 798 VAL A N 1
ATOM 6106 C CA . VAL A 1 798 ? -11.468 -27.049 16.474 1.00 98.06 798 VAL A CA 1
ATOM 6107 C C . VAL A 1 798 ? -11.117 -27.929 15.276 1.00 98.06 798 VAL A C 1
ATOM 6109 O O . VAL A 1 798 ? -11.861 -28.869 14.994 1.00 98.06 798 VAL A O 1
ATOM 6112 N N . LYS A 1 799 ? -9.980 -27.694 14.609 1.00 97.50 799 LYS A N 1
ATOM 6113 C CA . LYS A 1 799 ? -9.523 -28.531 13.489 1.00 97.50 799 LYS A CA 1
ATOM 6114 C C . LYS A 1 799 ? -9.284 -29.978 13.925 1.00 97.50 799 LYS A C 1
ATOM 6116 O O . LYS A 1 799 ? -9.743 -30.892 13.252 1.00 97.50 799 LYS A O 1
ATOM 6121 N N . GLU A 1 800 ? -8.626 -30.195 15.060 1.00 97.25 800 GLU A N 1
ATOM 6122 C CA . GLU A 1 800 ? -8.347 -31.531 15.603 1.00 97.25 800 GLU A CA 1
ATOM 6123 C C . GLU A 1 800 ? -9.625 -32.287 15.985 1.00 97.25 800 GLU A C 1
ATOM 6125 O O . GLU A 1 800 ? -9.746 -33.479 15.708 1.00 97.25 800 GLU A O 1
ATOM 6130 N N . LYS A 1 801 ? -10.595 -31.601 16.602 1.00 97.50 801 LYS A N 1
ATOM 6131 C CA . LYS A 1 801 ? -11.830 -32.225 17.094 1.00 97.50 801 LYS A CA 1
ATOM 6132 C C . LYS A 1 801 ? -12.893 -32.408 16.012 1.00 97.50 801 LYS A C 1
ATOM 6134 O O . LYS A 1 801 ? -13.599 -33.414 16.027 1.00 97.50 801 LYS A O 1
ATOM 6139 N N . TYR A 1 802 ? -13.040 -31.435 15.116 1.00 97.50 802 TYR A N 1
ATOM 6140 C CA . TYR A 1 802 ? -14.154 -31.363 14.164 1.00 97.50 802 TYR A CA 1
ATOM 6141 C C . TYR A 1 802 ? -13.723 -31.429 12.692 1.00 97.50 802 TYR A C 1
ATOM 6143 O O . TYR A 1 802 ? -14.586 -31.545 11.828 1.00 97.50 802 TYR A O 1
ATOM 6151 N N . GLY A 1 803 ? -12.423 -31.371 12.381 1.00 97.12 803 GLY A N 1
ATOM 6152 C CA . GLY A 1 803 ? -11.924 -31.475 11.004 1.00 97.12 803 GLY A CA 1
ATOM 6153 C C . GLY A 1 803 ? -12.261 -30.273 10.116 1.00 97.12 803 GLY A C 1
ATOM 6154 O O . GLY A 1 803 ? -12.428 -30.439 8.911 1.00 97.12 803 GLY A O 1
ATOM 6155 N N . THR A 1 804 ? -12.407 -29.077 10.696 1.00 98.12 804 THR A N 1
ATOM 6156 C CA . THR A 1 804 ? -12.752 -27.847 9.964 1.00 98.12 804 THR A CA 1
ATOM 6157 C C . THR A 1 804 ? -11.789 -26.705 10.279 1.00 98.12 804 THR A C 1
ATOM 6159 O O . THR A 1 804 ? -11.409 -26.498 11.431 1.00 98.12 804 THR A O 1
ATOM 6162 N N . ASP A 1 805 ? -11.423 -25.938 9.252 1.00 98.25 805 ASP A N 1
ATOM 6163 C CA . ASP A 1 805 ? -10.718 -24.659 9.362 1.00 98.25 805 ASP A CA 1
ATOM 6164 C C . ASP A 1 805 ? -11.701 -23.471 9.453 1.00 98.25 805 ASP A C 1
ATOM 6166 O O . ASP A 1 805 ? -11.267 -22.353 9.734 1.00 98.25 805 ASP A O 1
ATOM 6170 N N . PHE A 1 806 ? -12.999 -23.692 9.206 1.00 98.44 806 PHE A N 1
ATOM 6171 C CA . PHE A 1 806 ? -14.055 -22.674 9.208 1.00 98.44 806 PHE A CA 1
ATOM 6172 C C . PHE A 1 806 ? -15.101 -22.951 10.293 1.00 98.44 806 PHE A C 1
ATOM 6174 O O . PHE A 1 806 ? -15.697 -24.033 10.330 1.00 98.44 806 PHE A O 1
ATOM 6181 N N . TYR A 1 807 ? -15.326 -21.982 11.181 1.00 98.31 807 TYR A N 1
ATOM 6182 C CA . TYR A 1 807 ? -16.326 -22.078 12.248 1.00 98.31 807 TYR A CA 1
ATOM 6183 C C . TYR A 1 807 ? -16.799 -20.698 12.717 1.00 98.31 807 TYR A C 1
ATOM 6185 O O . TYR A 1 807 ? -16.136 -19.682 12.499 1.00 98.31 807 TYR A O 1
ATOM 6193 N N . MET A 1 808 ? -17.950 -20.679 13.385 1.00 98.19 808 MET A N 1
ATOM 6194 C CA . MET A 1 808 ? -18.582 -19.492 13.958 1.00 98.19 808 MET A CA 1
ATOM 6195 C C . MET A 1 808 ? -18.598 -19.612 15.482 1.00 98.19 808 MET A C 1
ATOM 6197 O O . MET A 1 808 ? -19.018 -20.641 16.018 1.00 98.19 808 MET A O 1
ATOM 6201 N N . LEU A 1 809 ? -18.163 -18.567 16.181 1.00 97.62 809 LEU A N 1
ATOM 6202 C CA . LEU A 1 809 ? -18.231 -18.466 17.635 1.00 97.62 809 LEU A CA 1
ATOM 6203 C C . LEU A 1 809 ? -19.294 -17.428 18.002 1.00 97.62 809 LEU A C 1
ATOM 6205 O O . LEU A 1 809 ? -19.202 -16.275 17.602 1.00 97.62 809 LEU A O 1
ATOM 6209 N N . THR A 1 810 ? -20.320 -17.836 18.734 1.00 97.44 810 THR A N 1
ATOM 6210 C CA . THR A 1 810 ? -21.525 -17.044 19.028 1.00 97.44 810 THR A CA 1
ATOM 6211 C C . THR A 1 810 ? -21.599 -16.675 20.505 1.00 97.44 810 THR A C 1
ATOM 6213 O O . THR A 1 810 ? -20.885 -17.249 21.322 1.00 97.44 810 THR A O 1
ATOM 6216 N N . ARG A 1 811 ? -22.491 -15.753 20.874 1.00 96.00 811 ARG A N 1
ATOM 6217 C CA . ARG A 1 811 ? -22.746 -15.357 22.268 1.00 96.00 811 ARG A CA 1
ATOM 6218 C C . ARG A 1 811 ? -21.516 -14.792 22.973 1.00 96.00 811 ARG A C 1
ATOM 6220 O O . ARG A 1 811 ? -21.099 -15.315 23.999 1.00 96.00 811 ARG A O 1
ATOM 6227 N N . TYR A 1 812 ? -20.922 -13.729 22.438 1.00 96.50 812 TYR A N 1
ATOM 6228 C CA . TYR A 1 812 ? -19.765 -13.108 23.088 1.00 96.50 812 TYR A CA 1
ATOM 6229 C C . TYR A 1 812 ? -20.141 -12.270 24.319 1.00 96.50 812 TYR A C 1
ATOM 6231 O O . TYR A 1 812 ? -21.257 -11.732 24.378 1.00 96.50 812 TYR A O 1
ATOM 6239 N N . PRO A 1 813 ? -19.198 -12.103 25.264 1.00 95.25 813 PRO A N 1
ATOM 6240 C CA . PRO A 1 813 ? -19.338 -11.208 26.405 1.00 95.25 813 PRO A CA 1
ATOM 6241 C C . PRO A 1 813 ? -19.662 -9.759 26.009 1.00 95.25 813 PRO A C 1
ATOM 6243 O O . PRO A 1 813 ? -19.164 -9.233 25.012 1.00 95.25 813 PRO A O 1
ATOM 6246 N N . ILE A 1 814 ? -20.495 -9.086 26.804 1.00 91.94 814 ILE A N 1
ATOM 6247 C CA . ILE A 1 814 ? -20.988 -7.726 26.525 1.00 91.94 814 ILE A CA 1
ATOM 6248 C C . ILE A 1 814 ? -19.904 -6.643 26.591 1.00 91.94 814 ILE A C 1
ATOM 6250 O O . ILE A 1 814 ? -20.011 -5.618 25.920 1.00 91.94 814 ILE A O 1
ATOM 6254 N N . ASN A 1 815 ? -18.860 -6.861 27.389 1.00 88.50 815 ASN A N 1
ATOM 6255 C CA . ASN A 1 815 ? -17.705 -5.969 27.535 1.00 88.50 815 ASN A CA 1
ATOM 6256 C C . ASN A 1 815 ? -16.794 -5.959 26.294 1.00 88.50 815 ASN A C 1
ATOM 6258 O O . ASN A 1 815 ? -16.110 -4.965 26.068 1.00 88.50 815 ASN A O 1
ATOM 6262 N N . ALA A 1 816 ? -16.810 -7.022 25.488 1.00 87.38 816 ALA A N 1
ATOM 6263 C CA . ALA A 1 816 ? -16.007 -7.155 24.274 1.00 87.38 816 ALA A CA 1
ATOM 6264 C C . ALA A 1 816 ? -16.705 -6.592 23.021 1.00 87.38 816 ALA A C 1
ATOM 6266 O O . ALA A 1 816 ? -16.157 -6.657 21.922 1.00 87.38 816 ALA A O 1
ATOM 6267 N N . ARG A 1 817 ? -17.934 -6.065 23.146 1.00 90.81 817 ARG A N 1
ATOM 6268 C CA . ARG A 1 817 ? -18.774 -5.700 21.996 1.00 90.81 817 ARG A CA 1
ATOM 6269 C C . ARG A 1 817 ? -19.158 -4.216 21.960 1.00 90.81 817 ARG A C 1
ATOM 6271 O O . ARG A 1 817 ? -19.369 -3.608 23.010 1.00 90.81 817 ARG A O 1
ATOM 6278 N N . PRO A 1 818 ? -19.311 -3.622 20.757 1.00 91.19 818 PRO A N 1
ATOM 6279 C CA . PRO A 1 818 ? -19.710 -2.223 20.609 1.00 91.19 818 PRO A CA 1
ATOM 6280 C C . PRO A 1 818 ? -21.090 -1.915 21.200 1.00 91.19 818 PRO A C 1
ATOM 6282 O O . PRO A 1 818 ? -21.951 -2.792 21.314 1.00 91.19 818 PRO A O 1
ATOM 6285 N N . PHE A 1 819 ? -21.337 -0.634 21.486 1.00 92.31 819 PHE A N 1
ATOM 6286 C CA . PHE A 1 819 ? -22.564 -0.142 22.125 1.00 92.31 819 PHE A CA 1
ATOM 6287 C C . PHE A 1 819 ? -23.865 -0.516 21.397 1.00 92.31 819 PHE A C 1
ATOM 6289 O O . PHE A 1 819 ? -24.896 -0.669 22.041 1.00 92.31 819 PHE A O 1
ATOM 6296 N N . TYR A 1 820 ? -23.827 -0.673 20.071 1.00 94.50 820 TYR A N 1
ATOM 6297 C CA . TYR A 1 820 ? -24.991 -1.000 19.243 1.00 94.50 820 TYR A CA 1
ATOM 6298 C C . TYR A 1 820 ? -25.362 -2.495 19.252 1.00 94.50 820 TYR A C 1
ATOM 6300 O O . TYR A 1 820 ? -26.292 -2.897 18.555 1.00 94.50 820 TYR A O 1
ATOM 6308 N N . THR A 1 821 ? -24.637 -3.330 19.997 1.00 96.88 821 THR A N 1
ATOM 6309 C CA . THR A 1 821 ? -24.841 -4.785 20.054 1.00 96.88 821 THR A CA 1
ATOM 6310 C C . THR A 1 821 ? -25.991 -5.143 20.991 1.00 96.88 821 THR A C 1
ATOM 6312 O O . THR A 1 821 ? -25.992 -4.721 22.148 1.00 96.88 821 THR A O 1
ATOM 6315 N N . MET A 1 822 ? -26.947 -5.952 20.522 1.00 98.25 822 MET A N 1
ATOM 6316 C CA . MET A 1 822 ? -28.083 -6.398 21.336 1.00 98.25 822 MET A CA 1
ATOM 6317 C C . MET A 1 822 ? -27.621 -7.313 22.494 1.00 98.25 822 MET A C 1
ATOM 6319 O O . MET A 1 822 ? -26.983 -8.336 22.226 1.00 98.25 822 MET A O 1
ATOM 6323 N N . PRO A 1 823 ? -27.930 -6.990 23.766 1.00 97.31 823 PRO A N 1
ATOM 6324 C CA . PRO A 1 823 ? -27.698 -7.890 24.898 1.00 97.31 823 PRO A CA 1
ATOM 6325 C C . PRO A 1 823 ? -28.510 -9.182 24.773 1.00 97.31 823 PRO A C 1
ATOM 6327 O O . PRO A 1 823 ? -29.620 -9.169 24.238 1.00 97.31 823 PRO A O 1
ATOM 6330 N N . ALA A 1 824 ? -27.977 -10.291 25.282 1.00 96.44 824 ALA A N 1
ATOM 6331 C CA . ALA A 1 824 ? -28.716 -11.545 25.305 1.00 96.44 824 ALA A CA 1
ATOM 6332 C C . ALA A 1 824 ? -29.859 -11.465 26.343 1.00 96.44 824 ALA A C 1
ATOM 6334 O O . ALA A 1 824 ? -29.662 -10.921 27.433 1.00 96.44 824 ALA A O 1
ATOM 6335 N N . PRO A 1 825 ? -31.062 -11.980 26.030 1.00 95.00 825 PRO A N 1
ATOM 6336 C CA . PRO A 1 825 ? -32.227 -11.844 26.907 1.00 95.00 825 PRO A CA 1
ATOM 6337 C C . PRO A 1 825 ? -32.167 -12.743 28.151 1.00 95.00 825 PRO A C 1
ATOM 6339 O O . PRO A 1 825 ? -32.814 -12.450 29.154 1.00 95.00 825 PRO A O 1
ATOM 6342 N N . ASP A 1 826 ? -31.427 -13.847 28.081 1.00 95.50 826 ASP A N 1
ATOM 6343 C CA . ASP A 1 826 ? -31.318 -14.875 29.117 1.00 95.50 826 ASP A CA 1
ATOM 6344 C C . ASP A 1 826 ? -30.123 -14.671 30.062 1.00 95.50 826 ASP A C 1
ATOM 6346 O O . ASP A 1 826 ? -30.195 -15.080 31.219 1.00 95.50 826 ASP A O 1
ATOM 6350 N N . ASP A 1 827 ? -29.052 -14.012 29.608 1.00 93.31 827 ASP A N 1
ATOM 6351 C CA . ASP A 1 827 ? -27.898 -13.655 30.442 1.00 93.31 827 ASP A CA 1
ATOM 6352 C C . ASP A 1 827 ? -27.306 -12.295 30.018 1.00 93.31 827 ASP A C 1
ATOM 6354 O O . ASP A 1 827 ? -26.717 -12.194 28.936 1.00 93.31 827 ASP A O 1
ATOM 6358 N N . PRO A 1 828 ? -27.398 -11.251 30.868 1.00 88.81 828 PRO A N 1
ATOM 6359 C CA . PRO A 1 828 ? -26.935 -9.904 30.536 1.00 88.81 828 PRO A CA 1
ATOM 6360 C C . PRO A 1 828 ? -25.410 -9.782 30.396 1.00 88.81 828 PRO A C 1
ATOM 6362 O O . PRO A 1 828 ? -24.930 -8.746 29.932 1.00 88.81 828 PRO A O 1
ATOM 6365 N N . ASN A 1 829 ? -24.635 -10.801 30.786 1.00 92.75 829 ASN A N 1
ATOM 6366 C CA . ASN A 1 829 ? -23.188 -10.823 30.561 1.00 92.75 829 ASN A CA 1
ATOM 6367 C C . ASN A 1 829 ? -22.828 -11.123 29.102 1.00 92.75 829 ASN A C 1
ATOM 6369 O O . ASN A 1 829 ? -21.703 -10.845 28.691 1.00 92.75 829 ASN A O 1
ATOM 6373 N N . TYR A 1 830 ? -23.767 -11.658 28.320 1.00 96.25 830 TYR A N 1
ATOM 6374 C CA . TYR A 1 830 ? -23.575 -12.023 26.923 1.00 96.25 830 TYR A CA 1
ATOM 6375 C C . TYR A 1 830 ? -24.400 -11.147 25.981 1.00 96.25 830 TYR A C 1
ATOM 6377 O O . TYR A 1 830 ? -25.266 -10.364 26.372 1.00 96.25 830 TYR A O 1
ATOM 6385 N N . THR A 1 831 ? -24.115 -11.284 24.693 1.00 97.62 831 THR A N 1
ATOM 6386 C CA . THR A 1 831 ? -24.765 -10.538 23.615 1.00 97.62 831 THR A CA 1
ATOM 6387 C C . THR A 1 831 ? -25.160 -11.451 22.467 1.00 97.62 831 THR A C 1
ATOM 6389 O O . THR A 1 831 ? -24.586 -12.525 22.287 1.00 97.62 831 THR A O 1
ATOM 6392 N N . ASN A 1 832 ? -26.087 -10.986 21.634 1.00 98.19 832 ASN A N 1
ATOM 6393 C CA . ASN A 1 832 ? -26.465 -11.623 20.373 1.00 98.19 832 ASN A CA 1
ATOM 6394 C C . ASN A 1 832 ? -25.455 -11.252 19.279 1.00 98.19 832 ASN A C 1
ATOM 6396 O O . ASN A 1 832 ? -25.765 -10.563 18.304 1.00 98.19 832 ASN A O 1
ATOM 6400 N N . SER A 1 833 ? -24.206 -11.649 19.495 1.00 97.81 833 SER A N 1
ATOM 6401 C CA . SER A 1 833 ? -23.072 -11.377 18.617 1.00 97.81 833 SER A CA 1
ATOM 6402 C C . SER A 1 833 ? -22.313 -12.650 18.279 1.00 97.81 833 SER A C 1
ATOM 6404 O O . SER A 1 833 ? -22.490 -13.695 18.916 1.00 97.81 833 SER A O 1
ATOM 6406 N N . PHE A 1 834 ? -21.485 -12.564 17.249 1.00 97.81 834 PHE A N 1
ATOM 6407 C CA . PHE A 1 834 ? -20.696 -13.675 16.759 1.00 97.81 834 PHE A CA 1
ATOM 6408 C C . PHE A 1 834 ? -19.444 -13.190 16.033 1.00 97.81 834 PHE A C 1
ATOM 6410 O O . PHE A 1 834 ? -19.455 -12.135 15.401 1.00 97.81 834 PHE A O 1
ATOM 6417 N N . ASP A 1 835 ? -18.407 -14.019 16.060 1.00 97.06 835 ASP A N 1
ATOM 6418 C CA . ASP A 1 835 ? -17.263 -13.915 15.160 1.00 97.06 835 ASP A CA 1
ATOM 6419 C C . ASP A 1 835 ? -17.177 -15.162 14.280 1.00 97.06 835 ASP A C 1
ATOM 6421 O O . ASP A 1 835 ? -17.616 -16.251 14.662 1.00 97.06 835 ASP A O 1
ATOM 6425 N N . ILE A 1 836 ? -16.591 -15.012 13.095 1.00 97.50 836 ILE A N 1
ATOM 6426 C CA . ILE A 1 836 ? -16.326 -16.130 12.181 1.00 97.50 836 ILE A CA 1
ATOM 6427 C C . ILE A 1 836 ? -14.825 -16.238 11.955 1.00 97.50 836 ILE A C 1
ATOM 6429 O O . ILE A 1 836 ? -14.137 -15.233 11.765 1.00 97.50 836 ILE A O 1
ATOM 6433 N N . PHE A 1 837 ? -14.324 -17.470 11.954 1.00 97.88 837 PHE A N 1
ATOM 6434 C CA . PHE A 1 837 ? -12.903 -17.776 11.894 1.00 97.88 837 PHE A CA 1
ATOM 6435 C C . PHE A 1 837 ? -12.563 -18.594 10.651 1.00 97.88 837 PHE A C 1
ATOM 6437 O O . PHE A 1 837 ? -13.277 -19.529 10.294 1.00 97.88 837 PHE A O 1
ATOM 6444 N N . ILE A 1 838 ? -11.423 -18.269 10.036 1.00 98.12 838 ILE A N 1
ATOM 6445 C CA . ILE A 1 838 ? -10.735 -19.115 9.053 1.00 98.12 838 ILE A CA 1
ATOM 6446 C C . ILE A 1 838 ? -9.346 -19.425 9.620 1.00 98.12 838 ILE A C 1
ATOM 6448 O O . ILE A 1 838 ? -8.595 -18.508 9.951 1.00 98.12 838 ILE A O 1
ATOM 6452 N N . ARG A 1 839 ? -8.991 -20.708 9.751 1.00 97.12 839 ARG A N 1
ATOM 6453 C CA . ARG A 1 839 ? -7.696 -21.175 10.295 1.00 97.12 839 ARG A CA 1
ATOM 6454 C C . ARG A 1 839 ? -7.351 -20.557 11.660 1.00 97.12 839 ARG A C 1
ATOM 6456 O O . ARG A 1 839 ? -6.222 -20.120 11.894 1.00 97.12 839 ARG A O 1
ATOM 6463 N N . GLY A 1 840 ? -8.341 -20.490 12.555 1.00 95.44 840 GLY A N 1
ATOM 6464 C CA . GLY A 1 840 ? -8.170 -19.942 13.909 1.00 95.44 840 GLY A CA 1
ATOM 6465 C C . GLY A 1 840 ? -7.853 -18.448 13.944 1.00 95.44 840 GLY A C 1
ATOM 6466 O O . GLY A 1 840 ? -7.175 -17.982 14.853 1.00 95.44 840 GLY A O 1
ATOM 6467 N N . GLN A 1 841 ? -8.267 -17.707 12.917 1.00 95.75 841 GLN A N 1
ATOM 6468 C CA . GLN A 1 841 ? -8.096 -16.264 12.824 1.00 95.75 841 GLN A CA 1
ATOM 6469 C C . GLN A 1 841 ? -9.421 -15.620 12.424 1.00 95.75 841 GLN A C 1
ATOM 6471 O O . GLN A 1 841 ? -10.033 -16.020 11.434 1.00 95.75 841 GLN A O 1
ATOM 6476 N N . GLU A 1 842 ? -9.848 -14.620 13.195 1.00 94.81 842 GLU A N 1
ATOM 6477 C CA . GLU A 1 842 ? -11.094 -13.887 12.959 1.00 94.81 842 GLU A CA 1
ATOM 6478 C C . GLU A 1 842 ? -11.093 -13.242 11.563 1.00 94.81 842 GLU A C 1
ATOM 6480 O O . GLU A 1 842 ? -10.104 -12.609 11.169 1.00 94.81 842 GLU A O 1
ATOM 6485 N N . ILE A 1 843 ? -12.191 -13.388 10.821 1.00 95.19 843 ILE A N 1
ATOM 6486 C CA . ILE A 1 843 ? -12.466 -12.689 9.553 1.00 95.19 843 ILE A CA 1
ATOM 6487 C C . ILE A 1 843 ? -13.686 -11.770 9.621 1.00 95.19 843 ILE A C 1
ATOM 6489 O O . ILE A 1 843 ? -13.835 -10.908 8.751 1.00 95.19 843 ILE A O 1
ATOM 6493 N N . ILE A 1 844 ? -14.556 -11.986 10.608 1.00 92.50 844 ILE A N 1
ATOM 6494 C CA . ILE A 1 844 ? -15.832 -11.301 10.782 1.00 92.50 844 ILE A CA 1
ATOM 6495 C C . ILE A 1 844 ? -16.056 -11.028 12.253 1.00 92.50 844 ILE A C 1
ATOM 6497 O O . ILE A 1 844 ? -15.934 -11.950 13.054 1.00 92.50 844 ILE A O 1
ATOM 6501 N N . SER A 1 845 ? -16.567 -9.827 12.512 1.00 91.06 845 SER A N 1
ATOM 6502 C CA . SER A 1 845 ? -17.294 -9.464 13.720 1.00 91.06 845 SER A CA 1
ATOM 6503 C C . SER A 1 845 ? -18.716 -9.035 13.333 1.00 91.06 845 SER A C 1
ATOM 6505 O O . SER A 1 845 ? -18.917 -8.134 12.506 1.00 91.06 845 SER A O 1
ATOM 6507 N N . GLY A 1 846 ? -19.722 -9.736 13.856 1.00 96.62 846 GLY A N 1
ATOM 6508 C CA . GLY A 1 846 ? -21.132 -9.578 13.497 1.00 96.62 846 GLY A CA 1
ATOM 6509 C C . GLY A 1 846 ? -22.060 -9.639 14.708 1.00 96.62 846 GLY A C 1
ATOM 6510 O O . GLY A 1 846 ? -21.690 -10.118 15.779 1.00 96.62 846 GLY A O 1
ATOM 6511 N N . ALA A 1 847 ? -23.266 -9.089 14.570 1.00 98.00 847 ALA A N 1
ATOM 6512 C CA . ALA A 1 847 ? -24.249 -9.084 15.652 1.00 98.00 847 ALA A CA 1
ATOM 6513 C C . ALA A 1 847 ? -25.653 -8.688 15.194 1.00 98.00 847 ALA A C 1
ATOM 6515 O O . ALA A 1 847 ? -25.829 -8.013 14.176 1.00 98.00 847 ALA A O 1
ATOM 6516 N N . GLN A 1 848 ? -26.634 -9.028 16.028 1.00 98.62 848 GLN A N 1
ATOM 6517 C CA . GLN A 1 848 ? -27.905 -8.316 16.089 1.00 98.62 848 GLN A CA 1
ATOM 6518 C C . GLN A 1 848 ? -27.696 -6.907 16.641 1.00 98.62 848 GLN A C 1
ATOM 6520 O O . GLN A 1 848 ? -26.952 -6.697 17.608 1.00 98.62 848 GLN A O 1
ATOM 6525 N N . ARG A 1 849 ? -28.399 -5.939 16.057 1.00 97.94 849 ARG A N 1
ATOM 6526 C CA . ARG A 1 849 ? -28.322 -4.539 16.470 1.00 97.94 849 ARG A CA 1
ATOM 6527 C C . ARG A 1 849 ? -29.469 -4.155 17.386 1.00 97.94 849 ARG A C 1
ATOM 6529 O O . ARG A 1 849 ? -30.585 -4.676 17.284 1.00 97.94 849 ARG A O 1
ATOM 6536 N N . ILE A 1 850 ? -29.199 -3.201 18.267 1.00 98.12 850 ILE A N 1
ATOM 6537 C CA . ILE A 1 850 ? -30.235 -2.553 19.066 1.00 98.12 850 ILE A CA 1
ATOM 6538 C C . ILE A 1 850 ? -31.060 -1.647 18.151 1.00 98.12 850 ILE A C 1
ATOM 6540 O O . ILE A 1 850 ? -30.561 -0.647 17.647 1.00 98.12 850 ILE A O 1
ATOM 6544 N N . HIS A 1 851 ? -32.331 -1.997 17.972 1.00 98.12 851 HIS A N 1
ATOM 6545 C CA . HIS A 1 851 ? -33.294 -1.223 17.188 1.00 98.12 851 HIS A CA 1
ATOM 6546 C C . HIS A 1 851 ? -34.188 -0.329 18.067 1.00 98.12 851 HIS A C 1
ATOM 6548 O O . HIS A 1 851 ? -34.838 0.572 17.550 1.00 98.12 851 HIS A O 1
ATOM 6554 N N . ASP A 1 852 ? -34.216 -0.535 19.392 1.00 98.12 852 ASP A N 1
ATOM 6555 C CA . ASP A 1 852 ? -34.911 0.368 20.313 1.00 98.12 852 ASP A CA 1
ATOM 6556 C C . ASP A 1 852 ? -34.041 1.606 20.619 1.00 98.12 852 ASP A C 1
ATOM 6558 O O . ASP A 1 852 ? -32.942 1.468 21.170 1.00 98.12 852 ASP A O 1
ATOM 6562 N N . PRO A 1 853 ? -34.503 2.830 20.306 1.00 97.50 853 PRO A N 1
ATOM 6563 C CA . PRO A 1 853 ? -33.687 4.032 20.449 1.00 97.50 853 PRO A CA 1
ATOM 6564 C C . PRO A 1 853 ? -33.349 4.380 21.905 1.00 97.50 853 PRO A C 1
ATOM 6566 O O . PRO A 1 853 ? -32.351 5.066 22.135 1.00 97.50 853 PRO A O 1
ATOM 6569 N N . LYS A 1 854 ? -34.146 3.941 22.894 1.00 97.38 854 LYS A N 1
ATOM 6570 C CA . LYS A 1 854 ? -33.859 4.216 24.312 1.00 97.38 854 LYS A CA 1
ATOM 6571 C C . LYS A 1 854 ? -32.721 3.330 24.796 1.00 97.38 854 LYS A C 1
ATOM 6573 O O . LYS A 1 854 ? -31.725 3.855 25.284 1.00 97.38 854 LYS A O 1
ATOM 6578 N N . LEU A 1 855 ? -32.823 2.023 24.563 1.00 97.00 855 LEU A N 1
ATOM 6579 C CA . LEU A 1 855 ? -31.768 1.067 24.887 1.00 97.00 855 LEU A CA 1
ATOM 6580 C C . LEU A 1 855 ? -30.467 1.401 24.144 1.00 97.00 855 LEU A C 1
ATOM 6582 O O . LEU A 1 855 ? -29.385 1.320 24.724 1.00 97.00 855 LEU A O 1
ATOM 6586 N N . LEU A 1 856 ? -30.556 1.831 22.881 1.00 96.56 856 LEU A N 1
ATOM 6587 C CA . LEU A 1 856 ? -29.390 2.244 22.098 1.00 96.56 856 LEU A CA 1
ATOM 6588 C C . LEU A 1 856 ? -28.683 3.452 22.732 1.00 96.56 856 LEU A C 1
ATOM 6590 O O . LEU A 1 856 ? -27.456 3.455 22.840 1.00 96.56 856 LEU A O 1
ATOM 6594 N N . ALA A 1 857 ? -29.441 4.456 23.184 1.00 95.75 857 ALA A N 1
ATOM 6595 C CA . ALA A 1 857 ? -28.893 5.622 23.876 1.00 95.75 857 ALA A CA 1
ATOM 6596 C C . ALA A 1 857 ? -28.297 5.257 25.248 1.00 95.75 857 ALA A C 1
ATOM 6598 O O . ALA A 1 857 ? -27.214 5.729 25.591 1.00 95.75 857 ALA A O 1
ATOM 6599 N N . GLU A 1 858 ? -28.959 4.386 26.014 1.00 95.88 858 GLU A N 1
ATOM 6600 C CA . GLU A 1 858 ? -28.457 3.882 27.299 1.00 95.88 858 GLU A CA 1
ATOM 6601 C C . GLU A 1 858 ? -27.120 3.149 27.135 1.00 95.88 858 GLU A C 1
ATOM 6603 O O . GLU A 1 858 ? -26.167 3.408 27.874 1.00 95.88 858 GLU A O 1
ATOM 6608 N N . ARG A 1 859 ? -27.009 2.277 26.127 1.00 93.50 859 ARG A N 1
ATOM 6609 C CA . ARG A 1 859 ? -25.766 1.557 25.820 1.00 93.50 859 ARG A CA 1
ATOM 6610 C C . ARG A 1 859 ? -24.671 2.478 25.297 1.00 93.50 859 ARG A C 1
ATOM 6612 O O . ARG A 1 859 ? -23.526 2.326 25.715 1.00 93.50 859 ARG A O 1
ATOM 6619 N N . ALA A 1 860 ? -25.004 3.451 24.446 1.00 91.12 860 ALA A N 1
ATOM 6620 C CA . ALA A 1 860 ? -24.050 4.461 23.987 1.00 91.12 860 ALA A CA 1
ATOM 6621 C C . ALA A 1 860 ? -23.432 5.223 25.171 1.00 91.12 860 ALA A C 1
ATOM 6623 O O . ALA A 1 860 ? -22.208 5.315 25.268 1.00 91.12 860 ALA A O 1
ATOM 6624 N N . LEU A 1 861 ? -24.259 5.677 26.120 1.00 92.06 861 LEU A N 1
ATOM 6625 C CA . LEU A 1 861 ? -23.794 6.332 27.346 1.00 92.06 861 LEU A CA 1
ATOM 6626 C C . LEU A 1 861 ? -22.930 5.403 28.209 1.00 92.06 861 LEU A C 1
ATOM 6628 O O . LEU A 1 861 ? -21.877 5.822 28.686 1.00 92.06 861 LEU A O 1
ATOM 6632 N N . ALA A 1 862 ? -23.332 4.139 28.377 1.00 89.88 862 ALA A N 1
ATOM 6633 C CA . ALA A 1 862 ? -22.567 3.148 29.139 1.00 89.88 862 ALA A CA 1
ATOM 6634 C C . ALA A 1 862 ? -21.178 2.863 28.537 1.00 89.88 862 ALA A C 1
ATOM 6636 O O . ALA A 1 862 ? -20.245 2.545 29.270 1.00 89.88 862 ALA A O 1
ATOM 6637 N N . CYS A 1 863 ? -21.028 3.007 27.218 1.00 87.31 863 CYS A N 1
ATOM 6638 C CA . CYS A 1 863 ? -19.757 2.881 26.502 1.00 87.31 863 CYS A CA 1
ATOM 6639 C C . CYS A 1 863 ? -18.985 4.211 26.375 1.00 87.31 863 CYS A C 1
ATOM 6641 O O . CYS A 1 863 ? -17.982 4.263 25.667 1.00 87.31 863 CYS A O 1
ATOM 6643 N N . GLY A 1 864 ? -19.432 5.286 27.036 1.00 86.88 864 GLY A N 1
ATOM 6644 C CA . GLY A 1 864 ? -18.752 6.585 27.028 1.00 86.88 864 GLY A CA 1
ATOM 6645 C C . GLY A 1 864 ? -18.916 7.386 25.732 1.00 86.88 864 GLY A C 1
ATOM 6646 O O . GLY A 1 864 ? -18.086 8.244 25.438 1.00 86.88 864 GLY A O 1
ATOM 6647 N N . ILE A 1 865 ? -19.961 7.116 24.943 1.00 84.31 865 ILE A N 1
ATOM 6648 C CA . ILE A 1 865 ? -20.248 7.831 23.695 1.00 84.31 865 ILE A CA 1
ATOM 6649 C C . ILE A 1 865 ? -21.202 8.994 23.971 1.00 84.31 865 ILE A C 1
ATOM 6651 O O . ILE A 1 865 ? -22.289 8.825 24.525 1.00 84.31 865 ILE A O 1
ATOM 6655 N N . GLU A 1 866 ? -20.814 10.190 23.534 1.00 84.44 866 GLU A N 1
ATOM 6656 C CA . GLU A 1 866 ? -21.640 11.388 23.647 1.00 84.44 866 GLU A CA 1
ATOM 6657 C C . GLU A 1 866 ? -22.790 11.359 22.630 1.00 84.44 866 GLU A C 1
ATOM 6659 O O . GLU A 1 866 ? -22.566 11.445 21.421 1.00 84.44 866 GLU A O 1
ATOM 6664 N N . LEU A 1 867 ? -24.037 11.302 23.107 1.00 87.88 867 LEU A N 1
ATOM 6665 C CA . LEU A 1 867 ? -25.232 11.218 22.252 1.00 87.88 867 LEU A CA 1
ATOM 6666 C C . LEU A 1 867 ? -25.304 12.273 21.129 1.00 87.88 867 LEU A C 1
ATOM 6668 O O . LEU A 1 867 ? -25.649 11.887 20.011 1.00 87.88 867 LEU A O 1
ATOM 6672 N N . PRO A 1 868 ? -24.938 13.560 21.340 1.00 87.25 868 PRO A N 1
ATOM 6673 C CA . PRO A 1 868 ? -24.964 14.560 20.269 1.00 87.25 868 PRO A CA 1
ATOM 6674 C C . PRO A 1 868 ? -24.120 14.188 19.044 1.00 87.25 868 PRO A C 1
ATOM 6676 O O . PRO A 1 868 ? -24.449 14.595 17.932 1.00 87.25 868 PRO A O 1
ATOM 6679 N N . THR A 1 869 ? -23.059 13.395 19.222 1.00 81.19 869 THR A N 1
ATOM 6680 C CA . THR A 1 869 ? -22.162 12.982 18.128 1.00 81.19 869 THR A CA 1
ATOM 6681 C C . THR A 1 869 ? -22.791 11.949 17.194 1.00 81.19 869 THR A C 1
ATOM 6683 O O . THR A 1 869 ? -22.419 11.874 16.025 1.00 81.19 869 THR A O 1
ATOM 6686 N N . ILE A 1 870 ? -23.777 11.192 17.685 1.00 85.75 870 ILE A N 1
ATOM 6687 C CA . ILE A 1 870 ? -24.481 10.130 16.954 1.00 85.75 870 ILE A CA 1
ATOM 6688 C C . ILE A 1 870 ? -25.997 10.368 16.910 1.00 85.75 870 ILE A C 1
ATOM 6690 O O . ILE A 1 870 ? -26.768 9.448 16.638 1.00 85.75 870 ILE A O 1
ATOM 6694 N N . GLN A 1 871 ? -26.449 11.601 17.161 1.00 90.12 871 GLN A N 1
ATOM 6695 C CA . GLN A 1 871 ? -27.873 11.907 17.306 1.00 90.12 871 GLN A CA 1
ATOM 6696 C C . GLN A 1 871 ? -28.664 11.563 16.041 1.00 90.12 871 GLN A C 1
ATOM 6698 O O . GLN A 1 871 ? -29.692 10.901 16.136 1.00 90.12 871 GLN A O 1
ATOM 6703 N N . SER A 1 872 ? -28.148 11.918 14.860 1.00 90.69 872 SER A N 1
ATOM 6704 C CA . SER A 1 872 ? -28.786 11.588 13.578 1.00 90.69 872 SER A CA 1
ATOM 6705 C C . SER A 1 872 ? -28.932 10.080 13.358 1.00 90.69 872 SER A C 1
ATOM 6707 O O . SER A 1 872 ? -29.890 9.638 12.730 1.00 90.69 872 SER A O 1
ATOM 6709 N N . TYR A 1 873 ? -27.995 9.286 13.882 1.00 92.88 873 TYR A N 1
ATOM 6710 C CA . TYR A 1 873 ? -28.066 7.831 13.828 1.00 92.88 873 TYR A CA 1
ATOM 6711 C C . TYR A 1 873 ? -29.148 7.304 14.778 1.00 92.88 873 TYR A C 1
ATOM 6713 O O . TYR A 1 873 ? -30.022 6.570 14.333 1.00 92.88 873 TYR A O 1
ATOM 6721 N N . ILE A 1 874 ? -29.179 7.746 16.041 1.00 94.19 874 ILE A N 1
ATOM 6722 C CA . ILE A 1 874 ? -30.237 7.369 17.001 1.00 94.19 874 ILE A CA 1
ATOM 6723 C C . ILE A 1 874 ? -31.625 7.780 16.484 1.00 94.19 874 ILE A C 1
ATOM 6725 O O . ILE A 1 874 ? -32.593 7.032 16.614 1.00 94.19 874 ILE A O 1
ATOM 6729 N N . ASP A 1 875 ? -31.726 8.959 15.870 1.00 96.06 875 ASP A N 1
ATOM 6730 C CA . ASP A 1 875 ? -32.974 9.485 15.318 1.00 96.06 875 ASP A CA 1
ATOM 6731 C C . ASP A 1 875 ? -33.533 8.614 14.189 1.00 96.06 875 ASP A C 1
ATOM 6733 O O . ASP A 1 875 ? -34.753 8.549 14.036 1.00 96.06 875 ASP A O 1
ATOM 6737 N N . SER A 1 876 ? -32.675 7.896 13.456 1.00 96.69 876 SER A N 1
ATOM 6738 C CA . SER A 1 876 ? -33.114 6.982 12.395 1.00 96.69 876 SER A CA 1
ATOM 6739 C C . SER A 1 876 ? -33.958 5.808 12.911 1.00 96.69 876 SER A C 1
ATOM 6741 O O . SER A 1 876 ? -34.779 5.287 12.166 1.00 96.69 876 SER A O 1
ATOM 6743 N N . PHE A 1 877 ? -33.851 5.456 14.197 1.00 97.88 877 PHE A N 1
ATOM 6744 C CA . PHE A 1 877 ? -34.608 4.356 14.808 1.00 97.88 877 PHE A CA 1
ATOM 6745 C C . PHE A 1 877 ? -35.962 4.788 15.401 1.00 97.88 877 PHE A C 1
ATOM 6747 O O . PHE A 1 877 ? -36.752 3.954 15.845 1.00 97.88 877 PHE A O 1
ATOM 6754 N N . LYS A 1 878 ? -36.266 6.094 15.443 1.00 96.81 878 LYS A N 1
ATOM 6755 C CA . LYS A 1 878 ? -37.462 6.622 16.132 1.00 96.81 878 LYS A CA 1
ATOM 6756 C C . LYS A 1 878 ? -38.775 6.381 15.388 1.00 96.81 878 LYS A C 1
ATOM 6758 O O . LYS A 1 878 ? -39.834 6.443 16.008 1.00 96.81 878 LYS A O 1
ATOM 6763 N N . TYR A 1 879 ? -38.720 6.130 14.083 1.00 94.94 879 TYR A N 1
ATOM 6764 C CA . TYR A 1 879 ? -39.895 6.106 13.205 1.00 94.94 879 TYR A CA 1
ATOM 6765 C C . TYR A 1 879 ? -40.376 4.689 12.861 1.00 94.94 879 TYR A C 1
ATOM 6767 O O . TYR A 1 879 ? -40.988 4.488 11.820 1.00 94.94 879 TYR A O 1
ATOM 6775 N N . GLY A 1 880 ? -40.134 3.727 13.757 1.00 93.44 880 GLY A N 1
ATOM 6776 C CA . GLY A 1 880 ? -40.479 2.318 13.556 1.00 93.44 880 GLY A CA 1
ATOM 6777 C C . GLY A 1 880 ? -39.295 1.516 13.027 1.00 93.44 880 GLY A C 1
ATOM 6778 O O . GLY A 1 880 ? -39.239 1.180 11.852 1.00 93.44 880 GLY A O 1
ATOM 6779 N N . ALA A 1 881 ? -38.343 1.209 13.907 1.00 96.81 881 ALA A N 1
ATOM 6780 C CA . ALA A 1 881 ? -37.164 0.432 13.555 1.00 96.81 881 ALA A CA 1
ATOM 6781 C C . ALA A 1 881 ? -37.448 -1.075 13.508 1.00 96.81 881 ALA A C 1
ATOM 6783 O O . ALA A 1 881 ? -37.920 -1.652 14.491 1.00 96.81 881 ALA A O 1
ATOM 6784 N N . THR A 1 882 ? -37.098 -1.730 12.399 1.00 97.12 882 THR A N 1
ATOM 6785 C CA . THR A 1 882 ? -37.166 -3.194 12.310 1.00 97.12 882 THR A CA 1
ATOM 6786 C C . THR A 1 882 ? -36.010 -3.855 13.082 1.00 97.12 882 THR A C 1
ATOM 6788 O O . THR A 1 882 ? -34.890 -3.323 13.101 1.00 97.12 882 THR A O 1
ATOM 6791 N N . PRO A 1 883 ? -36.215 -5.030 13.704 1.00 98.44 883 PRO A N 1
ATOM 6792 C CA . PRO A 1 883 ? -35.111 -5.868 14.154 1.00 98.44 883 PRO A CA 1
ATOM 6793 C C . PRO A 1 883 ? -34.193 -6.211 12.977 1.00 98.44 883 PRO A C 1
ATOM 6795 O O . PRO A 1 883 ? -34.664 -6.536 11.886 1.00 98.44 883 PRO A O 1
ATOM 6798 N N . HIS A 1 884 ? -32.880 -6.132 13.188 1.00 98.75 884 HIS A N 1
ATOM 6799 C CA . HIS A 1 884 ? -31.888 -6.367 12.140 1.00 98.75 884 HIS A CA 1
ATOM 6800 C C . HIS A 1 884 ? -30.544 -6.815 12.722 1.00 98.75 884 HIS A C 1
ATOM 6802 O O . HIS A 1 884 ? -30.277 -6.683 13.923 1.00 98.75 884 HIS A O 1
ATOM 6808 N N . GLY A 1 885 ? -29.697 -7.355 11.855 1.00 98.44 885 GLY A N 1
ATOM 6809 C CA . GLY A 1 885 ? -28.333 -7.750 12.171 1.00 98.44 885 GLY A CA 1
ATOM 6810 C C . GLY A 1 885 ? -27.470 -7.839 10.921 1.00 98.44 885 GLY A C 1
ATOM 6811 O O . GLY A 1 885 ? -27.956 -7.789 9.790 1.00 98.44 885 GLY A O 1
ATOM 6812 N N . GLY A 1 886 ? -26.167 -7.974 11.123 1.00 97.81 886 GLY A N 1
ATOM 6813 C CA . GLY A 1 886 ? -25.229 -8.012 10.012 1.00 97.81 886 GLY A CA 1
ATOM 6814 C C . GLY A 1 886 ? -23.788 -8.150 10.455 1.00 97.81 886 GLY A C 1
ATOM 6815 O O . GLY A 1 886 ? -23.489 -8.456 11.613 1.00 97.81 886 GLY A O 1
ATOM 6816 N N . CYS A 1 887 ? -22.879 -7.905 9.520 1.00 96.75 887 CYS A N 1
ATOM 6817 C CA . CYS A 1 887 ? -21.450 -8.088 9.727 1.00 96.75 887 CYS A CA 1
ATOM 6818 C C . CYS A 1 887 ? -20.609 -7.240 8.767 1.00 96.75 887 CYS A C 1
ATOM 6820 O O . CYS A 1 887 ? -21.117 -6.727 7.766 1.00 96.75 887 CYS A O 1
ATOM 6822 N N . GLY A 1 888 ? -19.322 -7.111 9.078 1.00 95.12 888 GLY A N 1
ATOM 6823 C CA . GLY A 1 888 ? -18.294 -6.631 8.155 1.00 95.12 888 GLY A CA 1
ATOM 6824 C C . GLY A 1 888 ? -17.213 -7.695 7.977 1.00 95.12 888 GLY A C 1
ATOM 6825 O O . GLY A 1 888 ? -16.853 -8.375 8.939 1.00 95.12 888 GLY A O 1
ATOM 6826 N N . VAL A 1 889 ? -16.713 -7.852 6.753 1.00 94.44 889 VAL A N 1
ATOM 6827 C CA . VAL A 1 889 ? -15.683 -8.834 6.386 1.00 94.44 889 VAL A CA 1
ATOM 6828 C C . VAL A 1 889 ? -14.502 -8.121 5.729 1.00 94.44 889 VAL A C 1
ATOM 6830 O O . VAL A 1 889 ? -14.694 -7.305 4.834 1.00 94.44 889 VAL A O 1
ATOM 6833 N N . GLY A 1 890 ? -13.264 -8.440 6.107 1.00 96.00 890 GLY A N 1
ATOM 6834 C CA . GLY A 1 890 ? -12.077 -7.928 5.404 1.00 96.00 890 GLY A CA 1
ATOM 6835 C C . GLY A 1 890 ? -11.735 -8.759 4.162 1.00 96.00 890 GLY A C 1
ATOM 6836 O O . GLY A 1 890 ? -11.323 -9.914 4.300 1.00 96.00 890 GLY A O 1
ATOM 6837 N N . LEU A 1 891 ? -11.829 -8.181 2.960 1.00 98.06 891 LEU A N 1
ATOM 6838 C CA . LEU A 1 891 ? -11.547 -8.861 1.684 1.00 98.06 891 LEU A CA 1
ATOM 6839 C C . LEU A 1 891 ? -10.137 -9.471 1.649 1.00 98.06 891 LEU A C 1
ATOM 6841 O O . LEU A 1 891 ? -9.949 -10.640 1.304 1.00 98.06 891 LEU A O 1
ATOM 6845 N N . GLU A 1 892 ? -9.130 -8.678 2.011 1.00 98.38 892 GLU A N 1
ATOM 6846 C CA . GLU A 1 892 ? -7.722 -9.074 2.039 1.00 98.38 892 GLU A CA 1
ATOM 6847 C C . GLU A 1 892 ? -7.493 -10.234 3.007 1.00 98.38 892 GLU A C 1
ATOM 6849 O O . GLU A 1 892 ? -6.670 -11.111 2.737 1.00 98.38 892 GLU A O 1
ATOM 6854 N N . ARG A 1 893 ? -8.231 -10.252 4.121 1.00 97.00 893 ARG A N 1
ATOM 6855 C CA . ARG A 1 893 ? -8.088 -11.237 5.194 1.00 97.00 893 ARG A CA 1
ATOM 6856 C C . ARG A 1 893 ? -8.717 -12.575 4.824 1.00 97.00 893 ARG A C 1
ATOM 6858 O O . ARG A 1 893 ? -8.091 -13.605 5.055 1.00 97.00 893 ARG A O 1
ATOM 6865 N N . VAL A 1 894 ? -9.873 -12.566 4.157 1.00 98.25 894 VAL A N 1
ATOM 6866 C CA . VAL A 1 894 ? -10.470 -13.783 3.577 1.00 98.25 894 VAL A CA 1
ATOM 6867 C C . VAL A 1 894 ? -9.522 -14.408 2.555 1.00 98.25 894 VAL A C 1
ATOM 6869 O O . VAL A 1 894 ? -9.185 -15.583 2.678 1.00 98.25 894 VAL A O 1
ATOM 6872 N N . ALA A 1 895 ? -9.021 -13.623 1.594 1.00 98.44 895 ALA A N 1
ATOM 6873 C CA . ALA A 1 895 ? -8.088 -14.129 0.586 1.00 98.44 895 ALA A CA 1
ATOM 6874 C C . ALA A 1 895 ? -6.777 -14.645 1.209 1.00 98.44 895 ALA A C 1
ATOM 6876 O O . ALA A 1 895 ? -6.254 -15.675 0.787 1.00 98.44 895 ALA A O 1
ATOM 6877 N N . MET A 1 896 ? -6.253 -13.946 2.225 1.00 98.50 896 MET A N 1
ATOM 6878 C CA . MET A 1 896 ? -5.031 -14.334 2.935 1.00 98.50 896 MET A CA 1
ATOM 6879 C C . MET A 1 896 ? -5.201 -15.694 3.607 1.00 98.50 896 MET A C 1
ATOM 6881 O O . MET A 1 896 ? -4.349 -16.556 3.432 1.00 98.50 896 MET A O 1
ATOM 6885 N N . LEU A 1 897 ? -6.284 -15.891 4.358 1.00 98.19 897 LEU A N 1
ATOM 6886 C CA . LEU A 1 897 ? -6.488 -17.103 5.151 1.00 98.19 897 LEU A CA 1
ATOM 6887 C C . LEU A 1 897 ? -6.957 -18.290 4.301 1.00 98.19 897 LEU A C 1
ATOM 6889 O O . LEU A 1 897 ? -6.556 -19.422 4.570 1.00 98.19 897 LEU A O 1
ATOM 6893 N N . PHE A 1 898 ? -7.726 -18.046 3.235 1.00 98.56 898 PHE A N 1
ATOM 6894 C CA . PHE A 1 898 ? -8.079 -19.078 2.253 1.00 98.56 898 PHE A CA 1
ATOM 6895 C C . PHE A 1 898 ? -6.822 -19.698 1.617 1.00 98.56 898 PHE A C 1
ATOM 6897 O O . PHE A 1 898 ? -6.699 -20.920 1.559 1.00 98.56 898 PHE A O 1
ATOM 6904 N N . LEU A 1 899 ? -5.855 -18.854 1.231 1.00 98.25 899 LEU A N 1
ATOM 6905 C CA . LEU A 1 899 ? -4.576 -19.248 0.620 1.00 98.25 899 LEU A CA 1
ATOM 6906 C C . LEU A 1 899 ? -3.446 -19.517 1.632 1.00 98.25 899 LEU A C 1
ATOM 6908 O O . LEU A 1 899 ? -2.295 -19.659 1.228 1.00 98.25 899 LEU A O 1
ATOM 6912 N N . ASP A 1 900 ? -3.754 -19.513 2.933 1.00 97.31 900 ASP A N 1
ATOM 6913 C CA . ASP A 1 900 ? -2.799 -19.676 4.043 1.00 97.31 900 ASP A CA 1
ATOM 6914 C C . ASP A 1 900 ? -1.530 -18.799 3.929 1.00 97.31 900 ASP A C 1
ATOM 6916 O O . ASP A 1 900 ? -0.394 -19.201 4.192 1.00 97.31 900 ASP A O 1
ATOM 6920 N N . LEU A 1 901 ? -1.707 -17.551 3.495 1.00 96.88 901 LEU A N 1
ATOM 6921 C CA . LEU A 1 901 ? -0.613 -16.599 3.358 1.00 96.88 901 LEU A CA 1
ATOM 6922 C C . LEU A 1 901 ? -0.271 -15.979 4.714 1.00 96.88 901 LEU A C 1
ATOM 6924 O O . LEU A 1 901 ? -1.130 -15.548 5.474 1.00 96.88 901 LEU A O 1
ATOM 6928 N N . ASN A 1 902 ? 1.022 -15.837 4.990 1.00 93.94 902 ASN A N 1
ATOM 6929 C CA . ASN A 1 902 ? 1.527 -15.372 6.285 1.00 93.94 902 ASN A CA 1
ATOM 6930 C C . ASN A 1 902 ? 1.484 -13.846 6.519 1.00 93.94 902 ASN A C 1
ATOM 6932 O O . ASN A 1 902 ? 1.912 -13.383 7.577 1.00 93.94 902 ASN A O 1
ATOM 6936 N N . ASN A 1 903 ? 1.049 -13.042 5.545 1.00 95.94 903 ASN A N 1
ATOM 6937 C CA . ASN A 1 903 ? 1.029 -11.583 5.674 1.00 95.94 903 ASN A CA 1
ATOM 6938 C C . ASN A 1 903 ? -0.037 -10.955 4.770 1.00 95.94 903 ASN A C 1
ATOM 6940 O O . ASN A 1 903 ? 0.000 -11.145 3.552 1.00 95.94 903 ASN A O 1
ATOM 6944 N N . ILE A 1 904 ? -0.913 -10.134 5.352 1.00 97.31 904 ILE A N 1
ATOM 6945 C CA . ILE A 1 904 ? -2.034 -9.463 4.674 1.00 97.31 904 ILE A CA 1
ATOM 6946 C C . ILE A 1 904 ? -1.579 -8.545 3.533 1.00 97.31 904 ILE A C 1
ATOM 6948 O O . ILE A 1 904 ? -2.286 -8.335 2.554 1.00 97.31 904 ILE A O 1
ATOM 6952 N N . ARG A 1 905 ? -0.339 -8.044 3.589 1.00 97.19 905 ARG A N 1
ATOM 6953 C CA . ARG A 1 905 ? 0.244 -7.218 2.519 1.00 97.19 905 ARG A CA 1
ATOM 6954 C C . ARG A 1 905 ? 0.403 -7.978 1.200 1.00 97.19 905 ARG A C 1
ATOM 6956 O O . ARG A 1 905 ? 0.517 -7.345 0.158 1.00 97.19 905 ARG A O 1
ATOM 6963 N N . LYS A 1 906 ? 0.423 -9.317 1.220 1.00 97.38 906 LYS A N 1
ATOM 6964 C CA . LYS A 1 906 ? 0.448 -10.137 -0.004 1.00 97.38 906 LYS A CA 1
ATOM 6965 C C . LYS A 1 906 ? -0.888 -10.098 -0.741 1.00 97.38 906 LYS A C 1
ATOM 6967 O O . LYS A 1 906 ? -0.892 -10.139 -1.966 1.00 97.38 906 LYS A O 1
ATOM 6972 N N . THR A 1 907 ? -1.988 -9.969 -0.004 1.00 98.12 907 THR A N 1
ATOM 6973 C CA . THR A 1 907 ? -3.348 -9.890 -0.543 1.00 98.12 907 THR A CA 1
ATOM 6974 C C . THR A 1 907 ? -3.870 -8.462 -0.644 1.00 98.12 907 THR A C 1
ATOM 6976 O O . THR A 1 907 ? -4.975 -8.267 -1.117 1.00 98.12 907 THR A O 1
ATOM 6979 N N . SER A 1 908 ? -3.085 -7.440 -0.299 1.00 98.06 908 SER A N 1
ATOM 6980 C CA . SER A 1 908 ? -3.387 -6.047 -0.641 1.00 98.06 908 SER A CA 1
ATOM 6981 C C . SER A 1 908 ? -2.547 -5.610 -1.843 1.00 98.06 908 SER A C 1
ATOM 6983 O O . SER A 1 908 ? -1.320 -5.757 -1.851 1.00 98.06 908 SER A O 1
ATOM 6985 N N . MET A 1 909 ? -3.191 -5.114 -2.904 1.00 97.25 909 MET A N 1
ATOM 6986 C CA . MET A 1 909 ? -2.491 -4.791 -4.156 1.00 97.25 909 MET A CA 1
ATOM 6987 C C . MET A 1 909 ? -1.469 -3.676 -3.950 1.00 97.25 909 MET A C 1
ATOM 6989 O O . MET A 1 909 ? -0.321 -3.821 -4.366 1.00 97.25 909 MET A O 1
ATOM 6993 N N . PHE A 1 910 ? -1.855 -2.628 -3.225 1.00 97.88 910 PHE A N 1
ATOM 6994 C CA . PHE A 1 910 ? -0.982 -1.540 -2.799 1.00 97.88 910 PHE A CA 1
ATOM 6995 C C . PHE A 1 910 ? -1.196 -1.298 -1.303 1.00 97.88 910 PHE A C 1
ATOM 6997 O O . PHE A 1 910 ? -2.034 -0.475 -0.940 1.00 97.88 910 PHE A O 1
ATOM 7004 N N . PRO A 1 911 ? -0.470 -2.020 -0.431 1.00 96.94 911 PRO A N 1
ATOM 7005 C CA . PRO A 1 911 ? -0.728 -1.979 1.000 1.00 96.94 911 PRO A CA 1
ATOM 7006 C C . PRO A 1 911 ? -0.601 -0.572 1.585 1.00 96.94 911 PRO A C 1
ATOM 7008 O O . PRO A 1 911 ? 0.284 0.202 1.197 1.00 96.94 911 PRO A O 1
ATOM 7011 N N . ARG A 1 912 ? -1.474 -0.270 2.545 1.00 96.50 912 ARG A N 1
ATOM 7012 C CA . ARG A 1 912 ? -1.431 0.934 3.374 1.00 96.50 912 ARG A CA 1
ATOM 7013 C C . ARG A 1 912 ? -1.371 0.528 4.832 1.00 96.50 912 ARG A C 1
ATOM 7015 O O . ARG A 1 912 ? -2.248 -0.167 5.335 1.00 96.50 912 ARG A O 1
ATOM 7022 N N . ASP A 1 913 ? -0.306 0.940 5.492 1.00 94.56 913 ASP A N 1
ATOM 7023 C CA . ASP A 1 913 ? -0.051 0.679 6.906 1.00 94.56 913 ASP A CA 1
ATOM 7024 C C . ASP A 1 913 ? 0.613 1.924 7.526 1.00 94.56 913 ASP A C 1
ATOM 7026 O O . ASP A 1 913 ? 0.910 2.870 6.785 1.00 94.56 913 ASP A O 1
ATOM 7030 N N . PRO A 1 914 ? 0.877 1.963 8.847 1.00 91.94 914 PRO A N 1
ATOM 7031 C CA . PRO A 1 914 ? 1.432 3.157 9.490 1.00 91.94 914 PRO A CA 1
ATOM 7032 C C . PRO A 1 914 ? 2.774 3.638 8.909 1.00 91.94 914 PRO A C 1
ATOM 7034 O O . PRO A 1 914 ? 3.189 4.767 9.160 1.00 91.94 914 PRO A O 1
ATOM 7037 N N . LYS A 1 915 ? 3.482 2.794 8.145 1.00 91.62 915 LYS A N 1
ATOM 7038 C CA . LYS A 1 915 ? 4.806 3.074 7.573 1.00 91.62 915 LYS A CA 1
ATOM 7039 C C . LYS A 1 915 ? 4.802 3.178 6.048 1.00 91.62 915 LYS A C 1
ATOM 7041 O O . LYS A 1 915 ? 5.825 3.559 5.480 1.00 91.62 915 LYS A O 1
ATOM 7046 N N . ARG A 1 916 ? 3.696 2.843 5.376 1.00 91.62 916 ARG A N 1
ATOM 7047 C CA . ARG A 1 916 ? 3.620 2.746 3.913 1.00 91.62 916 ARG A CA 1
ATOM 7048 C C . ARG A 1 916 ? 2.419 3.503 3.358 1.00 91.62 916 ARG A C 1
ATOM 7050 O O . ARG A 1 916 ? 1.282 3.052 3.453 1.00 91.62 916 ARG A O 1
ATOM 7057 N N . ILE A 1 917 ? 2.714 4.615 2.685 1.00 91.88 917 ILE A N 1
ATOM 7058 C CA . ILE A 1 917 ? 1.752 5.424 1.913 1.00 91.88 917 ILE A CA 1
ATOM 7059 C C . ILE A 1 917 ? 2.114 5.530 0.420 1.00 91.88 917 ILE A C 1
ATOM 7061 O O . ILE A 1 917 ? 1.348 6.093 -0.359 1.00 91.88 917 ILE A O 1
ATOM 7065 N N . ALA A 1 918 ? 3.261 4.969 0.016 1.00 87.50 918 ALA A N 1
ATOM 7066 C CA . ALA A 1 918 ? 3.767 4.971 -1.355 1.00 87.50 918 ALA A CA 1
ATOM 7067 C C . ALA A 1 918 ? 3.917 3.530 -1.908 1.00 87.50 918 ALA A C 1
ATOM 7069 O O . ALA A 1 918 ? 4.181 2.615 -1.115 1.00 87.50 918 ALA A O 1
ATOM 7070 N N . PRO A 1 919 ? 3.690 3.317 -3.224 1.00 84.44 919 PRO A N 1
ATOM 7071 C CA . PRO A 1 919 ? 3.967 2.056 -3.929 1.00 84.44 919 PRO A CA 1
ATOM 7072 C C . PRO A 1 919 ? 5.446 1.719 -4.126 1.00 84.44 919 PRO A C 1
ATOM 7074 O O . PRO A 1 919 ? 6.294 2.606 -3.879 1.00 84.44 919 PRO A O 1
#

Organism: Ostreococcus tauri (NCBI:txid70448)

Sequence (919 aa):
MWERSARGVLERAGVTCDATTTEGPGDATRIVREADMGAYDCVVLVGGDGTVAEAYQGLCEREDAREVRARVTLGVVPAGSGNALCKSIQAAAGETCDPVSCALTIARGMTRALDRCEVRFMDGMTGTWSETRTTHSLLSTSWGFFSDVDIESERFRRFGGMRFTMQAIVRIVARRKYQCDLLYETTPEGEAHNARDALGAPGELVPGRPGWRKISGETLGMWALNVPWGTECTFAAPRAAFDDGSIDIVLVQAASRKSMLKLLLDFDSGRHVNHRAVRYFKAKSFELIPGPSSSAKSGGYIAIDGEVAARRHDPSPAMSPYGPLRCDVHRAEVRVFAPTPAINLGGHASRSSSSSPLSRSLLVVIARARAQTEGEIMADEPIADASAETQEAPSKKALKKAAAAAEKARLKAERAAALEAKMAALSAAADAEDPLKDKYGDAEMVQSQTKSGRRWTRVEDLSGTLADEEVLVRGRVHNVRGKGKSAFIVLRQQTATVQVVLFVDDVHVSKGMVKWVCSLPRETVVDVRGVIVRPESGEVESCTQKDVEISLREIHCISRSVPTEDLPFLIEDASRPETAFENEEAQYVRVGQDTRLDNRVLDLRTPANNAIFKIQSGVGTLFREALLRRNFTEIHTPKLIAGASEGGAAVFRLDYMKLGPACLAQSPQLYKQMAIMGDLEGVFEIGPVFRAEDSNTHRHLCEFTGLDMEMSIKEHYDEVLDVLDELFVSMFDGLNERFAREIGVVGTQYPFEPLQYCRPSLRLTFAEGVKMLQDAGVEVDPLGDIGTETERILGKLVKEKYGTDFYMLTRYPINARPFYTMPAPDDPNYTNSFDIFIRGQEIISGAQRIHDPKLLAERALACGIELPTIQSYIDSFKYGATPHGGCGVGLERVAMLFLDLNNIRKTSMFPRDPKRIAP

Mean predicted aligned error: 18.04 Å

Radius of gyration: 35.44 Å; Cα contacts (8 Å, |Δi|>4): 1798; chains: 1; bounding box: 106×85×88 Å

pLDDT: mean 85.58, std 17.05, range [21.25, 98.75]

Foldseek 3Di:
DCVPAQVVLCVVLVFFADEDEADDPLRLLVCLLPDDLVQFQEAEEEEALSSVQSNLNSLCPHPCSLVSLQRYAYQYAYDALFNFVLLLQQVLAPHDRHRNRSSVLVSQQAKDFAKKKKKFFQDPVPRDTDPVQIGIFRWKKKWALQLQLLVVLVVVRVVRNVSSVVSLLVCLVVQKKWWKKKKFAADPQWAFPQPPCSPGHDADDDPPDPRMGIDTDIFRMKMKTQGQGRGNQFRAAVPRDGQPLKIKMKTFHDDHSVLSVVLSVCRSVNCNSNRPRITIGIGQKMKMFTDDMPDPPAWIFIDGSSHTQEIDDDPDPVHDHPGMMMMGIGGRSHMYRHDDHPDDPDDDDDDDDDRDRGDGHYHYYHHDDDDDDPDDDDDDDDDDDDDDDDDDDCDVCNVCCVVCVVVVVVVVVVCVVVVCVVVVVVLVVVLVPQPCNVQEEADPAPPPPDDPVDDADELVRDAPVQAQPKHKYKFWFQDKDDDQQKIWTFGDDQLFTAIEIEGDPSPQHHPSNSVVRNQAAGRFIKIWIFGKHADPVQFDVVGPHTGIHGHTRGMHGNGGDDHNVPPLDRLVLLQAAPVVVVPPVDPGDHDDPVSCLQVLVSSCSRNLLVLLQVLLVLLVVLLVVLVVVVVAAEDDDDQKAQFADFPPFDWAWDADPPVGIITGYQDCVLVQQLVVLVVRQKYWYWAKHAGPDQDDDLQDFRIFIKTWMKHFDDPACVVQVVSVQCSVVSSLVSCCPVSVVSLVSNCNRPPDDAFFADVRGAEEELQRLVVLCVVVVHDDDSQDDQDQVSLLVSLVSCCVPPVHQKHKYFWHAPVVDTLQFAADPVDNRTTQWMFIGGNSHTFKTKHWGDLDLVSSVVSCVVSVHDCVSCVVSSVSSPPPRGTMMIIMGGSLNVSCRSSVNRGSVSSDSNTHHPVGPDD

InterPro domains:
  IPR001206 Diacylglycerol kinase, catalytic domain [PF00781] (4-118)
  IPR001206 Diacylglycerol kinase, catalytic domain [PS50146] (1-123)
  IPR002312 Aspartyl/Asparaginyl-tRNA synthetase, class IIb [PR01042] (664-676)
  IPR002312 Aspartyl/Asparaginyl-tRNA synthetase, class IIb [PR01042] (681-694)
  IPR002312 Aspartyl/Asparaginyl-tRNA synthetase, class IIb [PR01042] (834-850)
  IPR002312 Aspartyl/Asparaginyl-tRNA synthetase, class IIb [PR01042] (874-888)
  IPR004364 Aminoacyl-tRNA synthetase, class II (D/K/N) [PF00152] (593-913)
  IPR004365 OB-fold nucleic acid binding domain, AA-tRNA synthetase-type [PF01336] (471-555)
  IPR004523 Aspartate-tRNA synthetase, type 2 [MF_02075] (454-919)
  IPR004523 Aspartate-tRNA synthetase, type 2 [PTHR43450] (386-919)
  IPR004523 Aspartate-tRNA synthetase, type 2 [TIGR00458] (460-919)
  IPR006195 Aminoacyl-tRNA synthetase, class II [PS50862] (613-911)
  IPR012340 Nucleic acid-binding, OB-fold [G3DSA:2.40.50.140] (432-564)
  IPR012340 Nucleic acid-binding, OB-fold [SSF50249] (437-562)
  IPR016064 NAD kinase/diacylglycerol kinase-like domain superfamily [SSF111331] (4-341)
  IPR017438 Inorganic polyphosphate/ATP-NAD kinase, N-terminal [G3DSA:3.40.50.10330] (1-114)
  IPR045540 YegS/DAGK, C-terminal domain [PF19279] (237-310)
  IPR045864 Class II Aminoacyl-tRNA synthetase/Biotinyl protein ligase (BPL) and lipoyl protein ligase (LPL) [G3DSA:3.30.930.10] (568-919)
  IPR045864 Class II Aminoacyl-tRNA synthetase/Biotinyl protein ligase (BPL) and lipoyl protein ligase (LPL) [SSF55681] (586-918)

Secondary structure (DSSP, 8-state):
-IIIIIHHHHHHTT--EEEEE--STTHHHHHHHHS-GGGEEEEEEEE-HHHHHHHHHHHHTSTTHHHHHHHPEEEEEE-SS--HHHHHHHHTTT---SHHHHHHHHHTT-EEEEEEEEEEEEPTTTSSEEEEEEEEESSEEEEEHHHHHHHHTGGGGGGTTHHHHHHHHHHHHHT--EEEEEEEEEPTT-S---TT--SSS-SEEPTT-TTEEEEEEEEEEEEEESSS-SSSS----TT--TTSS-EEEEEEE---HHHHHHHHHHGGGTGGGGSTTEEEEEEEEEEEEEEEES-TTS--EEEETTEEEEETT---TTSEES--EEEEEEEEEEEEE-PPPP--SSS------------SEEEEEE-----------PPP------------SS-HHHHHHHHHHHHHHHHHHHHHHHHHHHHHHHHHHHHTT-TTGGGEEEPPP-SS-----PPP--GGG-SGGGTT-EEEEEEEEEEEEEETTEEEEEEEETTEEEEEEEE--SSS--HHHHHHHHTPPTT-EEEEEEEEE--TTS--TTSS--S-EEEEEEEEEEEPPPPGGGSSS-HHHHH--GGGGS-TT--PPPPPHHHHHTTHHHHTTSHHHHHHHHHHHHHHHHHHHHHHTTTPEE----SEESS-SSSSS---EEEETTTEEEEE-S-SHHHHHHHHTTT-SEEEEEEEEE------SSS--SEEEEEEEEEE-SS-THHHHHHHHHHHHHHHHHHHHHSHHHHHHHHHHS--PPPP--SSPEEEEHHHHHHHHHHTT----TTS---HHHHHHHHHHHHHHH--SEEEEE--BGGGS-TTBPBPSS-TTBBSEEEEEETTEEEEEEEEB---HHHHHHHHHHTT--GGGGHHHHHHTTTTPPPEEEEEEEHHHHHHHHTT-S-GGGTSSS-BBTTB---

Solvent-accessible surface area (backbone atoms only — not comparable to full-atom values): 49518 Å² total; per-residue (Å²): 104,57,79,82,44,24,47,60,49,27,48,73,67,71,45,50,72,50,76,48,70,37,89,56,90,65,34,45,16,50,54,48,43,71,48,70,65,88,64,35,55,30,41,34,37,37,23,24,42,51,51,52,38,34,28,51,45,11,42,63,72,33,96,58,23,75,61,48,40,73,64,40,32,39,31,57,27,62,66,43,57,40,24,11,61,46,32,33,45,25,51,66,43,72,45,65,76,42,38,49,55,31,25,48,26,46,62,69,45,35,60,41,52,28,37,36,35,42,36,28,37,52,34,90,88,78,78,42,76,33,84,89,50,61,48,67,32,71,40,30,45,27,24,39,50,55,19,45,18,55,59,67,20,55,89,39,52,92,55,41,55,57,20,45,60,57,34,42,53,54,46,54,74,67,63,68,39,32,30,35,42,39,35,33,29,57,44,101,82,22,39,30,66,20,83,85,54,80,76,42,58,74,57,47,77,41,87,96,40,91,65,28,26,37,43,75,50,67,24,29,27,36,40,33,22,40,36,26,26,70,21,74,64,31,27,67,28,80,80,34,49,70,45,72,36,48,33,27,35,40,36,33,39,72,69,53,62,71,56,50,56,48,37,63,66,24,26,51,75,34,54,31,42,64,37,95,47,33,47,30,38,44,22,35,28,37,34,45,36,72,49,70,52,81,50,95,86,61,60,56,31,34,20,47,31,80,39,85,55,25,40,45,89,67,88,54,90,88,51,47,75,63,54,42,35,36,38,42,45,39,57,48,56,34,36,32,46,26,59,74,57,72,87,75,94,80,78,86,84,74,83,84,78,78,80,62,78,88,84,49,35,31,41,29,46,31,61,56,80,80,75,89,76,82,86,82,86,80,83,88,82,86,89,84,87,83,82,88,87,89,87,84,69,88,41,76,62,53,56,52,45,47,51,47,43,50,50,45,44,48,52,44,47,51,44,44,51,48,44,46,52,46,46,50,49,48,43,51,63,62,38,73,73,41,94,60,44,94,38,44,48,76,47,76,78,88,76,80,87,73,86,83,84,76,72,76,48,59,57,75,74,54,45,70,88,47,53,76,38,76,46,33,35,71,30,24,33,66,43,71,50,68,59,94,65,30,31,40,32,37,36,28,41,77,76,25,22,32,40,34,40,42,61,57,68,77,80,58,29,40,70,63,50,48,54,53,58,61,64,58,31,43,65,16,31,31,40,39,32,25,33,29,38,66,44,92,82,51,62,42,85,94,28,71,31,28,59,33,29,30,43,53,50,32,43,32,36,63,43,81,43,65,57,58,88,73,46,97,66,55,59,69,48,68,46,57,29,73,71,65,66,71,43,84,87,54,92,75,67,83,69,52,69,64,66,38,47,61,40,31,82,63,45,49,58,22,46,38,47,45,22,50,54,52,49,43,51,46,52,58,48,39,53,50,55,51,39,48,76,69,68,32,42,83,55,87,74,81,52,72,33,79,53,78,70,76,59,98,67,56,61,50,72,46,83,42,82,91,82,41,65,28,23,44,31,58,50,64,64,62,57,50,51,48,39,41,55,66,74,38,61,27,37,30,34,78,43,81,25,34,40,52,59,93,53,85,56,56,82,52,54,30,48,47,44,33,44,32,41,33,31,59,45,91,88,50,64,59,61,51,53,53,54,48,42,56,40,52,53,52,31,53,51,49,45,58,68,78,36,43,67,37,52,51,46,28,36,70,36,48,75,62,77,80,77,38,67,55,86,77,55,48,74,42,43,37,66,56,52,49,48,56,36,45,77,70,71,45,92,72,63,90,70,55,77,80,50,72,68,54,36,38,51,46,26,48,53,41,28,74,75,70,63,23,35,38,38,35,40,26,47,38,35,47,88,75,48,61,48,54,51,26,65,31,93,90,44,77,63,23,18,46,27,35,38,34,30,44,72,21,37,79,46,32,60,33,32,23,43,51,37,52,47,64,62,32,51,53,31,26,49,75,67,73,39,64,59,84,75,46,40,75,62,49,56,50,27,70,82,73,40,64,51,30,30,36,37,45,28,44,51,33,51,50,47,19,49,61,58,64,50,88,37,34,62,75,51,31,93,73,54,28,39,87,88,33,91,64,85